Protein AF-A0A316P3M5-F1 (afdb_monomer)

Radius of gyration: 37.72 Å; Cα contacts (8 Å, |Δi|>4): 1742; chains: 1; bounding box: 98×100×122 Å

Nearest PDB structures (foldseek):
  1pjr-assembly1_A  TM=6.942E-01  e=5.915E-09  Geobacillus stearothermophilus
  4c2u-assembly1_D  TM=7.122E-01  e=5.238E-08  Deinococcus radiodurans
  8b1r-assembly1_B  TM=2.704E-01  e=4.000E-05  Escherichia coli
  1w36-assembly2_E  TM=2.715E-01  e=1.582E-04  Escherichia coli
  3k70-assembly1_B  TM=3.142E-01  e=1.336E-03  Escherichia coli K-12

Foldseek 3Di:
DDDDPPPPPPPDDADPLLVVVLVVVQVLFAEDEAEDAQLCQLVSVLVSLQPHDLVFAEEEAEADPVSLVVSVVRRPRPRYDRDHQLRQLVVQCVVVVHDDDSQCSLVCCLVVVGDDDEGQEYEAEALLPDAPSNLSVLVSNCVNHVNHHYYYYHHVLLQQAPQHPDPSVVSVCVSRPDGDYGYRQERAFADQVLQVLLCVLSVHRHGYPHPLEAEEEDALVVVLVVVLPDQFLQAEEEDDLQDSLQVSLQVSCVVRVVRRALQAEAEDQDLDPPFPFDDDSRHHYRYYLSNLPPAAGQEYEYEPQAPVVLVVVLLAADGDLSSSLSSSSSSQRRHRRYYYYHCNPGHGDDSCSSNDDDDSPHFHEEAALLPLLPSWHVVLLVLLLVLKDKDWDFLDPDQDFLDQDQGDNNRGCQQLVLQCLLCLALHDVQLVLLVVVVCVVVVVCVVCVVVCPPPDPQLSSLVSSCSSSVHCSSNVPDDPPSGDPVSSCLSNVLCVSPDHSNFDAQQKFKDFFDLDAQAATRYMHIGGQGGADPLEGEHEHQDPDDDSSQVSSQVVVCVRVVGAWYKYAHSRRGTIMIIGRPDPQSSQQSSQCGSNVNSRNGGHDHHPVNVLVDDADLQKAKEKFFFAAPVRATQKIKIFIATQQQLDTPDIAIEGAVVRLVNHHPQNVLQPVDDPVRYDYDHPVVVLVVVVVVCVVRTQHAYEYCQQVSVCVNPVSCVPGHYFHLLVQQFACVRAVLQDPPACADPRRGGPPQSDLQSSLCSLVVPNPDDDSSHGNVNSVSSSVSCNSSPDGPVVRDDDPDDDDDDDDDDDDDDDDDDDDDDDDDDDDDDDDDDDDDDDDDDDPPQDFPVRLVVLLVVLLVVLVVVPPDDPPDDDDFDDDLVLLQVLLVVLVVLLVLLCVLLVDDQDCVQLLVLLQVVLVVQLLVLQQPAFLCVLVVDPDPAPSVLCVVVPGTTLSVLQPDDLVSQCVRPPQDNSNSVSSNVVSVVVSVVSSVPPDLDDPLVPDPSSLSNLLSVQLSVQLNVSCVSCSVSSVVVSVVSVVLSVLLVCSNDPVSVVPPPDPVSNSSNSVSSSSSNVCCVPPSVVSSVSSVVSNVSSVSGHSVSSVVVCVVCVVVSSVVSVVSSDPPD

Sequence (1127 aa):
MASTVNTNVINLELSSEQNEFITEALDGKNILVDACIGSGKTTSIQQLCNAFPPDKRILYLTYNRLLKLDAQAKIKSSNTTVTNYHGFAMGVLRKANITCGIPELVYTFNRMKPPIDMYDVLILDEYQDIEQEFADMLWYIKSTNPQMQIIAVGDMMQKIYDKTTLNVPAFMDEFLGEHITLSFTKCFRLSAQLAEKLGRIWQKEIMGVNDACVVEEMTPEAVVEFLAEQQPKDVLCLGQRTGLLSATLNLLESRCPERFNKKTVYASIRDEDGGTSKPGKNAAIFTTFDSSKGLERPICVVFDYTESYWQLRVNNPQTSREILRNIFCVAASRGKQHIIFVNSGEAMLSEESLCAVGVDDSQLKNMDISKMFQFKYKEDVEACYALLDVHPIRLSEDDRIIHVKSNDELIDLSPCIGIYQEAAFFGKRSLDAQIEGYFLLHPKERYKLDTIRNATLDERILFLTALETCQERYRTQVSSPFVPDAEREMICSRLGELFSPNDDVQVPCKIDFAEIENGLKSFSAIGLADVVKDNTVYELKFVSELTHEHFLQCASYMVALNIDKGVLWNTRDNTAFQITIPDKTAFLNAVAKAVTKGAIPAYYQPSLLSQLKERPSNTVFAVIDTETNFQDQVMSIGIVLADAHTFQPIVSQYYILPEEAAVRGMYSAALNLADAEITKCCNRREATQEIVALLRQYGLPRIFAYNASFDKNHLYELASFTWCDIMWMSAYKQFNPSIPDDAEINKSGRLKRGAGVEPTMRRLRRDMSYHETHNALLDALDELEIMRRLGHSIEQYTRPRSVSQPVTRKAPDTRLKTAVSVSPEIDVPADRLVKDIPAQDFQKKAVAPLYVISADLKSFVSKALSYNASPLTEEAVPLSGYQEAHASLLASKELLTELRSLVSTLPTSDEARDALQDFYEDEVMRALREIPVESLSHSKSGIRVNTLKDSGYTNMRQIYRLDYHGLLAINGIGPKNAENIFAEASHMAREVRAKIAAKPSFAKTPAGKKAVRDYCRYKWVIKIHASIEGILAAEEKLLGDYCYVAAPASGVLHWAFTLSRKKKEAALQAATALQKRITNTTRELVHTAEILYAHCSEISFEEAWTDYTKVPDEYNAWLTKNRTQDA

Solvent-accessible surface area (backbone atoms only — not comparable to full-atom values): 62713 Å² total; per-residue (Å²): 136,88,81,80,78,82,74,83,70,76,81,75,83,71,51,72,56,52,49,48,53,43,51,49,47,74,73,60,48,23,36,42,33,52,33,41,74,56,43,48,65,70,58,48,52,39,52,38,60,54,66,54,62,79,87,48,35,32,39,35,41,26,77,44,72,65,58,24,55,54,48,58,75,66,40,79,46,88,41,55,49,68,31,21,63,60,57,47,29,47,54,45,34,50,76,68,74,48,85,76,57,82,92,42,28,51,62,49,39,59,72,65,63,69,86,76,85,86,45,46,33,40,37,36,41,52,48,48,72,58,37,56,67,54,50,53,42,48,53,51,55,40,70,78,27,80,85,39,34,39,37,36,37,27,32,70,73,65,30,57,76,72,40,46,88,55,60,46,71,65,48,48,53,64,73,52,52,82,59,48,79,47,64,35,37,54,12,66,30,34,20,46,70,60,25,40,52,54,13,62,58,66,74,42,75,32,45,22,69,18,87,70,28,46,76,51,76,36,40,64,68,55,46,50,60,53,55,70,74,52,60,35,41,39,37,31,37,31,22,47,59,89,41,66,44,27,54,49,48,48,47,41,37,68,76,37,50,95,61,32,36,47,84,22,36,27,64,62,87,59,74,60,95,77,58,87,46,73,75,53,82,63,23,17,39,39,37,35,42,80,53,35,74,98,54,71,25,47,30,22,39,35,33,67,58,22,43,68,51,50,52,57,58,69,54,38,56,92,59,58,66,67,33,51,39,17,24,53,57,51,46,76,61,31,25,46,34,33,34,35,40,47,44,83,81,63,61,63,53,52,68,66,67,58,55,57,86,71,83,90,83,47,67,66,68,68,37,44,47,88,51,44,71,62,83,30,32,50,70,38,52,50,55,33,49,72,48,47,48,76,42,83,46,82,86,64,90,67,70,68,66,57,87,71,65,48,44,53,71,32,40,66,33,52,72,50,52,49,54,42,59,47,28,73,45,45,30,67,64,45,48,49,50,55,52,50,55,51,35,71,79,39,61,90,56,52,74,58,55,70,79,46,77,84,52,53,73,66,56,47,44,27,44,51,52,17,65,77,50,43,39,56,54,46,68,74,66,53,64,82,73,68,63,54,71,70,58,48,52,51,50,39,53,58,50,52,77,82,50,58,58,80,58,51,51,55,44,79,39,50,45,68,33,15,78,39,79,63,26,57,61,58,34,38,36,35,44,58,40,51,31,50,55,94,74,27,37,37,35,79,40,66,54,97,68,89,52,67,66,58,55,49,32,38,54,49,46,17,60,36,66,76,37,72,32,28,33,45,32,30,69,24,53,47,53,29,29,39,37,36,58,87,45,61,64,62,34,41,18,34,44,33,17,24,61,42,72,50,77,28,71,42,61,17,60,41,21,71,78,50,63,69,76,70,61,71,33,83,60,33,33,32,25,40,30,64,38,48,18,80,82,76,41,62,17,32,40,7,40,33,34,23,35,53,85,77,53,46,78,75,47,68,43,30,37,38,21,63,75,41,43,69,74,34,29,96,45,58,87,28,70,78,72,63,60,72,91,46,47,43,80,44,54,68,71,57,51,53,52,49,51,51,51,54,38,52,76,53,42,44,31,42,37,31,20,59,56,29,73,58,47,38,68,72,38,58,93,56,55,90,52,57,75,28,35,47,40,67,45,64,27,19,49,92,57,21,83,70,55,59,93,86,56,64,53,48,99,86,36,35,44,74,65,68,56,52,70,46,53,45,47,23,48,75,70,73,35,86,84,64,71,74,70,64,22,24,42,60,47,20,49,51,48,45,50,50,49,53,72,62,65,66,58,76,72,75,42,59,78,77,97,78,78,81,81,82,81,86,77,84,84,82,85,90,77,87,86,83,89,85,87,84,88,80,90,88,81,89,82,90,81,89,86,92,85,86,87,83,89,77,94,69,85,77,76,75,81,73,50,76,68,48,57,55,48,51,52,52,49,48,50,56,53,54,58,66,64,71,77,58,83,92,83,74,94,69,83,58,48,92,47,63,70,60,24,26,53,30,44,52,58,48,53,54,52,47,50,55,44,48,52,63,63,70,57,72,83,67,60,58,70,24,47,52,28,42,49,54,27,52,51,52,51,42,48,52,55,30,50,76,36,50,40,66,62,55,64,75,48,98,54,93,51,64,50,66,53,44,44,78,70,72,46,63,22,38,36,64,56,59,71,43,52,66,67,58,39,45,68,38,83,92,38,48,73,74,43,22,51,51,49,52,52,49,42,52,48,53,50,49,55,48,52,72,64,57,62,87,72,72,71,33,89,77,42,75,42,30,38,43,20,48,22,37,38,43,27,41,55,49,44,46,55,49,46,75,68,40,42,71,59,51,49,53,51,44,50,53,52,49,53,34,48,60,52,18,44,50,33,75,39,74,66,52,41,68,70,51,80,49,65,69,57,53,53,47,14,23,44,26,18,40,50,46,45,53,42,41,76,77,42,52,54,59,53,54,54,52,52,52,49,56,55,52,49,34,76,62,59,44,53,73,55,25,48,55,52,38,73,76,45,47,67,62,53,45,50,50,57,51,71,65,57,56,97,82,113

Secondary structure (DSSP, 8-state):
------------PPPHHHHHHHHHHHTT--EEEEE-TTS-HHHHHHHHHHHS-TTS-EEEEESSHHHHHHHHHH---TTEEEEEHHHHHHHHHHHTT----STTHHHHHHHH-------SEEEEESGGG--HHHHHHHHHHHHH-TT-EEEEEE-GGG---------HHHHHHHHH-S-EEEEE-EESSS-HHHHHHHHHHHTS--EE--TT-EEEEE-HHHHHHHHHTS-GGGEEEES-TTSHHHHHHHHHHHH-TTTSSTTTEEE-SSSSTT-SS---TTSEEEE-STT-TT--EEEEEE---BHHHHHHHHTSTT--HHHHHHHHHHHTT-EEEEEEEE-SSSPBPPHHHHH------PPP--EETTTTTTTS-HHHHHHHHTTSEEEEE-S-S--PPP----EETTEE-HHHHHHHHHHHHH-HHHHHHHHHHHHHH-GGGGGGGGGGTT--HHHHHHHHHHHHHT-THHHHTS-S-SS-HHHHHHHHHHHHTT--TTSEEEEEEEEEEESSTT--EEEEEEEEEEEEETTEEEEEE-SSS--HHHHHHHHHHHHHHT-SEEEEEETTTTEEEEEE-S-HHHHHHHHHHHHHTTSS-S-BPPPHHHHTTS---SSEEEEEEEEE-TTS-EEEEEEEEEETTT--EEEEEEEE-HHHHHT--TTGGGTT-S-TTTEEE--HHHHHHHHHHHHHHTTSPPEEETTHHHHHHHTGGGTTS-EEEHHHHHSBTTT-TTS-TTS-B-TTSBBSS--SHHHHHHHHHT-TT------HHHHHHHHHHHHHHHT--TTTTSPPS--------PPPPP------------------------------PPPPPHHHHHHHHHHHHHHHHHHTT----S-PPPP-SHHHHHHHHHHHHHHHHHHHHHHH-PPP-HHHHHHHHHHHHHHHHHHHHSSBGGGGGGSSS---HHHHHHTT--BHHHHHT--HHHHHTSTT--HHHHHHHHHHHHHHHHHHHHHS-S---TTTSHHHHHHHHHHHHHHHHHHHHHHHHHHHHHHHHHHHHHHHHTGGGGSHHHHHH---HHHHHHHHHHHHHHHHHIIIIIHHHHHHHHHHHHHHHH--HHHHHHHHHHSHHHHHHHHHHTT-TT-

Structure (mmCIF, N/CA/C/O backbone):
data_AF-A0A316P3M5-F1
#
_entry.id   AF-A0A316P3M5-F1
#
loop_
_atom_site.group_PDB
_atom_site.id
_atom_site.type_symbol
_atom_site.label_atom_id
_atom_site.label_alt_id
_atom_site.label_comp_id
_atom_site.label_asym_id
_atom_site.label_entity_id
_atom_site.label_seq_id
_atom_site.pdbx_PDB_ins_code
_atom_site.Cartn_x
_atom_site.Cartn_y
_atom_site.Cartn_z
_atom_site.occupancy
_atom_site.B_iso_or_equiv
_atom_site.auth_seq_id
_atom_site.auth_comp_id
_atom_site.auth_asym_id
_atom_site.auth_atom_id
_atom_site.pdbx_PDB_model_num
ATOM 1 N N . MET A 1 1 ? 2.518 -29.008 59.462 1.00 34.12 1 MET A N 1
ATOM 2 C CA . MET A 1 1 ? 3.115 -27.735 59.014 1.00 34.12 1 MET A CA 1
ATOM 3 C C . MET A 1 1 ? 2.632 -27.483 57.603 1.00 34.12 1 MET A C 1
ATOM 5 O O . MET A 1 1 ? 3.004 -28.222 56.704 1.00 34.12 1 MET A O 1
ATOM 9 N N . ALA A 1 2 ? 1.711 -26.534 57.453 1.00 27.11 2 ALA A N 1
ATOM 10 C CA . ALA A 1 2 ? 1.233 -26.080 56.159 1.00 27.11 2 ALA A CA 1
ATOM 11 C C . ALA A 1 2 ? 2.286 -25.145 55.555 1.00 27.11 2 ALA A C 1
ATOM 13 O O . ALA A 1 2 ? 2.606 -24.122 56.154 1.00 27.11 2 ALA A O 1
ATOM 14 N N . SER A 1 3 ? 2.836 -25.502 54.397 1.00 26.58 3 SER A N 1
ATOM 15 C CA . SER A 1 3 ? 3.543 -24.563 53.531 1.00 26.58 3 SER A CA 1
ATOM 16 C C . SER A 1 3 ? 2.563 -24.111 52.455 1.00 26.58 3 SER A C 1
ATOM 18 O O . SER A 1 3 ? 2.345 -24.792 51.453 1.00 26.58 3 SER A O 1
ATOM 20 N N . THR A 1 4 ? 1.920 -22.981 52.724 1.00 27.55 4 THR A N 1
ATOM 21 C CA . THR A 1 4 ? 1.141 -22.179 51.783 1.00 27.55 4 THR A CA 1
ATOM 22 C C . THR A 1 4 ? 1.947 -21.928 50.512 1.00 27.55 4 THR A C 1
ATOM 24 O O . THR A 1 4 ? 2.931 -21.190 50.518 1.00 27.55 4 THR A O 1
ATOM 27 N N . VAL A 1 5 ? 1.510 -22.542 49.414 1.00 29.16 5 VAL A N 1
ATOM 28 C CA . VAL A 1 5 ? 1.849 -22.097 48.064 1.00 29.16 5 VAL A CA 1
ATOM 29 C C . VAL A 1 5 ? 1.135 -20.764 47.873 1.00 29.16 5 VAL A C 1
ATOM 31 O O . VAL A 1 5 ? -0.089 -20.718 47.775 1.00 29.16 5 VAL A O 1
ATOM 34 N N . ASN A 1 6 ? 1.902 -19.676 47.880 1.00 24.98 6 ASN A N 1
ATOM 35 C CA . ASN A 1 6 ? 1.433 -18.347 47.510 1.00 24.98 6 ASN A CA 1
ATOM 36 C C . ASN A 1 6 ? 1.088 -18.355 46.012 1.00 24.98 6 ASN A C 1
ATOM 38 O O . ASN A 1 6 ? 1.913 -18.036 45.158 1.00 24.98 6 ASN A O 1
ATOM 42 N N . THR A 1 7 ? -0.138 -18.746 45.673 1.00 28.69 7 THR A N 1
ATOM 43 C CA . THR A 1 7 ? -0.754 -18.342 44.413 1.00 28.69 7 THR A CA 1
ATOM 44 C C . THR A 1 7 ? -1.088 -16.863 44.546 1.00 28.69 7 THR A C 1
ATOM 46 O O . THR A 1 7 ? -2.122 -16.515 45.114 1.00 28.69 7 THR A O 1
ATOM 49 N N . ASN A 1 8 ? -0.208 -15.993 44.046 1.00 28.41 8 ASN A N 1
ATOM 50 C CA . ASN A 1 8 ? -0.539 -14.596 43.767 1.00 28.41 8 ASN A CA 1
ATOM 51 C C . ASN A 1 8 ? -1.629 -14.569 42.682 1.00 28.41 8 ASN A C 1
ATOM 53 O O . ASN A 1 8 ? -1.356 -14.373 41.500 1.00 28.41 8 ASN A O 1
ATOM 57 N N . VAL A 1 9 ? -2.875 -14.820 43.082 1.00 33.53 9 VAL A N 1
ATOM 58 C CA . VAL A 1 9 ? -4.051 -14.407 42.329 1.00 33.53 9 VAL A CA 1
ATOM 59 C C . VAL A 1 9 ? -4.136 -12.911 42.567 1.00 33.53 9 VAL A C 1
ATOM 61 O O . VAL A 1 9 ? -4.524 -12.467 43.644 1.00 33.53 9 VAL A O 1
ATOM 64 N N . ILE A 1 10 ? -3.692 -12.126 41.589 1.00 35.41 10 ILE A N 1
ATOM 65 C CA . ILE A 1 10 ? -4.042 -10.711 41.541 1.00 35.41 10 ILE A CA 1
ATOM 66 C C . ILE A 1 10 ? -5.570 -10.692 41.454 1.00 35.41 10 ILE A C 1
ATOM 68 O O . ILE A 1 10 ? -6.133 -11.060 40.423 1.00 35.41 10 ILE A O 1
ATOM 72 N N . ASN A 1 11 ? -6.234 -10.357 42.560 1.00 48.31 11 ASN A N 1
ATOM 73 C CA . ASN A 1 11 ? -7.645 -10.001 42.561 1.00 48.31 11 ASN A CA 1
ATOM 74 C C . ASN A 1 11 ? -7.734 -8.714 41.738 1.00 48.31 11 ASN A C 1
ATOM 76 O O . ASN A 1 11 ? -7.363 -7.644 42.214 1.00 48.31 11 ASN A O 1
ATOM 80 N N . LEU A 1 12 ? -8.073 -8.850 40.459 1.00 71.56 12 LEU A N 1
ATOM 81 C CA . LEU A 1 12 ? -8.146 -7.722 39.546 1.00 71.56 12 LEU A CA 1
ATOM 82 C C . LEU A 1 12 ? -9.421 -6.940 39.873 1.00 71.56 12 LEU A C 1
ATOM 84 O O . LEU A 1 12 ? -10.520 -7.469 39.727 1.00 71.56 12 LEU A O 1
ATOM 88 N N . GLU A 1 13 ? -9.274 -5.713 40.359 1.00 84.94 13 GLU A N 1
ATOM 89 C CA . GLU A 1 13 ? -10.408 -4.852 40.690 1.00 84.94 13 GLU A CA 1
ATOM 90 C C . GLU A 1 13 ? -11.018 -4.288 39.398 1.00 84.94 13 GLU A C 1
ATOM 92 O O . GLU A 1 13 ? -10.350 -3.589 38.635 1.00 84.94 13 GLU A O 1
ATOM 97 N N . LEU A 1 14 ? -12.274 -4.648 39.124 1.00 91.12 14 LEU A N 1
ATOM 98 C CA . LEU A 1 14 ? -13.018 -4.177 37.955 1.00 91.12 14 LEU A CA 1
ATOM 99 C C . LEU A 1 14 ? -13.594 -2.780 38.200 1.00 91.12 14 LEU A C 1
ATOM 101 O O . LEU A 1 14 ? -13.981 -2.444 39.320 1.00 91.12 14 LEU A O 1
ATOM 105 N N . SER A 1 15 ? -13.709 -1.974 37.143 1.00 93.88 15 SER A N 1
ATOM 106 C CA . SER A 1 15 ? -14.373 -0.669 37.233 1.00 93.88 15 SER A CA 1
ATOM 107 C C . SER A 1 15 ? -15.885 -0.805 37.446 1.00 93.88 15 SER A C 1
ATOM 109 O O . SER A 1 15 ? -16.472 -1.863 37.220 1.00 93.88 15 SER A O 1
ATOM 111 N N . SER A 1 16 ? -16.545 0.283 37.850 1.00 94.12 16 SER A N 1
ATOM 112 C CA . SER A 1 16 ? -18.012 0.343 37.920 1.00 94.12 16 SER A CA 1
ATOM 113 C C . SER A 1 16 ? -18.665 -0.010 36.579 1.00 94.12 16 SER A C 1
ATOM 115 O O . SER A 1 16 ? -19.575 -0.827 36.560 1.00 94.12 16 SER A O 1
ATOM 117 N N . GLU A 1 17 ? -18.135 0.515 35.471 1.00 96.12 17 GLU A N 1
ATOM 118 C CA . GLU A 1 17 ? -18.622 0.252 34.106 1.00 96.12 17 GLU A CA 1
ATOM 119 C C . GLU A 1 17 ? -18.475 -1.231 33.723 1.00 96.12 17 GLU A C 1
ATOM 121 O O . GLU A 1 17 ? -19.370 -1.835 33.139 1.00 96.12 17 GLU A O 1
ATOM 126 N N . GLN A 1 18 ? -17.347 -1.853 34.086 1.00 96.00 18 GLN A N 1
ATOM 127 C CA . GLN A 1 18 ? -17.101 -3.273 33.816 1.00 96.00 18 GLN A CA 1
ATOM 128 C C . GLN A 1 18 ? -18.003 -4.182 34.666 1.00 96.00 18 GLN A C 1
ATOM 130 O O . GLN A 1 18 ? -18.456 -5.215 34.178 1.00 96.00 18 GLN A O 1
ATOM 135 N N . ASN A 1 19 ? -18.278 -3.807 35.920 1.00 95.94 19 ASN A N 1
ATOM 136 C CA . ASN A 1 19 ? -19.209 -4.535 36.786 1.00 95.94 19 ASN A CA 1
ATOM 137 C C . ASN A 1 19 ? -20.666 -4.392 36.319 1.00 95.94 19 ASN A C 1
ATOM 139 O O . ASN A 1 19 ? -21.411 -5.371 36.354 1.00 95.94 19 ASN A O 1
ATOM 143 N N . GLU A 1 20 ? -21.064 -3.205 35.856 1.00 97.38 20 GLU A N 1
ATOM 144 C CA . GLU A 1 20 ? -22.374 -2.967 35.241 1.00 97.38 20 GLU A CA 1
ATOM 145 C C . GLU A 1 20 ? -22.546 -3.844 33.998 1.00 97.38 20 GLU A C 1
ATOM 147 O O . GLU A 1 20 ? -23.500 -4.611 33.927 1.00 97.38 20 GLU A O 1
ATOM 152 N N . PHE A 1 21 ? -21.560 -3.857 33.094 1.00 97.94 21 PHE A N 1
ATOM 153 C CA . PHE A 1 21 ? -21.550 -4.756 31.936 1.00 97.94 21 PHE A CA 1
ATOM 154 C C . PHE A 1 21 ? -21.765 -6.227 32.310 1.00 97.94 21 PHE A C 1
ATOM 156 O O . PHE A 1 21 ? -22.584 -6.904 31.690 1.00 97.94 21 PHE A O 1
ATOM 163 N N . ILE A 1 22 ? -21.058 -6.728 33.328 1.00 97.19 22 ILE A N 1
ATOM 164 C CA . ILE A 1 22 ? -21.225 -8.115 33.781 1.00 97.19 22 ILE A CA 1
ATOM 165 C C . ILE A 1 22 ? -22.632 -8.338 34.347 1.00 97.19 22 ILE A C 1
ATOM 167 O O . ILE A 1 22 ? -23.248 -9.354 34.042 1.00 97.19 22 ILE A O 1
ATOM 171 N N . THR A 1 23 ? -23.145 -7.404 35.147 1.00 97.69 23 THR A N 1
ATOM 172 C CA . THR A 1 23 ? -24.470 -7.515 35.776 1.00 97.69 23 THR A CA 1
ATOM 173 C C . THR A 1 23 ? -25.572 -7.577 34.722 1.00 97.69 23 THR A C 1
ATOM 175 O O . THR A 1 23 ? -26.355 -8.521 34.692 1.00 97.69 23 THR A O 1
ATOM 178 N N . GLU A 1 24 ? -25.569 -6.625 33.794 1.00 98.12 24 GLU A N 1
ATOM 179 C CA . GLU A 1 24 ? -26.555 -6.525 32.719 1.00 98.12 24 GLU A CA 1
ATOM 180 C C . GLU A 1 24 ? -26.494 -7.727 31.759 1.00 98.12 24 GLU A C 1
ATOM 182 O O . GLU A 1 24 ? -27.521 -8.196 31.261 1.00 98.12 24 GLU A O 1
ATOM 187 N N . ALA A 1 25 ? -25.291 -8.265 31.521 1.00 97.50 25 ALA A N 1
ATOM 188 C CA . ALA A 1 25 ? -25.109 -9.472 30.721 1.00 97.50 25 ALA A CA 1
ATOM 189 C C . ALA A 1 25 ? -25.688 -10.706 31.425 1.00 97.50 25 ALA A C 1
ATOM 191 O O . ALA A 1 25 ? -26.332 -11.535 30.784 1.00 97.50 25 ALA A O 1
ATOM 192 N N . LEU A 1 26 ? -25.496 -10.840 32.739 1.00 96.94 26 LEU A N 1
ATOM 193 C CA . LEU A 1 26 ? -26.055 -11.953 33.512 1.00 96.94 26 LEU A CA 1
ATOM 194 C C . LEU A 1 26 ? -27.585 -11.872 33.644 1.00 96.94 26 LEU A C 1
ATOM 196 O O . LEU A 1 26 ? -28.231 -12.916 33.742 1.00 96.94 26 LEU A O 1
ATOM 200 N N . ASP A 1 27 ? -28.162 -10.673 33.544 1.00 96.88 27 ASP A N 1
ATOM 201 C CA . ASP A 1 27 ? -29.612 -10.443 33.456 1.00 96.88 27 ASP A CA 1
ATOM 202 C C . ASP A 1 27 ? -30.220 -10.854 32.097 1.00 96.88 27 ASP A C 1
ATOM 204 O O . ASP A 1 27 ? -31.439 -10.818 31.917 1.00 96.88 27 ASP A O 1
ATOM 208 N N . GLY A 1 28 ? -29.394 -11.284 31.136 1.00 96.50 28 GLY A N 1
ATOM 209 C CA . GLY A 1 28 ? -29.842 -11.838 29.857 1.00 96.50 28 GLY A CA 1
ATOM 210 C C . GLY A 1 28 ? -30.115 -10.803 28.763 1.00 96.50 28 GLY A C 1
ATOM 211 O O . GLY A 1 28 ? -30.710 -11.147 27.743 1.00 96.50 28 GLY A O 1
ATOM 212 N N . LYS A 1 29 ? -29.694 -9.545 28.944 1.00 97.88 29 LYS A N 1
ATOM 213 C CA . LYS A 1 29 ? -29.884 -8.480 27.945 1.00 97.88 29 LYS A CA 1
ATOM 214 C C . LYS A 1 29 ? -28.905 -8.632 26.780 1.00 97.88 29 LYS A C 1
ATOM 216 O O . LYS A 1 29 ? -27.752 -9.007 26.985 1.00 97.88 29 LYS A O 1
ATOM 221 N N . ASN A 1 30 ? -29.329 -8.296 25.564 1.00 98.50 30 ASN A N 1
ATOM 222 C CA . ASN A 1 30 ? -28.382 -8.079 24.469 1.00 98.50 30 ASN A CA 1
ATOM 223 C C . ASN A 1 30 ? -27.634 -6.767 24.713 1.00 98.50 30 ASN A C 1
ATOM 225 O O . ASN A 1 30 ? -28.246 -5.782 25.134 1.00 98.50 30 ASN A O 1
ATOM 229 N N . ILE A 1 31 ? -26.324 -6.750 24.467 1.00 98.62 31 ILE A N 1
ATOM 230 C CA . ILE A 1 31 ? -25.470 -5.612 24.832 1.00 98.62 31 ILE A CA 1
ATOM 231 C C . ILE A 1 31 ? -24.543 -5.247 23.685 1.00 98.62 31 ILE A C 1
ATOM 233 O O . ILE A 1 31 ? -23.808 -6.100 23.187 1.00 98.62 31 ILE A O 1
ATOM 237 N N . LEU A 1 32 ? -24.512 -3.959 23.351 1.00 98.50 32 LEU A N 1
ATOM 238 C CA . LEU A 1 32 ? -23.450 -3.340 22.572 1.00 98.50 32 LEU A CA 1
ATOM 239 C C . LEU A 1 32 ? -22.573 -2.498 23.506 1.00 98.50 32 LEU A C 1
ATOM 241 O O . LEU A 1 32 ? -23.054 -1.567 24.145 1.00 98.50 32 LEU A O 1
ATOM 245 N N . VAL A 1 33 ? -21.285 -2.813 23.608 1.00 97.94 33 VAL A N 1
ATOM 246 C CA . VAL A 1 33 ? -20.336 -2.032 24.411 1.00 97.94 33 VAL A CA 1
ATOM 247 C C . VAL A 1 33 ? -19.469 -1.175 23.502 1.00 97.94 33 VAL A C 1
ATOM 249 O O . VAL A 1 33 ? -18.632 -1.706 22.766 1.00 97.94 33 VAL A O 1
ATOM 252 N N . ASP A 1 34 ? -19.609 0.145 23.610 1.00 95.81 34 ASP A N 1
ATOM 253 C CA . ASP A 1 34 ? -18.686 1.106 23.017 1.00 95.81 34 ASP A CA 1
ATOM 254 C C . ASP A 1 34 ? -17.527 1.404 23.980 1.00 95.81 34 ASP A C 1
ATOM 256 O O . ASP A 1 34 ? -17.605 2.226 24.894 1.00 95.81 34 ASP A O 1
ATOM 260 N N . ALA A 1 35 ? -16.416 0.699 23.808 1.00 94.81 35 ALA A N 1
ATOM 261 C CA . ALA A 1 35 ? -15.304 0.734 24.748 1.00 94.81 35 ALA A CA 1
ATOM 262 C C . ALA A 1 35 ? -14.133 1.553 24.210 1.00 94.81 35 ALA A C 1
ATOM 264 O O . ALA A 1 35 ? -13.719 1.348 23.080 1.00 94.81 35 ALA A O 1
ATOM 265 N N . CYS A 1 36 ? -13.526 2.427 25.011 1.00 94.00 36 CYS A N 1
ATOM 266 C CA . CYS A 1 36 ? -12.344 3.179 24.588 1.00 94.00 36 CYS A CA 1
ATOM 267 C C . CYS A 1 36 ? -11.078 2.295 24.497 1.00 94.00 36 CYS A C 1
ATOM 269 O O . CYS A 1 36 ? -11.055 1.113 24.881 1.00 94.00 36 CYS A O 1
ATOM 271 N N . ILE A 1 37 ? -9.988 2.856 23.968 1.00 91.12 37 ILE A N 1
ATOM 272 C CA . ILE A 1 37 ? -8.667 2.214 23.941 1.00 91.12 37 ILE A CA 1
ATOM 273 C C . ILE A 1 37 ? -8.176 1.881 25.354 1.00 91.12 37 ILE A C 1
ATOM 275 O O . ILE A 1 37 ? -8.318 2.667 26.279 1.00 91.12 37 ILE A O 1
ATOM 279 N N . GLY A 1 38 ? -7.588 0.694 25.536 1.00 90.44 38 GLY A N 1
ATOM 280 C CA . GLY A 1 38 ? -6.989 0.313 26.821 1.00 90.44 38 GLY A CA 1
ATOM 281 C C . GLY A 1 38 ? -7.981 0.160 27.983 1.00 90.44 38 GLY A C 1
ATOM 282 O O . GLY A 1 38 ? -7.552 0.132 29.131 1.00 90.44 38 GLY A O 1
ATOM 283 N N . SER A 1 39 ? -9.279 0.030 27.706 1.00 92.94 39 SER A N 1
ATOM 284 C CA . SER A 1 39 ? -10.352 -0.079 28.711 1.00 92.94 39 SER A CA 1
ATOM 285 C C . SER A 1 39 ? -10.524 -1.453 29.358 1.00 92.94 39 SER A C 1
ATOM 287 O O . SER A 1 39 ? -11.379 -1.646 30.219 1.00 92.94 39 SER A O 1
ATOM 289 N N . GLY A 1 40 ? -9.724 -2.439 28.951 1.00 90.94 40 GLY A N 1
ATOM 290 C CA . GLY A 1 40 ? -9.817 -3.796 29.487 1.00 90.94 40 GLY A CA 1
ATOM 291 C C . GLY A 1 40 ? -10.939 -4.649 28.886 1.00 90.94 40 GLY A C 1
ATOM 292 O O . GLY A 1 40 ? -11.303 -5.634 29.517 1.00 90.94 40 GLY A O 1
ATOM 293 N N . LYS A 1 41 ? -11.434 -4.333 27.673 1.00 91.94 41 LYS A N 1
ATOM 294 C CA . LYS A 1 41 ? -12.435 -5.116 26.905 1.00 91.94 41 LYS A CA 1
ATOM 295 C C . LYS A 1 41 ? -12.309 -6.633 27.092 1.00 91.94 41 LYS A C 1
ATOM 297 O O . LYS A 1 41 ? -13.186 -7.275 27.665 1.00 91.94 41 LYS A O 1
ATOM 302 N N . THR A 1 42 ? -11.179 -7.194 26.661 1.00 88.88 42 THR A N 1
ATOM 303 C CA . THR A 1 42 ? -10.930 -8.639 26.698 1.00 88.88 42 THR A CA 1
ATOM 304 C C . THR A 1 42 ? -10.927 -9.178 28.130 1.00 88.88 42 THR A C 1
ATOM 306 O O . THR A 1 42 ? -11.418 -10.276 28.372 1.00 88.88 42 THR A O 1
ATOM 309 N N . THR A 1 43 ? -10.428 -8.406 29.099 1.00 90.62 43 THR A N 1
ATOM 310 C CA . THR A 1 43 ? -10.459 -8.786 30.516 1.00 90.62 43 THR A CA 1
ATOM 311 C C . THR A 1 43 ? -11.894 -8.858 31.040 1.00 90.62 43 THR A C 1
ATOM 313 O O . THR A 1 43 ? -12.238 -9.837 31.698 1.00 90.62 43 THR A O 1
ATOM 316 N N . SER A 1 44 ? -12.749 -7.889 30.702 1.00 94.50 44 SER A N 1
ATOM 317 C CA . SER A 1 44 ? -14.172 -7.896 31.066 1.00 94.50 44 SER A CA 1
ATOM 318 C C . SER A 1 44 ? -14.905 -9.095 30.468 1.00 94.50 44 SER A C 1
ATOM 320 O O . SER A 1 44 ? -15.628 -9.785 31.182 1.00 94.50 44 SER A O 1
ATOM 322 N N . ILE A 1 45 ? -14.662 -9.408 29.188 1.00 95.12 45 ILE A N 1
ATOM 323 C CA . ILE A 1 45 ? -15.233 -10.592 28.522 1.00 95.12 45 ILE A CA 1
ATOM 324 C C . ILE A 1 45 ? -14.782 -11.882 29.216 1.00 95.12 45 ILE A C 1
ATOM 326 O O . ILE A 1 45 ? -15.590 -12.778 29.455 1.00 95.12 45 ILE A O 1
ATOM 330 N N . GLN A 1 46 ? -13.498 -11.988 29.570 1.00 92.81 46 GLN A N 1
ATOM 331 C CA . GLN A 1 46 ? -12.959 -13.159 30.266 1.00 92.81 46 GLN A CA 1
ATOM 332 C C . GLN A 1 46 ? -13.596 -13.343 31.649 1.00 92.81 46 GLN A C 1
ATOM 334 O O . GLN A 1 46 ? -13.918 -14.472 32.020 1.00 92.81 46 GLN A O 1
ATOM 339 N N . GLN A 1 47 ? -13.801 -12.260 32.406 1.00 93.50 47 GLN A N 1
ATOM 340 C CA . GLN A 1 47 ? -14.510 -12.326 33.688 1.00 93.50 47 GLN A CA 1
ATOM 341 C C . GLN A 1 47 ? -15.976 -12.722 33.496 1.00 93.50 47 GLN A C 1
ATOM 343 O O . GLN A 1 47 ? -16.448 -13.617 34.192 1.00 93.50 47 GLN A O 1
ATOM 348 N N . LEU A 1 48 ? -16.657 -12.153 32.499 1.00 95.69 48 LEU A N 1
ATOM 349 C CA . LEU A 1 48 ? -18.033 -12.510 32.159 1.00 95.69 48 LEU A CA 1
ATOM 350 C C . LEU A 1 48 ? -18.175 -14.005 31.816 1.00 95.69 48 LEU A C 1
ATOM 352 O O . LEU A 1 48 ? -19.032 -14.685 32.375 1.00 95.69 48 LEU A O 1
ATOM 356 N N . CYS A 1 49 ? -17.296 -14.553 30.971 1.00 95.38 49 CYS A N 1
ATOM 357 C CA . CYS A 1 49 ? -17.308 -15.981 30.617 1.00 95.38 49 CYS A CA 1
ATOM 358 C C . CYS A 1 49 ? -17.121 -16.899 31.836 1.00 95.38 49 CYS A C 1
ATOM 360 O O . CYS A 1 49 ? -17.629 -18.019 31.856 1.00 95.38 49 CYS A O 1
ATOM 362 N N . ASN A 1 50 ? -16.370 -16.447 32.845 1.00 93.31 50 ASN A N 1
ATOM 363 C CA . ASN A 1 50 ? -16.178 -17.182 34.095 1.00 93.31 50 ASN A CA 1
ATOM 364 C C . ASN A 1 50 ? -17.347 -17.003 35.082 1.00 93.31 50 ASN A C 1
ATOM 366 O O . ASN A 1 50 ? -17.487 -17.824 35.986 1.00 93.31 50 ASN A O 1
ATOM 370 N N . ALA A 1 51 ? -18.150 -15.945 34.932 1.00 93.94 51 ALA A N 1
ATOM 371 C CA . ALA A 1 51 ? -19.284 -15.626 35.798 1.00 93.94 51 ALA A CA 1
ATOM 372 C C . ALA A 1 51 ? -20.605 -16.260 35.332 1.00 93.94 51 ALA A C 1
ATOM 374 O O . ALA A 1 51 ? -21.493 -16.485 36.154 1.00 93.94 51 ALA A O 1
ATOM 375 N N . PHE A 1 52 ? -20.745 -16.560 34.036 1.00 95.31 52 PHE A N 1
ATOM 376 C CA . PHE A 1 52 ? -21.942 -17.211 33.506 1.00 95.31 52 PHE A CA 1
ATOM 377 C C . PHE A 1 52 ? -22.209 -18.582 34.162 1.00 95.31 52 PHE A C 1
ATOM 379 O O . PHE A 1 52 ? -21.267 -19.345 34.408 1.00 95.31 52 PHE A O 1
ATOM 386 N N . PRO A 1 53 ? -23.487 -18.943 34.389 1.00 92.44 53 PRO A N 1
ATOM 387 C CA . PRO A 1 53 ? -23.860 -20.245 34.931 1.00 92.44 53 PRO A CA 1
ATOM 388 C C . PRO A 1 53 ? -23.354 -21.425 34.076 1.00 92.44 53 PRO A C 1
ATOM 390 O O . PRO A 1 53 ? -23.395 -21.340 32.846 1.00 92.44 53 PRO A O 1
ATOM 393 N N . PRO A 1 54 ? -22.921 -22.551 34.684 1.00 91.75 54 PRO A N 1
ATOM 394 C CA . PRO A 1 54 ? -22.380 -23.702 33.949 1.00 91.75 54 PRO A CA 1
ATOM 395 C C . PRO A 1 54 ? -23.344 -24.371 32.955 1.00 91.75 54 PRO A C 1
ATOM 397 O O . PRO A 1 54 ? -22.892 -25.116 32.088 1.00 91.75 54 PRO A O 1
ATOM 400 N N . ASP A 1 55 ? -24.655 -24.156 33.092 1.00 92.75 55 ASP A N 1
ATOM 401 C CA . ASP A 1 55 ? -25.696 -24.684 32.204 1.00 92.75 55 ASP A CA 1
ATOM 402 C C . ASP A 1 55 ? -25.839 -23.898 30.892 1.00 92.75 55 ASP A C 1
ATOM 404 O O . ASP A 1 55 ? -26.382 -24.435 29.927 1.00 92.75 55 ASP A O 1
ATOM 408 N N . LYS A 1 56 ? -25.308 -22.671 30.819 1.00 95.25 56 LYS A N 1
ATOM 409 C CA . LYS A 1 56 ? -25.292 -21.859 29.596 1.00 95.25 56 LYS A CA 1
ATOM 410 C C . LYS A 1 56 ? -24.152 -22.275 28.679 1.00 95.25 56 LYS A C 1
ATOM 412 O O . LYS A 1 56 ? -23.008 -22.321 29.115 1.00 95.25 56 LYS A O 1
ATOM 417 N N . ARG A 1 57 ? -24.416 -22.505 27.393 1.00 96.88 57 ARG A N 1
ATOM 418 C CA . ARG A 1 57 ? -23.378 -22.732 26.375 1.00 96.88 57 ARG A CA 1
ATOM 419 C C . ARG A 1 57 ? -23.003 -21.428 25.696 1.00 96.88 57 ARG A C 1
ATOM 421 O O . ARG A 1 57 ? -23.839 -20.800 25.049 1.00 96.88 57 ARG A O 1
ATOM 428 N N . ILE A 1 58 ? -21.734 -21.058 25.797 1.00 97.94 58 ILE A N 1
ATOM 429 C CA . ILE A 1 58 ? -21.240 -19.769 25.310 1.00 97.94 58 ILE A CA 1
ATOM 430 C C . ILE A 1 58 ? -20.384 -20.001 24.068 1.00 97.94 58 ILE A C 1
ATOM 432 O O . ILE A 1 58 ? -19.447 -20.803 24.096 1.00 97.94 58 ILE A O 1
ATOM 436 N N . LEU A 1 59 ? -20.678 -19.281 22.989 1.00 97.69 59 LEU A N 1
ATOM 437 C CA . LEU A 1 59 ? -19.795 -19.143 21.837 1.00 97.69 59 LEU A CA 1
ATOM 438 C C . LEU A 1 59 ? -19.103 -17.785 21.912 1.00 97.69 59 LEU A C 1
ATOM 440 O O . LEU A 1 59 ? -19.735 -16.748 21.742 1.00 97.69 59 LEU A O 1
ATOM 444 N N . TYR A 1 60 ? -17.796 -17.795 22.146 1.00 97.38 60 TYR A N 1
ATOM 445 C CA . TYR A 1 60 ? -16.980 -16.590 22.134 1.00 97.38 60 TYR A CA 1
ATOM 446 C C . TYR A 1 60 ? -16.140 -16.548 20.850 1.00 97.38 60 TYR A C 1
ATOM 448 O O . TYR A 1 60 ? -15.210 -17.346 20.684 1.00 97.38 60 TYR A O 1
ATOM 456 N N . LEU A 1 61 ? -16.482 -15.612 19.955 1.00 96.56 61 LEU A N 1
ATOM 457 C CA . LEU A 1 61 ? -15.770 -15.336 18.711 1.00 96.56 61 LEU A CA 1
ATOM 458 C C . LEU A 1 61 ? -14.803 -14.157 18.874 1.00 96.56 61 LEU A C 1
ATOM 460 O O . LEU A 1 61 ? -15.203 -13.006 19.035 1.00 96.56 61 LEU A O 1
ATOM 464 N N . THR A 1 62 ? -13.509 -14.453 18.783 1.00 90.56 62 THR A N 1
ATOM 465 C CA . THR A 1 62 ? -12.431 -13.456 18.731 1.00 90.56 62 THR A CA 1
ATOM 466 C C . THR A 1 62 ? -12.086 -13.099 17.287 1.00 90.56 62 THR A C 1
ATOM 468 O O . THR A 1 62 ? -12.047 -13.993 16.437 1.00 90.56 62 THR A O 1
ATOM 471 N N . TYR A 1 63 ? -11.686 -11.856 17.021 1.00 79.50 63 TYR A N 1
ATOM 472 C CA . TYR A 1 63 ? -11.243 -11.438 15.686 1.00 79.50 63 TYR A CA 1
ATOM 473 C C . TYR A 1 63 ? -9.985 -12.183 15.193 1.00 79.50 63 TYR A C 1
ATOM 475 O O . TYR A 1 63 ? -9.958 -12.709 14.081 1.00 79.50 63 TYR A O 1
ATOM 483 N N . ASN A 1 64 ? -8.946 -12.317 16.031 1.00 76.00 64 ASN A N 1
ATOM 484 C CA . ASN A 1 64 ? -7.667 -12.911 15.620 1.00 76.00 64 ASN A CA 1
ATOM 485 C C . ASN A 1 64 ? -7.228 -14.113 16.479 1.00 76.00 64 ASN A C 1
ATOM 487 O O . ASN A 1 64 ? -7.698 -14.349 17.592 1.00 76.00 64 ASN A O 1
ATOM 491 N N . ARG A 1 65 ? -6.276 -14.895 15.952 1.00 77.75 65 ARG A N 1
ATOM 492 C CA . ARG A 1 65 ? -5.761 -16.111 16.607 1.00 77.75 65 ARG A CA 1
ATOM 493 C C . ARG A 1 65 ? -5.044 -15.835 17.936 1.00 77.75 65 ARG A C 1
ATOM 495 O O . ARG A 1 65 ? -5.051 -16.707 18.800 1.00 77.75 65 ARG A O 1
ATOM 502 N N . LEU A 1 66 ? -4.399 -14.681 18.102 1.00 75.88 66 LEU A N 1
ATOM 503 C CA . LEU A 1 66 ? -3.674 -14.358 19.336 1.00 75.88 66 LEU A CA 1
ATOM 504 C C . LEU A 1 66 ? -4.645 -14.082 20.487 1.00 75.88 66 LEU A C 1
ATOM 506 O O . LEU A 1 66 ? -4.458 -14.632 21.571 1.00 75.88 66 LEU A O 1
ATOM 510 N N . LEU A 1 67 ? -5.714 -13.325 20.224 1.00 78.75 67 LEU A N 1
ATOM 511 C CA . LEU A 1 67 ? -6.808 -13.088 21.167 1.00 78.75 67 LEU A CA 1
ATOM 512 C C . LEU A 1 67 ? -7.484 -14.400 21.568 1.00 78.75 67 LEU A C 1
ATOM 514 O O . LEU A 1 67 ? -7.682 -14.640 22.756 1.00 78.75 67 LEU A O 1
ATOM 518 N N . LYS A 1 68 ? -7.734 -15.297 20.603 1.00 86.06 68 LYS A N 1
ATOM 519 C CA . LYS A 1 68 ? -8.221 -16.658 20.879 1.00 86.06 68 LYS A CA 1
ATOM 520 C C . LYS A 1 68 ? -7.337 -17.389 21.892 1.00 86.06 68 LYS A C 1
ATOM 522 O O . LYS A 1 68 ? -7.855 -17.945 22.854 1.00 86.06 68 LYS A O 1
ATOM 527 N N . LEU A 1 69 ? -6.020 -17.417 21.675 1.00 82.69 69 LEU A N 1
ATOM 528 C CA . LEU A 1 69 ? -5.091 -18.140 22.551 1.00 82.69 69 LEU A CA 1
ATOM 529 C C . LEU A 1 69 ? -4.998 -17.506 23.948 1.00 82.69 69 LEU A C 1
ATOM 531 O O . LEU A 1 69 ? -4.953 -18.236 24.936 1.00 82.69 69 LEU A O 1
ATOM 535 N N . ASP A 1 70 ? -4.995 -16.173 24.045 1.00 80.06 70 ASP A N 1
ATOM 536 C CA . ASP A 1 70 ? -5.014 -15.470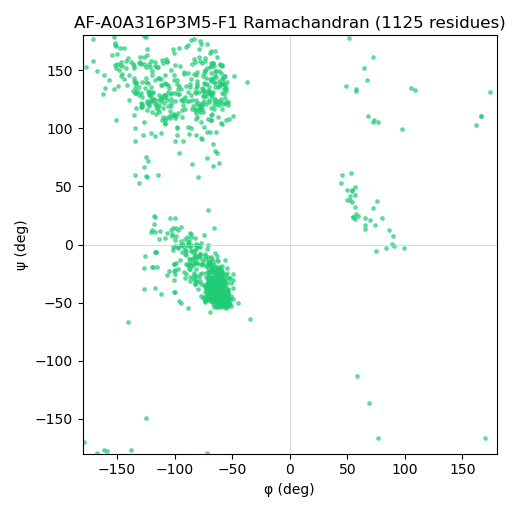 25.337 1.00 80.06 70 ASP A CA 1
ATOM 537 C C . ASP A 1 70 ? -6.310 -15.745 26.113 1.00 80.06 70 ASP A C 1
ATOM 539 O O . ASP A 1 70 ? -6.266 -16.094 27.294 1.00 80.06 70 ASP A O 1
ATOM 543 N N . ALA A 1 71 ? -7.459 -15.667 25.438 1.00 86.44 71 ALA A N 1
ATOM 544 C CA . ALA A 1 71 ? -8.759 -15.961 26.025 1.00 86.44 71 ALA A CA 1
ATOM 545 C C . ALA A 1 71 ? -8.860 -17.417 26.506 1.00 86.44 71 ALA A C 1
ATOM 547 O O . ALA A 1 71 ? -9.275 -17.652 27.640 1.00 86.44 71 ALA A O 1
ATOM 548 N N . GLN A 1 72 ? -8.401 -18.384 25.705 1.00 89.62 72 GLN A N 1
ATOM 549 C CA . GLN A 1 72 ? -8.344 -19.798 26.096 1.00 89.62 72 GLN A CA 1
ATOM 550 C C . GLN A 1 72 ? -7.467 -20.043 27.332 1.00 89.62 72 GLN A C 1
ATOM 552 O O . GLN A 1 72 ? -7.761 -20.937 28.118 1.00 89.62 72 GLN A O 1
ATOM 557 N N . ALA A 1 73 ? -6.400 -19.263 27.525 1.00 87.31 73 ALA A N 1
ATOM 558 C CA . ALA A 1 73 ? -5.515 -19.412 28.679 1.00 87.31 73 ALA A CA 1
ATOM 559 C C . ALA A 1 73 ? -6.105 -18.845 29.984 1.00 87.31 73 ALA A C 1
ATOM 561 O O . ALA A 1 73 ? -5.692 -19.255 31.070 1.00 87.31 73 ALA A O 1
ATOM 562 N N . LYS A 1 74 ? -7.033 -17.882 29.897 1.00 88.94 74 LYS A N 1
ATOM 563 C CA . LYS A 1 74 ? -7.570 -17.145 31.055 1.00 88.94 74 LYS A CA 1
ATOM 564 C C . LYS A 1 74 ? -8.997 -17.543 31.439 1.00 88.94 74 LYS A C 1
ATOM 566 O O . LYS A 1 74 ? -9.368 -17.399 32.605 1.00 88.94 74 LYS A O 1
ATOM 571 N N . ILE A 1 75 ? -9.789 -18.042 30.493 1.00 90.88 75 ILE A N 1
ATOM 572 C CA . ILE A 1 75 ? -11.138 -18.555 30.753 1.00 90.88 75 ILE A CA 1
ATOM 573 C C . ILE A 1 75 ? -11.013 -19.965 31.331 1.00 90.88 75 ILE A C 1
ATOM 575 O O . ILE A 1 75 ? -10.405 -20.848 30.732 1.00 90.88 75 ILE A O 1
ATOM 579 N N . LYS A 1 76 ? -11.566 -20.162 32.529 1.00 88.31 76 LYS A N 1
ATOM 580 C CA . LYS A 1 76 ? -11.518 -21.430 33.271 1.00 88.31 76 LYS A CA 1
ATOM 581 C C . LYS A 1 76 ? -12.814 -22.226 33.141 1.00 88.31 76 LYS A C 1
ATOM 583 O O . LYS A 1 76 ? -12.832 -23.407 33.481 1.00 88.31 76 LYS A O 1
ATOM 588 N N . SER A 1 77 ? -13.890 -21.579 32.701 1.00 87.44 77 SER A N 1
ATOM 589 C CA . SER A 1 77 ? -15.202 -22.195 32.559 1.00 87.44 77 SER A CA 1
ATOM 590 C C . SER A 1 77 ? -15.223 -23.180 31.382 1.00 87.44 77 SER A C 1
ATOM 592 O O . SER A 1 77 ? -14.739 -22.893 30.288 1.00 87.44 77 SER A O 1
ATOM 594 N N . SER A 1 78 ? -15.751 -24.385 31.612 1.00 89.06 78 SER A N 1
ATOM 595 C CA . SER A 1 78 ? -15.776 -25.465 30.611 1.00 89.06 78 SER A CA 1
ATOM 596 C C . SER A 1 78 ? -16.923 -25.341 29.605 1.00 89.06 78 SER A C 1
ATOM 598 O O . SER A 1 78 ? -16.924 -26.028 28.586 1.00 89.06 78 SER A O 1
ATOM 600 N N . ASN A 1 79 ? -17.895 -24.472 29.878 1.00 93.06 79 ASN A N 1
ATOM 601 C CA . ASN A 1 79 ? -19.073 -24.208 29.055 1.00 93.06 79 ASN A CA 1
ATOM 602 C C . ASN A 1 79 ? -18.848 -23.126 27.977 1.00 93.06 79 ASN A C 1
ATOM 604 O O . ASN A 1 79 ? -19.774 -22.805 27.230 1.00 93.06 79 ASN A O 1
ATOM 608 N N . THR A 1 80 ? -17.624 -22.595 27.857 1.00 96.06 80 THR A N 1
ATOM 609 C CA . THR A 1 80 ? -17.261 -21.580 26.857 1.00 96.06 80 THR A CA 1
ATOM 610 C C . THR A 1 80 ? -16.468 -22.179 25.697 1.00 96.06 80 THR A C 1
ATOM 612 O O . THR A 1 80 ? -15.349 -22.664 25.863 1.00 96.06 80 THR A O 1
ATOM 615 N N . THR A 1 81 ? -17.006 -22.077 24.482 1.00 95.81 81 THR A N 1
ATOM 616 C CA . THR A 1 81 ? -16.278 -22.354 23.239 1.00 95.81 81 THR A CA 1
ATOM 617 C C . THR A 1 81 ? -15.577 -21.084 22.769 1.00 95.81 81 THR A C 1
ATOM 619 O O . THR A 1 81 ? -16.199 -20.209 22.176 1.00 95.81 81 THR A O 1
ATOM 622 N N . VAL A 1 82 ? -14.270 -20.991 23.016 1.00 95.50 82 VAL A N 1
ATOM 623 C CA . VAL A 1 82 ? -13.441 -19.859 22.573 1.00 95.50 82 VAL A CA 1
ATOM 624 C C . VAL A 1 82 ? -12.787 -20.181 21.233 1.00 95.50 82 VAL A C 1
ATOM 626 O O . VAL A 1 82 ? -11.940 -21.079 21.137 1.00 95.50 82 VAL A O 1
ATOM 629 N N . THR A 1 83 ? -13.138 -19.434 20.189 1.00 94.94 83 THR A N 1
ATOM 630 C CA . THR A 1 83 ? -12.523 -19.573 18.865 1.00 94.94 83 THR A CA 1
ATOM 631 C C . THR A 1 83 ? -12.547 -18.255 18.085 1.00 94.94 83 THR A C 1
ATOM 633 O O . THR A 1 83 ? -13.114 -17.273 18.529 1.00 94.94 83 THR A O 1
ATOM 636 N N . ASN A 1 84 ? -11.900 -18.214 16.924 1.00 92.88 84 ASN A N 1
ATOM 637 C CA . ASN A 1 84 ? -12.073 -17.155 15.930 1.00 92.88 84 ASN A CA 1
ATOM 638 C C . ASN A 1 84 ? -12.987 -17.639 14.791 1.00 92.88 84 ASN A C 1
ATOM 640 O O . ASN A 1 84 ? -13.231 -18.845 14.688 1.00 92.88 84 ASN A O 1
ATOM 644 N N . TYR A 1 85 ? -13.439 -16.729 13.922 1.00 93.81 85 TYR A N 1
ATOM 645 C CA . TYR A 1 85 ? -14.359 -17.020 12.806 1.00 93.81 85 TYR A CA 1
ATOM 646 C C . TYR A 1 85 ? -13.893 -18.194 11.928 1.00 93.81 85 TYR A C 1
ATOM 648 O O . TYR A 1 85 ? -14.595 -19.193 11.786 1.00 93.81 85 TYR A O 1
ATOM 656 N N . HIS A 1 86 ? -12.651 -18.149 11.440 1.00 91.94 86 HIS A N 1
ATOM 657 C CA . HIS A 1 86 ? -12.056 -19.232 10.647 1.00 91.94 86 HIS A CA 1
ATOM 658 C C . HIS A 1 86 ? -11.983 -20.563 11.412 1.00 91.94 86 HIS A C 1
ATOM 660 O O . HIS A 1 86 ? -12.257 -21.627 10.863 1.00 91.94 86 HIS A O 1
ATOM 666 N N . GLY A 1 87 ? -11.626 -20.524 12.700 1.00 92.69 87 GLY A N 1
ATOM 667 C CA . GLY A 1 87 ? -11.571 -21.716 13.542 1.00 92.69 87 GLY A CA 1
ATOM 668 C C . GLY A 1 87 ? -12.950 -22.322 13.799 1.00 92.69 87 GLY A C 1
ATOM 669 O O . GLY A 1 87 ? -13.058 -23.545 13.878 1.00 92.69 87 GLY A O 1
ATOM 670 N N . PHE A 1 88 ? -13.988 -21.485 13.896 1.00 95.25 88 PHE A N 1
ATOM 671 C CA . PHE A 1 88 ? -15.377 -21.928 13.983 1.00 95.25 88 PHE A CA 1
ATOM 672 C C . PHE A 1 88 ? -15.809 -22.612 12.682 1.00 95.25 88 PHE A C 1
ATOM 674 O O . PHE A 1 88 ? -16.184 -23.783 12.716 1.00 95.25 88 PHE A O 1
ATOM 681 N N . ALA A 1 89 ? -15.641 -21.937 11.539 1.00 95.19 89 ALA A N 1
ATOM 682 C CA . ALA A 1 89 ? -15.950 -22.476 10.213 1.00 95.19 89 ALA A CA 1
ATOM 683 C C . ALA A 1 89 ? -15.274 -23.833 9.976 1.00 95.19 89 ALA A C 1
ATOM 685 O O . ALA A 1 89 ? -15.937 -24.819 9.665 1.00 95.19 89 ALA A O 1
ATOM 686 N N . MET A 1 90 ? -13.961 -23.910 10.217 1.00 93.88 90 MET A N 1
ATOM 687 C CA . MET A 1 90 ? -13.185 -25.143 10.088 1.00 93.88 90 MET A CA 1
ATOM 688 C C . MET A 1 90 ? -13.705 -26.254 11.002 1.00 93.88 90 MET A C 1
ATOM 690 O O . MET A 1 90 ? -13.795 -27.405 10.580 1.00 93.88 90 MET A O 1
ATOM 694 N N . GLY A 1 91 ? -14.028 -25.931 12.257 1.00 93.88 91 GLY A N 1
ATOM 695 C CA . GLY A 1 91 ? -14.560 -26.900 13.212 1.00 93.88 91 GLY A CA 1
ATOM 696 C C . GLY A 1 91 ? -15.886 -27.500 12.748 1.00 93.88 91 GLY A C 1
ATOM 697 O O . GLY A 1 91 ? -16.056 -28.717 12.803 1.00 93.88 91 GLY A O 1
ATOM 698 N N . VAL A 1 92 ? -16.798 -26.664 12.247 1.00 95.75 92 VAL A N 1
ATOM 699 C CA . VAL A 1 92 ? -18.110 -27.105 11.759 1.00 95.75 92 VAL A CA 1
ATOM 700 C C . VAL A 1 92 ? -17.996 -27.866 10.434 1.00 95.75 92 VAL A C 1
ATOM 702 O O . VAL A 1 92 ? -18.544 -28.959 10.314 1.00 95.75 92 VAL A O 1
ATOM 705 N N . LEU A 1 93 ? -17.243 -27.351 9.457 1.00 95.25 93 LEU A N 1
ATOM 706 C CA . LEU A 1 93 ? -17.052 -28.012 8.160 1.00 95.25 93 LEU A CA 1
ATOM 707 C C . LEU A 1 93 ? -16.426 -29.402 8.319 1.00 95.25 93 LEU A C 1
ATOM 709 O O . LEU A 1 93 ? -16.904 -30.363 7.719 1.00 95.25 93 LEU A O 1
ATOM 713 N N . ARG A 1 94 ? -15.431 -29.547 9.206 1.00 93.56 94 ARG A N 1
ATOM 714 C CA . ARG A 1 94 ? -14.837 -30.856 9.520 1.00 93.56 94 ARG A CA 1
ATOM 715 C C . ARG A 1 94 ? -15.846 -31.826 10.127 1.00 93.56 94 ARG A C 1
ATOM 717 O O . ARG A 1 94 ? -15.852 -32.988 9.739 1.00 93.56 94 ARG A O 1
ATOM 724 N N . LYS A 1 95 ? -16.717 -31.372 11.039 1.00 92.94 95 LYS A N 1
ATOM 725 C CA . LYS A 1 95 ? -17.812 -32.204 11.580 1.00 92.94 95 LYS A CA 1
ATOM 726 C C . LYS A 1 95 ? -18.790 -32.650 10.485 1.00 92.94 95 LYS A C 1
ATOM 728 O O . LYS A 1 95 ? -19.353 -33.734 10.586 1.00 92.94 95 LYS A O 1
ATOM 733 N N . ALA A 1 96 ? -18.954 -31.844 9.436 1.00 92.81 96 ALA A N 1
ATOM 734 C CA . ALA A 1 96 ? -19.760 -32.160 8.260 1.00 92.81 96 ALA A CA 1
ATOM 735 C C . ALA A 1 96 ? -19.007 -32.969 7.178 1.00 92.81 96 ALA A C 1
ATOM 737 O O . ALA A 1 96 ? -19.566 -33.199 6.109 1.00 92.81 96 ALA A O 1
ATOM 738 N N . ASN A 1 97 ? -17.767 -33.415 7.433 1.00 92.81 97 ASN A N 1
ATOM 739 C CA . ASN A 1 97 ? -16.885 -34.082 6.461 1.00 92.81 97 ASN A CA 1
ATOM 740 C C . ASN A 1 97 ? -16.615 -33.257 5.185 1.00 92.81 97 ASN A C 1
ATOM 742 O O . ASN A 1 97 ? -16.433 -33.817 4.105 1.00 92.81 97 ASN A O 1
ATOM 746 N N . ILE A 1 98 ? -16.573 -31.928 5.307 1.00 89.06 98 ILE A N 1
ATOM 747 C CA . ILE A 1 98 ? -16.228 -31.004 4.222 1.00 89.06 98 ILE A CA 1
ATOM 748 C C . ILE A 1 98 ? -14.802 -30.492 4.446 1.00 89.06 98 ILE A C 1
ATOM 750 O O . ILE A 1 98 ? -14.463 -30.006 5.528 1.00 89.06 98 ILE A O 1
ATOM 754 N N . THR A 1 99 ? -13.967 -30.584 3.412 1.00 82.25 99 THR A N 1
ATOM 755 C CA . THR A 1 99 ? -12.585 -30.086 3.405 1.00 82.25 99 THR A CA 1
ATOM 756 C C . THR A 1 99 ? -12.413 -29.026 2.325 1.00 82.25 99 THR A C 1
ATOM 758 O O . THR A 1 99 ? -12.785 -29.262 1.179 1.00 82.25 99 THR A O 1
ATOM 761 N N . CYS A 1 100 ? -11.820 -27.892 2.681 1.00 81.50 100 CYS A N 1
ATOM 762 C CA . CYS A 1 100 ? -11.443 -26.812 1.769 1.00 81.50 100 CYS A CA 1
ATOM 763 C C . CYS A 1 100 ? -10.166 -26.127 2.286 1.00 81.50 100 CYS A C 1
ATOM 765 O O . CYS A 1 100 ? -9.741 -26.394 3.420 1.00 81.50 100 CYS A O 1
ATOM 767 N N . GLY A 1 101 ? -9.562 -25.267 1.462 1.00 73.31 101 GLY A N 1
ATOM 768 C CA . GLY A 1 101 ? -8.404 -24.455 1.855 1.00 73.31 101 GLY A CA 1
ATOM 769 C C . GLY A 1 101 ? -8.738 -23.468 2.976 1.00 73.31 101 GLY A C 1
ATOM 770 O O . GLY A 1 101 ? -9.911 -23.163 3.214 1.00 73.31 101 GLY A O 1
ATOM 771 N N . ILE A 1 102 ? -7.717 -22.961 3.677 1.00 74.19 102 ILE A N 1
ATOM 772 C CA . ILE A 1 102 ? -7.907 -21.972 4.755 1.00 74.19 102 ILE A CA 1
ATOM 773 C C . ILE A 1 102 ? -8.575 -20.685 4.234 1.00 74.19 102 ILE A C 1
ATOM 775 O O . ILE A 1 102 ? -9.517 -20.235 4.897 1.00 74.19 102 ILE A O 1
ATOM 779 N N . PRO A 1 103 ? -8.168 -20.114 3.078 1.00 70.81 103 PRO A N 1
ATOM 780 C CA . PRO A 1 103 ? -8.792 -18.912 2.520 1.00 70.81 103 PRO A CA 1
ATOM 781 C C . PRO A 1 103 ? -10.285 -19.078 2.211 1.00 70.81 103 PRO A C 1
ATOM 783 O O . PRO A 1 103 ? -11.034 -18.115 2.292 1.00 70.81 103 PRO A O 1
ATOM 786 N N . GLU A 1 104 ? -10.737 -20.300 1.915 1.00 78.94 104 GLU A N 1
ATOM 787 C CA . GLU A 1 104 ? -12.118 -20.588 1.507 1.00 78.94 104 GLU A CA 1
ATOM 788 C C . GLU A 1 104 ? -13.030 -21.009 2.670 1.00 78.94 104 GLU A C 1
ATOM 790 O O . GLU A 1 104 ? -14.202 -21.317 2.449 1.00 78.94 104 GLU A O 1
ATOM 795 N N . LEU A 1 105 ? -12.523 -21.091 3.907 1.00 88.69 105 LEU A N 1
ATOM 796 C CA . LEU A 1 105 ? -13.261 -21.670 5.038 1.00 88.69 105 LEU A CA 1
ATOM 797 C C . LEU A 1 105 ? -14.597 -20.972 5.301 1.00 88.69 105 LEU A C 1
ATOM 799 O O . LEU A 1 105 ? -15.624 -21.630 5.471 1.00 88.69 105 LEU A O 1
ATOM 803 N N . VAL A 1 106 ? -14.577 -19.644 5.371 1.00 90.31 106 VAL A N 1
ATOM 804 C CA . VAL A 1 106 ? -15.752 -18.837 5.726 1.00 90.31 106 VAL A CA 1
ATOM 805 C C . VAL A 1 106 ? -16.722 -18.785 4.552 1.00 90.31 106 VAL A C 1
ATOM 807 O O . VAL A 1 106 ? -17.900 -19.096 4.728 1.00 90.31 106 VAL A O 1
ATOM 810 N N . TYR A 1 107 ? -16.211 -18.542 3.344 1.00 85.81 107 TYR A N 1
ATOM 811 C CA . TYR A 1 107 ? -16.967 -18.651 2.099 1.00 85.81 107 TYR A CA 1
ATOM 812 C C . TYR A 1 107 ? -17.689 -20.007 1.961 1.00 85.81 107 TYR A C 1
ATOM 814 O O . TYR A 1 107 ? -18.906 -20.070 1.762 1.00 85.81 107 TYR A O 1
ATOM 822 N N . THR A 1 108 ? -16.968 -21.118 2.143 1.00 88.25 108 THR A N 1
ATOM 823 C CA . THR A 1 108 ? -17.525 -22.477 2.051 1.00 88.25 108 THR A CA 1
ATOM 824 C C . THR A 1 108 ? -18.566 -22.723 3.134 1.00 88.25 108 THR A C 1
ATOM 826 O O . THR A 1 108 ? -19.614 -23.303 2.849 1.00 88.25 108 THR A O 1
ATOM 829 N N . PHE A 1 109 ? -18.325 -22.261 4.363 1.00 94.50 109 PHE A N 1
ATOM 830 C CA . PHE A 1 109 ? -19.306 -22.337 5.441 1.00 94.50 109 PHE A CA 1
ATOM 831 C C . PHE A 1 109 ? -20.603 -21.600 5.076 1.00 94.50 109 PHE A C 1
ATOM 833 O O . PHE A 1 109 ? -21.681 -22.186 5.185 1.00 94.50 109 PHE A O 1
ATOM 840 N N . ASN A 1 110 ? -20.509 -20.364 4.579 1.00 93.31 110 ASN A N 1
ATOM 841 C CA . ASN A 1 110 ? -21.667 -19.545 4.211 1.00 93.31 110 ASN A CA 1
ATOM 842 C C . ASN A 1 110 ? -22.458 -20.132 3.036 1.00 93.31 110 ASN A C 1
ATOM 844 O O . ASN A 1 110 ? -23.690 -20.066 3.027 1.00 93.31 110 ASN A O 1
ATOM 848 N N . ARG A 1 111 ? -21.768 -20.753 2.071 1.00 90.06 111 ARG A N 1
ATOM 849 C CA . ARG A 1 111 ? -22.390 -21.439 0.930 1.00 90.06 111 ARG A CA 1
ATOM 850 C C . ARG A 1 111 ? -23.083 -22.737 1.341 1.00 90.06 111 ARG A C 1
ATOM 852 O O . ARG A 1 111 ? -24.203 -22.996 0.912 1.00 90.06 111 ARG A O 1
ATOM 859 N N . MET A 1 112 ? -22.409 -23.564 2.140 1.00 92.56 112 MET A N 1
ATOM 860 C CA . MET A 1 112 ? -22.887 -24.905 2.494 1.00 92.56 112 MET A CA 1
ATOM 861 C C . MET A 1 112 ? -23.913 -24.894 3.625 1.00 92.56 112 MET A C 1
ATOM 863 O O . MET A 1 112 ? -24.728 -25.810 3.694 1.00 92.56 112 MET A O 1
ATOM 867 N N . LYS A 1 113 ? -23.861 -23.890 4.512 1.00 94.44 113 LYS A N 1
ATOM 868 C CA . LYS A 1 113 ? -24.707 -23.770 5.711 1.00 94.44 113 LYS A CA 1
ATOM 869 C C . LYS A 1 113 ? -24.808 -25.098 6.488 1.00 94.44 113 LYS A C 1
ATOM 871 O O . LYS A 1 113 ? -25.897 -25.666 6.602 1.00 94.44 113 LYS A O 1
ATOM 876 N N . PRO A 1 114 ? -23.672 -25.647 6.963 1.00 94.69 114 PRO A N 1
ATOM 877 C CA . PRO A 1 114 ? -23.646 -26.927 7.667 1.00 94.69 114 PRO A CA 1
ATOM 878 C C . PRO A 1 114 ? -24.322 -26.832 9.049 1.00 94.69 114 PRO A C 1
ATOM 880 O O . PRO A 1 114 ? -24.270 -25.770 9.668 1.00 94.69 114 PRO A O 1
ATOM 883 N N . PRO A 1 115 ? -24.887 -27.933 9.588 1.00 93.19 115 PRO A N 1
ATOM 884 C CA . PRO A 1 115 ? -25.506 -27.934 10.914 1.00 93.19 115 PRO A CA 1
ATOM 885 C C . PRO A 1 115 ? -24.548 -27.459 12.012 1.00 93.19 115 PRO A C 1
ATOM 887 O O . PRO A 1 115 ? -23.404 -27.917 12.076 1.00 93.19 115 PRO A O 1
ATOM 890 N N . ILE A 1 116 ? -25.031 -26.588 12.900 1.00 94.12 116 ILE A N 1
ATOM 891 C CA . ILE A 1 116 ? -24.247 -26.051 14.017 1.00 94.12 116 ILE A CA 1
ATOM 892 C C . ILE A 1 116 ? -24.801 -26.487 15.374 1.00 94.12 116 ILE A C 1
ATOM 894 O O . ILE A 1 116 ? -25.994 -26.755 15.514 1.00 94.12 116 ILE A O 1
ATOM 898 N N . ASP A 1 117 ? -23.922 -26.550 16.375 1.00 91.31 117 ASP A N 1
ATOM 899 C CA . ASP A 1 117 ? -24.312 -26.822 17.758 1.00 91.31 117 ASP A CA 1
ATOM 900 C C . ASP A 1 117 ? -25.169 -25.673 18.322 1.00 91.31 117 ASP A C 1
ATOM 902 O O . ASP A 1 117 ? -25.048 -24.520 17.900 1.00 91.31 117 ASP A O 1
ATOM 906 N N . MET A 1 118 ? -26.024 -25.991 19.300 1.00 94.00 118 MET A N 1
ATOM 907 C CA . MET A 1 118 ? -26.842 -24.993 19.992 1.00 94.00 118 MET A CA 1
ATOM 908 C C . MET A 1 118 ? -26.003 -24.183 20.989 1.00 94.00 118 MET A C 1
ATOM 910 O O . MET A 1 118 ? -25.273 -24.776 21.793 1.00 94.00 118 MET A O 1
ATOM 914 N N . TYR A 1 119 ? -26.167 -22.859 20.971 1.00 96.94 119 TYR A N 1
ATOM 915 C CA . TYR A 1 119 ? -25.538 -21.909 21.892 1.00 96.94 119 TYR A CA 1
ATOM 916 C C . TYR A 1 119 ? -26.584 -20.981 22.526 1.00 96.94 119 TYR A C 1
ATOM 918 O O . TYR A 1 119 ? -27.504 -20.523 21.851 1.00 96.94 119 TYR A O 1
ATOM 926 N N . ASP A 1 120 ? -26.425 -20.700 23.821 1.00 97.94 120 ASP A N 1
ATOM 927 C CA . ASP A 1 120 ? -27.309 -19.811 24.587 1.00 97.94 120 ASP A CA 1
ATOM 928 C C . ASP A 1 120 ? -26.826 -18.356 24.564 1.00 97.94 120 ASP A C 1
ATOM 930 O O . ASP A 1 120 ? -27.635 -17.436 24.669 1.00 97.94 120 ASP A O 1
ATOM 934 N N . VAL A 1 121 ? -25.511 -18.148 24.432 1.00 98.44 121 VAL A N 1
ATOM 935 C CA . VAL A 1 121 ? -24.873 -16.825 24.433 1.00 98.44 121 VAL A CA 1
ATOM 936 C C . VAL A 1 121 ? -23.826 -16.750 23.323 1.00 98.44 121 VAL A C 1
ATOM 938 O O . VAL A 1 121 ? -22.972 -17.633 23.215 1.00 98.44 121 VAL A O 1
ATOM 941 N N . LEU A 1 122 ? -23.854 -15.674 22.540 1.00 98.50 122 LEU A N 1
ATOM 942 C CA . LEU A 1 122 ? -22.829 -15.303 21.568 1.00 98.50 122 LEU A CA 1
ATOM 943 C C . LEU A 1 122 ? -22.109 -14.042 22.035 1.00 98.50 122 LEU A C 1
ATOM 945 O O . LEU A 1 122 ? -22.741 -13.011 22.256 1.00 98.50 122 LEU A O 1
ATOM 949 N N . ILE A 1 123 ? -20.785 -14.120 22.135 1.00 98.31 123 ILE A N 1
ATOM 950 C CA . ILE A 1 123 ? -19.925 -12.985 22.462 1.00 98.31 123 ILE A CA 1
ATOM 951 C C . ILE A 1 123 ? -19.042 -12.659 21.259 1.00 98.31 123 ILE A C 1
ATOM 953 O O . ILE A 1 123 ? -18.305 -13.524 20.778 1.00 98.31 123 ILE A O 1
ATOM 957 N N . LEU A 1 124 ? -19.102 -11.409 20.803 1.00 97.50 124 LEU A N 1
ATOM 958 C CA . LEU A 1 124 ? -18.300 -10.858 19.715 1.00 97.50 124 LEU A CA 1
ATOM 959 C C . LEU A 1 124 ? -17.287 -9.859 20.286 1.00 97.50 124 LEU A C 1
ATOM 961 O O . LEU A 1 124 ? -17.682 -8.846 20.861 1.00 97.50 124 LEU A O 1
ATOM 965 N N . ASP A 1 125 ? -15.993 -10.139 20.127 1.00 94.31 125 ASP A N 1
ATOM 966 C CA . ASP A 1 125 ? -14.910 -9.206 20.477 1.00 94.31 125 ASP A CA 1
ATOM 967 C C . ASP A 1 125 ? -14.374 -8.508 19.225 1.00 94.31 125 ASP A C 1
ATOM 969 O O . ASP A 1 125 ? -14.237 -9.128 18.167 1.00 94.31 125 ASP A O 1
ATOM 973 N N . GLU A 1 126 ? -14.055 -7.223 19.372 1.00 92.06 126 GLU A N 1
ATOM 974 C CA . GLU A 1 126 ? -13.628 -6.312 18.307 1.00 92.06 126 GLU A CA 1
ATOM 975 C C . GLU A 1 126 ? -14.650 -6.218 17.156 1.00 92.06 126 GLU A C 1
ATOM 977 O O . GLU A 1 126 ? -14.303 -6.328 15.978 1.00 92.06 126 GLU A O 1
ATOM 982 N N . TYR A 1 127 ? -15.931 -5.997 17.490 1.00 94.56 127 TYR A N 1
ATOM 983 C CA . TYR A 1 127 ? -17.023 -5.999 16.503 1.00 94.56 127 TYR A CA 1
ATOM 984 C C . TYR A 1 127 ? -16.824 -5.029 15.330 1.00 94.56 127 TYR A C 1
ATOM 986 O O . TYR A 1 127 ? -17.356 -5.262 14.248 1.00 94.56 127 TYR A O 1
ATOM 994 N N . GLN A 1 128 ? -16.062 -3.946 15.518 1.00 93.19 128 GLN A N 1
ATOM 995 C CA . GLN A 1 128 ? -15.808 -2.961 14.466 1.00 93.19 128 GLN A CA 1
ATOM 996 C C . GLN A 1 128 ? -15.065 -3.544 13.249 1.00 93.19 128 GLN A C 1
ATOM 998 O O . GLN A 1 128 ? -15.065 -2.924 12.185 1.00 93.19 128 GLN A O 1
ATOM 1003 N N . ASP A 1 129 ? -14.405 -4.697 13.417 1.00 90.62 129 ASP A N 1
ATOM 1004 C CA . ASP A 1 129 ? -13.643 -5.389 12.371 1.00 90.62 129 ASP A CA 1
ATOM 1005 C C . ASP A 1 129 ? -14.438 -6.543 11.723 1.00 90.62 129 ASP A C 1
ATOM 1007 O O . ASP A 1 129 ? -13.862 -7.390 11.042 1.00 90.62 129 ASP A O 1
ATOM 1011 N N . ILE A 1 130 ? -15.757 -6.616 11.936 1.00 92.88 130 ILE A N 1
ATOM 1012 C CA . ILE A 1 130 ? -16.615 -7.574 11.228 1.00 92.88 130 ILE A CA 1
ATOM 1013 C C . ILE A 1 130 ? -16.673 -7.202 9.739 1.00 92.88 130 ILE A C 1
ATOM 1015 O O . ILE A 1 130 ? -17.002 -6.073 9.375 1.00 92.88 130 ILE A O 1
ATOM 1019 N N . GLU A 1 131 ? -16.364 -8.179 8.888 1.00 91.62 131 GLU A N 1
ATOM 1020 C CA . GLU A 1 131 ? -16.445 -8.098 7.426 1.00 91.62 131 GLU A CA 1
ATOM 1021 C C . GLU A 1 131 ? -17.723 -8.784 6.914 1.00 91.62 131 GLU A C 1
ATOM 1023 O O . GLU A 1 131 ? -18.355 -9.554 7.643 1.00 91.62 131 GLU A O 1
ATOM 1028 N N . GLN A 1 132 ? -18.098 -8.534 5.655 1.00 92.12 132 GLN A N 1
ATOM 1029 C CA . GLN A 1 132 ? -19.335 -9.057 5.058 1.00 92.12 132 GLN A CA 1
ATOM 1030 C C . GLN A 1 132 ? -19.492 -10.582 5.217 1.00 92.12 132 GLN A C 1
ATOM 1032 O O . GLN A 1 132 ? -20.540 -11.048 5.657 1.00 92.12 132 GLN A O 1
ATOM 1037 N N . GLU A 1 133 ? -18.449 -11.372 4.948 1.00 90.62 133 GLU A N 1
ATOM 1038 C CA . GLU A 1 133 ? -18.536 -12.834 5.087 1.00 90.62 133 GLU A CA 1
ATOM 1039 C C . GLU A 1 133 ? -18.743 -13.282 6.544 1.00 90.62 133 GLU A C 1
ATOM 1041 O O . GLU A 1 133 ? -19.415 -14.285 6.808 1.00 90.62 133 GLU A O 1
ATOM 1046 N N . PHE A 1 134 ? -18.189 -12.547 7.513 1.00 94.50 134 PHE A N 1
ATOM 1047 C CA . PHE A 1 134 ? -18.432 -12.820 8.929 1.00 94.50 134 PHE A CA 1
ATOM 1048 C C . PHE A 1 134 ? -19.859 -12.434 9.316 1.00 94.50 134 PHE A C 1
ATOM 1050 O O . PHE A 1 134 ? -20.493 -13.177 10.060 1.00 94.50 134 PHE A O 1
ATOM 1057 N N . ALA A 1 135 ? -20.397 -11.334 8.784 1.00 96.00 135 ALA A N 1
ATOM 1058 C CA . ALA A 1 135 ? -21.793 -10.954 8.989 1.00 96.00 135 ALA A CA 1
ATOM 1059 C C . ALA A 1 135 ? -22.761 -12.031 8.468 1.00 96.00 135 ALA A C 1
ATOM 1061 O O . ALA A 1 135 ? -23.681 -12.428 9.185 1.00 96.00 135 ALA A O 1
ATOM 1062 N N . ASP A 1 136 ? -22.515 -12.582 7.277 1.00 95.31 136 ASP A N 1
ATOM 1063 C CA . ASP A 1 136 ? -23.326 -13.666 6.705 1.00 95.31 136 ASP A CA 1
ATOM 1064 C C . ASP A 1 136 ? -23.282 -14.936 7.575 1.00 95.31 136 ASP A C 1
ATOM 1066 O O . ASP A 1 136 ? -24.311 -15.577 7.831 1.00 95.31 136 ASP A O 1
ATOM 1070 N N . MET A 1 137 ? -22.096 -15.269 8.096 1.00 96.62 137 MET A N 1
ATOM 1071 C CA . MET A 1 137 ? -21.906 -16.369 9.042 1.00 96.62 137 MET A CA 1
ATOM 1072 C C . MET A 1 137 ? -22.691 -16.133 10.334 1.00 96.62 137 MET A C 1
ATOM 1074 O O . MET A 1 137 ? -23.373 -17.037 10.821 1.00 96.62 137 MET A O 1
ATOM 1078 N N . LEU A 1 138 ? -22.612 -14.924 10.889 1.00 97.88 138 LEU A N 1
ATOM 1079 C CA . LEU A 1 138 ? -23.305 -14.532 12.113 1.00 97.88 138 LEU A CA 1
ATOM 1080 C C . LEU A 1 138 ? -24.826 -14.598 11.943 1.00 97.88 138 LEU A C 1
ATOM 1082 O O . LEU A 1 138 ? -25.509 -15.146 12.811 1.00 97.88 138 LEU A O 1
ATOM 1086 N N . TRP A 1 139 ? -25.358 -14.133 10.809 1.00 97.81 139 TRP A N 1
ATOM 1087 C CA . TRP A 1 139 ? -26.776 -14.273 10.473 1.00 97.81 139 TRP A CA 1
ATOM 1088 C C . TRP A 1 139 ? -27.219 -15.729 10.445 1.00 97.81 139 TRP A C 1
ATOM 1090 O O . TRP A 1 139 ? -28.268 -16.068 11.001 1.00 97.81 139 TRP A O 1
ATOM 1100 N N . TYR A 1 140 ? -26.408 -16.609 9.855 1.00 97.69 140 TYR A N 1
ATOM 1101 C CA . TYR A 1 140 ? -26.703 -18.033 9.865 1.00 97.69 140 TYR A CA 1
ATOM 1102 C C . TYR A 1 140 ? -26.697 -18.603 11.293 1.00 97.69 140 TYR A C 1
ATOM 1104 O O . TYR A 1 140 ? -27.675 -19.247 11.680 1.00 97.69 140 TYR A O 1
ATOM 1112 N N . ILE A 1 141 ? -25.685 -18.280 12.109 1.00 97.19 141 ILE A N 1
ATOM 1113 C CA . ILE A 1 141 ? -25.600 -18.711 13.516 1.00 97.19 141 ILE A CA 1
ATOM 1114 C C . ILE A 1 141 ? -26.818 -18.249 14.329 1.00 97.19 141 ILE A C 1
ATOM 1116 O O . ILE A 1 141 ? -27.380 -19.035 15.098 1.00 97.19 141 ILE A O 1
ATOM 1120 N N . LYS A 1 142 ? -27.250 -16.994 14.155 1.00 96.81 142 LYS A N 1
ATOM 1121 C CA . LYS A 1 142 ? -28.439 -16.441 14.821 1.00 96.81 142 LYS A CA 1
ATOM 1122 C C . LYS A 1 142 ? -29.721 -17.124 14.341 1.00 96.81 142 LYS A C 1
ATOM 1124 O O . LYS A 1 142 ? -30.579 -17.445 15.157 1.00 96.81 142 LYS A O 1
ATOM 1129 N N . SER A 1 143 ? -29.840 -17.413 13.043 1.00 95.81 143 SER A N 1
ATOM 1130 C CA . SER A 1 143 ? -31.029 -18.073 12.479 1.00 95.81 143 SER A CA 1
ATOM 1131 C C . SER A 1 143 ? -31.261 -19.484 13.035 1.00 95.81 143 SER A C 1
ATOM 1133 O O . SER A 1 143 ? -32.405 -19.900 13.204 1.00 95.81 143 SER A O 1
ATOM 1135 N N . THR A 1 144 ? -30.190 -20.205 13.374 1.00 95.25 144 THR A N 1
ATOM 1136 C CA . THR A 1 144 ? -30.258 -21.537 13.995 1.00 95.25 144 THR A CA 1
ATOM 1137 C C . THR A 1 144 ? -30.358 -21.486 15.523 1.00 95.25 144 THR A C 1
ATOM 1139 O O . THR A 1 144 ? -30.736 -22.482 16.133 1.00 95.25 144 THR A O 1
ATOM 1142 N N . ASN A 1 145 ? -30.051 -20.342 16.148 1.00 95.50 145 ASN A N 1
ATOM 1143 C CA . ASN A 1 145 ? -30.129 -20.110 17.595 1.00 95.50 145 ASN A CA 1
ATOM 1144 C C . ASN A 1 145 ? -30.982 -18.858 17.908 1.00 95.50 145 ASN A C 1
ATOM 1146 O O . ASN A 1 145 ? -30.459 -17.859 18.400 1.00 95.50 145 ASN A O 1
ATOM 1150 N N . PRO A 1 146 ? -32.303 -18.870 17.640 1.00 92.75 146 PRO A N 1
ATOM 1151 C CA . PRO A 1 146 ? -33.128 -17.656 17.650 1.00 92.75 146 PRO A CA 1
ATOM 1152 C C . PRO A 1 146 ? -33.366 -17.036 19.038 1.00 92.75 146 PRO A C 1
ATOM 1154 O O . PRO A 1 146 ? -33.812 -15.898 19.116 1.00 92.75 146 PRO A O 1
ATOM 1157 N N . GLN A 1 147 ? -33.112 -17.777 20.123 1.00 93.12 147 GLN A N 1
ATOM 1158 C CA . GLN A 1 147 ? -33.272 -17.320 21.516 1.00 93.12 147 GLN A CA 1
ATOM 1159 C C . GLN A 1 147 ? -31.932 -16.958 22.180 1.00 93.12 147 GLN A C 1
ATOM 1161 O O . GLN A 1 147 ? -31.873 -16.755 23.390 1.00 93.12 147 GLN A O 1
ATOM 1166 N N . MET A 1 148 ? -30.846 -16.950 21.408 1.00 96.44 148 MET A N 1
ATOM 1167 C CA . MET A 1 148 ? -29.502 -16.693 21.909 1.00 96.44 148 MET A CA 1
ATOM 1168 C C . MET A 1 148 ? -29.342 -15.227 22.314 1.00 96.44 148 MET A C 1
ATOM 1170 O O . MET A 1 148 ? -29.718 -14.327 21.564 1.00 96.44 148 MET A O 1
ATOM 1174 N N . GLN A 1 149 ? -28.730 -14.999 23.472 1.00 98.38 149 GLN A N 1
ATOM 1175 C CA . GLN A 1 149 ? -28.289 -13.675 23.895 1.00 98.38 149 GLN A CA 1
ATOM 1176 C C . GLN A 1 149 ? -27.048 -13.265 23.096 1.00 98.38 149 GLN A C 1
ATOM 1178 O O . GLN A 1 149 ? -26.139 -14.073 22.904 1.00 98.38 149 GLN A O 1
ATOM 1183 N N . ILE A 1 150 ? -26.978 -12.012 22.655 1.00 98.56 150 ILE A N 1
ATOM 1184 C CA . ILE A 1 150 ? -25.869 -11.486 21.854 1.00 98.56 150 ILE A CA 1
ATOM 1185 C C . ILE A 1 150 ? -25.204 -10.333 22.597 1.00 98.56 150 ILE A C 1
ATOM 1187 O O . ILE A 1 150 ? -25.843 -9.348 22.965 1.00 98.56 150 ILE A O 1
ATOM 1191 N N . ILE A 1 151 ? -23.896 -10.458 22.796 1.00 98.62 151 ILE A N 1
ATOM 1192 C CA . ILE A 1 151 ? -23.056 -9.469 23.463 1.00 98.62 151 ILE A CA 1
ATOM 1193 C C . ILE A 1 151 ? -21.925 -9.097 22.513 1.00 98.62 151 ILE A C 1
ATOM 1195 O O . ILE A 1 151 ? -21.143 -9.952 22.104 1.00 98.62 151 ILE A O 1
ATOM 1199 N N . ALA A 1 152 ? -21.811 -7.821 22.180 1.00 98.19 152 ALA A N 1
ATOM 1200 C CA . ALA A 1 152 ? -20.768 -7.304 21.313 1.00 98.19 152 ALA A CA 1
ATOM 1201 C C . ALA A 1 152 ? -19.941 -6.241 22.031 1.00 98.19 152 ALA A C 1
ATOM 1203 O O . ALA A 1 152 ? -20.485 -5.303 22.607 1.00 98.19 152 ALA A O 1
ATOM 1204 N N . VAL A 1 153 ? -18.617 -6.371 21.975 1.00 97.31 153 VAL A N 1
ATOM 1205 C CA . VAL A 1 153 ? -17.673 -5.456 22.624 1.00 97.31 153 VAL A CA 1
ATOM 1206 C C . VAL A 1 153 ? -16.635 -5.003 21.606 1.00 97.31 153 VAL A C 1
ATOM 1208 O O . VAL A 1 153 ? -16.061 -5.819 20.890 1.00 97.31 153 VAL A O 1
ATOM 1211 N N . GLY A 1 154 ? -16.398 -3.697 21.510 1.00 95.25 154 GLY A N 1
ATOM 1212 C CA . GLY A 1 154 ? -15.519 -3.144 20.481 1.00 95.25 154 GLY A CA 1
ATOM 1213 C C . GLY A 1 154 ? -15.373 -1.631 20.576 1.00 95.25 154 GLY A C 1
ATOM 1214 O O . GLY A 1 154 ? -15.742 -1.025 21.580 1.00 95.25 154 GLY A O 1
ATOM 1215 N N . ASP A 1 155 ? -14.768 -1.036 19.553 1.00 94.19 155 ASP A N 1
ATOM 1216 C CA . ASP A 1 155 ? -14.569 0.410 19.437 1.00 94.19 155 ASP A CA 1
ATOM 1217 C C . ASP A 1 155 ? -14.537 0.833 17.964 1.00 94.19 155 ASP A C 1
ATOM 1219 O O . ASP A 1 155 ? -13.538 0.606 17.273 1.00 94.19 155 ASP A O 1
ATOM 1223 N N . MET A 1 156 ? -15.592 1.491 17.475 1.00 93.25 156 MET A N 1
ATOM 1224 C CA . MET A 1 156 ? -15.625 1.996 16.094 1.00 93.25 156 MET A CA 1
ATOM 1225 C C . MET A 1 156 ? -14.497 2.994 15.805 1.00 93.25 156 MET A C 1
ATOM 1227 O O . MET A 1 156 ? -14.008 3.059 14.675 1.00 93.25 156 MET A O 1
ATOM 1231 N N . MET A 1 157 ? -14.011 3.711 16.824 1.00 92.69 157 MET A N 1
ATOM 1232 C CA . MET A 1 157 ? -12.886 4.644 16.695 1.00 92.69 157 MET A CA 1
ATOM 1233 C C . MET A 1 157 ? -11.529 3.935 16.552 1.00 92.69 157 MET A C 1
ATOM 1235 O O . MET A 1 157 ? -10.520 4.560 16.234 1.00 92.69 157 MET A O 1
ATOM 1239 N N . GLN A 1 158 ? -11.490 2.611 16.727 1.00 91.19 158 GLN A N 1
ATOM 1240 C CA . GLN A 1 158 ? -10.319 1.774 16.458 1.00 91.19 158 GLN A CA 1
ATOM 1241 C C . GLN A 1 158 ? -10.467 0.928 15.190 1.00 91.19 158 GLN A C 1
ATOM 1243 O O . GLN A 1 158 ? -9.631 0.049 14.949 1.00 91.19 158 GLN A O 1
ATOM 1248 N N . LYS A 1 159 ? -11.491 1.163 14.357 1.00 91.94 159 LYS A N 1
ATOM 1249 C CA . LYS A 1 159 ? -11.556 0.555 13.024 1.00 91.94 159 LYS A CA 1
ATOM 1250 C C . LYS A 1 159 ? -10.445 1.159 12.164 1.00 91.94 159 LYS A C 1
ATOM 1252 O O . LYS A 1 159 ? -10.480 2.348 11.860 1.00 91.94 159 LYS A O 1
ATOM 1257 N N . ILE A 1 160 ? -9.448 0.345 11.817 1.00 87.88 160 ILE A N 1
ATOM 1258 C CA . ILE A 1 160 ? -8.290 0.764 11.006 1.00 87.88 160 ILE A CA 1
ATOM 1259 C C . ILE A 1 160 ? -8.197 0.030 9.666 1.00 87.88 160 ILE A C 1
ATOM 1261 O O . ILE A 1 160 ? -7.335 0.343 8.851 1.00 87.88 160 ILE A O 1
ATOM 1265 N N . TYR A 1 161 ? -9.063 -0.958 9.445 1.00 85.25 161 TYR A N 1
ATOM 1266 C CA . TYR A 1 161 ? -9.133 -1.697 8.196 1.00 85.25 161 TYR A CA 1
ATOM 1267 C C . TYR A 1 161 ? -10.360 -1.254 7.411 1.00 85.25 161 TYR A C 1
ATOM 1269 O O . TYR A 1 161 ? -11.474 -1.203 7.933 1.00 85.25 161 TYR A O 1
ATOM 1277 N N . ASP A 1 162 ? -10.133 -0.961 6.136 1.00 84.38 162 ASP A N 1
ATOM 1278 C CA . ASP A 1 162 ? -11.160 -0.583 5.172 1.00 84.38 162 ASP A CA 1
ATOM 1279 C C . ASP A 1 162 ? -11.264 -1.663 4.090 1.00 84.38 162 ASP A C 1
ATOM 1281 O O . ASP A 1 162 ? -10.950 -1.438 2.920 1.00 84.38 162 ASP A O 1
ATOM 1285 N N . LYS A 1 163 ? -11.585 -2.883 4.543 1.00 84.75 163 LYS A N 1
ATOM 1286 C CA . LYS A 1 163 ? -11.616 -4.121 3.746 1.00 84.75 163 LYS A CA 1
ATOM 1287 C C . LYS A 1 163 ? -13.030 -4.635 3.467 1.00 84.75 163 LYS A C 1
ATOM 1289 O O . LYS A 1 163 ? -13.181 -5.694 2.874 1.00 84.75 163 LYS A O 1
ATOM 1294 N N . THR A 1 164 ? -14.058 -3.883 3.856 1.00 88.25 164 THR A N 1
ATOM 1295 C CA . THR A 1 164 ? -15.454 -4.243 3.593 1.00 88.25 164 THR A CA 1
ATOM 1296 C C . THR A 1 164 ? -16.318 -3.011 3.335 1.00 88.25 164 THR A C 1
ATOM 1298 O O . THR A 1 164 ? -16.107 -1.959 3.939 1.00 88.25 164 THR A O 1
ATOM 1301 N N . THR A 1 165 ? -17.320 -3.174 2.476 1.00 88.75 165 THR A N 1
ATOM 1302 C CA . THR A 1 165 ? -18.418 -2.229 2.243 1.00 88.75 165 THR A CA 1
ATOM 1303 C C . THR A 1 165 ? -19.494 -2.292 3.334 1.00 88.75 165 THR A C 1
ATOM 1305 O O . THR A 1 165 ? -20.372 -1.429 3.380 1.00 88.75 165 THR A O 1
ATOM 1308 N N . LEU A 1 166 ? -19.419 -3.273 4.246 1.00 92.12 166 LEU A N 1
ATOM 1309 C CA . LEU A 1 166 ? -20.359 -3.433 5.350 1.00 92.12 166 LEU A CA 1
ATOM 1310 C C . LEU A 1 166 ? -20.366 -2.193 6.261 1.00 92.12 166 LEU A C 1
ATOM 1312 O O . LEU A 1 166 ? -19.359 -1.826 6.881 1.00 92.12 166 LEU A O 1
ATOM 1316 N N . ASN A 1 167 ? -21.546 -1.590 6.412 1.00 93.06 167 ASN A N 1
ATOM 1317 C CA . ASN A 1 167 ? -21.799 -0.593 7.444 1.00 93.06 167 ASN A CA 1
ATOM 1318 C C . ASN A 1 167 ? -21.965 -1.306 8.793 1.00 93.06 167 ASN A C 1
ATOM 1320 O O . ASN A 1 167 ? -23.061 -1.726 9.158 1.00 93.06 167 ASN A O 1
ATOM 1324 N N . VAL A 1 168 ? -20.850 -1.461 9.510 1.00 94.12 168 VAL A N 1
ATOM 1325 C CA . VAL A 1 168 ? -20.804 -2.201 10.777 1.00 94.12 168 VAL A CA 1
ATOM 1326 C C . VAL A 1 168 ? -21.791 -1.651 11.817 1.00 94.12 168 VAL A C 1
ATOM 1328 O O . VAL A 1 168 ? -22.540 -2.465 12.343 1.00 94.12 168 VAL A O 1
ATOM 1331 N N . PRO A 1 169 ? -21.886 -0.332 12.097 1.00 94.56 169 PRO A N 1
ATOM 1332 C CA . PRO A 1 169 ? -22.901 0.188 13.020 1.00 94.56 169 PRO A CA 1
ATOM 1333 C C . PRO A 1 169 ? -24.331 -0.251 12.679 1.00 94.56 169 PRO A C 1
ATOM 1335 O O . PRO A 1 169 ? -25.015 -0.809 13.531 1.00 94.56 169 PRO A O 1
ATOM 1338 N N . ALA A 1 170 ? -24.750 -0.086 11.419 1.00 96.31 170 ALA A N 1
ATOM 1339 C CA . ALA A 1 170 ? -26.089 -0.486 10.984 1.00 96.31 170 ALA A CA 1
ATOM 1340 C C . ALA A 1 170 ? -26.306 -2.004 11.098 1.00 96.31 170 ALA A C 1
ATOM 1342 O O . ALA A 1 170 ? -27.363 -2.450 11.539 1.00 96.31 170 ALA A O 1
ATOM 1343 N N . PHE A 1 171 ? -25.287 -2.795 10.743 1.00 97.50 171 PHE A N 1
ATOM 1344 C CA . PHE A 1 171 ? -25.317 -4.244 10.915 1.00 97.50 171 PHE A CA 1
ATOM 1345 C C . PHE A 1 171 ? -25.473 -4.638 12.385 1.00 97.50 171 PHE A C 1
ATOM 1347 O O . PHE A 1 171 ? -26.283 -5.508 12.679 1.00 97.50 171 PHE A O 1
ATOM 1354 N N . MET A 1 172 ? -24.733 -4.016 13.307 1.00 97.62 172 MET A N 1
ATOM 1355 C CA . MET A 1 172 ? -24.807 -4.353 14.730 1.00 97.62 172 MET A CA 1
ATOM 1356 C C . MET A 1 172 ? -26.179 -4.011 15.313 1.00 97.62 172 MET A C 1
ATOM 1358 O O . MET A 1 172 ? -26.755 -4.852 15.999 1.00 97.62 172 MET A O 1
ATOM 1362 N N . ASP A 1 173 ? -26.744 -2.847 14.985 1.00 96.44 173 ASP A N 1
ATOM 1363 C CA . ASP A 1 173 ? -28.088 -2.467 15.439 1.00 96.44 173 ASP A CA 1
ATOM 1364 C C . ASP A 1 173 ? -29.144 -3.500 15.008 1.00 96.44 173 ASP A C 1
ATOM 1366 O O . ASP A 1 173 ? -29.947 -3.970 15.819 1.00 96.44 173 ASP A O 1
ATOM 1370 N N . GLU A 1 174 ? -29.108 -3.921 13.741 1.00 97.62 174 GLU A N 1
ATOM 1371 C CA . GLU A 1 174 ? -30.022 -4.937 13.212 1.00 97.62 174 GLU A CA 1
ATOM 1372 C C . GLU A 1 174 ? -29.742 -6.334 13.798 1.00 97.62 174 GLU A C 1
ATOM 1374 O O . GLU A 1 174 ? -30.656 -7.078 14.177 1.00 97.62 174 GLU A O 1
ATOM 1379 N N . PHE A 1 175 ? -28.465 -6.705 13.901 1.00 98.00 175 PHE A N 1
ATOM 1380 C CA . PHE A 1 175 ? -28.033 -8.020 14.354 1.00 98.00 175 PHE A CA 1
ATOM 1381 C C . PHE A 1 175 ? -28.278 -8.236 15.849 1.00 98.00 175 PHE A C 1
ATOM 1383 O O . PHE A 1 175 ? -28.586 -9.362 16.242 1.00 98.00 175 PHE A O 1
ATOM 1390 N N . LEU A 1 176 ? -28.210 -7.206 16.693 1.00 97.12 176 LEU A N 1
ATOM 1391 C CA . LEU A 1 176 ? -28.544 -7.321 18.115 1.00 97.12 176 LEU A CA 1
ATOM 1392 C C . LEU A 1 176 ? -30.056 -7.218 18.370 1.00 97.12 176 LEU A C 1
ATOM 1394 O O . LEU A 1 176 ? -30.560 -7.875 19.282 1.00 97.12 176 LEU A O 1
ATOM 1398 N N . GLY A 1 177 ? -30.799 -6.472 17.545 1.00 95.31 177 GLY A N 1
ATOM 1399 C CA . GLY A 1 177 ? -32.223 -6.215 17.774 1.00 95.31 177 GLY A CA 1
ATOM 1400 C C . GLY A 1 177 ? -32.439 -5.312 18.992 1.00 95.31 177 GLY A C 1
ATOM 1401 O O . GLY A 1 177 ? -31.732 -4.324 19.158 1.00 95.31 177 GLY A O 1
ATOM 1402 N N . GLU A 1 178 ? -33.407 -5.630 19.857 1.00 96.44 178 GLU A N 1
ATOM 1403 C CA . GLU A 1 178 ? -33.577 -4.908 21.127 1.00 96.44 178 GLU A CA 1
ATOM 1404 C C . GLU A 1 178 ? -32.364 -5.158 22.036 1.00 96.44 178 GLU A C 1
ATOM 1406 O O . GLU A 1 178 ? -32.083 -6.299 22.412 1.00 96.44 178 GLU A O 1
ATOM 1411 N N . HIS A 1 179 ? -31.624 -4.095 22.356 1.00 97.94 179 HIS A N 1
ATOM 1412 C CA . HIS A 1 179 ? -30.386 -4.166 23.126 1.00 97.94 179 HIS A CA 1
ATOM 1413 C C . HIS A 1 179 ? -30.150 -2.893 23.945 1.00 97.94 179 HIS A C 1
ATOM 1415 O O . HIS A 1 179 ? -30.768 -1.855 23.702 1.00 97.94 179 HIS A O 1
ATOM 1421 N N . ILE A 1 180 ? -29.240 -2.983 24.915 1.00 98.25 180 ILE A N 1
ATOM 1422 C CA . ILE A 1 180 ? -28.712 -1.825 25.642 1.00 98.25 180 ILE A CA 1
ATOM 1423 C C . ILE A 1 180 ? -27.314 -1.470 25.137 1.00 98.25 180 ILE A C 1
ATOM 1425 O O . ILE A 1 180 ? -26.544 -2.350 24.738 1.00 98.25 180 ILE A O 1
ATOM 1429 N N . THR A 1 181 ? -26.968 -0.188 25.221 1.00 97.62 181 THR A N 1
ATOM 1430 C CA . THR A 1 181 ? -25.626 0.302 24.900 1.00 97.62 181 THR A CA 1
ATOM 1431 C C . THR A 1 181 ? -24.922 0.739 26.174 1.00 97.62 181 THR A C 1
ATOM 1433 O O . THR A 1 181 ? -25.450 1.559 26.923 1.00 97.62 181 THR A O 1
ATOM 1436 N N . LEU A 1 182 ? -23.732 0.195 26.412 1.00 97.69 182 LEU A N 1
ATOM 1437 C CA . LEU A 1 182 ? -22.870 0.555 27.538 1.00 97.69 182 LEU A CA 1
ATOM 1438 C C . LEU A 1 182 ? -21.565 1.159 27.020 1.00 97.69 182 LEU A C 1
ATOM 1440 O O . LEU A 1 182 ? -21.113 0.824 25.926 1.00 97.69 182 LEU A O 1
ATOM 1444 N N . SER A 1 183 ? -20.925 1.999 27.830 1.00 96.31 183 SER A N 1
ATOM 1445 C CA . SER A 1 183 ? -19.666 2.653 27.467 1.00 96.31 183 SER A CA 1
ATOM 1446 C C . SER A 1 183 ? -18.564 2.301 28.456 1.00 96.31 183 SER A C 1
ATOM 1448 O O . SER A 1 183 ? -18.774 2.366 29.665 1.00 96.31 183 SER A O 1
ATOM 1450 N N . PHE A 1 184 ? -17.369 1.975 27.954 1.00 97.19 184 PHE A N 1
ATOM 1451 C CA . PHE A 1 184 ? -16.163 1.940 28.792 1.00 97.19 184 PHE A CA 1
ATOM 1452 C C . PHE A 1 184 ? -15.320 3.174 28.502 1.00 97.19 184 PHE A C 1
ATOM 1454 O O . PHE A 1 184 ? -14.711 3.269 27.435 1.00 97.19 184 PHE A O 1
ATOM 1461 N N . THR A 1 185 ? -15.265 4.106 29.448 1.00 96.50 185 THR A N 1
ATOM 1462 C CA . THR A 1 185 ? -14.585 5.398 29.261 1.00 96.50 185 THR A CA 1
ATOM 1463 C C . THR A 1 185 ? -13.186 5.414 29.877 1.00 96.50 185 THR A C 1
ATOM 1465 O O . THR A 1 185 ? -12.306 6.142 29.409 1.00 96.50 185 THR A O 1
ATOM 1468 N N . LYS A 1 186 ? -12.929 4.576 30.891 1.00 96.25 186 LYS A N 1
ATOM 1469 C CA . LYS A 1 186 ? -11.631 4.514 31.583 1.00 96.25 186 LYS A CA 1
ATOM 1470 C C . LYS A 1 186 ? -10.574 3.789 30.751 1.00 96.25 186 LYS A C 1
ATOM 1472 O O . LYS A 1 186 ? -10.705 2.603 30.468 1.00 96.25 186 LYS A O 1
ATOM 1477 N N . CYS A 1 187 ? -9.484 4.480 30.431 1.00 95.06 187 CYS A N 1
ATOM 1478 C CA . CYS A 1 187 ? -8.306 3.941 29.761 1.00 95.06 187 CYS A CA 1
ATOM 1479 C C . CYS A 1 187 ? -7.199 3.644 30.781 1.00 95.06 187 CYS A C 1
ATOM 1481 O O . CYS A 1 187 ? -6.539 4.548 31.295 1.00 95.06 187 CYS A O 1
ATOM 1483 N N . PHE A 1 188 ? -6.938 2.360 31.027 1.00 94.06 188 PHE A N 1
ATOM 1484 C CA . PHE A 1 188 ? -5.908 1.899 31.969 1.00 94.06 188 PHE A CA 1
ATOM 1485 C C . PHE A 1 188 ? -4.491 1.904 31.382 1.00 94.06 188 PHE A C 1
ATOM 1487 O O . PHE A 1 188 ? -3.543 1.489 32.047 1.00 94.06 188 PHE A O 1
ATOM 1494 N N . ARG A 1 189 ? -4.338 2.317 30.118 1.00 92.94 189 ARG A N 1
ATOM 1495 C CA . ARG A 1 189 ? -3.055 2.294 29.407 1.00 92.94 189 ARG A CA 1
ATOM 1496 C C . ARG A 1 189 ? -2.373 3.657 29.364 1.00 92.94 189 ARG A C 1
ATOM 1498 O O . ARG A 1 189 ? -1.157 3.704 29.505 1.00 92.94 189 ARG A O 1
ATOM 1505 N N . LEU A 1 190 ? -3.123 4.732 29.147 1.00 95.38 190 LEU A N 1
ATOM 1506 C CA . LEU A 1 190 ? -2.572 6.050 28.824 1.00 95.38 190 LEU A CA 1
ATOM 1507 C C . LEU A 1 190 ? -2.670 7.021 30.003 1.00 95.38 190 LEU A C 1
ATOM 1509 O O . LEU A 1 190 ? -3.531 6.872 30.875 1.00 95.38 190 LEU A O 1
ATOM 1513 N N . SER A 1 191 ? -1.812 8.041 29.984 1.00 95.56 191 SER A N 1
ATOM 1514 C CA . SER A 1 191 ? -1.914 9.193 30.880 1.00 95.56 191 SER A CA 1
ATOM 1515 C C . SER A 1 191 ? -3.161 10.023 30.576 1.00 95.56 191 SER A C 1
ATOM 1517 O O . SER A 1 191 ? -3.674 10.006 29.452 1.00 95.56 191 SER A O 1
ATOM 1519 N N . ALA A 1 192 ? -3.635 10.779 31.570 1.00 96.31 192 ALA A N 1
ATOM 1520 C CA . ALA A 1 192 ? -4.826 11.617 31.438 1.00 96.31 192 ALA A CA 1
ATOM 1521 C C . ALA A 1 192 ? -4.737 12.586 30.243 1.00 96.31 192 ALA A C 1
ATOM 1523 O O . ALA A 1 192 ? -5.661 12.649 29.439 1.00 96.31 192 ALA A O 1
ATOM 1524 N N . GLN A 1 193 ? -3.599 13.270 30.070 1.00 95.88 193 GLN A N 1
ATOM 1525 C CA . GLN A 1 193 ? -3.410 14.268 29.010 1.00 95.88 193 GLN A CA 1
ATOM 1526 C C . GLN A 1 193 ? -3.477 13.664 27.598 1.00 95.88 193 GLN A C 1
ATOM 1528 O O . GLN A 1 193 ? -4.140 14.215 26.718 1.00 95.88 193 GLN A O 1
ATOM 1533 N N . LEU A 1 194 ? -2.798 12.534 27.361 1.00 95.75 194 LEU A N 1
ATOM 1534 C CA . LEU A 1 194 ? -2.813 11.891 26.045 1.00 95.75 194 LEU A CA 1
ATOM 1535 C C . LEU A 1 194 ? -4.175 11.251 25.756 1.00 95.75 194 LEU A C 1
ATOM 1537 O O . LEU A 1 194 ? -4.669 11.352 24.636 1.00 95.75 194 LEU A O 1
ATOM 1541 N N . ALA A 1 195 ? -4.792 10.622 26.760 1.00 96.38 195 ALA A N 1
ATOM 1542 C CA . ALA A 1 195 ? -6.133 10.063 26.636 1.00 96.38 195 ALA A CA 1
ATOM 1543 C C . ALA A 1 195 ? -7.164 11.137 26.265 1.00 96.38 195 ALA A C 1
ATOM 1545 O O . ALA A 1 195 ? -7.928 10.937 25.326 1.00 96.38 195 ALA A O 1
ATOM 1546 N N . GLU A 1 196 ? -7.130 12.293 26.930 1.00 96.25 196 GLU A N 1
ATOM 1547 C CA . GLU A 1 196 ? -8.024 13.416 26.643 1.00 96.25 196 GLU A CA 1
ATOM 1548 C C . GLU A 1 196 ? -7.802 13.971 25.225 1.00 96.25 196 GLU A C 1
ATOM 1550 O O . GLU A 1 196 ? -8.766 14.195 24.495 1.00 96.25 196 GLU A O 1
ATOM 1555 N N . LYS A 1 197 ? -6.539 14.122 24.794 1.00 95.94 197 LYS A N 1
ATOM 1556 C CA . LYS A 1 197 ? -6.185 14.510 23.415 1.00 95.94 197 LYS A CA 1
ATOM 1557 C C . LYS A 1 197 ? -6.780 13.559 22.380 1.00 95.94 197 LYS A C 1
ATOM 1559 O O . LYS A 1 197 ? -7.447 14.001 21.447 1.00 95.94 197 LYS A O 1
ATOM 1564 N N . LEU A 1 198 ? -6.570 12.253 22.545 1.00 96.00 198 LEU A N 1
ATOM 1565 C CA . LEU A 1 198 ? -7.145 11.257 21.640 1.00 96.00 198 LEU A CA 1
ATOM 1566 C C . LEU A 1 198 ? -8.679 11.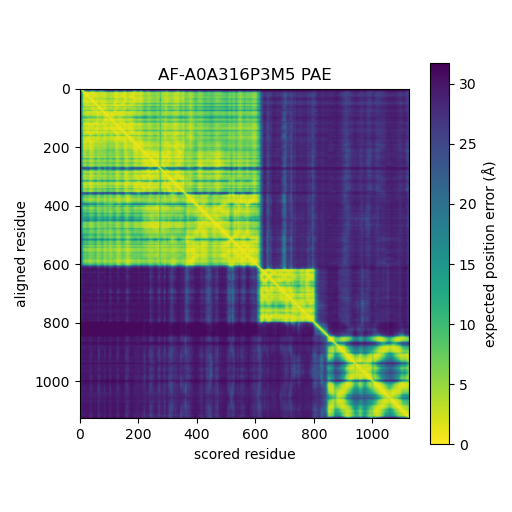247 21.709 1.00 96.00 198 LEU A C 1
ATOM 1568 O O . LEU A 1 198 ? -9.330 11.101 20.679 1.00 96.00 198 LEU A O 1
ATOM 1572 N N . GLY A 1 199 ? -9.254 11.469 22.893 1.00 95.62 199 GLY A N 1
ATOM 1573 C CA . GLY A 1 199 ? -10.693 11.613 23.091 1.00 95.62 199 GLY A CA 1
ATOM 1574 C C . GLY A 1 199 ? -11.287 12.785 22.310 1.00 95.62 199 GLY A C 1
ATOM 1575 O O . GLY A 1 199 ? -12.288 12.611 21.621 1.00 95.62 199 GLY A O 1
ATOM 1576 N N . ARG A 1 200 ? -10.634 13.956 22.308 1.00 95.69 200 ARG A N 1
ATOM 1577 C CA . ARG A 1 200 ? -11.050 15.104 21.480 1.00 95.69 200 ARG A CA 1
ATOM 1578 C C . ARG A 1 200 ? -11.013 14.783 19.987 1.00 95.69 200 ARG A C 1
ATOM 1580 O O . ARG A 1 200 ? -11.982 15.074 19.291 1.00 95.69 200 ARG A O 1
ATOM 1587 N N . ILE A 1 201 ? -9.940 14.145 19.509 1.00 94.75 201 ILE A N 1
ATOM 1588 C CA . ILE A 1 201 ? -9.784 13.774 18.090 1.00 94.75 201 ILE A CA 1
ATOM 1589 C C . ILE A 1 201 ? -10.868 12.781 17.645 1.00 94.75 201 ILE A C 1
ATOM 1591 O O . ILE A 1 201 ? -11.445 12.913 16.563 1.00 94.75 201 ILE A O 1
ATOM 1595 N N . TRP A 1 202 ? -11.165 11.792 18.488 1.00 93.69 202 TRP A N 1
ATOM 1596 C CA . TRP A 1 202 ? -12.211 10.800 18.241 1.00 93.69 202 TRP A CA 1
ATOM 1597 C C . TRP A 1 202 ? -13.621 11.270 18.605 1.00 93.69 202 TRP A C 1
ATOM 1599 O O . TRP A 1 202 ? -14.574 10.541 18.349 1.00 93.69 202 TRP A O 1
ATOM 1609 N N . GLN A 1 203 ? -13.764 12.467 19.181 1.00 92.44 203 GLN A N 1
ATOM 1610 C CA . GLN A 1 203 ? -15.028 12.990 19.711 1.00 92.44 203 GLN A CA 1
ATOM 1611 C C . GLN A 1 203 ? -15.697 12.013 20.693 1.00 92.44 203 GLN A C 1
ATOM 1613 O O . GLN A 1 203 ? -16.909 11.806 20.676 1.00 92.44 203 GLN A O 1
ATOM 1618 N N . LYS A 1 204 ? -14.879 11.400 21.552 1.00 93.00 204 LYS A N 1
ATOM 1619 C CA . LYS A 1 204 ? -15.268 10.369 22.514 1.00 93.00 204 LYS A CA 1
ATOM 1620 C C . LYS A 1 204 ? -14.641 10.651 23.872 1.00 93.00 204 LYS A C 1
ATOM 1622 O O . LYS A 1 204 ? -13.497 11.089 23.964 1.00 93.00 204 LYS A O 1
ATOM 1627 N N . GLU A 1 205 ? -15.373 10.367 24.942 1.00 94.50 205 GLU A N 1
ATOM 1628 C CA . GLU A 1 205 ? -14.836 10.490 26.294 1.00 94.50 205 GLU A CA 1
ATOM 1629 C C . GLU A 1 205 ? -13.833 9.366 26.582 1.00 94.50 205 GLU A C 1
ATOM 1631 O O . GLU A 1 205 ? -14.158 8.178 26.508 1.00 94.50 205 GLU A O 1
ATOM 1636 N N . ILE A 1 206 ? -12.593 9.747 26.903 1.00 96.69 206 ILE A N 1
ATOM 1637 C CA . ILE A 1 206 ? -11.526 8.815 27.272 1.00 96.69 206 ILE A CA 1
ATOM 1638 C C . ILE A 1 206 ? -10.797 9.361 28.497 1.00 96.69 206 ILE A C 1
ATOM 1640 O O . ILE A 1 206 ? -10.065 10.346 28.421 1.00 96.69 206 ILE A O 1
ATOM 1644 N N . MET A 1 207 ? -10.965 8.682 29.629 1.00 96.56 207 MET A N 1
ATOM 1645 C CA . MET A 1 207 ? -10.321 9.034 30.892 1.00 96.56 207 MET A CA 1
ATOM 1646 C C . MET A 1 207 ? -9.069 8.185 31.107 1.00 96.56 207 MET A C 1
ATOM 1648 O O . MET A 1 207 ? -9.161 7.023 31.505 1.00 96.56 207 MET A O 1
ATOM 1652 N N . GLY A 1 208 ? -7.891 8.748 30.842 1.00 95.88 208 GLY A N 1
ATOM 1653 C CA . GLY A 1 208 ? -6.615 8.090 31.135 1.00 95.88 208 GLY A CA 1
ATOM 1654 C C . GLY A 1 208 ? -6.362 8.014 32.638 1.00 95.88 208 GLY A C 1
ATOM 1655 O O . GLY A 1 208 ? -6.370 9.044 33.306 1.00 95.88 208 GLY A O 1
ATOM 1656 N N . VAL A 1 209 ? -6.136 6.807 33.163 1.00 95.38 209 VAL A N 1
ATOM 1657 C CA . VAL A 1 209 ? -5.894 6.562 34.601 1.00 95.38 209 VAL A CA 1
ATOM 1658 C C . VAL A 1 209 ? -4.506 5.982 34.890 1.00 95.38 209 VAL A C 1
ATOM 1660 O O . VAL A 1 209 ? -4.250 5.504 35.993 1.00 95.38 209 VAL A O 1
ATOM 1663 N N . ASN A 1 210 ? -3.607 5.976 33.899 1.00 94.19 210 ASN A N 1
ATOM 1664 C CA . ASN A 1 210 ? -2.241 5.492 34.072 1.00 94.19 210 ASN A CA 1
ATOM 1665 C C . ASN A 1 210 ? -1.256 6.650 34.279 1.00 94.19 210 ASN A C 1
ATOM 1667 O O . ASN A 1 210 ? -0.638 7.135 33.328 1.00 94.19 210 ASN A O 1
ATOM 1671 N N . ASP A 1 211 ? -1.064 7.037 35.537 1.00 92.19 211 ASP A N 1
ATOM 1672 C CA . ASP A 1 211 ? -0.119 8.094 35.925 1.00 92.19 211 ASP A CA 1
ATOM 1673 C C . ASP A 1 211 ? 1.354 7.718 35.675 1.00 92.19 211 ASP A C 1
ATOM 1675 O O . ASP A 1 211 ? 2.224 8.585 35.667 1.00 92.19 211 ASP A O 1
ATOM 1679 N N . ALA A 1 212 ? 1.651 6.434 35.441 1.00 92.62 212 ALA A N 1
ATOM 1680 C CA . ALA A 1 212 ? 2.998 5.965 35.120 1.00 92.62 212 ALA A CA 1
ATOM 1681 C C . ALA A 1 212 ? 3.348 6.085 33.625 1.00 92.62 212 ALA A C 1
ATOM 1683 O O . ALA A 1 212 ? 4.481 5.789 33.247 1.00 92.62 212 ALA A O 1
ATOM 1684 N N . CYS A 1 213 ? 2.399 6.475 32.766 1.00 95.06 213 CYS A N 1
ATOM 1685 C CA . CYS A 1 213 ? 2.636 6.637 31.335 1.00 95.06 213 CYS A CA 1
ATOM 1686 C C . CYS A 1 213 ? 3.283 7.997 31.030 1.00 95.06 213 CYS A C 1
ATOM 1688 O O . CYS A 1 213 ? 2.617 9.032 31.047 1.00 95.06 213 CYS A O 1
ATOM 1690 N N . VAL A 1 214 ? 4.565 7.987 30.679 1.00 96.56 214 VAL A N 1
ATOM 1691 C CA . VAL A 1 214 ? 5.315 9.160 30.217 1.00 96.56 214 VAL A CA 1
ATOM 1692 C C . VAL A 1 214 ? 5.135 9.329 28.710 1.00 96.56 214 VAL A C 1
ATOM 1694 O O . VAL A 1 214 ? 5.157 8.349 27.961 1.00 96.56 214 VAL A O 1
ATOM 1697 N N . VAL A 1 215 ? 4.944 10.571 28.266 1.00 97.12 215 VAL A N 1
ATOM 1698 C CA . VAL A 1 215 ? 4.852 10.940 26.850 1.00 97.12 215 VAL A CA 1
ATOM 1699 C C . VAL A 1 215 ? 5.830 12.076 26.594 1.00 97.12 215 VAL A C 1
ATOM 1701 O O . VAL A 1 215 ? 5.709 13.124 27.226 1.00 97.12 215 VAL A O 1
ATOM 1704 N N . GLU A 1 216 ? 6.784 11.880 25.689 1.00 96.94 216 GLU A N 1
ATOM 1705 C CA . GLU A 1 216 ? 7.773 12.907 25.352 1.00 96.94 216 GLU A CA 1
ATOM 1706 C C . GLU A 1 216 ? 8.161 12.906 23.870 1.00 96.94 216 GLU A C 1
ATOM 1708 O O . GLU A 1 216 ? 7.807 12.004 23.105 1.00 96.94 216 GLU A O 1
ATOM 1713 N N . GLU A 1 217 ? 8.881 13.949 23.465 1.00 97.56 217 GLU A N 1
ATOM 1714 C CA . GLU A 1 217 ? 9.474 14.075 22.137 1.00 97.56 217 GLU A CA 1
ATOM 1715 C C . GLU A 1 217 ? 10.995 13.922 22.225 1.00 97.56 217 GLU A C 1
ATOM 1717 O O . GLU A 1 217 ? 11.631 14.468 23.126 1.00 97.56 217 GLU A O 1
ATOM 1722 N N . MET A 1 218 ? 11.591 13.214 21.265 1.00 98.25 218 MET A N 1
ATOM 1723 C CA . MET A 1 218 ? 13.044 13.034 21.177 1.00 98.25 218 MET A CA 1
ATOM 1724 C C . MET A 1 218 ? 13.547 13.226 19.747 1.00 98.25 218 MET A C 1
ATOM 1726 O O . MET A 1 218 ? 12.836 12.931 18.787 1.00 98.25 218 MET A O 1
ATOM 1730 N N . THR A 1 219 ? 14.803 13.656 19.594 1.00 97.25 219 THR A N 1
ATOM 1731 C CA . THR A 1 219 ? 15.459 13.674 18.276 1.00 97.25 219 THR A CA 1
ATOM 1732 C C . THR A 1 219 ? 15.821 12.252 17.828 1.00 97.25 219 THR A C 1
ATOM 1734 O O . THR A 1 219 ? 15.972 11.365 18.677 1.00 97.25 219 THR A O 1
ATOM 1737 N N . PRO A 1 220 ? 16.011 12.002 16.518 1.00 95.88 220 PRO A N 1
ATOM 1738 C CA . PRO A 1 220 ? 16.413 10.687 16.019 1.00 95.88 220 PRO A CA 1
ATOM 1739 C C . PRO A 1 220 ? 17.674 10.132 16.699 1.00 95.88 220 PRO A C 1
ATOM 1741 O O . PRO A 1 220 ? 17.741 8.945 17.012 1.00 95.88 220 PRO A O 1
ATOM 1744 N N . GLU A 1 221 ? 18.659 10.986 16.979 1.00 94.94 221 GLU A N 1
ATOM 1745 C CA . GLU A 1 221 ? 19.913 10.601 17.631 1.00 94.94 221 GLU A CA 1
ATOM 1746 C C . GLU A 1 221 ? 19.678 10.194 19.088 1.00 94.94 221 GLU A C 1
ATOM 1748 O O . GLU A 1 221 ? 20.171 9.155 19.525 1.00 94.94 221 GLU A O 1
ATOM 1753 N N . ALA A 1 222 ? 18.878 10.973 19.823 1.00 97.62 222 ALA A N 1
ATOM 1754 C CA . ALA A 1 222 ? 18.535 10.674 21.210 1.00 97.62 222 ALA A CA 1
ATOM 1755 C C . ALA A 1 222 ? 17.754 9.358 21.331 1.00 97.62 222 ALA A C 1
ATOM 1757 O O . ALA A 1 222 ? 18.023 8.568 22.232 1.00 97.62 222 ALA A O 1
ATOM 1758 N N . VAL A 1 223 ? 16.847 9.080 20.388 1.00 97.88 223 VAL A N 1
ATOM 1759 C CA . VAL A 1 223 ? 16.108 7.810 20.332 1.00 97.88 223 VAL A CA 1
ATOM 1760 C C . VAL A 1 223 ? 17.041 6.622 20.144 1.00 97.88 223 VAL A C 1
ATOM 1762 O O . VAL A 1 223 ? 16.837 5.589 20.776 1.00 97.88 223 VAL A O 1
ATOM 1765 N N . VAL A 1 224 ? 18.064 6.741 19.295 1.00 97.56 224 VAL A N 1
ATOM 1766 C CA . VAL A 1 224 ? 19.036 5.657 19.090 1.00 97.56 224 VAL A CA 1
ATOM 1767 C C . VAL A 1 224 ? 19.808 5.379 20.378 1.00 97.56 224 VAL A C 1
ATOM 1769 O O . VAL A 1 224 ? 19.926 4.215 20.754 1.00 97.56 224 VAL A O 1
ATOM 1772 N N . GLU A 1 225 ? 20.294 6.415 21.070 1.00 97.62 225 GLU A N 1
ATOM 1773 C CA . GLU A 1 225 ? 20.976 6.240 22.362 1.00 97.62 225 GLU A CA 1
ATOM 1774 C C . GLU A 1 225 ? 20.036 5.639 23.416 1.00 97.62 225 GLU A C 1
ATOM 1776 O O . GLU A 1 225 ? 20.398 4.681 24.096 1.00 97.62 225 GLU A O 1
ATOM 1781 N N . PHE A 1 226 ? 18.798 6.131 23.497 1.00 98.00 226 PHE A N 1
ATOM 1782 C CA . PHE A 1 226 ? 17.798 5.623 24.430 1.00 98.00 226 PHE A CA 1
ATOM 1783 C C . PHE A 1 226 ? 17.481 4.145 24.178 1.00 98.00 226 PHE A C 1
ATOM 1785 O O . PHE A 1 226 ? 17.541 3.333 25.103 1.00 98.00 226 PHE A O 1
ATOM 1792 N N . LEU A 1 227 ? 17.164 3.780 22.928 1.00 98.00 227 LEU A N 1
ATOM 1793 C CA . LEU A 1 227 ? 16.826 2.412 22.529 1.00 98.00 227 LEU A CA 1
ATOM 1794 C C . LEU A 1 227 ? 18.007 1.458 22.688 1.00 98.00 227 LEU A C 1
ATOM 1796 O O . LEU A 1 227 ? 17.793 0.298 23.041 1.00 98.00 227 LEU A O 1
ATOM 1800 N N . ALA A 1 228 ? 19.238 1.934 22.477 1.00 96.38 228 ALA A N 1
ATOM 1801 C CA . ALA A 1 228 ? 20.435 1.130 22.672 1.00 96.38 228 ALA A CA 1
ATOM 1802 C C . ALA A 1 228 ? 20.521 0.574 24.100 1.00 96.38 228 ALA A C 1
ATOM 1804 O O . ALA A 1 228 ? 21.019 -0.535 24.274 1.00 96.38 228 ALA A O 1
ATOM 1805 N N . GLU A 1 229 ? 19.995 1.268 25.110 1.00 95.94 229 GLU A N 1
ATOM 1806 C CA . GLU A 1 229 ? 20.009 0.829 26.512 1.00 95.94 229 GLU A CA 1
ATOM 1807 C C . GLU A 1 229 ? 18.822 -0.073 26.904 1.00 95.94 229 GLU A C 1
ATOM 1809 O O . GLU A 1 229 ? 18.858 -0.721 27.954 1.00 95.94 229 GLU A O 1
ATOM 1814 N N . GLN A 1 230 ? 17.787 -0.175 26.062 1.00 96.50 230 GLN A N 1
ATOM 1815 C CA . GLN A 1 230 ? 16.560 -0.910 26.387 1.00 96.50 230 GLN A CA 1
ATOM 1816 C C . GLN A 1 230 ? 16.655 -2.408 26.096 1.00 96.50 230 GLN A C 1
ATOM 1818 O O . GLN A 1 230 ? 17.396 -2.867 25.228 1.00 96.50 230 GLN A O 1
ATOM 1823 N N . GLN A 1 231 ? 15.835 -3.196 26.793 1.00 96.06 231 GLN A N 1
ATOM 1824 C CA . GLN A 1 231 ? 15.662 -4.616 26.492 1.00 96.06 231 GLN A CA 1
ATOM 1825 C C . GLN A 1 231 ? 14.724 -4.795 25.285 1.00 96.06 231 GLN A C 1
ATOM 1827 O O . GLN A 1 231 ? 13.619 -4.253 25.308 1.00 96.06 231 GLN A O 1
ATOM 1832 N N . PRO A 1 232 ? 15.079 -5.611 24.271 1.00 96.38 232 PRO A N 1
ATOM 1833 C CA . PRO A 1 232 ? 14.275 -5.749 23.054 1.00 96.38 232 PRO A CA 1
ATOM 1834 C C . PRO A 1 232 ? 12.809 -6.106 23.315 1.00 96.38 232 PRO A C 1
ATOM 1836 O O . PRO A 1 232 ? 11.905 -5.514 22.737 1.00 96.38 232 PRO A O 1
ATOM 1839 N N . LYS A 1 233 ? 12.556 -7.023 24.255 1.00 95.31 233 LYS A N 1
ATOM 1840 C CA . LYS A 1 233 ? 11.208 -7.467 24.641 1.00 95.31 233 LYS A CA 1
ATOM 1841 C C . LYS A 1 233 ? 10.260 -6.332 25.044 1.00 95.31 233 LYS A C 1
ATOM 1843 O O . LYS A 1 233 ? 9.049 -6.520 24.967 1.00 95.31 233 LYS A O 1
ATOM 1848 N N . ASP A 1 234 ? 10.802 -5.200 25.488 1.00 96.19 234 ASP A N 1
ATOM 1849 C CA . ASP A 1 234 ? 10.048 -4.070 26.022 1.00 96.19 234 ASP A CA 1
ATOM 1850 C C . ASP A 1 234 ? 9.796 -2.980 24.965 1.00 96.19 234 ASP A C 1
ATOM 1852 O O . ASP A 1 234 ? 9.094 -2.016 25.260 1.00 96.19 234 ASP A O 1
ATOM 1856 N N . VAL A 1 235 ? 10.319 -3.145 23.740 1.00 97.62 235 VAL A N 1
ATOM 1857 C CA . VAL A 1 235 ? 10.355 -2.116 22.689 1.00 97.62 235 VAL A CA 1
ATOM 185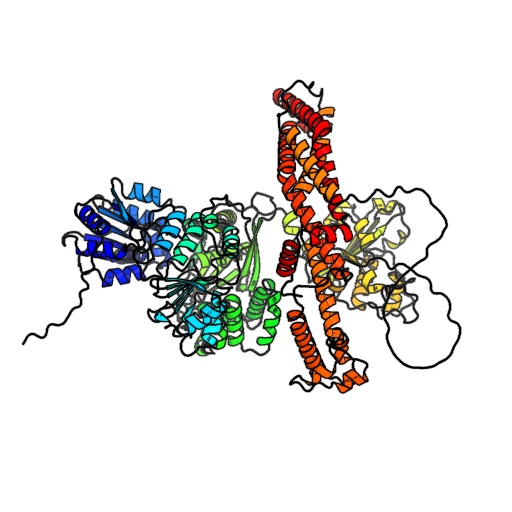8 C C . VAL A 1 235 ? 9.382 -2.414 21.546 1.00 97.62 235 VAL A C 1
ATOM 1860 O O . VAL A 1 235 ? 9.398 -3.488 20.937 1.00 97.62 235 VAL A O 1
ATOM 1863 N N . LEU A 1 236 ? 8.569 -1.412 21.216 1.00 97.31 236 LEU A N 1
ATOM 1864 C CA . LEU A 1 236 ? 7.786 -1.309 19.988 1.00 97.31 236 LEU A CA 1
ATOM 1865 C C . LEU A 1 236 ? 8.176 -0.023 19.253 1.00 97.31 236 LEU A C 1
ATOM 1867 O O . LEU A 1 236 ? 8.146 1.054 19.835 1.00 97.31 236 LEU A O 1
ATOM 1871 N N . CYS A 1 237 ? 8.501 -0.128 17.975 1.00 98.00 237 CYS A N 1
ATOM 1872 C CA . CYS A 1 237 ? 8.830 0.987 17.102 1.00 98.00 237 CYS A CA 1
ATOM 1873 C C . CYS A 1 237 ? 7.849 1.003 15.926 1.00 98.00 237 CYS A C 1
ATOM 1875 O O . CYS A 1 237 ? 7.667 -0.013 15.251 1.00 98.00 237 CYS A O 1
ATOM 1877 N N . LEU A 1 238 ? 7.208 2.148 15.704 1.00 97.69 238 LEU A N 1
ATOM 1878 C CA . LEU A 1 238 ? 6.143 2.343 14.725 1.00 97.69 238 LEU A CA 1
ATOM 1879 C C . LEU A 1 238 ? 6.520 3.460 13.752 1.00 97.69 238 LEU A C 1
ATOM 1881 O O . LEU A 1 238 ? 6.908 4.525 14.212 1.00 97.69 238 LEU A O 1
ATOM 1885 N N . GLY A 1 239 ? 6.387 3.256 12.442 1.00 95.06 239 GLY A N 1
ATOM 1886 C CA . GLY A 1 239 ? 6.681 4.296 11.444 1.00 95.06 239 GLY A CA 1
ATOM 1887 C C . GLY A 1 239 ? 6.706 3.794 10.002 1.00 95.06 239 GLY A C 1
ATOM 1888 O O . GLY A 1 239 ? 6.267 2.682 9.708 1.00 95.06 239 GLY A O 1
ATOM 1889 N N . GLN A 1 240 ? 7.237 4.604 9.089 1.00 91.75 240 GLN A N 1
ATOM 1890 C CA . GLN A 1 240 ? 7.393 4.261 7.675 1.00 91.75 240 GLN A CA 1
ATOM 1891 C C . GLN A 1 240 ? 8.566 3.306 7.441 1.00 91.75 240 GLN A C 1
ATOM 1893 O O . GLN A 1 240 ? 9.683 3.550 7.895 1.00 91.75 240 GLN A O 1
ATOM 1898 N N . ARG A 1 241 ? 8.360 2.260 6.628 1.00 86.50 241 ARG A N 1
ATOM 1899 C CA . ARG A 1 241 ? 9.428 1.296 6.284 1.00 86.50 241 ARG A CA 1
ATOM 1900 C C . ARG A 1 241 ? 10.565 1.903 5.456 1.00 86.50 241 ARG A C 1
ATOM 1902 O O . ARG A 1 241 ? 11.675 1.391 5.500 1.00 86.50 241 ARG A O 1
ATOM 1909 N N . THR A 1 242 ? 10.317 2.987 4.731 1.00 81.69 242 THR A N 1
ATOM 1910 C CA . THR A 1 242 ? 11.314 3.666 3.884 1.00 81.69 242 THR A CA 1
ATOM 1911 C C . THR A 1 242 ? 11.883 4.932 4.535 1.00 81.69 242 THR A C 1
ATOM 1913 O O . THR A 1 242 ? 12.485 5.755 3.851 1.00 81.69 242 THR A O 1
ATOM 1916 N N . GLY A 1 243 ? 11.659 5.121 5.841 1.00 86.81 243 GLY A N 1
ATOM 1917 C CA . GLY A 1 243 ? 12.013 6.336 6.574 1.00 86.81 243 GLY A CA 1
ATOM 1918 C C . GLY A 1 243 ? 12.905 6.090 7.790 1.00 86.81 243 GLY A C 1
ATOM 1919 O O . GLY A 1 243 ? 13.715 5.156 7.835 1.00 86.81 243 GLY A O 1
ATOM 1920 N N . LEU A 1 244 ? 12.739 6.947 8.801 1.00 92.81 244 LEU A N 1
ATOM 1921 C CA . LEU A 1 244 ? 13.565 6.952 10.011 1.00 92.81 244 LEU A CA 1
ATOM 1922 C C . LEU A 1 244 ? 13.473 5.645 10.803 1.00 92.81 244 LEU A C 1
ATOM 1924 O O . LEU A 1 244 ? 14.476 5.227 11.374 1.00 92.81 244 LEU A O 1
ATOM 1928 N N . LEU A 1 245 ? 12.324 4.960 10.784 1.00 95.88 245 LEU A N 1
ATOM 1929 C CA . LEU A 1 245 ? 12.147 3.667 11.454 1.00 95.88 245 LEU A CA 1
ATOM 1930 C C . LEU A 1 245 ? 13.219 2.647 11.028 1.00 95.88 245 LEU A C 1
ATOM 1932 O O . LEU A 1 245 ? 13.900 2.065 11.876 1.00 95.88 245 LEU A O 1
ATOM 1936 N N . SER A 1 246 ? 13.378 2.436 9.718 1.00 94.25 246 SER A N 1
ATOM 1937 C CA . SER A 1 246 ? 14.348 1.474 9.180 1.00 94.25 246 SER A CA 1
ATOM 1938 C C . SER A 1 246 ? 15.783 1.970 9.331 1.00 94.25 246 SER A C 1
ATOM 1940 O O . SER A 1 246 ? 16.672 1.177 9.632 1.00 94.25 246 SER A O 1
ATOM 1942 N N . ALA A 1 247 ? 16.023 3.281 9.209 1.00 94.75 247 ALA A N 1
ATOM 1943 C CA . ALA A 1 247 ? 17.340 3.865 9.468 1.00 94.75 247 ALA A CA 1
ATOM 1944 C C . ALA A 1 247 ? 17.794 3.633 10.922 1.00 94.75 247 ALA A C 1
ATOM 1946 O O . ALA A 1 247 ? 18.925 3.203 11.157 1.00 94.75 247 ALA A O 1
ATOM 1947 N N . THR A 1 248 ? 16.901 3.842 11.894 1.00 97.12 248 THR A N 1
ATOM 1948 C CA . THR A 1 248 ? 17.157 3.567 13.312 1.00 97.12 248 THR A CA 1
ATOM 1949 C C . THR A 1 248 ? 17.374 2.080 13.565 1.00 97.12 248 THR A C 1
ATOM 1951 O O . THR A 1 248 ? 18.319 1.732 14.271 1.00 97.12 248 THR A O 1
ATOM 1954 N N . LEU A 1 249 ? 16.569 1.194 12.965 1.00 97.25 249 LEU A N 1
ATOM 1955 C CA . LEU A 1 249 ? 16.779 -0.254 13.065 1.00 97.25 249 LEU A CA 1
ATOM 1956 C C . LEU A 1 249 ? 18.172 -0.660 12.563 1.00 97.25 249 LEU A C 1
ATOM 1958 O O . LEU A 1 249 ? 18.921 -1.310 13.293 1.00 97.25 249 LEU A O 1
ATOM 1962 N N . ASN A 1 250 ? 18.537 -0.232 11.352 1.00 97.12 250 ASN A N 1
ATOM 1963 C CA . ASN A 1 250 ? 19.833 -0.541 10.746 1.00 97.12 250 ASN A CA 1
ATOM 1964 C C . ASN A 1 250 ? 20.994 -0.036 11.627 1.00 97.12 250 ASN A C 1
ATOM 1966 O O . ASN A 1 250 ? 22.005 -0.723 11.788 1.00 97.12 250 ASN A O 1
ATOM 1970 N N . LEU A 1 251 ? 20.846 1.142 12.244 1.00 97.00 251 LEU A N 1
ATOM 1971 C CA . LEU A 1 251 ? 21.850 1.700 13.149 1.00 97.00 251 LEU A CA 1
ATOM 1972 C C . LEU A 1 251 ? 21.946 0.931 14.477 1.00 97.00 251 LEU A C 1
ATOM 1974 O O . LEU A 1 251 ? 23.057 0.703 14.958 1.00 97.00 251 LEU A O 1
ATOM 1978 N N . LEU A 1 252 ? 20.819 0.506 15.055 1.00 97.56 252 LEU A N 1
ATOM 1979 C CA . LEU A 1 252 ? 20.783 -0.290 16.288 1.00 97.56 252 LEU A CA 1
ATOM 1980 C C . LEU A 1 252 ? 21.407 -1.673 16.091 1.00 97.56 252 LEU A C 1
ATOM 1982 O O . LEU A 1 252 ? 22.217 -2.089 16.918 1.00 97.56 252 LEU A O 1
ATOM 1986 N N . GLU A 1 253 ? 21.084 -2.366 14.998 1.00 97.38 253 GLU A N 1
ATOM 1987 C CA . GLU A 1 253 ? 21.674 -3.677 14.697 1.00 97.38 253 GLU A CA 1
ATOM 1988 C C . GLU A 1 253 ? 23.182 -3.570 14.400 1.00 97.38 253 GLU A C 1
ATOM 1990 O O . GLU A 1 253 ? 23.947 -4.462 14.758 1.00 97.38 253 GLU A O 1
ATOM 1995 N N . SER A 1 254 ? 23.635 -2.449 13.826 1.00 96.44 254 SER A N 1
ATOM 1996 C CA . SER A 1 254 ? 25.060 -2.174 13.592 1.00 96.44 254 SER A CA 1
ATOM 1997 C C . SER A 1 254 ? 25.829 -1.820 14.876 1.00 96.44 254 SER A C 1
ATOM 1999 O O . SER A 1 254 ? 26.918 -2.342 15.120 1.00 96.44 254 SER A O 1
ATOM 2001 N N . ARG A 1 255 ? 25.275 -0.949 15.734 1.00 95.62 255 ARG A N 1
ATOM 2002 C CA . ARG A 1 255 ? 25.939 -0.477 16.967 1.00 95.62 255 ARG A CA 1
ATOM 2003 C C . ARG A 1 255 ? 25.823 -1.444 18.138 1.00 95.62 255 ARG A C 1
ATOM 2005 O O . ARG A 1 255 ? 26.697 -1.464 19.003 1.00 95.62 255 ARG A O 1
ATOM 2012 N N . CYS A 1 256 ? 24.728 -2.193 18.216 1.00 95.44 256 CYS A N 1
ATOM 2013 C CA . CYS A 1 256 ? 24.390 -3.048 19.350 1.00 95.44 256 CYS A CA 1
ATOM 2014 C C . CYS A 1 256 ? 23.999 -4.472 18.903 1.00 95.44 256 CYS A C 1
ATOM 2016 O O . CYS A 1 256 ? 22.950 -4.964 19.331 1.00 95.44 256 CYS A O 1
ATOM 2018 N N . PRO A 1 257 ? 24.836 -5.170 18.108 1.00 95.69 257 PRO A N 1
ATOM 2019 C CA . PRO A 1 257 ? 24.490 -6.461 17.503 1.00 95.69 257 PRO A CA 1
ATOM 2020 C C . PRO A 1 257 ? 24.210 -7.569 18.529 1.00 95.69 257 PRO A C 1
ATOM 2022 O O . PRO A 1 257 ? 23.431 -8.477 18.264 1.00 95.69 257 PRO A O 1
ATOM 2025 N N . GLU A 1 258 ? 24.776 -7.494 19.737 1.00 94.44 258 GLU A N 1
ATOM 2026 C CA . GLU A 1 258 ? 24.493 -8.459 20.814 1.00 94.44 258 GLU A CA 1
ATOM 2027 C C . GLU A 1 258 ? 23.058 -8.352 21.356 1.00 94.44 258 GLU A C 1
ATOM 2029 O O . GLU A 1 258 ? 22.530 -9.296 21.943 1.00 94.44 258 GLU A O 1
ATOM 2034 N N . ARG A 1 259 ? 22.412 -7.194 21.166 1.00 95.00 259 ARG A N 1
ATOM 2035 C CA . ARG A 1 259 ? 21.089 -6.888 21.719 1.00 95.00 259 ARG A CA 1
ATOM 2036 C C . ARG A 1 259 ? 20.022 -6.783 20.642 1.00 95.00 259 ARG A C 1
ATOM 2038 O O . ARG A 1 259 ? 18.940 -7.331 20.830 1.00 95.00 259 ARG A O 1
ATOM 2045 N N . PHE A 1 260 ? 20.325 -6.129 19.528 1.00 96.56 260 PHE A N 1
ATOM 2046 C CA . PHE A 1 260 ? 19.442 -5.984 18.376 1.00 96.56 260 PHE A CA 1
ATOM 2047 C C . PHE A 1 260 ? 20.009 -6.804 17.219 1.00 96.56 260 PHE A C 1
ATOM 2049 O O . PHE A 1 260 ? 21.040 -6.456 16.655 1.00 96.56 260 PHE A O 1
ATOM 2056 N N . ASN A 1 261 ? 19.362 -7.925 16.907 1.00 95.88 261 ASN A N 1
ATOM 2057 C CA . ASN A 1 261 ? 19.752 -8.824 15.824 1.00 95.88 261 ASN A CA 1
ATOM 2058 C C . ASN A 1 261 ? 18.567 -9.693 15.375 1.00 95.88 261 ASN A C 1
ATOM 2060 O O . ASN A 1 261 ? 17.461 -9.619 15.918 1.00 95.88 261 ASN A O 1
ATOM 2064 N N . LYS A 1 262 ? 18.815 -10.590 14.419 1.00 94.75 262 LYS A N 1
ATOM 2065 C CA . LYS A 1 262 ? 17.839 -11.530 13.859 1.00 94.75 262 LYS A CA 1
ATOM 2066 C C . LYS A 1 262 ? 17.120 -12.419 14.874 1.00 94.75 262 LYS A C 1
ATOM 2068 O O . LYS A 1 262 ? 16.049 -12.913 14.555 1.00 94.75 262 LYS A O 1
ATOM 2073 N N . LYS A 1 263 ? 17.637 -12.614 16.092 1.00 94.75 263 LYS A N 1
ATOM 2074 C CA . LYS A 1 263 ? 16.975 -13.403 17.153 1.00 94.75 263 LYS A CA 1
ATOM 2075 C C . LYS A 1 263 ? 16.102 -12.562 18.079 1.00 94.75 263 LYS A C 1
ATOM 2077 O O . LYS A 1 263 ? 15.200 -13.095 18.722 1.00 94.75 263 LYS A O 1
ATOM 2082 N N . THR A 1 264 ? 16.381 -11.267 18.184 1.00 95.31 264 THR A N 1
ATOM 2083 C CA . THR A 1 264 ? 15.763 -10.368 19.168 1.00 95.31 264 THR A CA 1
ATOM 2084 C C . THR A 1 264 ? 14.929 -9.262 18.537 1.00 95.31 264 THR A C 1
ATOM 2086 O O . THR A 1 264 ? 14.250 -8.545 19.267 1.00 95.31 264 THR A O 1
ATOM 2089 N N . VAL A 1 265 ? 14.934 -9.125 17.209 1.00 95.56 265 VAL A N 1
ATOM 2090 C CA . VAL A 1 265 ? 14.186 -8.087 16.494 1.00 95.56 265 VAL A CA 1
ATOM 2091 C C . VAL A 1 265 ? 13.355 -8.676 15.365 1.00 95.56 265 VAL A C 1
ATOM 2093 O O . VAL A 1 265 ? 13.878 -9.272 14.419 1.00 95.56 265 VAL A O 1
ATOM 2096 N N . TYR A 1 266 ? 12.053 -8.435 15.444 1.00 94.06 266 TYR A N 1
ATOM 2097 C CA . TYR A 1 266 ? 11.111 -8.628 14.354 1.00 94.06 266 TYR A CA 1
ATOM 2098 C C . TYR A 1 266 ? 10.891 -7.295 13.632 1.00 94.06 266 TYR A C 1
ATOM 2100 O O . TYR A 1 266 ? 10.587 -6.289 14.273 1.00 94.06 266 TYR A O 1
ATOM 2108 N N . ALA A 1 267 ? 11.020 -7.301 12.306 1.00 92.12 267 ALA A N 1
ATOM 2109 C CA . ALA A 1 267 ? 10.797 -6.136 11.460 1.00 92.12 267 ALA A CA 1
ATOM 2110 C C . ALA A 1 267 ? 9.836 -6.510 10.328 1.00 92.12 267 ALA A C 1
ATOM 2112 O O . ALA A 1 267 ? 10.127 -7.406 9.537 1.00 92.12 267 ALA A O 1
ATOM 2113 N N . SER A 1 268 ? 8.678 -5.851 10.267 1.00 88.56 268 SER A N 1
ATOM 2114 C CA . SER A 1 268 ? 7.670 -6.152 9.244 1.00 88.56 268 SER A CA 1
ATOM 2115 C C . SER A 1 268 ? 8.144 -5.731 7.848 1.00 88.56 268 SER A C 1
ATOM 2117 O O . SER A 1 268 ? 8.742 -4.666 7.685 1.00 88.56 268 SER A O 1
ATOM 2119 N N . ILE A 1 269 ? 7.815 -6.530 6.834 1.00 83.06 269 ILE A N 1
ATOM 2120 C CA . ILE A 1 269 ? 8.072 -6.226 5.412 1.00 83.06 269 ILE A CA 1
ATOM 2121 C C . ILE A 1 269 ? 6.789 -6.076 4.580 1.00 83.06 269 ILE A C 1
ATOM 2123 O O . ILE A 1 269 ? 6.846 -5.711 3.411 1.00 83.06 269 ILE A O 1
ATOM 2127 N N . ARG A 1 270 ? 5.630 -6.363 5.179 1.00 73.88 270 ARG A N 1
ATOM 2128 C CA . ARG A 1 270 ? 4.284 -6.246 4.604 1.00 73.88 270 ARG A CA 1
ATOM 2129 C C . ARG A 1 270 ? 3.329 -5.825 5.719 1.00 73.88 270 ARG A C 1
ATOM 2131 O O . ARG A 1 270 ? 3.607 -6.119 6.881 1.00 73.88 270 ARG A O 1
ATOM 2138 N N . ASP A 1 271 ? 2.230 -5.152 5.380 1.00 57.69 271 ASP A N 1
ATOM 2139 C CA . ASP A 1 271 ? 1.267 -4.671 6.385 1.00 57.69 271 ASP A CA 1
ATOM 2140 C C . ASP A 1 271 ? 0.335 -5.773 6.930 1.00 57.69 271 ASP A C 1
ATOM 2142 O O . ASP A 1 271 ? -0.366 -5.556 7.919 1.00 57.69 271 ASP A O 1
ATOM 2146 N N . GLU A 1 272 ? 0.364 -6.975 6.343 1.00 54.69 272 GLU A N 1
ATOM 2147 C CA . GLU A 1 272 ? -0.377 -8.140 6.834 1.00 54.69 272 GLU A CA 1
ATOM 2148 C C . GLU A 1 272 ? 0.488 -9.083 7.689 1.00 54.69 272 GLU A C 1
ATOM 2150 O O . GLU A 1 272 ? 1.610 -9.438 7.323 1.00 54.69 272 GLU A O 1
ATOM 2155 N N . ASP A 1 273 ? -0.091 -9.583 8.788 1.00 41.12 273 ASP A N 1
ATOM 2156 C CA . ASP A 1 273 ? 0.477 -10.566 9.735 1.00 41.12 273 ASP A CA 1
ATOM 2157 C C . ASP A 1 273 ? 0.594 -12.007 9.167 1.00 41.12 273 ASP A C 1
ATOM 2159 O O . ASP A 1 273 ? 0.497 -13.008 9.899 1.00 41.12 273 ASP A O 1
ATOM 2163 N N . GLY A 1 274 ? 0.781 -12.116 7.849 1.00 38.66 274 GLY A N 1
ATOM 2164 C CA . GLY A 1 274 ? 0.955 -13.361 7.098 1.00 38.66 274 GLY A CA 1
ATOM 2165 C C . GLY A 1 274 ? 2.401 -13.864 7.023 1.00 38.66 274 GLY A C 1
ATOM 2166 O O . GLY A 1 274 ? 2.635 -14.927 6.454 1.00 38.66 274 GLY A O 1
ATOM 2167 N N . GLY A 1 275 ? 3.367 -13.129 7.589 1.00 43.50 275 GLY A N 1
ATOM 2168 C CA . GLY A 1 275 ? 4.776 -13.532 7.623 1.00 43.50 275 GLY A CA 1
ATOM 2169 C C . GLY A 1 275 ? 5.000 -14.864 8.351 1.00 43.50 275 GLY A C 1
ATOM 2170 O O . GLY A 1 275 ? 4.287 -15.211 9.300 1.00 43.50 275 GLY A O 1
ATOM 2171 N N . THR A 1 276 ? 6.005 -15.623 7.907 1.00 47.50 276 THR A N 1
ATOM 2172 C CA . THR A 1 276 ? 6.336 -16.935 8.500 1.00 47.50 276 THR A CA 1
ATOM 2173 C C . THR A 1 276 ? 6.999 -16.817 9.876 1.00 47.50 276 THR A C 1
ATOM 2175 O O . THR A 1 276 ? 6.867 -17.723 10.703 1.00 47.50 276 THR A O 1
ATOM 2178 N N . SER A 1 277 ? 7.643 -15.682 10.167 1.00 57.28 277 SER A N 1
ATOM 2179 C CA . SER A 1 277 ? 8.132 -15.316 11.496 1.00 57.28 277 SER A CA 1
ATOM 2180 C C . SER A 1 277 ? 7.119 -14.403 12.200 1.00 57.28 277 SER A C 1
ATOM 2182 O O . SER A 1 277 ? 6.663 -13.407 11.649 1.00 57.28 277 SER A O 1
ATOM 2184 N N . LYS A 1 278 ? 6.744 -14.733 13.443 1.00 63.22 278 LYS A N 1
ATOM 2185 C CA . LYS A 1 278 ? 5.929 -13.856 14.303 1.00 63.22 278 LYS A CA 1
ATOM 2186 C C . LYS A 1 278 ? 6.748 -13.400 15.499 1.00 63.22 278 LYS A C 1
ATOM 2188 O O . LYS A 1 278 ? 7.525 -14.200 16.030 1.00 63.22 278 LYS A O 1
ATOM 2193 N N . PRO A 1 279 ? 6.577 -12.151 15.961 1.00 71.38 279 PRO A N 1
ATOM 2194 C CA . PRO A 1 279 ? 7.337 -11.660 17.094 1.00 71.38 279 PRO A CA 1
ATOM 2195 C C . PRO A 1 279 ? 6.997 -12.467 18.350 1.00 71.38 279 PRO A C 1
ATOM 2197 O O . PRO A 1 279 ? 5.852 -12.509 18.803 1.00 71.38 279 PRO A O 1
ATOM 2200 N N . GLY A 1 280 ? 8.009 -13.104 18.938 1.00 69.50 280 GLY A N 1
ATOM 2201 C CA . GLY A 1 280 ? 7.894 -13.691 20.269 1.00 69.50 280 GLY A CA 1
ATOM 2202 C C . GLY A 1 280 ? 7.766 -12.611 21.349 1.00 69.50 280 GLY A C 1
ATOM 2203 O O . GLY A 1 280 ? 8.078 -11.440 21.128 1.00 69.50 280 GLY A O 1
ATOM 2204 N N . LYS A 1 281 ? 7.377 -13.006 22.570 1.00 78.38 281 LYS A N 1
ATOM 2205 C CA . LYS A 1 281 ? 7.292 -12.086 23.728 1.00 78.38 281 LYS A CA 1
ATOM 2206 C C . LYS A 1 281 ? 8.624 -11.405 24.074 1.00 78.38 281 LYS A C 1
ATOM 2208 O O . LYS A 1 281 ? 8.611 -10.397 24.765 1.00 78.38 281 LYS A O 1
ATOM 2213 N N . ASN A 1 282 ? 9.745 -11.955 23.604 1.00 87.06 282 ASN A N 1
ATOM 2214 C CA . ASN A 1 282 ? 11.092 -11.495 23.937 1.00 87.06 282 ASN A CA 1
ATOM 2215 C C . ASN A 1 282 ? 11.732 -10.594 22.867 1.00 87.06 282 ASN A C 1
ATOM 2217 O O . ASN A 1 282 ? 12.865 -10.158 23.059 1.00 87.06 282 ASN A O 1
ATOM 2221 N N . ALA A 1 283 ? 11.042 -10.343 21.752 1.00 93.12 283 ALA A N 1
ATOM 2222 C CA . ALA A 1 283 ? 11.583 -9.572 20.640 1.00 93.12 283 ALA A CA 1
ATOM 2223 C C . ALA A 1 283 ? 11.080 -8.123 20.643 1.00 93.12 283 ALA A C 1
ATOM 2225 O O . ALA A 1 283 ? 9.914 -7.868 20.979 1.00 93.12 283 ALA A O 1
ATOM 2226 N N . ALA A 1 284 ? 11.954 -7.216 20.202 1.00 96.06 284 ALA A N 1
ATOM 2227 C CA . ALA A 1 284 ? 11.572 -5.883 19.760 1.00 96.06 284 ALA A CA 1
ATOM 2228 C C . ALA A 1 284 ? 10.785 -5.985 18.458 1.00 96.06 284 ALA A C 1
ATOM 2230 O O . ALA A 1 284 ? 11.030 -6.876 17.638 1.00 96.06 284 ALA A O 1
ATOM 2231 N N . ILE A 1 285 ? 9.841 -5.069 18.274 1.00 95.56 285 ILE A N 1
ATOM 2232 C CA . ILE A 1 285 ? 8.974 -5.036 17.098 1.00 95.56 285 ILE A CA 1
ATOM 2233 C C . ILE A 1 285 ? 9.171 -3.710 16.376 1.00 95.56 285 ILE A C 1
ATOM 2235 O O . ILE A 1 285 ? 8.939 -2.664 16.967 1.00 95.56 285 ILE A O 1
ATOM 2239 N N . PHE A 1 286 ? 9.539 -3.767 15.099 1.00 95.56 286 PHE A N 1
ATOM 2240 C CA . PHE A 1 286 ? 9.596 -2.627 14.187 1.00 95.56 286 PHE A CA 1
ATOM 2241 C C . PHE A 1 286 ? 8.535 -2.823 13.104 1.00 95.56 286 PHE A C 1
ATOM 2243 O O . PHE A 1 286 ? 8.591 -3.781 12.328 1.00 95.56 286 PHE A O 1
ATOM 2250 N N . THR A 1 287 ? 7.519 -1.966 13.074 1.00 93.75 287 THR A N 1
ATOM 2251 C CA . THR A 1 287 ? 6.381 -2.137 12.164 1.00 93.75 287 THR A CA 1
ATOM 2252 C C . THR A 1 287 ? 5.715 -0.812 11.795 1.00 93.75 287 THR A C 1
ATOM 2254 O O . THR A 1 287 ? 6.151 0.250 12.229 1.00 93.75 287 THR A O 1
ATOM 2257 N N . THR A 1 288 ? 4.688 -0.854 10.953 1.00 92.88 288 THR A N 1
ATOM 2258 C CA . THR A 1 288 ? 3.932 0.327 10.517 1.00 92.88 288 THR A CA 1
ATOM 2259 C C . THR A 1 288 ? 2.780 0.648 11.462 1.00 92.88 288 THR A C 1
ATOM 2261 O O . THR A 1 288 ? 2.442 -0.121 12.366 1.00 92.88 288 THR A O 1
ATOM 2264 N N . PHE A 1 289 ? 2.143 1.799 11.250 1.00 93.19 289 PHE A N 1
ATOM 2265 C CA . PHE A 1 289 ? 0.929 2.169 11.980 1.00 93.19 289 PHE A CA 1
ATOM 2266 C C . PHE A 1 289 ? -0.225 1.209 11.668 1.00 93.19 289 PHE A C 1
ATOM 2268 O O . PHE A 1 289 ? -0.938 0.783 12.577 1.00 93.19 289 PHE A O 1
ATOM 2275 N N . ASP A 1 290 ? -0.350 0.813 10.403 1.00 88.31 290 ASP A N 1
ATOM 2276 C CA . ASP A 1 290 ? -1.369 -0.093 9.867 1.00 88.31 290 ASP A CA 1
ATOM 2277 C C . ASP A 1 290 ? -1.318 -1.490 10.518 1.00 88.31 290 ASP A C 1
ATOM 2279 O O . ASP A 1 290 ? -2.350 -2.110 10.780 1.00 88.31 290 ASP A O 1
ATOM 2283 N N . SER A 1 291 ? -0.118 -1.957 10.873 1.00 85.81 291 SER A N 1
ATOM 2284 C CA . SER A 1 291 ? 0.103 -3.232 11.570 1.00 85.81 291 SER A CA 1
ATOM 2285 C C . SER A 1 291 ? 0.261 -3.078 13.089 1.00 85.81 291 SER A C 1
ATOM 2287 O O . SER A 1 291 ? 0.698 -4.005 13.768 1.00 85.81 291 SER A O 1
ATOM 2289 N N . SER A 1 292 ? -0.055 -1.909 13.658 1.00 87.19 292 SER A N 1
ATOM 2290 C CA . SER A 1 292 ? 0.100 -1.671 15.101 1.00 87.19 292 SER A CA 1
ATOM 2291 C C . SER A 1 292 ? -1.048 -2.247 15.939 1.00 87.19 292 SER A C 1
ATOM 2293 O O . SER A 1 292 ? -0.926 -2.383 17.162 1.00 87.19 292 SER A O 1
ATOM 2295 N N . LYS A 1 293 ? -2.184 -2.595 15.319 1.00 84.25 293 LYS A N 1
ATOM 2296 C CA . LYS A 1 293 ? -3.367 -3.068 16.046 1.00 84.25 293 LYS A CA 1
ATOM 2297 C C . LYS A 1 293 ? -3.118 -4.399 16.748 1.00 84.25 293 LYS A C 1
ATOM 2299 O O . LYS A 1 293 ? -2.503 -5.309 16.218 1.00 84.25 293 LYS A O 1
ATOM 2304 N N . GLY A 1 294 ? -3.573 -4.488 17.997 1.00 77.06 294 GLY A N 1
ATOM 2305 C CA . GLY A 1 294 ? -3.308 -5.634 18.874 1.00 77.06 294 GLY A CA 1
ATOM 2306 C C . GLY A 1 294 ? -1.887 -5.695 19.450 1.00 77.06 294 GLY A C 1
ATOM 2307 O O . GLY A 1 294 ? -1.634 -6.528 20.317 1.00 77.06 294 GLY A O 1
ATOM 2308 N N . LEU A 1 295 ? -0.976 -4.803 19.041 1.00 84.00 295 LEU A N 1
ATOM 2309 C CA . LEU A 1 295 ? 0.356 -4.702 19.630 1.00 84.00 295 LEU A CA 1
ATOM 2310 C C . LEU A 1 295 ? 0.356 -3.756 20.830 1.00 84.00 295 LEU A C 1
ATOM 2312 O O . LEU A 1 295 ? -0.400 -2.783 20.892 1.00 84.00 295 LEU A O 1
ATOM 2316 N N . GLU A 1 296 ? 1.215 -4.062 21.795 1.00 86.06 296 GLU A N 1
ATOM 2317 C CA . GLU A 1 296 ? 1.528 -3.196 22.927 1.00 86.06 296 GLU A CA 1
ATOM 2318 C C . GLU A 1 296 ? 2.854 -3.618 23.566 1.00 86.06 296 GLU A C 1
ATOM 2320 O O . GLU A 1 296 ? 3.204 -4.809 23.616 1.00 86.06 296 GLU A O 1
ATOM 2325 N N . ARG A 1 297 ? 3.590 -2.625 24.066 1.00 92.31 297 ARG A N 1
ATOM 2326 C CA . ARG A 1 297 ? 4.857 -2.793 24.782 1.00 92.31 297 ARG A CA 1
ATOM 2327 C C . ARG A 1 297 ? 5.014 -1.723 25.868 1.00 92.31 297 ARG A C 1
ATOM 2329 O O . ARG A 1 297 ? 4.357 -0.685 25.783 1.00 92.31 297 ARG A O 1
ATOM 2336 N N . PRO A 1 298 ? 5.836 -1.966 26.907 1.00 95.69 298 PRO A N 1
ATOM 2337 C CA . PRO A 1 298 ? 6.196 -0.938 27.881 1.00 95.69 298 PRO A CA 1
ATOM 2338 C C . PRO A 1 298 ? 6.654 0.364 27.219 1.00 95.69 298 PRO A C 1
ATOM 2340 O O . PRO A 1 298 ? 6.129 1.424 27.556 1.00 95.69 298 PRO A O 1
ATOM 2343 N N . ILE A 1 299 ? 7.536 0.259 26.223 1.00 97.81 299 ILE A N 1
ATOM 2344 C CA . ILE A 1 299 ? 8.107 1.381 25.482 1.00 97.81 299 ILE A CA 1
ATOM 2345 C C . ILE A 1 299 ? 7.585 1.346 24.045 1.00 97.81 299 ILE A C 1
ATOM 2347 O O . ILE A 1 299 ? 7.707 0.330 23.357 1.00 97.81 299 ILE A O 1
ATOM 2351 N N . CYS A 1 300 ? 7.021 2.462 23.586 1.00 98.12 300 CYS A N 1
ATOM 2352 C CA . CYS A 1 300 ? 6.603 2.662 22.205 1.00 98.12 300 CYS A CA 1
ATOM 2353 C C . CYS A 1 300 ? 7.265 3.913 21.627 1.00 98.12 300 CYS A C 1
ATOM 2355 O O . CYS A 1 300 ? 7.084 5.005 22.154 1.00 98.12 300 CYS A O 1
ATOM 2357 N N . VAL A 1 301 ? 7.991 3.762 20.524 1.00 98.62 301 VAL A N 1
ATOM 2358 C CA . VAL A 1 301 ? 8.597 4.869 19.782 1.00 98.62 301 VAL A CA 1
ATOM 2359 C C . VAL A 1 301 ? 7.846 5.046 18.469 1.00 98.62 301 VAL A C 1
ATOM 2361 O O . VAL A 1 301 ? 7.751 4.110 17.677 1.00 98.62 301 VAL A O 1
ATOM 2364 N N . VAL A 1 302 ? 7.294 6.234 18.252 1.00 98.38 302 VAL A N 1
ATOM 2365 C CA . VAL A 1 302 ? 6.481 6.585 17.088 1.00 98.38 302 VAL A CA 1
ATOM 2366 C C . VAL A 1 302 ? 7.285 7.531 16.200 1.00 98.38 302 VAL A C 1
ATOM 2368 O O . VAL A 1 302 ? 7.460 8.710 16.507 1.00 98.38 302 VAL A O 1
ATOM 2371 N N . PHE A 1 303 ? 7.799 6.987 15.104 1.00 97.69 303 PHE A N 1
ATOM 2372 C CA . PHE A 1 303 ? 8.463 7.713 14.029 1.00 97.69 303 PHE A CA 1
ATOM 2373 C C . PHE A 1 303 ? 7.425 8.289 13.069 1.00 97.69 303 PHE A C 1
ATOM 2375 O O . PHE A 1 303 ? 6.315 7.773 12.972 1.00 97.69 303 PHE A O 1
ATOM 2382 N N . ASP A 1 304 ? 7.802 9.333 12.332 1.00 94.19 304 ASP A N 1
ATOM 2383 C CA . ASP A 1 304 ? 7.006 9.882 11.228 1.00 94.19 304 ASP A CA 1
ATOM 2384 C C . ASP A 1 304 ? 5.601 10.379 11.637 1.00 94.19 304 ASP A C 1
ATOM 2386 O O . ASP A 1 304 ? 4.694 10.453 10.811 1.00 94.19 304 ASP A O 1
ATOM 2390 N N . TYR A 1 305 ? 5.390 10.748 12.908 1.00 96.19 305 TYR A N 1
ATOM 2391 C CA . TYR A 1 305 ? 4.137 11.360 13.377 1.00 96.19 305 TYR A CA 1
ATOM 2392 C C . TYR A 1 305 ? 4.087 12.858 13.019 1.00 96.19 305 TYR A C 1
ATOM 2394 O O . TYR A 1 305 ? 4.008 13.733 13.882 1.00 96.19 305 TYR A O 1
ATOM 2402 N N . THR A 1 306 ? 4.203 13.152 11.726 1.00 94.62 306 THR A N 1
ATOM 2403 C CA . THR A 1 306 ? 4.436 14.492 11.175 1.00 94.62 306 THR A CA 1
ATOM 2404 C C . THR A 1 306 ? 3.324 14.922 10.220 1.00 94.62 306 THR A C 1
ATOM 2406 O O . THR A 1 306 ? 2.625 14.098 9.625 1.00 94.62 306 THR A O 1
ATOM 2409 N N . GLU A 1 307 ? 3.180 16.236 10.030 1.00 93.62 307 GLU A N 1
ATOM 2410 C CA . GLU A 1 307 ? 2.254 16.811 9.043 1.00 93.62 307 GLU A CA 1
ATOM 2411 C C . GLU A 1 307 ? 2.589 16.351 7.617 1.00 93.62 307 GLU A C 1
ATOM 2413 O O . GLU A 1 307 ? 1.697 16.060 6.826 1.00 93.62 307 GLU A O 1
ATOM 2418 N N . SER A 1 308 ? 3.878 16.233 7.284 1.00 90.62 308 SER A N 1
ATOM 2419 C CA . SER A 1 308 ? 4.338 15.784 5.964 1.00 90.62 308 SER A CA 1
ATOM 2420 C C . SER A 1 308 ? 3.850 14.369 5.644 1.00 90.62 308 SER A C 1
ATOM 2422 O O . SER A 1 308 ? 3.310 14.129 4.560 1.00 90.62 308 SER A O 1
ATOM 2424 N N . TYR A 1 309 ? 3.986 13.439 6.596 1.00 91.38 309 TYR A N 1
ATOM 2425 C CA . TYR A 1 309 ? 3.550 12.065 6.403 1.00 91.38 309 TYR A CA 1
ATOM 2426 C C . TYR A 1 309 ? 2.028 11.951 6.378 1.00 91.38 309 TYR A C 1
ATOM 2428 O O . TYR A 1 309 ? 1.481 11.243 5.530 1.00 91.38 309 TYR A O 1
ATOM 2436 N N . TRP A 1 310 ? 1.335 12.692 7.246 1.00 91.69 310 TRP A N 1
ATOM 2437 C CA . TRP A 1 310 ? -0.122 12.788 7.205 1.00 91.69 310 TRP A CA 1
ATOM 2438 C C . TRP A 1 310 ? -0.619 13.255 5.834 1.00 91.69 310 TRP A C 1
ATOM 2440 O O . TRP A 1 310 ? -1.433 12.567 5.224 1.00 91.69 310 TRP A O 1
ATOM 2450 N N . GLN A 1 311 ? -0.075 14.350 5.292 1.00 87.62 311 GLN A N 1
ATOM 2451 C CA . GLN A 1 311 ? -0.460 14.850 3.967 1.00 87.62 311 GLN A CA 1
ATOM 2452 C C . GLN A 1 311 ? -0.147 13.846 2.853 1.00 87.62 311 GLN A C 1
ATOM 2454 O O . GLN A 1 311 ? -0.961 13.650 1.952 1.00 87.62 311 GLN A O 1
ATOM 2459 N N . LEU A 1 312 ? 0.994 13.153 2.921 1.00 85.75 312 LEU A N 1
ATOM 2460 C CA . LEU A 1 312 ? 1.316 12.085 1.972 1.00 85.75 312 LEU A CA 1
ATOM 2461 C C . LEU A 1 312 ? 0.263 10.969 2.002 1.00 85.75 312 LEU A C 1
ATOM 2463 O O . LEU A 1 312 ? -0.151 10.494 0.945 1.00 85.75 312 LEU A O 1
ATOM 2467 N N . ARG A 1 313 ? -0.181 10.563 3.198 1.00 86.38 313 ARG A N 1
ATOM 2468 C CA . ARG A 1 313 ? -1.190 9.513 3.383 1.00 86.38 313 ARG A CA 1
ATOM 2469 C C . ARG A 1 313 ? -2.599 9.972 3.002 1.00 86.38 313 ARG A C 1
ATOM 2471 O O . ARG A 1 313 ? -3.325 9.176 2.422 1.00 86.38 313 ARG A O 1
ATOM 2478 N N . VAL A 1 314 ? -2.968 11.223 3.280 1.00 83.62 314 VAL A N 1
ATOM 2479 C CA . VAL A 1 314 ? -4.248 11.821 2.853 1.00 83.62 314 VAL A CA 1
ATOM 2480 C C . VAL A 1 314 ? -4.326 11.918 1.328 1.00 83.62 314 VAL A C 1
ATOM 2482 O O . VAL A 1 314 ? -5.384 11.692 0.758 1.00 83.62 314 VAL A O 1
ATOM 2485 N N . ASN A 1 315 ? -3.201 12.187 0.661 1.00 76.69 315 ASN A N 1
ATOM 2486 C CA . ASN A 1 315 ? -3.103 12.236 -0.801 1.00 76.69 315 ASN A CA 1
ATOM 2487 C C . ASN A 1 315 ? -2.928 10.853 -1.455 1.00 76.69 315 ASN A C 1
ATOM 2489 O O . ASN A 1 315 ? -2.648 10.767 -2.658 1.00 76.69 315 ASN A O 1
ATOM 2493 N N . ASN A 1 316 ? -2.997 9.766 -0.683 1.00 76.19 316 ASN A N 1
ATOM 2494 C CA . ASN A 1 316 ? -3.062 8.427 -1.247 1.00 76.19 316 ASN A CA 1
ATOM 2495 C C . ASN A 1 316 ? -4.529 8.062 -1.468 1.00 76.19 316 ASN A C 1
ATOM 2497 O O . ASN A 1 316 ? -5.305 8.080 -0.512 1.00 76.19 316 ASN A O 1
ATOM 2501 N N . PRO A 1 317 ? -4.902 7.704 -2.704 1.00 68.56 317 PRO A N 1
ATOM 2502 C CA . PRO A 1 317 ? -6.296 7.498 -3.035 1.00 68.56 317 PRO A CA 1
ATOM 2503 C C . PRO A 1 317 ? -6.868 6.287 -2.297 1.00 68.56 317 PRO A C 1
ATOM 2505 O O . PRO A 1 317 ? -6.149 5.349 -1.939 1.00 68.56 317 PRO A O 1
ATOM 2508 N N . GLN A 1 318 ? -8.194 6.282 -2.130 1.00 72.62 318 GLN A N 1
ATOM 2509 C CA . GLN A 1 318 ? -8.973 5.120 -1.681 1.00 72.62 318 GLN A CA 1
ATOM 2510 C C . GLN A 1 318 ? -8.771 4.696 -0.214 1.00 72.62 318 GLN A C 1
ATOM 2512 O O . GLN A 1 318 ? -9.041 3.543 0.154 1.00 72.62 318 GLN A O 1
ATOM 2517 N N . THR A 1 319 ? -8.291 5.606 0.632 1.00 71.50 319 THR A N 1
ATOM 2518 C CA . THR A 1 319 ? -8.260 5.409 2.086 1.00 71.50 319 THR A CA 1
ATOM 2519 C C . THR A 1 319 ? -9.198 6.410 2.741 1.00 71.50 319 THR A C 1
ATOM 2521 O O . THR A 1 319 ? -8.978 7.614 2.656 1.00 71.50 319 THR A O 1
ATOM 2524 N N . SER A 1 320 ? -10.231 5.921 3.432 1.00 81.00 320 SER A N 1
ATOM 2525 C CA . SER A 1 320 ? -11.116 6.789 4.215 1.00 81.00 320 SER A CA 1
ATOM 2526 C C . SER A 1 320 ? -10.313 7.629 5.217 1.00 81.00 320 SER A C 1
ATOM 2528 O O . SER A 1 320 ? -9.493 7.094 5.970 1.00 81.00 320 SER A O 1
ATOM 2530 N N . ARG A 1 321 ? -10.579 8.942 5.273 1.00 83.44 321 ARG A N 1
ATOM 2531 C CA . ARG A 1 321 ? -9.938 9.845 6.246 1.00 83.44 321 ARG A CA 1
ATOM 2532 C C . ARG A 1 321 ? -10.209 9.433 7.691 1.00 83.44 321 ARG A C 1
ATOM 2534 O O . ARG A 1 321 ? -9.340 9.608 8.539 1.00 83.44 321 ARG A O 1
ATOM 2541 N N . GLU A 1 322 ? -11.375 8.854 7.972 1.00 88.19 322 GLU A N 1
ATOM 2542 C CA . GLU A 1 322 ? -11.710 8.350 9.309 1.00 88.19 322 GLU A CA 1
ATOM 2543 C C . GLU A 1 322 ? -10.823 7.166 9.690 1.00 88.19 322 GLU A C 1
ATOM 2545 O O . GLU A 1 322 ? -10.258 7.136 10.782 1.00 88.19 322 GLU A O 1
ATOM 2550 N N . ILE A 1 323 ? -10.648 6.223 8.760 1.00 89.75 323 ILE A N 1
ATOM 2551 C CA . ILE A 1 323 ? -9.768 5.066 8.933 1.00 89.75 323 ILE A CA 1
ATOM 2552 C C . ILE A 1 323 ? -8.321 5.531 9.094 1.00 89.75 323 ILE A C 1
ATOM 2554 O O . ILE A 1 323 ? -7.619 5.063 9.989 1.00 89.75 323 ILE A O 1
ATOM 2558 N N . LEU A 1 324 ? -7.889 6.503 8.289 1.00 91.12 324 LEU A N 1
ATOM 2559 C CA . LEU A 1 324 ? -6.549 7.068 8.380 1.00 91.12 324 LEU A CA 1
ATOM 2560 C C . LEU A 1 324 ? -6.304 7.766 9.725 1.00 91.12 324 LEU A C 1
ATOM 2562 O O . LEU A 1 324 ? -5.296 7.497 10.376 1.00 91.12 324 LEU A O 1
ATOM 2566 N N . ARG A 1 325 ? -7.240 8.602 10.186 1.00 93.31 325 ARG A N 1
ATOM 2567 C CA . ARG A 1 325 ? -7.201 9.206 11.528 1.00 93.31 325 ARG A CA 1
ATOM 2568 C C . ARG A 1 325 ? -7.069 8.123 12.597 1.00 93.31 325 ARG A C 1
ATOM 2570 O O . ARG A 1 325 ? -6.197 8.211 13.460 1.00 93.31 325 ARG A O 1
ATOM 2577 N N . ASN A 1 326 ? -7.888 7.075 12.510 1.00 94.06 326 ASN A N 1
ATOM 2578 C CA . ASN A 1 326 ? -7.864 5.971 13.462 1.00 94.06 326 ASN A CA 1
ATOM 2579 C C . ASN A 1 326 ? -6.512 5.247 13.459 1.00 94.06 326 ASN A C 1
ATOM 2581 O O . ASN A 1 326 ? -6.013 4.949 14.537 1.00 94.06 326 ASN A O 1
ATOM 2585 N N . ILE A 1 327 ? -5.885 5.016 12.298 1.00 93.88 327 ILE A N 1
ATOM 2586 C CA . ILE A 1 327 ? -4.543 4.413 12.188 1.00 93.88 327 ILE A CA 1
ATOM 2587 C C . ILE A 1 327 ? -3.514 5.204 13.011 1.00 93.88 327 ILE A C 1
ATOM 2589 O O . ILE A 1 327 ? -2.781 4.617 13.812 1.00 93.88 327 ILE A O 1
ATOM 2593 N N . PHE A 1 328 ? -3.486 6.532 12.865 1.00 95.88 328 PHE A N 1
ATOM 2594 C CA . PHE A 1 328 ? -2.542 7.397 13.581 1.00 95.88 328 PHE A CA 1
ATOM 2595 C C . PHE A 1 328 ? -2.828 7.442 15.086 1.00 95.88 328 PHE A C 1
ATOM 2597 O O . PHE A 1 328 ? -1.928 7.208 15.895 1.00 95.88 328 PHE A O 1
ATOM 2604 N N . CYS A 1 329 ? -4.083 7.668 15.482 1.00 95.62 329 CYS A N 1
ATOM 2605 C CA . CYS A 1 329 ? -4.470 7.700 16.895 1.00 95.62 329 CYS A CA 1
ATOM 2606 C C . CYS A 1 329 ? -4.232 6.351 17.586 1.00 95.62 329 CYS A C 1
ATOM 2608 O O . CYS A 1 329 ? -3.777 6.289 18.730 1.00 95.62 329 CYS A O 1
ATOM 2610 N N . VAL A 1 330 ? -4.479 5.253 16.870 1.00 94.88 330 VAL A N 1
ATOM 2611 C CA . VAL A 1 330 ? -4.161 3.911 17.334 1.00 94.88 330 VAL A CA 1
ATOM 2612 C C . VAL A 1 330 ? -2.657 3.764 17.551 1.00 94.88 330 VAL A C 1
ATOM 2614 O O . VAL A 1 330 ? -2.281 3.327 18.637 1.00 94.88 330 VAL A O 1
ATOM 2617 N N . ALA A 1 331 ? -1.804 4.140 16.596 1.00 95.75 331 ALA A N 1
ATOM 2618 C CA . ALA A 1 331 ? -0.349 4.054 16.743 1.00 95.75 331 ALA A CA 1
ATOM 2619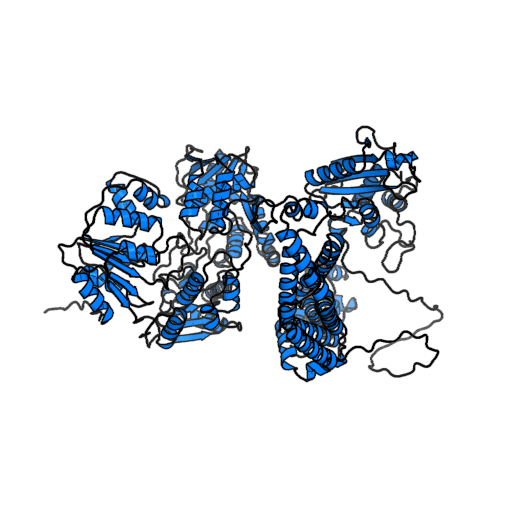 C C . ALA A 1 331 ? 0.164 4.866 17.949 1.00 95.75 331 ALA A C 1
ATOM 2621 O O . ALA A 1 331 ? 0.960 4.359 18.743 1.00 95.75 331 ALA A O 1
ATOM 2622 N N . ALA A 1 332 ? -0.385 6.067 18.160 1.00 96.00 332 ALA A N 1
ATOM 2623 C CA . ALA A 1 332 ? -0.075 6.946 19.289 1.00 96.00 332 ALA A CA 1
ATOM 2624 C C . ALA A 1 332 ? -0.453 6.371 20.673 1.00 96.00 332 ALA A C 1
ATOM 2626 O O . ALA A 1 332 ? -0.062 6.927 21.694 1.00 96.00 332 ALA A O 1
ATOM 2627 N N . SER A 1 333 ? -1.196 5.260 20.735 1.00 94.75 333 SER A N 1
ATOM 2628 C CA . SER A 1 333 ? -1.748 4.683 21.974 1.00 94.75 333 SER A CA 1
ATOM 2629 C C . SER A 1 333 ? -1.143 3.328 22.382 1.00 94.75 333 SER A C 1
ATOM 2631 O O . SER A 1 333 ? -1.703 2.610 23.222 1.00 94.75 333 SER A O 1
ATOM 2633 N N . ARG A 1 334 ? -0.034 2.915 21.752 1.00 92.88 334 ARG A N 1
ATOM 2634 C CA . ARG A 1 334 ? 0.497 1.540 21.858 1.00 92.88 334 ARG A CA 1
ATOM 2635 C C . ARG A 1 334 ? 1.490 1.315 23.005 1.00 92.88 334 ARG A C 1
ATOM 2637 O O . ARG A 1 334 ? 1.717 0.161 23.377 1.00 92.88 334 ARG A O 1
ATOM 2644 N N . GLY A 1 335 ? 2.049 2.377 23.587 1.00 93.62 335 GLY A N 1
ATOM 2645 C CA . GLY A 1 335 ? 2.931 2.289 24.759 1.00 93.62 335 GLY A CA 1
ATOM 2646 C C . GLY A 1 335 ? 2.159 2.162 26.073 1.00 93.62 335 GLY A C 1
ATOM 2647 O O . GLY A 1 335 ? 1.070 2.713 26.210 1.00 93.62 335 GLY A O 1
ATOM 2648 N N . LYS A 1 336 ? 2.712 1.417 27.041 1.00 91.69 336 LYS A N 1
ATOM 2649 C CA . LYS A 1 336 ? 2.125 1.259 28.390 1.00 91.69 336 LYS A CA 1
ATOM 2650 C C . LYS A 1 336 ? 2.774 2.131 29.459 1.00 91.69 336 LYS A C 1
ATOM 2652 O O . LYS A 1 336 ? 2.131 2.436 30.454 1.00 91.69 336 LYS A O 1
ATOM 2657 N N . GLN A 1 337 ? 4.060 2.429 29.317 1.00 95.44 337 GLN A N 1
ATOM 2658 C CA . GLN A 1 337 ? 4.843 3.160 30.317 1.00 95.44 337 GLN A CA 1
ATOM 2659 C C . GLN A 1 337 ? 5.537 4.362 29.699 1.00 95.44 337 GLN A C 1
ATOM 2661 O O . GLN A 1 337 ? 5.597 5.407 30.328 1.00 95.44 337 GLN A O 1
ATOM 2666 N N . HIS A 1 338 ? 6.041 4.229 28.472 1.00 97.56 338 HIS A N 1
ATOM 2667 C CA . HIS A 1 338 ? 6.739 5.314 27.805 1.00 97.56 338 HIS A CA 1
ATOM 2668 C C . HIS A 1 338 ? 6.355 5.381 26.326 1.00 97.56 338 HIS A C 1
ATOM 2670 O O . HIS A 1 338 ? 6.479 4.385 25.609 1.00 97.56 338 HIS A O 1
ATOM 2676 N N . ILE A 1 339 ? 5.871 6.538 25.877 1.00 98.25 339 ILE A N 1
ATOM 2677 C CA . ILE A 1 339 ? 5.574 6.837 24.476 1.00 98.25 339 ILE A CA 1
ATOM 2678 C C . ILE A 1 339 ? 6.478 7.985 24.033 1.00 98.25 339 ILE A C 1
ATOM 2680 O O . ILE A 1 339 ? 6.429 9.068 24.608 1.00 98.25 339 ILE A O 1
ATOM 2684 N N . ILE A 1 340 ? 7.288 7.742 23.008 1.00 98.62 340 ILE A N 1
ATOM 2685 C CA . ILE A 1 340 ? 8.241 8.716 22.476 1.00 98.62 340 ILE A CA 1
ATOM 2686 C C . ILE A 1 340 ? 7.840 9.052 21.045 1.00 98.62 340 ILE A C 1
ATOM 2688 O O . ILE A 1 340 ? 7.803 8.162 20.196 1.00 98.62 340 ILE A O 1
ATOM 2692 N N . PHE A 1 341 ? 7.570 10.322 20.765 1.00 98.38 341 PHE A N 1
ATOM 2693 C CA . PHE A 1 341 ? 7.377 10.815 19.403 1.00 98.38 341 PHE A CA 1
ATOM 2694 C C . PHE A 1 341 ? 8.705 11.338 18.851 1.00 98.38 341 PHE A C 1
ATOM 2696 O O . PHE A 1 341 ? 9.360 12.178 19.466 1.00 98.38 341 PHE A O 1
ATOM 2703 N N . VAL A 1 342 ? 9.131 10.822 17.697 1.00 98.00 342 VAL A N 1
ATOM 2704 C CA . VAL A 1 342 ? 10.422 11.204 17.110 1.00 98.00 342 VAL A CA 1
ATOM 2705 C C . VAL A 1 342 ? 10.270 12.492 16.310 1.00 98.00 342 VAL A C 1
ATOM 2707 O O . VAL A 1 342 ? 9.542 12.524 15.320 1.00 98.00 342 VAL A O 1
ATOM 2710 N N . ASN A 1 343 ? 10.994 13.532 16.718 1.00 95.50 343 ASN A N 1
ATOM 2711 C CA . ASN A 1 343 ? 10.990 14.845 16.089 1.00 95.50 343 ASN A CA 1
ATOM 2712 C C . ASN A 1 343 ? 12.318 15.082 15.351 1.00 95.50 343 ASN A C 1
ATOM 2714 O O . ASN A 1 343 ? 13.355 15.348 15.959 1.00 95.50 343 ASN A O 1
ATOM 2718 N N . SER A 1 344 ? 12.286 14.982 14.022 1.00 90.19 344 SER A N 1
ATOM 2719 C CA . SER A 1 344 ? 13.431 15.209 13.127 1.00 90.19 344 SER A CA 1
ATOM 2720 C C . SER A 1 344 ? 13.623 16.679 12.718 1.00 90.19 344 SER A C 1
ATOM 2722 O O . SER A 1 344 ? 14.415 16.969 11.823 1.00 90.19 344 SER A O 1
ATOM 2724 N N . GLY A 1 345 ? 12.897 17.612 13.344 1.00 87.94 345 GLY A N 1
ATOM 2725 C CA . GLY A 1 345 ? 12.821 19.020 12.940 1.00 87.94 345 GLY A CA 1
ATOM 2726 C C . GLY A 1 345 ? 11.694 19.322 11.944 1.00 87.94 345 GLY A C 1
ATOM 2727 O O . GLY A 1 345 ? 11.508 20.477 11.558 1.00 87.94 345 GLY A O 1
ATOM 2728 N N . GLU A 1 346 ? 10.934 18.305 11.534 1.00 90.00 346 GLU A N 1
ATOM 2729 C CA . GLU A 1 346 ? 9.683 18.473 10.796 1.00 90.00 346 GLU A CA 1
ATOM 2730 C C . GLU A 1 346 ? 8.527 18.872 11.725 1.00 90.00 346 GLU A C 1
ATOM 2732 O O . GLU A 1 346 ? 8.556 18.632 12.930 1.00 90.00 346 GLU A O 1
ATOM 2737 N N . ALA A 1 347 ? 7.482 19.483 11.159 1.00 93.00 347 ALA A N 1
ATOM 2738 C CA . ALA A 1 347 ? 6.288 19.820 11.925 1.00 93.00 347 ALA A CA 1
ATOM 2739 C C . ALA A 1 347 ? 5.573 18.540 12.391 1.00 93.00 347 ALA A C 1
ATOM 2741 O O . ALA A 1 347 ? 5.140 17.728 11.567 1.00 93.00 347 ALA A O 1
ATOM 2742 N N . MET A 1 348 ? 5.443 18.383 13.709 1.00 95.19 348 MET A N 1
ATOM 2743 C CA . MET A 1 348 ? 4.689 17.293 14.327 1.00 95.19 348 MET A CA 1
ATOM 2744 C C . MET A 1 348 ? 3.201 17.408 13.991 1.00 95.19 348 MET A C 1
ATOM 2746 O O . MET A 1 348 ? 2.668 18.512 13.876 1.00 95.19 348 MET A O 1
ATOM 2750 N N . LEU A 1 349 ? 2.535 16.264 13.842 1.00 95.50 349 LEU A N 1
ATOM 2751 C CA . LEU A 1 349 ? 1.128 16.203 13.457 1.00 95.50 349 LEU A CA 1
ATOM 2752 C C . LEU A 1 349 ? 0.209 16.795 14.540 1.00 95.50 349 LEU A C 1
ATOM 2754 O O . LEU A 1 349 ? 0.207 16.354 15.697 1.00 95.50 349 LEU A O 1
ATOM 2758 N N . SER A 1 350 ? -0.590 17.780 14.139 1.00 93.44 350 SER A N 1
ATOM 2759 C CA . SER A 1 350 ? -1.498 18.544 14.994 1.00 93.44 350 SER A CA 1
ATOM 2760 C C . SER A 1 350 ? -2.849 17.852 15.236 1.00 93.44 350 SER A C 1
ATOM 2762 O O . SER A 1 350 ? -3.266 16.964 14.485 1.00 93.44 350 SER A O 1
ATOM 2764 N N . GLU A 1 351 ? -3.551 18.252 16.308 1.00 93.38 351 GLU A N 1
ATOM 2765 C CA . GLU A 1 351 ? -4.933 17.796 16.558 1.00 93.38 351 GLU A CA 1
ATOM 2766 C C . GLU A 1 351 ? -5.869 18.311 15.457 1.00 93.38 351 GLU A C 1
ATOM 2768 O O . GLU A 1 351 ? -6.751 17.590 15.000 1.00 93.38 351 GLU A O 1
ATOM 2773 N N . GLU A 1 352 ? -5.641 19.537 14.989 1.00 90.75 352 GLU A N 1
ATOM 2774 C CA . GLU A 1 352 ? -6.424 20.203 13.954 1.00 90.75 352 GLU A CA 1
ATOM 2775 C C . GLU A 1 352 ? -6.395 19.422 12.636 1.00 90.75 352 GLU A C 1
ATOM 2777 O O . GLU A 1 352 ? -7.453 19.170 12.056 1.00 90.75 352 GLU A O 1
ATOM 2782 N N . SER A 1 353 ? -5.215 18.974 12.194 1.00 90.50 353 SER A N 1
ATOM 2783 C CA . SER A 1 353 ? -5.064 18.160 10.980 1.00 90.50 353 SER A CA 1
ATOM 2784 C C . SER A 1 353 ? -5.774 16.809 11.080 1.00 90.50 353 SER A C 1
ATOM 2786 O O . SER A 1 353 ? -6.391 16.372 10.108 1.00 90.50 353 SER A O 1
ATOM 2788 N N . LEU A 1 354 ? -5.726 16.159 12.249 1.00 89.56 354 LEU A N 1
ATOM 2789 C CA . LEU A 1 354 ? -6.413 14.885 12.501 1.00 89.56 354 LEU A CA 1
ATOM 2790 C C . LEU A 1 354 ? -7.941 15.041 12.590 1.00 89.56 354 LEU A C 1
ATOM 2792 O O . LEU A 1 354 ? -8.673 14.107 12.261 1.00 89.56 354 LEU A O 1
ATOM 2796 N N . CYS A 1 355 ? -8.424 16.209 13.017 1.00 86.19 355 CYS A N 1
ATOM 2797 C CA . CYS A 1 355 ? -9.847 16.550 13.090 1.00 86.19 355 CYS A CA 1
ATOM 2798 C C . CYS A 1 355 ? -10.424 17.077 11.765 1.00 86.19 355 CYS A C 1
ATOM 2800 O O . CYS A 1 355 ? -11.646 17.147 11.618 1.00 86.19 355 CYS A O 1
ATOM 2802 N N . ALA A 1 356 ? -9.581 17.475 10.809 1.00 79.56 356 ALA A N 1
ATOM 2803 C CA . ALA A 1 356 ? -10.018 18.094 9.565 1.00 79.56 356 ALA A CA 1
ATOM 2804 C C . ALA A 1 356 ? -10.780 17.107 8.659 1.00 79.56 356 ALA A C 1
ATOM 2806 O O . ALA A 1 356 ? -10.201 16.244 7.991 1.00 79.56 356 ALA A O 1
ATOM 2807 N N . VAL A 1 357 ? -12.101 17.288 8.575 1.00 54.62 357 VAL A N 1
ATOM 2808 C CA . VAL A 1 357 ? -12.955 16.611 7.591 1.00 54.62 357 VAL A CA 1
ATOM 2809 C C . VAL A 1 357 ? -12.792 17.332 6.255 1.00 54.62 357 VAL A C 1
ATOM 2811 O O . VAL A 1 357 ? -13.131 18.505 6.130 1.00 54.62 357 VAL A O 1
ATOM 2814 N N . GLY A 1 358 ? -12.257 16.651 5.249 1.00 53.56 358 GLY A N 1
ATOM 2815 C CA . GLY A 1 358 ? -12.168 17.187 3.894 1.00 53.56 358 GLY A CA 1
ATOM 2816 C C . GLY A 1 358 ? -12.560 16.133 2.873 1.00 53.56 358 GLY A C 1
ATOM 2817 O O . GLY A 1 358 ? -12.484 14.936 3.146 1.00 53.56 358 GLY A O 1
ATOM 2818 N N . VAL A 1 359 ? -13.002 16.602 1.711 1.00 43.81 359 VAL A N 1
ATOM 2819 C CA . VAL A 1 359 ? -13.379 15.761 0.573 1.00 43.81 359 VAL A CA 1
ATOM 2820 C C . VAL A 1 359 ? -12.129 15.038 0.051 1.00 43.81 359 VAL A C 1
ATOM 2822 O O . VAL A 1 359 ? -11.030 15.603 0.061 1.00 43.81 359 VAL A O 1
ATOM 2825 N N . ASP A 1 360 ? -12.279 13.767 -0.317 1.00 50.44 360 ASP A N 1
ATOM 2826 C CA . ASP A 1 360 ? -11.245 13.004 -1.019 1.00 50.44 360 ASP A CA 1
ATOM 2827 C C . ASP A 1 360 ? -11.255 13.443 -2.489 1.00 50.44 360 ASP A C 1
ATOM 2829 O O . ASP A 1 360 ? -12.198 13.146 -3.218 1.00 50.44 360 ASP A O 1
ATOM 2833 N N . ASP A 1 361 ? -10.256 14.234 -2.877 1.00 49.00 361 ASP A N 1
ATOM 2834 C CA . ASP A 1 361 ? -10.066 14.762 -4.240 1.00 49.00 361 ASP A CA 1
ATOM 2835 C C . ASP A 1 361 ? -8.736 14.249 -4.831 1.00 49.00 361 ASP A C 1
ATOM 2837 O O . ASP A 1 361 ? -8.081 14.895 -5.650 1.00 49.00 361 ASP A O 1
ATOM 2841 N N . SER A 1 362 ? -8.254 13.104 -4.328 1.00 58.94 362 SER A N 1
ATOM 2842 C CA . SER A 1 362 ? -6.949 12.566 -4.702 1.00 58.94 362 SER A CA 1
ATOM 2843 C C . SER A 1 362 ? -7.009 11.791 -6.024 1.00 58.94 362 SER A C 1
ATOM 2845 O O . SER A 1 362 ? -7.851 10.920 -6.237 1.00 58.94 362 SER A O 1
ATOM 2847 N N . GLN A 1 363 ? -6.081 12.101 -6.934 1.00 66.44 363 GLN A N 1
ATOM 2848 C CA . GLN A 1 363 ? -5.955 11.398 -8.212 1.00 66.44 363 GLN A CA 1
ATOM 2849 C C . GLN A 1 363 ? -5.465 9.957 -8.011 1.00 66.44 363 GLN A C 1
ATOM 2851 O O . GLN A 1 363 ? -4.568 9.690 -7.201 1.00 66.44 363 GLN A O 1
ATOM 2856 N N . LEU A 1 364 ? -6.020 9.030 -8.798 1.00 80.56 364 LEU A N 1
ATOM 2857 C CA . LEU A 1 364 ? -5.571 7.639 -8.839 1.00 80.56 364 LEU A CA 1
ATOM 2858 C C . LEU A 1 364 ? -4.106 7.561 -9.298 1.00 80.56 364 LEU A C 1
ATOM 2860 O O . LEU A 1 364 ? -3.670 8.290 -10.187 1.00 80.56 364 LEU A O 1
ATOM 2864 N N . LYS A 1 365 ? -3.332 6.665 -8.679 1.00 79.69 365 LYS A N 1
ATOM 2865 C CA . LYS A 1 365 ? -1.903 6.465 -8.971 1.00 79.69 365 LYS A CA 1
ATOM 2866 C C . LYS A 1 365 ? -1.684 5.122 -9.658 1.00 79.69 365 LYS A C 1
ATOM 2868 O O . LYS A 1 365 ? -2.472 4.194 -9.482 1.00 79.69 365 LYS A O 1
ATOM 2873 N N . ASN A 1 366 ? -0.586 5.011 -10.409 1.00 83.75 366 ASN A N 1
ATOM 2874 C CA . ASN A 1 366 ? -0.170 3.737 -10.994 1.00 83.75 366 ASN A CA 1
ATOM 2875 C C . ASN A 1 366 ? 0.023 2.675 -9.903 1.00 83.75 366 ASN A C 1
ATOM 2877 O O . ASN A 1 366 ? 0.484 2.983 -8.803 1.00 83.75 366 ASN A O 1
ATOM 2881 N N . MET A 1 367 ? -0.311 1.430 -10.230 1.00 85.69 367 MET A N 1
ATOM 2882 C CA . MET A 1 367 ? -0.281 0.303 -9.301 1.00 85.69 367 MET A CA 1
ATOM 2883 C C . MET A 1 367 ? 0.589 -0.832 -9.842 1.00 85.69 367 MET A C 1
ATOM 2885 O O . MET A 1 367 ? 0.729 -1.008 -11.049 1.00 85.69 367 MET A O 1
ATOM 2889 N N . ASP A 1 368 ? 1.154 -1.617 -8.935 1.00 85.56 368 ASP A N 1
ATOM 2890 C CA . ASP A 1 368 ? 1.852 -2.867 -9.240 1.00 85.56 368 ASP A CA 1
ATOM 2891 C C . ASP A 1 368 ? 0.819 -4.004 -9.316 1.00 85.56 368 ASP A C 1
ATOM 2893 O O . ASP A 1 368 ? 0.061 -4.201 -8.361 1.00 85.56 368 ASP A O 1
ATOM 2897 N N . ILE A 1 369 ? 0.768 -4.745 -10.430 1.00 92.38 369 ILE A N 1
ATOM 2898 C CA . ILE A 1 369 ? -0.186 -5.853 -10.632 1.00 92.38 369 ILE A CA 1
ATOM 2899 C C . ILE A 1 369 ? -0.079 -6.891 -9.504 1.00 92.38 369 ILE A C 1
ATOM 2901 O O . ILE A 1 369 ? -1.100 -7.415 -9.060 1.00 92.38 369 ILE A O 1
ATOM 2905 N N . SER A 1 370 ? 1.121 -7.131 -8.966 1.00 88.38 370 SER A N 1
ATOM 2906 C CA . SER A 1 370 ? 1.335 -8.080 -7.863 1.00 88.38 370 SER A CA 1
ATOM 2907 C C . SER A 1 370 ? 0.740 -7.624 -6.521 1.00 88.38 370 SER A C 1
ATOM 2909 O O . SER A 1 370 ? 0.602 -8.423 -5.592 1.00 88.38 370 SER A O 1
ATOM 2911 N N . LYS A 1 371 ? 0.368 -6.340 -6.401 1.00 86.56 371 LYS A N 1
ATOM 2912 C CA . LYS A 1 371 ? -0.112 -5.717 -5.154 1.00 86.56 371 LYS A CA 1
ATOM 2913 C C . LYS A 1 371 ? -1.471 -5.031 -5.288 1.00 86.56 371 LYS A C 1
ATOM 2915 O O . LYS A 1 371 ? -2.048 -4.662 -4.271 1.00 86.56 371 LYS A O 1
ATOM 2920 N N . MET A 1 372 ? -2.015 -4.865 -6.496 1.00 91.12 372 MET A N 1
ATOM 2921 C CA . MET A 1 372 ? -3.200 -4.023 -6.727 1.00 91.12 372 MET A CA 1
ATOM 2922 C C . MET A 1 372 ? -4.493 -4.519 -6.058 1.00 91.12 372 MET A C 1
ATOM 2924 O O . MET A 1 372 ? -5.404 -3.723 -5.848 1.00 91.12 372 MET A O 1
ATOM 2928 N N . PHE A 1 373 ? -4.566 -5.798 -5.675 1.00 91.69 373 PHE A N 1
ATOM 2929 C CA . PHE A 1 373 ? -5.692 -6.370 -4.921 1.00 91.69 373 PHE A CA 1
ATOM 2930 C C . PHE A 1 373 ? -5.512 -6.317 -3.394 1.00 91.69 373 PHE A C 1
ATOM 2932 O O . PHE A 1 373 ? -6.434 -6.651 -2.652 1.00 91.69 373 PHE A O 1
ATOM 2939 N N . GLN A 1 374 ? -4.355 -5.872 -2.895 1.00 85.38 374 GLN A N 1
ATOM 2940 C CA . GLN A 1 374 ? -4.123 -5.717 -1.459 1.00 85.38 374 GLN A CA 1
ATOM 2941 C C . GLN A 1 374 ? -4.908 -4.513 -0.915 1.00 85.38 374 GLN A C 1
ATOM 2943 O O . GLN A 1 374 ? -5.032 -3.480 -1.577 1.00 85.38 374 GLN A O 1
ATOM 2948 N N . PHE A 1 375 ? -5.434 -4.637 0.309 1.00 79.38 375 PHE A N 1
ATOM 2949 C CA . PHE A 1 375 ? -6.224 -3.594 0.994 1.00 79.38 375 PHE A CA 1
ATOM 2950 C C . PHE A 1 375 ? -7.474 -3.125 0.227 1.00 79.38 375 PHE A C 1
ATOM 2952 O O . PHE A 1 375 ? -7.931 -1.991 0.405 1.00 79.38 375 PHE A O 1
ATOM 2959 N N . LYS A 1 376 ? -8.035 -3.989 -0.626 1.00 89.38 376 LYS A N 1
ATOM 2960 C CA . LYS A 1 376 ? -9.321 -3.772 -1.302 1.00 89.38 376 LYS A CA 1
ATOM 2961 C C . LYS A 1 376 ? -10.459 -4.449 -0.538 1.00 89.38 376 LYS A C 1
ATOM 2963 O O . LYS A 1 376 ? -10.215 -5.196 0.411 1.00 89.38 376 LYS A O 1
ATOM 2968 N N . TYR A 1 377 ? -11.695 -4.146 -0.928 1.00 90.06 377 TYR A N 1
ATOM 2969 C CA . TYR A 1 377 ? -12.869 -4.797 -0.355 1.00 90.06 377 TYR A CA 1
ATOM 2970 C C . TYR A 1 377 ? -12.845 -6.285 -0.690 1.00 90.06 377 TYR A C 1
ATOM 2972 O O . TYR A 1 377 ? -12.728 -6.645 -1.864 1.00 90.06 377 TYR A O 1
ATOM 2980 N N . LYS A 1 378 ? -12.902 -7.143 0.335 1.00 86.75 378 LYS A N 1
ATOM 2981 C CA . LYS A 1 378 ? -12.743 -8.590 0.160 1.00 86.75 378 LYS A CA 1
ATOM 2982 C C . LYS A 1 378 ? -13.814 -9.137 -0.778 1.00 86.75 378 LYS A C 1
ATOM 2984 O O . LYS A 1 378 ? -13.490 -9.878 -1.695 1.00 86.75 378 LYS A O 1
ATOM 2989 N N . GLU A 1 379 ? -15.049 -8.669 -0.642 1.00 89.25 379 GLU A N 1
ATOM 2990 C CA . GLU A 1 379 ? -16.166 -9.006 -1.524 1.00 89.25 379 GLU A CA 1
ATOM 2991 C C . GLU A 1 379 ? -15.920 -8.651 -3.003 1.00 89.25 379 GLU A C 1
ATOM 2993 O O . GLU A 1 379 ? -16.318 -9.410 -3.884 1.00 89.25 379 GLU A O 1
ATOM 2998 N N . ASP A 1 380 ? -15.227 -7.546 -3.304 1.00 93.00 380 ASP A N 1
ATOM 2999 C CA . ASP A 1 380 ? -14.905 -7.166 -4.684 1.00 93.00 380 ASP A CA 1
ATOM 3000 C C . ASP A 1 380 ? -13.745 -8.011 -5.241 1.00 93.00 380 ASP A C 1
ATOM 3002 O O . ASP A 1 380 ? -13.746 -8.355 -6.424 1.00 93.00 380 ASP A O 1
ATOM 3006 N N . VAL A 1 381 ? -12.777 -8.394 -4.398 1.00 92.00 381 VAL A N 1
ATOM 3007 C CA . VAL A 1 381 ? -11.705 -9.341 -4.761 1.00 92.00 381 VAL A CA 1
ATOM 3008 C C . VAL A 1 381 ? -12.301 -10.716 -5.083 1.00 92.00 381 VAL A C 1
ATOM 3010 O O . VAL A 1 381 ? -11.999 -11.288 -6.131 1.00 92.00 381 VAL A O 1
ATOM 3013 N N . GLU A 1 382 ? -13.205 -11.216 -4.239 1.00 90.06 382 GLU A N 1
ATOM 3014 C CA . GLU A 1 382 ? -13.913 -12.479 -4.471 1.00 90.06 382 GLU A CA 1
ATOM 3015 C C . GLU A 1 382 ? -14.808 -12.420 -5.719 1.00 90.06 382 GLU A C 1
ATOM 3017 O O . GLU A 1 382 ? -14.855 -13.377 -6.493 1.00 90.06 382 GLU A O 1
ATOM 3022 N N . ALA A 1 383 ? -15.457 -11.280 -5.988 1.00 92.62 383 ALA A N 1
ATOM 3023 C CA . ALA A 1 383 ? -16.225 -11.079 -7.217 1.00 92.62 383 ALA A CA 1
ATOM 3024 C C . ALA A 1 383 ? -15.348 -11.148 -8.479 1.00 92.62 383 ALA A C 1
ATOM 3026 O O . ALA A 1 383 ? -15.790 -11.681 -9.496 1.00 92.62 383 ALA A O 1
ATOM 3027 N N . CYS A 1 384 ? -14.105 -10.655 -8.423 1.00 96.38 384 CYS A N 1
ATOM 3028 C CA . CYS A 1 384 ? -13.151 -10.828 -9.520 1.00 96.38 384 CYS A CA 1
ATOM 3029 C C . CYS A 1 384 ? -12.776 -12.303 -9.699 1.00 96.38 384 CYS A C 1
ATOM 3031 O O . CYS A 1 384 ? -12.743 -12.797 -10.825 1.00 96.38 384 CYS A O 1
ATOM 3033 N N . TYR A 1 385 ? -12.492 -13.005 -8.597 1.00 94.56 385 TYR A N 1
ATOM 3034 C CA . TYR A 1 385 ? -12.065 -14.405 -8.633 1.00 94.56 385 TYR A CA 1
ATOM 3035 C C . TYR A 1 385 ? -13.165 -15.319 -9.184 1.00 94.56 385 TYR A C 1
ATOM 3037 O O . TYR A 1 385 ? -12.887 -16.189 -10.004 1.00 94.56 385 TYR A O 1
ATOM 3045 N N . ALA A 1 386 ? -14.426 -15.059 -8.830 1.00 93.56 386 ALA A N 1
ATOM 3046 C CA . ALA A 1 386 ? -15.587 -15.803 -9.318 1.00 93.56 386 ALA A CA 1
ATOM 3047 C C . ALA A 1 386 ? -15.811 -15.714 -10.845 1.00 93.56 386 ALA A C 1
ATOM 3049 O O . ALA A 1 386 ? -16.591 -16.496 -11.388 1.00 93.56 386 ALA A O 1
ATOM 3050 N N . LEU A 1 387 ? -15.157 -14.772 -11.536 1.00 97.19 387 LEU A N 1
ATOM 3051 C CA . LEU A 1 387 ? -15.199 -14.630 -12.999 1.00 97.19 387 LEU A CA 1
ATOM 3052 C C . LEU A 1 387 ? -14.098 -15.424 -13.714 1.00 97.19 387 LEU A C 1
ATOM 3054 O O . LEU A 1 387 ? -14.066 -15.453 -14.947 1.00 97.19 387 LEU A O 1
ATOM 3058 N N . LEU A 1 388 ? -13.187 -16.042 -12.962 1.00 97.38 388 LEU A N 1
ATOM 3059 C CA . LEU A 1 388 ? -12.158 -16.913 -13.504 1.00 97.38 388 LEU A CA 1
ATOM 3060 C C . LEU A 1 388 ? -12.697 -18.330 -13.657 1.00 97.38 388 LEU A C 1
ATOM 3062 O O . LEU A 1 388 ? -13.412 -18.842 -12.797 1.00 97.38 388 LEU A O 1
ATOM 3066 N N . ASP A 1 389 ? -12.283 -18.986 -14.732 1.00 97.31 389 ASP A N 1
ATOM 3067 C CA . ASP A 1 389 ? -12.464 -20.418 -14.882 1.00 97.31 389 ASP A CA 1
ATOM 3068 C C . ASP A 1 389 ? -11.155 -21.127 -14.512 1.00 97.31 389 ASP A C 1
ATOM 3070 O O . ASP A 1 389 ? -10.134 -20.971 -15.191 1.00 97.31 389 ASP A O 1
ATOM 3074 N N . VAL A 1 390 ? -11.173 -21.843 -13.384 1.00 95.88 390 VAL A N 1
ATOM 3075 C CA . VAL A 1 390 ? -9.981 -22.361 -12.699 1.00 95.88 390 VAL A CA 1
ATOM 3076 C C . VAL A 1 390 ? -10.061 -23.875 -12.581 1.00 95.88 390 VAL A C 1
ATOM 3078 O O . VAL A 1 390 ? -10.992 -24.423 -11.994 1.00 95.88 390 VAL A O 1
ATOM 3081 N N . HIS A 1 391 ? -9.044 -24.555 -13.103 1.00 94.88 391 HIS A N 1
ATOM 3082 C CA . HIS A 1 391 ? -8.981 -26.011 -13.124 1.00 94.88 391 HIS A CA 1
ATOM 3083 C C . HIS A 1 391 ? -7.654 -26.499 -12.540 1.00 94.88 391 HIS A C 1
ATOM 3085 O O . HIS A 1 391 ? -6.601 -26.072 -13.022 1.00 94.88 391 HIS A O 1
ATOM 3091 N N . PRO A 1 392 ? -7.655 -27.408 -11.545 1.00 94.12 392 PRO A N 1
ATOM 3092 C CA . PRO A 1 392 ? -6.419 -28.028 -11.094 1.00 94.12 392 PRO A CA 1
ATOM 3093 C C . PRO A 1 392 ? -5.809 -28.833 -12.242 1.00 94.12 392 PRO A C 1
ATOM 3095 O O . PRO A 1 392 ? -6.504 -29.575 -12.941 1.00 94.12 392 PRO A O 1
ATOM 3098 N N . ILE A 1 393 ? -4.503 -28.695 -12.428 1.00 95.12 393 ILE A N 1
ATOM 3099 C CA . ILE A 1 393 ? -3.741 -29.439 -13.427 1.00 95.12 393 ILE A CA 1
ATOM 3100 C C . ILE A 1 393 ? -2.557 -30.127 -12.766 1.00 95.12 393 ILE A C 1
ATOM 3102 O O . ILE A 1 393 ? -2.047 -29.690 -11.736 1.00 95.12 393 ILE A O 1
ATOM 3106 N N . ARG A 1 394 ? -2.095 -31.209 -13.388 1.00 91.00 394 ARG A N 1
ATOM 3107 C CA . ARG A 1 394 ? -0.883 -31.904 -12.971 1.00 91.00 394 ARG A CA 1
ATOM 3108 C C . ARG A 1 394 ? 0.217 -31.622 -13.983 1.00 91.00 394 ARG A C 1
ATOM 3110 O O . ARG A 1 394 ? 0.140 -32.095 -15.111 1.00 91.00 394 ARG A O 1
ATOM 3117 N N . LEU A 1 395 ? 1.199 -30.818 -13.581 1.00 88.88 395 LEU A N 1
ATOM 3118 C CA . LEU A 1 395 ? 2.354 -30.478 -14.421 1.00 88.88 395 LEU A CA 1
ATOM 3119 C C . LEU A 1 395 ? 3.453 -31.541 -14.351 1.00 88.88 395 LEU A C 1
ATOM 3121 O O . LEU A 1 395 ? 4.179 -31.732 -15.319 1.00 88.88 395 LEU A O 1
ATOM 3125 N N . SER A 1 396 ? 3.553 -32.239 -13.219 1.00 82.50 396 SER A N 1
ATOM 3126 C CA . SER A 1 396 ? 4.560 -33.267 -12.979 1.00 82.50 396 SER A CA 1
ATOM 3127 C C . SER A 1 396 ? 4.019 -34.378 -12.076 1.00 82.50 396 SER A C 1
ATOM 3129 O O . SER A 1 396 ? 3.085 -34.180 -11.291 1.00 82.50 396 SER A O 1
ATOM 3131 N N . GLU A 1 397 ? 4.605 -35.568 -12.206 1.00 81.50 397 GLU A N 1
ATOM 3132 C CA . GLU A 1 397 ? 4.338 -36.694 -11.311 1.00 81.50 397 GLU A CA 1
ATOM 3133 C C . GLU A 1 397 ? 5.020 -36.528 -9.941 1.00 81.50 397 GLU A C 1
ATOM 3135 O O . GLU A 1 397 ? 4.626 -37.217 -9.002 1.00 81.50 397 GLU A O 1
ATOM 3140 N N . ASP A 1 398 ? 5.984 -35.607 -9.807 1.00 84.06 398 ASP A N 1
ATOM 3141 C CA . ASP A 1 398 ? 6.686 -35.320 -8.554 1.00 84.06 398 ASP A CA 1
ATOM 3142 C C . ASP A 1 398 ? 5.780 -34.595 -7.544 1.00 84.06 398 ASP A C 1
ATOM 3144 O O . ASP A 1 398 ? 5.481 -33.411 -7.685 1.00 84.06 398 ASP A O 1
ATOM 3148 N N . ASP A 1 399 ? 5.365 -35.298 -6.495 1.00 81.50 399 ASP A N 1
ATOM 3149 C CA . ASP A 1 399 ? 4.538 -34.785 -5.397 1.00 81.50 399 ASP A CA 1
ATOM 3150 C C . ASP A 1 399 ? 5.355 -34.406 -4.148 1.00 81.50 399 ASP A C 1
ATOM 3152 O O . ASP A 1 399 ? 4.798 -34.072 -3.097 1.00 81.50 399 ASP A O 1
ATOM 3156 N N . ARG A 1 400 ? 6.693 -34.437 -4.232 1.00 90.69 400 ARG A N 1
ATOM 3157 C CA . ARG A 1 400 ? 7.556 -34.121 -3.088 1.00 90.69 400 ARG A CA 1
ATOM 3158 C C . ARG A 1 400 ? 7.465 -32.640 -2.736 1.00 90.69 400 ARG A C 1
ATOM 3160 O O . ARG A 1 400 ? 7.697 -31.765 -3.570 1.00 90.69 400 ARG A O 1
ATOM 3167 N N . ILE A 1 401 ? 7.242 -32.339 -1.463 1.00 92.62 401 ILE A N 1
ATOM 3168 C CA . ILE A 1 401 ? 7.326 -30.966 -0.960 1.00 92.62 401 ILE A CA 1
ATOM 3169 C C . ILE A 1 401 ? 8.803 -30.560 -0.853 1.00 92.62 401 ILE A C 1
ATOM 3171 O O . ILE A 1 401 ? 9.603 -31.259 -0.229 1.00 92.62 401 ILE A O 1
ATOM 3175 N N . ILE A 1 402 ? 9.169 -29.416 -1.436 1.00 94.00 402 ILE A N 1
ATOM 3176 C CA . ILE A 1 402 ? 10.502 -28.820 -1.284 1.00 94.00 402 ILE A CA 1
ATOM 3177 C C . ILE A 1 402 ? 10.510 -27.990 0.001 1.00 94.00 402 ILE A C 1
ATOM 3179 O O . ILE A 1 402 ? 9.780 -27.006 0.147 1.00 94.00 402 ILE A O 1
ATOM 3183 N N . HIS A 1 403 ? 11.345 -28.391 0.954 1.00 91.75 403 HIS A N 1
ATOM 3184 C CA . HIS A 1 403 ? 11.408 -27.781 2.278 1.00 91.75 403 HIS A CA 1
ATOM 3185 C C . HIS A 1 403 ? 12.522 -26.732 2.370 1.00 91.75 403 HIS A C 1
ATOM 3187 O O . HIS A 1 403 ? 13.564 -26.973 2.967 1.00 91.75 403 HIS A O 1
ATOM 3193 N N . VAL A 1 404 ? 12.275 -25.530 1.839 1.00 90.12 404 VAL A N 1
ATOM 3194 C CA . VAL A 1 404 ? 13.157 -24.372 2.072 1.00 90.12 404 VAL A CA 1
ATOM 3195 C C . VAL A 1 404 ? 12.751 -23.656 3.357 1.00 90.12 404 VAL A C 1
ATOM 3197 O O . VAL A 1 404 ? 11.566 -23.417 3.610 1.00 90.12 404 VAL A O 1
ATOM 3200 N N . LYS A 1 405 ? 13.737 -23.297 4.183 1.00 88.62 405 LYS A N 1
ATOM 3201 C CA . LYS A 1 405 ? 13.512 -22.520 5.402 1.00 88.62 405 LYS A CA 1
ATOM 3202 C C . LYS A 1 405 ? 13.069 -21.102 5.021 1.00 88.62 405 LYS A C 1
ATOM 3204 O O . LYS A 1 405 ? 13.854 -20.332 4.485 1.00 88.62 405 LYS A O 1
ATOM 3209 N N . SER A 1 406 ? 11.822 -20.746 5.322 1.00 87.06 406 SER A N 1
ATOM 3210 C CA . SER A 1 406 ? 11.232 -19.448 4.956 1.00 87.06 406 SER A CA 1
ATOM 3211 C C . SER A 1 406 ? 11.678 -18.280 5.838 1.00 87.06 406 SER A C 1
ATOM 3213 O O . SER A 1 406 ? 11.215 -17.160 5.657 1.00 87.06 406 SER A O 1
ATOM 3215 N N . ASN A 1 407 ? 12.554 -18.526 6.809 1.00 90.56 407 ASN A N 1
ATOM 3216 C CA . ASN A 1 407 ? 13.056 -17.523 7.732 1.00 90.56 407 ASN A CA 1
ATOM 3217 C C . ASN A 1 407 ? 14.497 -17.812 8.169 1.00 90.56 407 ASN A C 1
ATOM 3219 O O . ASN A 1 407 ? 14.905 -18.961 8.333 1.00 90.56 407 ASN A O 1
ATOM 3223 N N . ASP A 1 408 ? 15.250 -16.764 8.473 1.00 92.56 408 ASP A N 1
ATOM 3224 C CA . ASP A 1 408 ? 16.480 -16.862 9.250 1.00 92.56 408 ASP A CA 1
ATOM 3225 C C . ASP A 1 408 ? 16.252 -16.188 10.604 1.00 92.56 408 ASP A C 1
ATOM 3227 O O . ASP A 1 408 ? 16.317 -14.966 10.741 1.00 92.56 408 ASP A O 1
ATOM 3231 N N . GLU A 1 409 ? 15.906 -17.009 11.599 1.00 93.00 409 GLU A N 1
ATOM 3232 C CA . GLU A 1 409 ? 15.419 -16.551 12.902 1.00 93.00 409 GLU A CA 1
ATOM 3233 C C . GLU A 1 409 ? 14.144 -15.693 12.728 1.00 93.00 409 GLU A C 1
ATOM 3235 O O . GLU A 1 409 ? 13.111 -16.222 12.307 1.00 93.00 409 GLU A O 1
ATOM 3240 N N . LEU A 1 410 ? 14.181 -14.390 13.026 1.00 92.06 410 LEU A N 1
ATOM 3241 C CA . LEU A 1 410 ? 13.060 -13.460 12.826 1.00 92.06 410 LEU A CA 1
ATOM 3242 C C . LEU A 1 410 ? 13.111 -12.704 11.488 1.00 92.06 410 LEU A C 1
ATOM 3244 O O . LEU A 1 410 ? 12.199 -11.919 11.226 1.00 92.06 410 LEU A O 1
ATOM 3248 N N . ILE A 1 411 ? 14.125 -12.921 10.644 1.00 93.06 411 ILE A N 1
ATOM 3249 C CA . ILE A 1 411 ? 14.170 -12.365 9.282 1.00 93.06 411 ILE A CA 1
ATOM 3250 C C . ILE A 1 411 ? 13.326 -13.255 8.364 1.00 93.06 411 ILE A C 1
ATOM 3252 O O . ILE A 1 411 ? 13.565 -14.458 8.290 1.00 93.06 411 ILE A O 1
ATOM 3256 N N . ASP A 1 412 ? 12.342 -12.675 7.677 1.00 89.75 412 ASP A N 1
ATOM 3257 C CA . ASP A 1 412 ? 11.485 -13.390 6.725 1.00 89.75 412 ASP A CA 1
ATOM 3258 C C . ASP A 1 412 ? 12.190 -13.515 5.366 1.00 89.75 412 ASP A C 1
ATOM 3260 O O . ASP A 1 412 ? 12.456 -12.516 4.707 1.00 89.75 412 ASP A O 1
ATOM 3264 N N . LEU A 1 413 ? 12.501 -14.740 4.942 1.00 91.75 413 LEU A N 1
ATOM 3265 C CA . LEU A 1 413 ? 13.179 -15.021 3.672 1.00 91.75 413 LEU A CA 1
ATOM 3266 C C . LEU A 1 413 ? 12.205 -15.295 2.523 1.00 91.75 413 LEU A C 1
ATOM 3268 O O . LEU A 1 413 ? 12.647 -15.535 1.402 1.00 91.75 413 LEU A O 1
ATOM 3272 N N . SER A 1 414 ? 10.892 -15.253 2.762 1.00 87.19 414 SER A N 1
ATOM 3273 C CA . SER A 1 414 ? 9.888 -15.529 1.727 1.00 87.19 414 SER A CA 1
ATOM 3274 C C . SER A 1 414 ? 10.060 -14.668 0.460 1.00 87.19 414 SER A C 1
ATOM 3276 O O . SER A 1 414 ? 9.970 -15.236 -0.630 1.00 87.19 414 SER A O 1
ATOM 3278 N N . PRO A 1 415 ? 10.367 -13.350 0.538 1.00 86.94 415 PRO A N 1
ATOM 3279 C CA . PRO A 1 415 ? 10.670 -12.555 -0.656 1.00 86.94 415 PRO A CA 1
ATOM 3280 C C . PRO A 1 415 ? 11.908 -13.065 -1.403 1.00 86.94 415 PRO A C 1
ATOM 3282 O O . PRO A 1 415 ? 11.892 -13.170 -2.624 1.00 86.94 415 PRO A O 1
ATOM 3285 N N . CYS A 1 416 ? 12.960 -13.445 -0.671 1.00 92.44 416 CYS A N 1
ATOM 3286 C CA . CYS A 1 416 ? 14.209 -13.925 -1.256 1.00 92.44 416 CYS A CA 1
ATOM 3287 C C . CYS A 1 416 ? 14.019 -15.268 -1.970 1.00 92.44 416 CYS A C 1
ATOM 3289 O O . CYS A 1 416 ? 14.598 -15.477 -3.029 1.00 92.44 416 CYS A O 1
ATOM 3291 N N . ILE A 1 417 ? 13.203 -16.172 -1.418 1.00 91.38 417 ILE A N 1
ATOM 3292 C CA . ILE A 1 417 ? 12.965 -17.507 -1.990 1.00 91.38 417 ILE A CA 1
ATOM 3293 C C . ILE A 1 417 ? 12.199 -17.420 -3.313 1.00 91.38 417 ILE A C 1
ATOM 3295 O O . ILE A 1 417 ? 12.540 -18.143 -4.248 1.00 91.38 417 ILE A O 1
ATOM 3299 N N . GLY A 1 418 ? 11.212 -16.520 -3.410 1.00 88.19 418 GLY A N 1
ATOM 3300 C CA . GLY A 1 418 ? 10.485 -16.265 -4.658 1.00 88.19 418 GLY A CA 1
ATOM 3301 C C . GLY A 1 418 ? 11.423 -15.834 -5.787 1.00 88.19 418 GLY A C 1
ATOM 3302 O O . GLY A 1 418 ? 11.428 -16.450 -6.845 1.00 88.19 418 GLY A O 1
ATOM 3303 N N . ILE A 1 419 ? 12.305 -14.871 -5.510 1.00 91.56 419 ILE A N 1
ATOM 3304 C CA . ILE A 1 419 ? 13.321 -14.404 -6.467 1.00 91.56 419 ILE A CA 1
ATOM 3305 C C . ILE A 1 419 ? 14.344 -15.517 -6.765 1.00 91.56 419 ILE A C 1
ATOM 3307 O O . ILE A 1 419 ? 14.775 -15.703 -7.905 1.00 91.56 419 ILE A O 1
ATOM 3311 N N . TYR A 1 420 ? 14.736 -16.284 -5.742 1.00 94.56 420 TYR A N 1
ATOM 3312 C CA . TYR A 1 420 ? 15.745 -17.335 -5.859 1.00 94.56 420 TYR A CA 1
ATOM 3313 C C . TYR A 1 420 ? 15.333 -18.441 -6.825 1.00 94.56 420 TYR A C 1
ATOM 3315 O O . TYR A 1 420 ? 16.152 -18.823 -7.656 1.00 94.56 420 TYR A O 1
ATOM 3323 N N . GLN A 1 421 ? 14.098 -18.955 -6.746 1.00 93.69 421 GLN A N 1
ATOM 3324 C CA . GLN A 1 421 ? 13.666 -20.054 -7.625 1.00 93.69 421 GLN A CA 1
ATOM 3325 C C . GLN A 1 421 ? 13.790 -19.691 -9.111 1.00 93.69 421 GLN A C 1
ATOM 3327 O O . GLN A 1 421 ? 14.236 -20.510 -9.913 1.00 93.69 421 GLN A O 1
ATOM 3332 N N . GLU A 1 422 ? 13.470 -18.450 -9.470 1.00 93.62 422 GLU A N 1
ATOM 3333 C CA . GLU A 1 422 ? 13.570 -17.978 -10.843 1.00 93.62 422 GLU A CA 1
ATOM 3334 C C . GLU A 1 422 ? 15.026 -17.763 -11.244 1.00 93.62 422 GLU A C 1
ATOM 3336 O O . GLU A 1 422 ? 15.472 -18.253 -12.280 1.00 93.62 422 GLU A O 1
ATOM 3341 N N . ALA A 1 423 ? 15.793 -17.054 -10.416 1.00 93.50 423 ALA A N 1
ATOM 3342 C CA . ALA A 1 423 ? 17.168 -16.706 -10.739 1.00 93.50 423 ALA A CA 1
ATOM 3343 C C . ALA A 1 423 ? 18.103 -17.930 -10.754 1.00 93.50 423 ALA A C 1
ATOM 3345 O O . ALA A 1 423 ? 19.052 -17.971 -11.540 1.00 93.50 423 ALA A O 1
ATOM 3346 N N . ALA A 1 424 ? 17.830 -18.939 -9.920 1.00 94.31 424 ALA A N 1
ATOM 3347 C CA . ALA A 1 424 ? 18.571 -20.196 -9.893 1.00 94.31 424 ALA A CA 1
ATOM 3348 C C . ALA A 1 424 ? 18.365 -21.022 -11.173 1.00 94.31 424 ALA A C 1
ATOM 3350 O O . ALA A 1 424 ? 19.306 -21.678 -11.621 1.00 94.31 424 ALA A O 1
ATOM 3351 N N . PHE A 1 425 ? 17.171 -20.969 -11.774 1.00 95.62 425 PHE A N 1
ATOM 3352 C CA . PHE A 1 425 ? 16.839 -21.746 -12.969 1.00 95.62 425 PHE A CA 1
ATOM 3353 C C . PHE A 1 425 ? 17.054 -20.975 -14.284 1.00 95.62 425 PHE A C 1
ATOM 3355 O O . PHE A 1 425 ? 17.743 -21.457 -15.182 1.00 95.62 425 PHE A O 1
ATOM 3362 N N . PHE A 1 426 ? 16.518 -19.756 -14.399 1.00 94.56 426 PHE A N 1
ATOM 3363 C CA . PHE A 1 426 ? 16.603 -18.919 -15.608 1.00 94.56 426 PHE A CA 1
ATOM 3364 C C . PHE A 1 426 ? 17.886 -18.081 -15.690 1.00 94.56 426 PHE A C 1
ATOM 3366 O O . PHE A 1 426 ? 18.151 -17.414 -16.696 1.00 94.56 426 PHE A O 1
ATOM 3373 N N . GLY A 1 427 ? 18.701 -18.119 -14.635 1.00 89.44 427 GLY A N 1
ATOM 3374 C CA . GLY A 1 427 ? 19.999 -17.469 -14.566 1.00 89.44 427 GLY A CA 1
ATOM 3375 C C . GLY A 1 427 ? 19.928 -15.959 -14.341 1.00 89.44 427 GLY A C 1
ATOM 3376 O O . GLY A 1 427 ? 18.896 -15.378 -14.000 1.00 89.44 427 GLY A O 1
ATOM 3377 N N . LYS A 1 428 ? 21.078 -15.302 -14.550 1.00 84.44 428 LYS A N 1
ATOM 3378 C CA . LYS A 1 428 ? 21.287 -13.889 -14.193 1.00 84.44 428 LYS A CA 1
ATOM 3379 C C . LYS A 1 428 ? 20.284 -12.934 -14.839 1.00 84.44 428 LYS A C 1
ATOM 3381 O O . LYS A 1 428 ? 19.922 -11.969 -14.189 1.00 84.44 428 LYS A O 1
ATOM 3386 N N . ARG A 1 429 ? 19.792 -13.220 -16.051 1.00 86.62 429 ARG A N 1
ATOM 3387 C CA . ARG A 1 429 ? 18.853 -12.340 -16.769 1.00 86.62 429 ARG A CA 1
ATOM 3388 C C . ARG A 1 429 ? 17.539 -12.097 -16.019 1.00 86.62 429 ARG A C 1
ATOM 3390 O O . ARG A 1 429 ? 17.032 -10.986 -16.090 1.00 86.62 429 ARG A O 1
ATOM 3397 N N . SER A 1 430 ? 17.022 -13.096 -15.291 1.00 89.38 430 SER A N 1
ATOM 3398 C CA . SER A 1 430 ? 15.796 -12.926 -14.496 1.00 89.38 430 SER A CA 1
ATOM 3399 C C . SER A 1 430 ? 16.048 -11.942 -13.350 1.00 89.38 430 SER A C 1
ATOM 3401 O O . SER A 1 430 ? 15.376 -10.920 -13.236 1.00 89.38 430 SER A O 1
ATOM 3403 N N . LEU A 1 431 ? 17.111 -12.178 -12.574 1.00 90.25 431 LEU A N 1
ATOM 3404 C CA . LEU A 1 431 ? 17.482 -11.298 -11.467 1.00 90.25 431 LEU A CA 1
ATOM 3405 C C . LEU A 1 431 ? 17.888 -9.894 -11.939 1.00 90.25 431 LEU A C 1
ATOM 3407 O O . LEU A 1 431 ? 17.531 -8.907 -11.305 1.00 90.25 431 LEU A O 1
ATOM 3411 N N . ASP A 1 432 ? 18.627 -9.792 -13.045 1.00 88.00 432 ASP A N 1
ATOM 3412 C CA . ASP A 1 432 ? 19.055 -8.516 -13.620 1.00 88.00 432 ASP A CA 1
ATOM 3413 C C . ASP A 1 432 ? 17.839 -7.679 -14.042 1.00 88.00 432 ASP A C 1
ATOM 3415 O O . ASP A 1 432 ? 17.813 -6.485 -13.760 1.00 88.00 432 ASP A O 1
ATOM 3419 N N . ALA A 1 433 ? 16.807 -8.293 -14.632 1.00 84.12 433 ALA A N 1
ATOM 3420 C CA . ALA A 1 433 ? 15.566 -7.605 -14.989 1.00 84.12 433 ALA A CA 1
ATOM 3421 C C . ALA A 1 433 ? 14.826 -7.059 -13.756 1.00 84.12 433 ALA A C 1
ATOM 3423 O O . ALA A 1 433 ? 14.393 -5.906 -13.768 1.00 84.12 433 ALA A O 1
ATOM 3424 N N . GLN A 1 434 ? 14.739 -7.839 -12.674 1.00 86.56 434 GLN A N 1
ATOM 3425 C CA . GLN A 1 434 ? 14.120 -7.392 -11.419 1.00 86.56 434 GL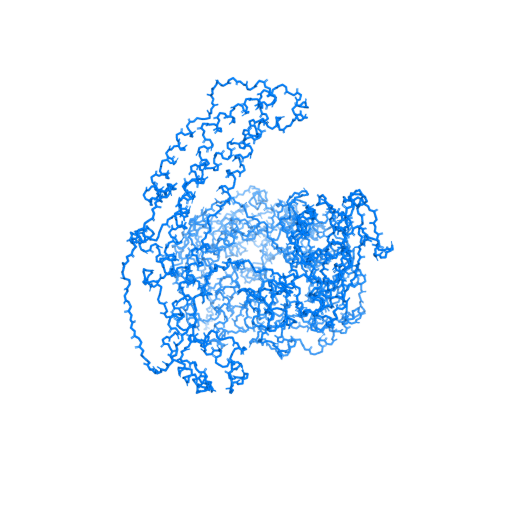N A CA 1
ATOM 3426 C C . GLN A 1 434 ? 14.917 -6.246 -10.763 1.00 86.56 434 GLN A C 1
ATOM 3428 O O . GLN A 1 434 ? 14.340 -5.237 -10.353 1.00 86.56 434 GLN A O 1
ATOM 3433 N N . ILE A 1 435 ? 16.253 -6.345 -10.736 1.00 87.12 435 ILE A N 1
ATOM 3434 C CA . ILE A 1 435 ? 17.143 -5.286 -10.229 1.00 87.12 435 ILE A CA 1
ATOM 3435 C C . ILE A 1 435 ? 17.013 -4.002 -11.064 1.00 87.12 435 ILE A C 1
ATOM 3437 O O . ILE A 1 435 ? 16.903 -2.907 -10.511 1.00 87.12 435 ILE A O 1
ATOM 3441 N N . GLU A 1 436 ? 17.025 -4.109 -12.393 1.00 81.94 436 GLU A N 1
ATOM 3442 C CA . GLU A 1 436 ? 16.835 -2.960 -13.283 1.00 81.94 436 GLU A CA 1
ATOM 3443 C C . GLU A 1 436 ? 15.440 -2.347 -13.123 1.00 81.94 436 GLU A C 1
ATOM 3445 O O . GLU A 1 436 ? 15.314 -1.122 -13.113 1.00 81.94 436 GLU A O 1
ATOM 3450 N N . GLY A 1 437 ? 14.409 -3.172 -12.911 1.00 74.38 437 GLY A N 1
ATOM 3451 C CA . GLY A 1 437 ? 13.056 -2.727 -12.582 1.00 74.38 437 GLY A CA 1
ATOM 3452 C C . GLY A 1 437 ? 13.014 -1.844 -11.332 1.00 74.38 437 GLY A C 1
ATOM 3453 O O . GLY A 1 437 ? 12.412 -0.769 -11.362 1.00 74.38 437 GLY A O 1
ATOM 3454 N N . TYR A 1 438 ? 13.730 -2.225 -10.269 1.00 81.88 438 TYR A N 1
ATOM 3455 C CA . TYR A 1 438 ? 13.879 -1.383 -9.079 1.00 81.88 438 TYR A CA 1
ATOM 3456 C C . TYR A 1 438 ? 14.543 -0.037 -9.417 1.00 81.88 438 TYR A C 1
ATOM 3458 O O . TYR A 1 438 ? 14.015 1.025 -9.087 1.00 81.88 438 TYR A O 1
ATOM 3466 N N . PHE A 1 439 ? 15.675 -0.037 -10.127 1.00 80.25 439 PHE A N 1
ATOM 3467 C CA . PHE A 1 439 ? 16.389 1.210 -10.442 1.00 80.25 439 PHE A CA 1
ATOM 3468 C C . PHE A 1 439 ? 15.700 2.086 -11.489 1.00 80.25 439 PHE A C 1
ATOM 3470 O O . PHE A 1 439 ? 15.985 3.282 -11.545 1.00 80.25 439 PHE A O 1
ATOM 3477 N N . LEU A 1 440 ? 14.779 1.541 -12.282 1.00 68.19 440 LEU A N 1
ATOM 3478 C CA . LEU A 1 440 ? 13.901 2.337 -13.135 1.00 68.19 440 LEU A CA 1
ATOM 3479 C C . LEU A 1 440 ? 12.984 3.237 -12.292 1.00 68.19 440 LEU A C 1
ATOM 3481 O O . LEU A 1 440 ? 12.756 4.392 -12.650 1.00 68.19 440 LEU A O 1
ATOM 3485 N N . LEU A 1 441 ? 12.499 2.721 -11.160 1.00 60.75 441 LEU A N 1
ATOM 3486 C CA . LEU A 1 441 ? 11.667 3.460 -10.207 1.00 60.75 441 LEU A CA 1
ATOM 3487 C C . LEU A 1 441 ? 12.506 4.312 -9.238 1.00 60.75 441 LEU A C 1
ATOM 3489 O O . LEU A 1 441 ? 12.045 5.355 -8.775 1.00 60.75 441 LEU A O 1
ATOM 3493 N N . HIS A 1 442 ? 13.756 3.911 -8.983 1.00 68.44 442 HIS A N 1
ATOM 3494 C CA . HIS A 1 442 ? 14.679 4.553 -8.041 1.00 68.44 442 HIS A CA 1
ATOM 3495 C C . HIS A 1 442 ? 16.019 4.966 -8.698 1.00 68.44 442 HIS A C 1
ATOM 3497 O O . HIS A 1 442 ? 17.092 4.562 -8.237 1.00 68.44 442 HIS A O 1
ATOM 3503 N N . PRO A 1 443 ? 16.023 5.808 -9.755 1.00 69.19 443 PRO A N 1
ATOM 3504 C CA . PRO A 1 443 ? 17.221 6.068 -10.567 1.00 69.19 443 PRO A CA 1
ATOM 3505 C C . PRO A 1 443 ? 18.370 6.722 -9.789 1.00 69.19 443 PRO A C 1
ATOM 3507 O O . PRO A 1 443 ? 19.539 6.499 -10.104 1.00 69.19 443 PRO A O 1
ATOM 3510 N N . LYS A 1 444 ? 18.058 7.490 -8.736 1.00 73.12 444 LYS A N 1
ATOM 3511 C CA . LYS A 1 444 ? 19.057 8.128 -7.862 1.00 73.12 444 LYS A CA 1
ATOM 3512 C C . LYS A 1 444 ? 19.865 7.126 -7.031 1.00 73.12 444 LYS A C 1
ATOM 3514 O O . LYS A 1 444 ? 20.954 7.457 -6.579 1.00 73.12 444 LYS A O 1
ATOM 3519 N N . GLU A 1 445 ? 19.365 5.907 -6.841 1.00 80.25 445 GLU A N 1
ATOM 3520 C CA . GLU A 1 445 ? 20.023 4.876 -6.030 1.00 80.25 445 GLU A CA 1
ATOM 3521 C C . GLU A 1 445 ? 20.946 3.965 -6.844 1.00 80.25 445 GLU A C 1
ATOM 3523 O O . GLU A 1 445 ? 21.626 3.109 -6.279 1.00 80.25 445 GLU A O 1
ATOM 3528 N N . ARG A 1 446 ? 21.020 4.162 -8.167 1.00 81.81 446 ARG A N 1
ATOM 3529 C CA . ARG A 1 446 ? 21.734 3.275 -9.097 1.00 81.81 446 ARG A CA 1
ATOM 3530 C C . ARG A 1 446 ? 23.222 3.104 -8.772 1.00 81.81 446 ARG A C 1
ATOM 3532 O O . ARG A 1 446 ? 23.781 2.048 -9.049 1.00 81.81 446 ARG A O 1
ATOM 3539 N N . TYR A 1 447 ? 23.847 4.081 -8.109 1.00 81.12 447 TYR A N 1
ATOM 3540 C CA . TYR A 1 447 ? 25.232 3.981 -7.625 1.00 81.12 447 TYR A CA 1
ATOM 3541 C C . TYR A 1 447 ? 25.455 2.806 -6.649 1.00 81.12 447 TYR A C 1
ATOM 3543 O O . TYR A 1 447 ? 26.574 2.321 -6.507 1.00 81.12 447 TYR A O 1
ATOM 3551 N N . LYS A 1 448 ? 24.404 2.303 -5.982 1.00 84.62 448 LYS A N 1
ATOM 3552 C CA . LYS A 1 448 ? 24.501 1.150 -5.072 1.00 84.62 448 LYS A CA 1
ATOM 3553 C C . LYS A 1 448 ? 24.831 -0.160 -5.805 1.00 84.62 448 LYS A C 1
ATOM 3555 O O . LYS A 1 448 ? 25.330 -1.085 -5.160 1.00 84.62 448 LYS A O 1
ATOM 3560 N N . LEU A 1 449 ? 24.619 -0.240 -7.126 1.00 82.81 449 LEU A N 1
ATOM 3561 C CA . LEU A 1 449 ? 24.978 -1.408 -7.948 1.00 82.81 449 LEU A CA 1
ATOM 3562 C C . LEU A 1 449 ? 26.469 -1.747 -7.886 1.00 82.81 449 LEU A C 1
ATOM 3564 O O . LEU A 1 449 ? 26.833 -2.923 -7.940 1.00 82.81 449 LEU A O 1
ATOM 3568 N N . ASP A 1 450 ? 27.330 -0.745 -7.699 1.00 78.44 450 ASP A N 1
ATOM 3569 C CA . ASP A 1 450 ? 28.774 -0.961 -7.589 1.00 78.44 450 ASP A CA 1
ATOM 3570 C C . ASP A 1 450 ? 29.129 -1.880 -6.411 1.00 78.44 450 ASP A C 1
ATOM 3572 O O . ASP A 1 450 ? 30.117 -2.616 -6.467 1.00 78.44 450 ASP A O 1
ATOM 3576 N N . THR A 1 451 ? 28.285 -1.914 -5.371 1.00 79.31 451 THR A N 1
ATOM 3577 C CA . THR A 1 451 ? 28.495 -2.754 -4.182 1.00 79.31 451 THR A CA 1
ATOM 3578 C C . THR A 1 451 ? 28.292 -4.249 -4.437 1.00 79.31 451 THR A C 1
ATOM 3580 O O . THR A 1 451 ? 28.734 -5.055 -3.621 1.00 79.31 451 THR A O 1
ATOM 3583 N N . ILE A 1 452 ? 27.672 -4.634 -5.562 1.00 84.44 452 ILE A N 1
ATOM 3584 C CA . ILE A 1 452 ? 27.377 -6.034 -5.913 1.00 84.44 452 ILE A CA 1
ATOM 3585 C C . ILE A 1 452 ? 28.036 -6.502 -7.217 1.00 84.44 452 ILE A C 1
ATOM 3587 O O . ILE A 1 452 ? 27.715 -7.579 -7.718 1.00 84.44 452 ILE A O 1
ATOM 3591 N N . ARG A 1 453 ? 28.986 -5.736 -7.771 1.00 77.19 453 ARG A N 1
ATOM 3592 C CA . ARG A 1 453 ? 29.621 -6.034 -9.070 1.00 77.19 453 ARG A CA 1
ATOM 3593 C C . ARG A 1 453 ? 30.227 -7.445 -9.166 1.00 77.19 453 ARG A C 1
ATOM 3595 O O . ARG A 1 453 ? 30.215 -8.035 -10.241 1.00 77.19 453 ARG A O 1
ATOM 3602 N N . ASN A 1 454 ? 30.720 -7.980 -8.046 1.00 81.94 454 ASN A N 1
ATOM 3603 C CA . ASN A 1 454 ? 31.318 -9.318 -7.940 1.00 81.94 454 ASN A CA 1
ATOM 3604 C C . ASN A 1 454 ? 30.552 -10.249 -6.979 1.00 81.94 454 ASN A C 1
ATOM 3606 O O . ASN A 1 454 ? 31.117 -11.236 -6.515 1.00 81.94 454 ASN A O 1
ATOM 3610 N N . ALA A 1 455 ? 29.303 -9.921 -6.647 1.00 87.19 455 ALA A N 1
ATOM 3611 C CA . ALA A 1 455 ? 28.509 -10.672 -5.681 1.00 87.19 455 ALA A CA 1
ATOM 3612 C C . ALA A 1 455 ? 28.002 -12.012 -6.249 1.00 87.19 455 ALA A C 1
ATOM 3614 O O . ALA A 1 455 ? 27.705 -12.142 -7.443 1.00 87.19 455 ALA A O 1
ATOM 3615 N N . THR A 1 456 ? 27.884 -13.004 -5.370 1.00 90.94 456 THR A N 1
ATOM 3616 C CA . THR A 1 456 ? 27.221 -14.294 -5.611 1.00 90.94 456 THR A CA 1
ATOM 3617 C C . THR A 1 456 ? 25.718 -14.120 -5.856 1.00 90.94 456 THR A C 1
ATOM 3619 O O . THR A 1 456 ? 25.158 -13.052 -5.616 1.00 90.94 456 THR A O 1
ATOM 3622 N N . LEU A 1 457 ? 25.042 -15.166 -6.351 1.00 90.94 457 LEU A N 1
ATOM 3623 C CA . LEU A 1 457 ? 23.593 -15.125 -6.590 1.00 90.94 457 LEU A CA 1
ATOM 3624 C C . LEU A 1 457 ? 22.824 -14.735 -5.316 1.00 90.94 457 LEU A C 1
ATOM 3626 O O . LEU A 1 457 ? 22.047 -13.783 -5.341 1.00 90.94 457 LEU A O 1
ATOM 3630 N N . ASP A 1 458 ? 23.109 -15.417 -4.207 1.00 92.06 458 ASP A N 1
ATOM 3631 C CA . ASP A 1 458 ? 22.502 -15.171 -2.900 1.00 92.06 458 ASP A CA 1
ATOM 3632 C C . ASP A 1 458 ? 22.726 -13.727 -2.435 1.00 92.06 458 ASP A C 1
ATOM 3634 O O . ASP A 1 458 ? 21.773 -13.042 -2.072 1.00 92.06 458 ASP A O 1
ATOM 3638 N N . GLU A 1 459 ? 23.959 -13.218 -2.519 1.00 93.12 459 GLU A N 1
ATOM 3639 C CA . GLU A 1 459 ? 24.283 -11.836 -2.138 1.00 93.12 459 GLU A CA 1
ATOM 3640 C C . GLU A 1 459 ? 23.532 -10.800 -2.985 1.00 93.12 459 GLU A C 1
ATOM 3642 O O . GLU A 1 459 ? 23.127 -9.760 -2.464 1.00 93.12 459 GLU A O 1
ATOM 3647 N N . ARG A 1 460 ? 23.316 -11.069 -4.280 1.00 93.50 460 ARG A N 1
ATOM 3648 C CA . ARG A 1 460 ? 22.553 -10.175 -5.166 1.00 93.50 460 ARG A CA 1
ATOM 3649 C C . ARG A 1 460 ? 21.059 -10.183 -4.843 1.00 93.50 460 ARG A C 1
ATOM 3651 O O . ARG A 1 460 ? 20.444 -9.121 -4.869 1.00 93.50 460 ARG A O 1
ATOM 3658 N N . ILE A 1 461 ? 20.491 -11.342 -4.507 1.00 94.31 461 ILE A N 1
ATOM 3659 C CA . ILE A 1 461 ? 19.085 -11.458 -4.089 1.00 94.31 461 ILE A CA 1
ATOM 3660 C C . ILE A 1 461 ? 18.875 -10.751 -2.748 1.00 94.31 461 ILE A C 1
ATOM 3662 O O . ILE A 1 461 ? 17.987 -9.912 -2.628 1.00 94.31 461 ILE A O 1
ATOM 3666 N N . LEU A 1 462 ? 19.734 -11.023 -1.761 1.00 95.00 462 LEU A N 1
ATOM 3667 C CA . LEU A 1 462 ? 19.681 -10.369 -0.452 1.00 95.00 462 LEU A CA 1
ATOM 3668 C C . LEU A 1 462 ? 19.886 -8.854 -0.564 1.00 95.00 462 LEU A C 1
ATOM 3670 O O . LEU A 1 462 ? 19.275 -8.097 0.186 1.00 95.00 462 LEU A O 1
ATOM 3674 N N . PHE A 1 463 ? 20.708 -8.399 -1.513 1.00 93.75 463 PHE A N 1
ATOM 3675 C CA . PHE A 1 463 ? 20.851 -6.982 -1.833 1.00 93.75 463 PHE A CA 1
ATOM 3676 C C . PHE A 1 463 ? 19.566 -6.374 -2.402 1.00 93.75 463 PHE A C 1
ATOM 3678 O O . PHE A 1 463 ? 19.135 -5.341 -1.896 1.00 93.75 463 PHE A O 1
ATOM 3685 N N . LEU A 1 464 ? 18.935 -7.006 -3.399 1.00 92.06 464 LEU A N 1
ATOM 3686 C CA . LEU A 1 464 ? 17.661 -6.532 -3.948 1.00 92.06 464 LEU A CA 1
ATOM 3687 C C . LEU A 1 464 ? 16.586 -6.464 -2.854 1.00 92.06 464 LEU A C 1
ATOM 3689 O O . LEU A 1 464 ? 15.968 -5.419 -2.666 1.00 92.06 464 LEU A O 1
ATOM 3693 N N . THR A 1 465 ? 16.442 -7.518 -2.047 1.00 92.75 465 THR A N 1
ATOM 3694 C CA . THR A 1 465 ? 15.488 -7.520 -0.930 1.00 92.75 465 THR A CA 1
ATOM 3695 C C . THR A 1 465 ? 15.817 -6.444 0.115 1.00 92.75 465 THR A C 1
ATOM 3697 O O . THR A 1 465 ? 14.906 -5.802 0.640 1.00 92.75 465 THR A O 1
ATOM 3700 N N . ALA A 1 466 ? 17.096 -6.187 0.413 1.00 93.62 466 ALA A N 1
ATOM 3701 C CA . ALA A 1 466 ? 17.494 -5.102 1.315 1.00 93.62 466 ALA A CA 1
ATOM 3702 C C . ALA A 1 466 ? 17.111 -3.717 0.771 1.00 93.62 466 ALA A C 1
ATOM 3704 O O . ALA A 1 466 ? 16.676 -2.870 1.547 1.00 93.62 466 ALA A O 1
ATOM 3705 N N . LEU A 1 467 ? 17.226 -3.492 -0.542 1.00 89.94 467 LEU A N 1
ATOM 3706 C CA . LEU A 1 467 ? 16.804 -2.246 -1.189 1.00 89.94 467 LEU A CA 1
ATOM 3707 C C . LEU A 1 467 ? 15.286 -2.053 -1.117 1.00 89.94 467 LEU A C 1
ATOM 3709 O O . LEU A 1 467 ? 14.815 -0.999 -0.693 1.00 89.94 467 LEU A O 1
ATOM 3713 N N . GLU A 1 468 ? 14.523 -3.084 -1.475 1.00 87.62 468 GLU A N 1
ATOM 3714 C CA . GLU A 1 468 ? 13.057 -3.044 -1.478 1.00 87.62 468 GLU A CA 1
ATOM 3715 C C . GLU A 1 468 ? 12.467 -2.862 -0.076 1.00 87.62 468 GLU A C 1
ATOM 3717 O O . GLU A 1 468 ? 11.450 -2.192 0.098 1.00 87.62 468 GLU A O 1
ATOM 3722 N N . THR A 1 469 ? 13.106 -3.451 0.938 1.00 89.50 469 THR A N 1
ATOM 3723 C CA . THR A 1 469 ? 12.636 -3.398 2.331 1.00 89.50 469 THR A CA 1
ATOM 3724 C C . THR A 1 469 ? 13.280 -2.282 3.153 1.00 89.50 469 THR A C 1
ATOM 3726 O O . THR A 1 469 ? 12.806 -2.000 4.253 1.00 89.50 469 THR A O 1
ATOM 3729 N N . CYS A 1 470 ? 14.356 -1.667 2.650 1.00 92.25 470 CYS A N 1
ATOM 3730 C CA . CYS A 1 470 ? 15.249 -0.759 3.380 1.00 92.25 470 CYS A CA 1
ATOM 3731 C C . CYS A 1 470 ? 15.884 -1.370 4.650 1.00 92.25 470 CYS A C 1
ATOM 3733 O O . CYS A 1 470 ? 16.318 -0.638 5.545 1.00 92.25 470 CYS A O 1
ATOM 3735 N N . GLN A 1 471 ? 15.958 -2.702 4.746 1.00 93.94 471 GLN A N 1
ATOM 3736 C CA . GLN A 1 471 ? 16.519 -3.418 5.896 1.00 93.94 471 GLN A CA 1
ATOM 3737 C C . GLN A 1 471 ? 17.873 -4.050 5.541 1.00 93.94 471 GLN A C 1
ATOM 3739 O O . GLN A 1 471 ? 17.943 -5.087 4.884 1.00 93.94 471 GLN A O 1
ATOM 3744 N N . GLU A 1 472 ? 18.975 -3.490 6.043 1.00 94.75 472 GLU A N 1
ATOM 3745 C CA . GLU A 1 472 ? 20.337 -3.992 5.763 1.00 94.75 472 GLU A CA 1
ATOM 3746 C C . GLU A 1 472 ? 20.618 -5.367 6.399 1.00 94.75 472 GLU A C 1
ATOM 3748 O O . GLU A 1 472 ? 21.600 -6.042 6.071 1.00 94.75 472 GLU A O 1
ATOM 3753 N N . ARG A 1 473 ? 19.737 -5.837 7.287 1.00 95.31 473 ARG A N 1
ATOM 3754 C CA . ARG A 1 473 ? 19.827 -7.152 7.935 1.00 95.31 473 ARG A CA 1
ATOM 3755 C C . ARG A 1 473 ? 19.826 -8.327 6.960 1.00 95.31 473 ARG A C 1
ATOM 3757 O O . ARG A 1 473 ? 20.467 -9.336 7.247 1.00 95.31 473 ARG A O 1
ATOM 3764 N N . TYR A 1 474 ? 19.194 -8.179 5.790 1.00 95.75 474 TYR A N 1
ATOM 3765 C CA . TYR A 1 474 ? 19.262 -9.187 4.727 1.00 95.75 474 TYR A CA 1
ATOM 3766 C C . TYR A 1 474 ? 20.697 -9.409 4.249 1.00 95.75 474 TYR A C 1
ATOM 3768 O O . TYR A 1 474 ? 21.094 -10.539 4.005 1.00 95.75 474 TYR A O 1
ATOM 3776 N N . ARG A 1 475 ? 21.509 -8.352 4.180 1.00 94.25 475 ARG A N 1
ATOM 3777 C CA . ARG A 1 475 ? 22.903 -8.437 3.721 1.00 94.25 475 ARG A CA 1
ATOM 3778 C C . ARG A 1 475 ? 23.881 -8.783 4.835 1.00 94.25 475 ARG A C 1
ATOM 3780 O O . ARG A 1 475 ? 24.921 -9.375 4.579 1.00 94.25 475 ARG A O 1
ATOM 3787 N N . THR A 1 476 ? 23.577 -8.360 6.058 1.00 94.31 476 THR A N 1
ATOM 3788 C CA . THR A 1 476 ? 24.531 -8.390 7.176 1.00 94.31 476 THR A CA 1
ATOM 3789 C C . THR A 1 476 ? 24.334 -9.562 8.135 1.00 94.31 476 THR A C 1
ATOM 3791 O O . THR A 1 476 ? 25.278 -9.927 8.831 1.00 94.31 476 THR A O 1
ATOM 3794 N N . GLN A 1 477 ? 23.136 -10.157 8.196 1.00 96.19 477 GLN A N 1
ATOM 3795 C CA . GLN A 1 477 ? 22.798 -11.165 9.211 1.00 96.19 477 GLN A CA 1
ATOM 3796 C C . GLN A 1 477 ? 22.247 -12.481 8.648 1.00 96.19 477 GLN A C 1
ATOM 3798 O O . GLN A 1 477 ? 22.283 -13.496 9.359 1.00 96.19 477 GLN A O 1
ATOM 3803 N N . VAL A 1 478 ? 21.736 -12.489 7.413 1.00 95.94 478 VAL A N 1
ATOM 3804 C CA . VAL A 1 478 ? 21.244 -13.719 6.778 1.00 95.94 478 VAL A CA 1
ATOM 3805 C C . VAL A 1 478 ? 22.415 -14.635 6.447 1.00 95.94 478 VAL A C 1
ATOM 3807 O O . VAL A 1 478 ? 23.422 -14.217 5.879 1.00 95.94 478 VAL A O 1
ATOM 3810 N N . SER A 1 479 ? 22.293 -15.900 6.832 1.00 92.31 479 SER A N 1
ATOM 3811 C CA . SER A 1 479 ? 23.285 -16.920 6.509 1.00 92.31 479 SER A CA 1
ATOM 3812 C C . SER A 1 479 ? 23.181 -17.342 5.040 1.00 92.31 479 SER A C 1
ATOM 3814 O O . SER A 1 479 ? 22.109 -17.718 4.581 1.00 92.31 479 SER A O 1
ATOM 3816 N N . SER A 1 480 ? 24.308 -17.304 4.323 1.00 88.94 480 SER A N 1
ATOM 3817 C CA . SER A 1 480 ? 24.433 -17.756 2.932 1.00 88.94 480 SER A CA 1
ATOM 3818 C C . SER A 1 480 ? 25.192 -19.097 2.863 1.00 88.94 480 SER A C 1
ATOM 3820 O O . SER A 1 480 ? 26.218 -19.224 3.539 1.00 88.94 480 SER A O 1
ATOM 3822 N N . PRO A 1 481 ? 24.753 -20.080 2.051 1.00 91.50 481 PRO A N 1
ATOM 3823 C CA . PRO A 1 481 ? 23.562 -20.016 1.208 1.00 91.50 481 PRO A CA 1
ATOM 3824 C C . PRO A 1 481 ? 22.271 -20.147 2.027 1.00 91.50 481 PRO A C 1
ATOM 3826 O O . PRO A 1 481 ? 22.204 -20.954 2.957 1.00 91.50 481 PRO A O 1
ATOM 3829 N N . PHE A 1 482 ? 21.249 -19.356 1.692 1.00 92.31 482 PHE A N 1
ATOM 3830 C CA . PHE A 1 482 ? 19.956 -19.414 2.397 1.00 92.31 482 PHE A CA 1
ATOM 3831 C C . PHE A 1 482 ? 18.997 -20.457 1.798 1.00 92.31 482 PHE A C 1
ATOM 3833 O O . PHE A 1 482 ? 18.013 -20.836 2.437 1.00 92.31 482 PHE A O 1
ATOM 3840 N N . VAL A 1 483 ? 19.319 -20.971 0.608 1.00 93.25 483 VAL A N 1
ATOM 3841 C CA . VAL A 1 483 ? 18.729 -22.178 0.015 1.00 93.25 483 VAL A CA 1
ATOM 3842 C C . VAL A 1 483 ? 19.841 -23.220 -0.133 1.00 93.25 483 VAL A C 1
ATOM 3844 O O . VAL A 1 483 ? 20.809 -22.952 -0.847 1.00 93.25 483 VAL A O 1
ATOM 3847 N N . PRO A 1 484 ? 19.765 -24.388 0.530 1.00 93.38 484 PRO A N 1
ATOM 3848 C CA . PRO A 1 484 ? 20.819 -25.388 0.406 1.00 93.38 484 PRO A CA 1
ATOM 3849 C C . PRO A 1 484 ? 20.861 -26.015 -0.998 1.00 93.38 484 PRO A C 1
ATOM 3851 O O . PRO A 1 484 ? 19.866 -26.032 -1.726 1.00 93.38 484 PRO A O 1
ATOM 3854 N N . ASP A 1 485 ? 22.028 -26.546 -1.383 1.00 93.19 485 ASP A N 1
ATOM 3855 C CA . ASP A 1 485 ? 22.265 -27.071 -2.739 1.00 93.19 485 ASP A CA 1
ATOM 3856 C C . ASP A 1 485 ? 21.288 -28.194 -3.133 1.00 93.19 485 ASP A C 1
ATOM 3858 O O . ASP A 1 485 ? 20.886 -28.268 -4.293 1.00 93.19 485 ASP A O 1
ATOM 3862 N N . ALA A 1 486 ? 20.871 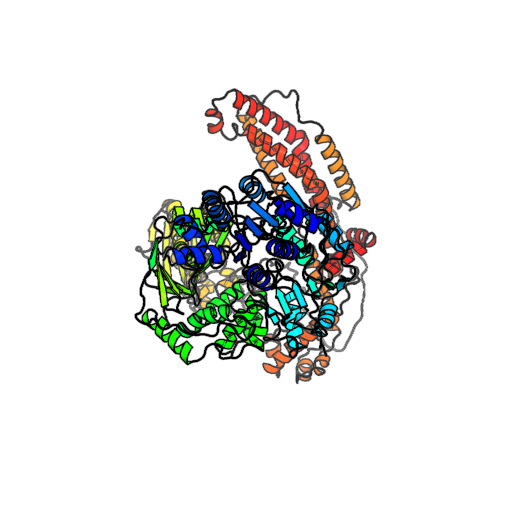-29.034 -2.178 1.00 94.31 486 ALA A N 1
ATOM 3863 C CA . ALA A 1 486 ? 19.923 -30.121 -2.422 1.00 94.31 486 ALA A CA 1
ATOM 3864 C C . ALA A 1 486 ? 18.539 -29.585 -2.824 1.00 94.31 486 ALA A C 1
ATOM 3866 O O . ALA A 1 486 ? 17.974 -30.002 -3.834 1.00 94.31 486 ALA A O 1
ATOM 3867 N N . GLU A 1 487 ? 18.003 -28.616 -2.081 1.00 94.88 487 GLU A N 1
ATOM 3868 C CA . GLU A 1 487 ? 16.739 -27.958 -2.404 1.00 94.88 487 GLU A CA 1
ATOM 3869 C C . GLU A 1 487 ? 16.850 -27.137 -3.694 1.00 94.88 487 GLU A C 1
ATOM 3871 O O . GLU A 1 487 ? 15.912 -27.145 -4.491 1.00 94.88 487 GLU A O 1
ATOM 3876 N N . ARG A 1 488 ? 17.997 -26.491 -3.956 1.00 94.62 488 ARG A N 1
ATOM 3877 C CA . ARG A 1 488 ? 18.261 -25.826 -5.244 1.00 94.62 488 ARG A CA 1
ATOM 3878 C C . ARG A 1 488 ? 18.138 -26.810 -6.407 1.00 94.62 488 ARG A C 1
ATOM 3880 O O . ARG A 1 488 ? 17.469 -26.506 -7.389 1.00 94.62 488 ARG A O 1
ATOM 3887 N N . GLU A 1 489 ? 18.765 -27.982 -6.311 1.00 95.25 489 GLU A N 1
ATOM 3888 C CA . GLU A 1 489 ? 18.678 -29.020 -7.346 1.00 95.25 489 GLU A CA 1
ATOM 3889 C C . GLU A 1 489 ? 17.244 -29.515 -7.545 1.00 95.25 489 GLU A C 1
ATOM 3891 O O . GLU A 1 489 ? 16.826 -29.714 -8.687 1.00 95.25 489 GLU A O 1
ATOM 3896 N N . MET A 1 490 ? 16.466 -29.656 -6.467 1.00 94.94 490 MET A N 1
ATOM 3897 C CA . MET A 1 490 ? 15.046 -30.010 -6.558 1.00 94.94 490 MET A CA 1
ATOM 3898 C C . MET A 1 490 ? 14.230 -28.932 -7.280 1.00 94.94 490 MET A C 1
ATOM 3900 O O . MET A 1 490 ? 13.449 -29.268 -8.169 1.00 94.94 490 MET A O 1
ATOM 3904 N N . ILE A 1 491 ? 14.431 -27.652 -6.943 1.00 94.56 491 ILE A N 1
ATOM 3905 C CA . ILE A 1 491 ? 13.755 -26.523 -7.602 1.00 94.56 491 ILE A CA 1
ATOM 3906 C C . ILE A 1 491 ? 14.102 -26.503 -9.093 1.00 94.56 491 ILE A C 1
ATOM 3908 O O . ILE A 1 491 ? 13.203 -26.483 -9.933 1.00 94.56 491 ILE A O 1
ATOM 3912 N N . CYS A 1 492 ? 15.393 -26.559 -9.431 1.00 95.19 492 CYS A N 1
ATOM 3913 C CA . CYS A 1 492 ? 15.839 -26.510 -10.820 1.00 95.19 492 CYS A CA 1
ATOM 3914 C C . CYS A 1 492 ? 15.373 -27.726 -11.627 1.00 95.19 492 CYS A C 1
ATOM 3916 O O . CYS A 1 492 ? 14.982 -27.570 -12.780 1.00 95.19 492 CYS A O 1
ATOM 3918 N N . SER A 1 493 ? 15.384 -28.924 -11.035 1.00 94.31 493 SER A N 1
ATOM 3919 C CA . SER A 1 493 ? 14.884 -30.131 -11.702 1.00 94.31 493 SER A CA 1
ATOM 3920 C C . SER A 1 493 ? 13.394 -30.008 -11.996 1.00 94.31 493 SER A C 1
ATOM 3922 O O . SER A 1 493 ? 12.985 -30.263 -13.122 1.00 94.31 493 SER A O 1
ATOM 3924 N N . ARG A 1 494 ? 12.603 -29.543 -11.019 1.00 95.00 494 ARG A N 1
ATOM 3925 C CA . ARG A 1 494 ? 11.154 -29.368 -11.158 1.00 95.00 494 ARG A CA 1
ATOM 3926 C C . ARG A 1 494 ? 10.796 -28.349 -12.231 1.00 95.00 494 ARG A C 1
ATOM 3928 O O . ARG A 1 494 ? 9.985 -28.643 -13.101 1.00 95.00 494 ARG A O 1
ATOM 3935 N N . LEU A 1 495 ? 11.418 -27.171 -12.201 1.00 95.31 495 LEU A N 1
ATOM 3936 C CA . LEU A 1 495 ? 11.214 -26.160 -13.243 1.00 95.31 495 LEU A CA 1
ATOM 3937 C C . LEU A 1 495 ? 11.658 -26.680 -14.620 1.00 95.31 495 LEU A C 1
ATOM 3939 O O . LEU A 1 495 ? 10.979 -26.427 -15.613 1.00 95.31 495 LEU A O 1
ATOM 3943 N N . GLY A 1 496 ? 12.738 -27.466 -14.670 1.00 95.12 496 GLY A N 1
ATOM 3944 C CA . GLY A 1 496 ? 13.282 -28.069 -15.889 1.00 95.12 496 GLY A CA 1
ATOM 3945 C C . GLY A 1 496 ? 12.414 -29.140 -16.550 1.00 95.12 496 GLY A C 1
ATOM 3946 O O . GLY A 1 496 ? 12.683 -29.498 -17.695 1.00 95.12 496 GLY A O 1
ATOM 3947 N N . GLU A 1 497 ? 11.369 -29.637 -15.885 1.00 93.06 497 GLU A N 1
ATOM 3948 C CA . GLU A 1 497 ? 10.401 -30.549 -16.510 1.00 93.06 497 GLU A CA 1
ATOM 3949 C C . GLU A 1 497 ? 9.521 -29.838 -17.545 1.00 93.06 497 GLU A C 1
ATOM 3951 O O . GLU A 1 497 ? 9.068 -30.460 -18.507 1.00 93.06 497 GLU A O 1
ATOM 3956 N N . LEU A 1 498 ? 9.303 -28.531 -17.367 1.00 93.06 498 LEU A N 1
ATOM 3957 C CA . LEU A 1 498 ? 8.436 -27.725 -18.224 1.00 93.06 498 LEU A CA 1
ATOM 3958 C C . LEU A 1 498 ? 9.190 -26.617 -18.964 1.00 93.06 498 LEU A C 1
ATOM 3960 O O . LEU A 1 498 ? 8.877 -26.307 -20.119 1.00 93.06 498 LEU A O 1
ATOM 3964 N N . PHE A 1 499 ? 10.174 -26.005 -18.312 1.00 96.00 499 PHE A N 1
ATOM 3965 C CA . PHE A 1 499 ? 10.865 -24.825 -18.810 1.00 96.00 499 PHE A CA 1
ATOM 3966 C C . PHE A 1 499 ? 12.284 -25.123 -19.288 1.00 96.00 499 PHE A C 1
ATOM 3968 O O . PHE A 1 499 ? 12.921 -26.103 -18.915 1.00 96.00 499 PHE A O 1
ATOM 3975 N N . SER A 1 500 ? 12.788 -24.224 -20.124 1.00 94.25 500 SER A N 1
ATOM 3976 C CA . SER A 1 500 ? 14.183 -24.121 -20.525 1.00 94.25 500 SER A CA 1
ATOM 3977 C C . SER A 1 500 ? 14.802 -22.880 -19.877 1.00 94.25 500 SER A C 1
ATOM 3979 O O . SER A 1 500 ? 14.132 -21.847 -19.793 1.00 94.25 500 SER A O 1
ATOM 3981 N N . PRO A 1 501 ? 16.097 -22.899 -19.506 1.00 92.31 501 PRO A N 1
ATOM 3982 C CA . PRO A 1 501 ? 16.794 -21.716 -19.001 1.00 92.31 501 PRO A CA 1
ATOM 3983 C C . PRO A 1 501 ? 16.765 -20.495 -19.932 1.00 92.31 501 PRO A C 1
ATOM 3985 O O . PRO A 1 501 ? 17.105 -19.406 -19.476 1.00 92.31 501 PRO A O 1
ATOM 3988 N N . ASN A 1 502 ? 16.370 -20.662 -21.203 1.00 89.75 502 ASN A N 1
ATOM 3989 C CA . ASN A 1 502 ? 16.265 -19.610 -22.220 1.00 89.75 502 ASN A CA 1
ATOM 3990 C C . ASN A 1 502 ? 14.828 -19.110 -22.485 1.00 89.75 502 ASN A C 1
ATOM 3992 O O . ASN A 1 502 ? 14.682 -18.193 -23.285 1.00 89.75 502 ASN A O 1
ATOM 3996 N N . ASP A 1 503 ? 13.793 -19.663 -21.837 1.00 92.12 503 ASP A N 1
ATOM 3997 C CA . ASP A 1 503 ? 12.388 -19.245 -22.045 1.00 92.12 503 ASP A CA 1
ATOM 3998 C C . ASP A 1 503 ? 12.169 -17.756 -21.695 1.00 92.12 503 ASP A C 1
ATOM 4000 O O . ASP A 1 503 ? 12.928 -17.190 -20.912 1.00 92.12 503 ASP A O 1
ATOM 4004 N N . ASP A 1 504 ? 11.174 -17.072 -22.257 1.00 87.88 504 ASP A N 1
ATOM 4005 C CA . ASP A 1 504 ? 10.968 -15.646 -21.962 1.00 87.88 504 ASP A CA 1
ATOM 4006 C C . ASP A 1 504 ? 10.476 -15.453 -20.522 1.00 87.88 504 ASP A C 1
ATOM 4008 O O . ASP A 1 504 ? 9.450 -16.007 -20.125 1.00 87.88 504 ASP A O 1
ATOM 4012 N N . VAL A 1 505 ? 11.215 -14.669 -19.733 1.00 92.62 505 VAL A N 1
ATOM 4013 C CA . VAL A 1 505 ? 10.952 -14.449 -18.303 1.00 92.62 505 VAL A CA 1
ATOM 4014 C C . VAL A 1 505 ? 10.950 -12.976 -17.948 1.00 92.62 505 VAL A C 1
ATOM 4016 O O . VAL A 1 505 ? 11.590 -12.177 -18.636 1.00 92.62 505 VAL A O 1
ATOM 4019 N N . GLN A 1 506 ? 10.270 -12.631 -16.853 1.00 88.38 506 GLN A N 1
ATOM 4020 C CA . GLN A 1 506 ? 10.160 -11.256 -16.358 1.00 88.38 506 GLN A CA 1
ATOM 4021 C C . GLN A 1 506 ? 9.640 -10.301 -17.450 1.00 88.38 506 GLN A C 1
ATOM 4023 O O . GLN A 1 506 ? 10.197 -9.233 -17.708 1.00 88.38 506 GLN A O 1
ATOM 4028 N N . VAL A 1 507 ? 8.573 -10.719 -18.141 1.00 88.94 507 VAL A N 1
ATOM 4029 C CA . VAL A 1 507 ? 8.038 -10.030 -19.321 1.00 88.94 507 VAL A CA 1
ATOM 4030 C C . VAL A 1 507 ? 7.225 -8.802 -18.889 1.00 88.94 507 VAL A C 1
ATOM 4032 O O . VAL A 1 507 ? 6.202 -8.958 -18.214 1.00 88.94 507 VAL A O 1
ATOM 4035 N N . PRO A 1 508 ? 7.623 -7.573 -19.275 1.00 85.50 508 PRO A N 1
ATOM 4036 C CA . PRO A 1 508 ? 6.932 -6.359 -18.860 1.00 85.50 508 PRO A CA 1
ATOM 4037 C C . PRO A 1 508 ? 5.562 -6.232 -19.515 1.00 85.50 508 PRO A C 1
ATOM 4039 O O . PRO A 1 508 ? 5.409 -6.335 -20.732 1.00 85.50 508 PRO A O 1
ATOM 4042 N N . CYS A 1 509 ? 4.562 -5.922 -18.699 1.00 85.19 509 CYS A N 1
ATOM 4043 C CA . CYS A 1 509 ? 3.181 -5.772 -19.126 1.00 85.19 509 CYS A CA 1
ATOM 4044 C C . CYS A 1 509 ? 2.501 -4.602 -18.404 1.00 85.19 509 CYS A C 1
ATOM 4046 O O . CYS A 1 509 ? 2.976 -4.111 -17.375 1.00 85.19 509 CYS A O 1
ATOM 4048 N N . LYS A 1 510 ? 1.403 -4.107 -18.984 1.00 89.06 510 LYS A N 1
ATOM 4049 C CA . LYS A 1 510 ? 0.601 -3.039 -18.382 1.00 89.06 510 LYS A CA 1
ATOM 4050 C C . LYS A 1 510 ? -0.871 -3.115 -18.780 1.00 89.06 510 LYS A C 1
ATOM 4052 O O . LYS A 1 510 ? -1.188 -3.538 -19.888 1.00 89.06 510 LYS A O 1
ATOM 4057 N N . ILE A 1 511 ? -1.741 -2.622 -17.906 1.00 92.69 511 ILE A N 1
ATOM 4058 C CA . ILE A 1 511 ? -3.162 -2.369 -18.157 1.00 92.69 511 ILE A CA 1
ATOM 4059 C C . ILE A 1 511 ? -3.409 -0.886 -17.884 1.00 92.69 511 ILE A C 1
ATOM 4061 O O . ILE A 1 511 ? -3.164 -0.417 -16.776 1.00 92.69 511 ILE A O 1
ATOM 4065 N N . ASP A 1 512 ? -3.880 -0.143 -18.881 1.00 90.81 512 ASP A N 1
ATOM 4066 C CA . ASP A 1 512 ? -4.200 1.277 -18.724 1.00 90.81 512 ASP A CA 1
ATOM 4067 C C . ASP A 1 512 ? -5.702 1.459 -18.444 1.00 90.81 512 ASP A C 1
ATOM 4069 O O . ASP A 1 512 ? -6.536 0.843 -19.115 1.00 90.81 512 ASP A O 1
ATOM 4073 N N . PHE A 1 513 ? -6.035 2.327 -17.484 1.00 91.50 513 PHE A N 1
ATOM 4074 C CA . PHE A 1 513 ? -7.398 2.629 -17.040 1.00 91.50 513 PHE A CA 1
ATOM 4075 C C . PHE A 1 513 ? -7.744 4.100 -17.305 1.00 91.50 513 PHE A C 1
ATOM 4077 O O . PHE A 1 513 ? -6.914 4.993 -17.112 1.00 91.50 513 PHE A O 1
ATOM 4084 N N . ALA A 1 514 ? -8.981 4.364 -17.720 1.00 87.38 514 ALA A N 1
ATOM 4085 C CA . ALA A 1 514 ? -9.575 5.698 -17.780 1.00 87.38 514 ALA A CA 1
ATOM 4086 C C . ALA A 1 514 ? -10.786 5.792 -16.839 1.00 87.38 514 ALA A C 1
ATOM 4088 O O . ALA A 1 514 ? -11.397 4.780 -16.508 1.00 87.38 514 ALA A O 1
ATOM 4089 N N . GLU A 1 515 ? -11.143 7.006 -16.420 1.00 84.94 515 GLU A N 1
ATOM 4090 C CA . GLU A 1 515 ? -12.314 7.250 -15.555 1.00 84.94 515 GLU A CA 1
ATOM 4091 C C . GLU A 1 515 ? -13.641 7.219 -16.316 1.00 84.94 515 GLU A C 1
ATOM 4093 O O . GLU A 1 515 ? -14.689 6.934 -15.742 1.00 84.94 515 GLU A O 1
ATOM 4098 N N . ILE A 1 516 ? -13.589 7.503 -17.616 1.00 81.88 516 ILE A N 1
ATOM 4099 C CA . ILE A 1 516 ? -14.742 7.521 -18.512 1.00 81.88 516 ILE A CA 1
ATOM 4100 C C . ILE A 1 516 ? -14.377 6.872 -19.844 1.00 81.88 516 ILE A C 1
ATOM 4102 O O . ILE A 1 516 ? -13.209 6.838 -20.245 1.00 81.88 516 ILE A O 1
ATOM 4106 N N . GLU A 1 517 ? -15.391 6.395 -20.556 1.00 77.88 517 GLU A N 1
ATOM 4107 C CA . GLU A 1 517 ? -15.242 5.815 -21.887 1.00 77.88 517 GLU A CA 1
ATOM 4108 C C . GLU A 1 517 ? -14.582 6.807 -22.858 1.00 77.88 517 GLU A C 1
ATOM 4110 O O . GLU A 1 517 ? -14.986 7.967 -22.955 1.00 77.88 517 GLU A O 1
ATOM 4115 N N . ASN A 1 518 ? -13.541 6.362 -23.571 1.00 65.38 518 ASN A N 1
ATOM 4116 C CA . ASN A 1 518 ? -12.707 7.208 -24.435 1.00 65.38 518 ASN A CA 1
ATOM 4117 C C . ASN A 1 518 ? -12.087 8.431 -23.721 1.00 65.38 518 ASN A C 1
ATOM 4119 O O . ASN A 1 518 ? -11.727 9.417 -24.369 1.00 65.38 518 ASN A O 1
ATOM 4123 N N . GLY A 1 519 ? -11.939 8.376 -22.395 1.00 68.81 519 GLY A N 1
ATOM 4124 C CA . GLY A 1 519 ? -11.286 9.407 -21.596 1.00 68.81 519 GLY A CA 1
ATOM 4125 C C . GLY A 1 519 ? -9.767 9.452 -21.779 1.00 68.81 519 GLY A C 1
ATOM 4126 O O . GLY A 1 519 ? -9.164 8.690 -22.543 1.00 68.81 519 GLY A O 1
ATOM 4127 N N . LEU A 1 520 ? -9.119 10.370 -21.065 1.00 73.25 520 LEU A N 1
ATOM 4128 C CA . LEU A 1 520 ? -7.669 10.318 -20.886 1.00 73.25 520 LEU A CA 1
ATOM 4129 C C . LEU A 1 520 ? -7.313 9.166 -19.939 1.00 73.25 520 LEU A C 1
ATOM 4131 O O . LEU A 1 520 ? -8.100 8.804 -19.064 1.00 73.25 520 LEU A O 1
ATOM 4135 N N . LYS A 1 521 ? -6.113 8.608 -20.111 1.00 82.06 521 LYS A N 1
ATOM 4136 C CA . LYS A 1 521 ? -5.529 7.675 -19.145 1.00 82.06 521 LYS A CA 1
ATOM 4137 C C . LYS A 1 521 ? -5.500 8.333 -17.757 1.00 82.06 521 LYS A C 1
ATOM 4139 O O . LYS A 1 521 ? -4.893 9.393 -17.617 1.00 82.06 521 LYS A O 1
ATOM 4144 N N . SER A 1 522 ? -6.129 7.687 -16.777 1.00 84.62 522 SER A N 1
ATOM 4145 C CA . SER A 1 522 ? -6.117 8.090 -15.364 1.00 84.62 522 SER A CA 1
ATOM 4146 C C . SER A 1 522 ? -4.920 7.449 -14.653 1.00 84.62 522 SER A C 1
ATOM 4148 O O . SER A 1 522 ? -4.044 8.155 -14.164 1.00 84.62 522 SER A O 1
ATOM 4150 N N . PHE A 1 523 ? -4.786 6.119 -14.718 1.00 87.94 523 PHE A N 1
ATOM 4151 C CA . PHE A 1 523 ? -3.643 5.390 -14.154 1.00 87.94 523 PHE A CA 1
ATOM 4152 C C . PHE A 1 523 ? -3.361 4.083 -14.916 1.00 87.94 523 PHE A C 1
ATOM 4154 O O . PHE A 1 523 ? -4.141 3.665 -15.775 1.00 87.94 523 PHE A O 1
ATOM 4161 N N . SER A 1 524 ? -2.243 3.432 -14.596 1.00 88.81 524 SER A N 1
ATOM 4162 C CA . SER A 1 524 ? -1.834 2.137 -15.152 1.00 88.81 524 SER A CA 1
ATOM 4163 C C . SER A 1 524 ? -1.560 1.117 -14.046 1.00 88.81 524 SER A C 1
ATOM 4165 O O . SER A 1 524 ? -0.916 1.443 -13.049 1.00 88.81 524 SER A O 1
ATOM 4167 N N . ALA A 1 525 ? -1.969 -0.134 -14.250 1.00 90.88 525 ALA A N 1
ATOM 4168 C CA . ALA A 1 525 ? -1.424 -1.281 -13.530 1.00 90.88 525 ALA A CA 1
ATOM 4169 C C . ALA A 1 525 ? -0.236 -1.848 -14.322 1.00 90.88 525 ALA A C 1
ATOM 4171 O O . ALA A 1 525 ? -0.370 -2.106 -15.515 1.00 90.88 525 ALA A O 1
ATOM 4172 N N . ILE A 1 526 ? 0.927 -2.007 -13.695 1.00 85.44 526 ILE A N 1
ATOM 4173 C CA . ILE A 1 526 ? 2.190 -2.402 -14.339 1.00 85.44 526 ILE A CA 1
ATOM 4174 C C . ILE A 1 526 ? 2.732 -3.645 -13.633 1.00 85.44 526 ILE A C 1
ATOM 4176 O O . ILE A 1 526 ? 2.621 -3.750 -12.414 1.00 85.44 526 ILE A O 1
ATOM 4180 N N . GLY A 1 527 ? 3.342 -4.574 -14.366 1.00 87.69 527 GLY A N 1
ATOM 4181 C CA . GLY A 1 527 ? 4.062 -5.678 -13.736 1.00 87.69 527 GLY A CA 1
ATOM 4182 C C . GLY A 1 527 ? 4.951 -6.468 -14.688 1.00 87.69 527 GLY A C 1
ATOM 4183 O O . GLY A 1 527 ? 5.056 -6.150 -15.875 1.00 87.69 527 GLY A O 1
ATOM 4184 N N . LEU A 1 528 ? 5.605 -7.484 -14.134 1.00 88.06 528 LEU A N 1
ATOM 4185 C CA . LEU A 1 528 ? 6.515 -8.393 -14.825 1.00 88.06 528 LEU A CA 1
ATOM 4186 C C . LEU A 1 528 ? 5.939 -9.802 -14.678 1.00 88.06 528 LEU A C 1
ATOM 4188 O O . LEU A 1 528 ? 5.832 -10.299 -13.562 1.00 88.06 528 LEU A O 1
ATOM 4192 N N . ALA A 1 529 ? 5.510 -10.408 -15.784 1.00 92.69 529 ALA A N 1
ATOM 4193 C CA . ALA A 1 529 ? 5.038 -11.788 -15.770 1.00 92.69 529 ALA A CA 1
ATOM 4194 C C . ALA A 1 529 ? 6.237 -12.742 -15.671 1.00 92.69 529 ALA A C 1
ATOM 4196 O O . ALA A 1 529 ? 7.195 -12.582 -16.435 1.00 92.69 529 ALA A O 1
ATOM 4197 N N . ASP A 1 530 ? 6.179 -13.726 -14.769 1.00 95.25 530 ASP A N 1
ATOM 4198 C CA . ASP A 1 530 ? 7.345 -14.552 -14.430 1.00 95.25 530 ASP A CA 1
ATOM 4199 C C . ASP A 1 530 ? 7.884 -15.328 -15.636 1.00 95.25 530 ASP A C 1
ATOM 4201 O O . ASP A 1 530 ? 9.075 -15.233 -15.932 1.00 95.25 530 ASP A O 1
ATOM 4205 N N . VAL A 1 531 ? 7.017 -16.049 -16.362 1.00 96.44 531 VAL A N 1
ATOM 4206 C CA . VAL A 1 531 ? 7.374 -16.773 -17.596 1.00 96.44 531 VAL A CA 1
ATOM 4207 C C . VAL A 1 531 ? 6.252 -16.666 -18.631 1.00 96.44 531 VAL A C 1
ATOM 4209 O O . VAL A 1 531 ? 5.075 -16.845 -18.311 1.00 96.44 531 VAL A O 1
ATOM 4212 N N . VAL A 1 532 ? 6.603 -16.440 -19.898 1.00 95.19 532 VAL A N 1
ATOM 4213 C CA . VAL A 1 532 ? 5.670 -16.504 -21.032 1.00 95.19 532 VAL A CA 1
ATOM 4214 C C . VAL A 1 532 ? 6.180 -17.531 -22.032 1.00 95.19 532 VAL A C 1
ATOM 4216 O O . VAL A 1 532 ? 7.273 -17.403 -22.574 1.00 95.19 532 VAL A O 1
ATOM 4219 N N . LYS A 1 533 ? 5.382 -18.569 -22.283 1.00 94.31 533 LYS A N 1
ATOM 4220 C CA . LYS A 1 533 ? 5.766 -19.676 -23.164 1.00 94.31 533 LYS A CA 1
ATOM 4221 C C . LYS A 1 533 ? 4.552 -20.261 -23.860 1.00 94.31 533 LYS A C 1
ATOM 4223 O O . LYS A 1 533 ? 3.527 -20.472 -23.221 1.00 94.31 533 LYS A O 1
ATOM 4228 N N . ASP A 1 534 ? 4.672 -20.534 -25.158 1.00 92.62 534 ASP A N 1
ATOM 4229 C CA . ASP A 1 534 ? 3.630 -21.186 -25.962 1.00 92.62 534 ASP A CA 1
ATOM 4230 C C . ASP A 1 534 ? 2.245 -20.530 -25.791 1.00 92.62 534 ASP A C 1
ATOM 4232 O O . ASP A 1 534 ? 1.238 -21.197 -25.545 1.00 92.62 534 ASP A O 1
ATOM 4236 N N . ASN A 1 535 ? 2.209 -19.191 -25.863 1.00 91.81 535 ASN A N 1
ATOM 4237 C CA . ASN A 1 535 ? 1.006 -18.379 -25.640 1.00 91.81 535 ASN A CA 1
ATOM 4238 C C . ASN A 1 535 ? 0.300 -18.700 -24.303 1.00 91.81 535 ASN A C 1
ATOM 4240 O O . ASN A 1 535 ? -0.926 -18.763 -24.228 1.00 91.81 535 ASN A O 1
ATOM 4244 N N . THR A 1 536 ? 1.090 -18.961 -23.259 1.00 96.69 536 THR A N 1
ATOM 4245 C CA . THR A 1 536 ? 0.639 -19.212 -21.889 1.00 96.69 536 THR A CA 1
ATOM 4246 C C . THR A 1 536 ? 1.471 -18.371 -20.926 1.00 96.69 536 THR A C 1
ATOM 4248 O O . THR A 1 536 ? 2.701 -18.354 -21.015 1.00 96.69 536 THR A O 1
ATOM 4251 N N . VAL A 1 537 ? 0.803 -17.681 -20.003 1.00 98.06 537 VAL A N 1
ATOM 4252 C CA . VAL A 1 537 ? 1.456 -17.007 -18.872 1.00 98.06 537 VAL A CA 1
ATOM 4253 C C . VAL A 1 537 ? 1.620 -18.009 -17.738 1.00 98.06 537 VAL A C 1
ATOM 4255 O O . VAL A 1 537 ? 0.639 -18.634 -17.344 1.00 98.06 537 VAL A O 1
ATOM 4258 N N . TYR A 1 538 ? 2.822 -18.146 -17.186 1.00 98.12 538 TYR A N 1
ATOM 4259 C CA . TYR A 1 538 ? 3.055 -18.913 -15.967 1.00 98.12 538 TYR A CA 1
ATOM 4260 C C . TYR A 1 538 ? 3.439 -17.963 -14.838 1.00 98.12 538 TYR A C 1
ATOM 4262 O O . TYR A 1 538 ? 4.407 -17.219 -14.962 1.00 98.12 538 TYR A O 1
ATOM 4270 N N . GLU A 1 539 ? 2.676 -18.011 -13.751 1.00 97.81 539 GLU A N 1
ATOM 4271 C CA . GLU A 1 539 ? 2.963 -17.307 -12.502 1.00 97.81 539 GLU A CA 1
ATOM 4272 C C . GLU A 1 539 ? 3.513 -18.312 -11.488 1.00 97.81 539 GLU A C 1
ATOM 4274 O O . GLU A 1 539 ? 2.845 -19.302 -11.165 1.00 97.81 539 GLU A O 1
ATOM 4279 N N . LEU A 1 540 ? 4.717 -18.066 -10.978 1.00 96.44 540 LEU A N 1
ATOM 4280 C CA . LEU A 1 540 ? 5.429 -18.971 -10.087 1.00 96.44 540 LEU A CA 1
ATOM 4281 C C . LEU A 1 540 ? 5.341 -18.476 -8.646 1.00 96.44 540 LEU A C 1
ATOM 4283 O O . LEU A 1 540 ? 5.755 -17.374 -8.300 1.00 96.44 540 LEU A O 1
ATOM 4287 N N . LYS A 1 541 ? 4.870 -19.335 -7.745 1.00 94.50 541 LYS A N 1
ATOM 4288 C CA . LYS A 1 541 ? 4.870 -19.070 -6.303 1.00 94.50 541 LYS A CA 1
ATOM 4289 C C . LYS A 1 541 ? 5.683 -20.121 -5.564 1.00 94.50 541 LYS A C 1
ATOM 4291 O O . LYS A 1 541 ? 5.731 -21.279 -5.957 1.00 94.50 541 LYS A O 1
ATOM 4296 N N . PHE A 1 542 ? 6.278 -19.709 -4.451 1.00 92.31 542 PHE A N 1
ATOM 4297 C CA . PHE A 1 542 ? 6.891 -20.610 -3.480 1.00 92.31 542 PHE A CA 1
ATOM 4298 C C . PHE A 1 542 ? 6.280 -20.328 -2.105 1.00 92.31 542 PHE A C 1
ATOM 4300 O O . PHE A 1 542 ? 6.857 -19.646 -1.259 1.00 92.31 542 PHE A O 1
ATOM 4307 N N . VAL A 1 543 ? 5.045 -20.784 -1.905 1.00 89.00 543 VAL A N 1
ATOM 4308 C CA . VAL A 1 543 ? 4.220 -20.434 -0.737 1.00 89.00 543 VAL A CA 1
ATOM 4309 C C . VAL A 1 543 ? 3.648 -21.687 -0.088 1.00 89.00 543 VAL A C 1
ATOM 4311 O O . VAL A 1 543 ? 3.650 -22.763 -0.674 1.00 89.00 543 VAL A O 1
ATOM 4314 N N . SER A 1 544 ? 3.203 -21.593 1.165 1.00 84.44 544 SER A N 1
ATOM 4315 C CA . SER A 1 544 ? 2.527 -22.723 1.822 1.00 84.44 544 SER A CA 1
ATOM 4316 C C . SER A 1 544 ? 1.139 -23.007 1.255 1.00 84.44 544 SER A C 1
ATOM 4318 O O . SER A 1 544 ? 0.674 -24.131 1.371 1.00 84.44 544 SER A O 1
ATOM 4320 N N . GLU A 1 545 ? 0.475 -21.986 0.715 1.00 85.31 545 GLU A N 1
ATOM 4321 C CA . GLU A 1 545 ? -0.874 -22.071 0.162 1.00 85.31 545 GLU A CA 1
ATOM 4322 C C . GLU A 1 545 ? -1.067 -20.928 -0.844 1.00 85.31 545 GLU A C 1
ATOM 4324 O O . GLU A 1 545 ? -0.560 -19.820 -0.636 1.00 85.31 545 GLU A O 1
ATOM 4329 N N . LEU A 1 546 ? -1.764 -21.201 -1.947 1.00 89.75 546 LEU A N 1
ATOM 4330 C CA . LEU A 1 546 ? -2.132 -20.186 -2.932 1.00 89.75 546 LEU A CA 1
ATOM 4331 C C . LEU A 1 546 ? -3.369 -19.415 -2.448 1.00 89.75 546 LEU A C 1
ATOM 4333 O O . LEU A 1 546 ? -4.288 -20.009 -1.892 1.00 89.75 546 LEU A O 1
ATOM 4337 N N . THR A 1 547 ? -3.407 -18.101 -2.675 1.00 89.19 547 THR A N 1
ATOM 4338 C CA . THR A 1 547 ? -4.556 -17.247 -2.341 1.00 89.19 547 THR A CA 1
ATOM 4339 C C . THR A 1 547 ? -5.239 -16.758 -3.614 1.00 89.19 547 THR A C 1
ATOM 4341 O O . THR A 1 547 ? -4.607 -16.730 -4.670 1.00 89.19 547 THR A O 1
ATOM 4344 N N . HIS A 1 548 ? -6.505 -16.341 -3.534 1.00 91.31 548 HIS A N 1
ATOM 4345 C CA . HIS A 1 548 ? -7.256 -15.824 -4.688 1.00 91.31 548 HIS A CA 1
ATOM 4346 C C . HIS A 1 548 ? -6.562 -14.625 -5.352 1.00 91.31 548 HIS A C 1
ATOM 4348 O O . HIS A 1 548 ? -6.572 -14.502 -6.574 1.00 91.31 548 HIS A O 1
ATOM 4354 N N . GLU A 1 549 ? -5.860 -13.795 -4.580 1.00 93.06 549 GLU A N 1
ATOM 4355 C CA . GLU A 1 549 ? -5.053 -12.690 -5.096 1.00 93.06 549 GLU A CA 1
ATOM 4356 C C . GLU A 1 549 ? -3.923 -13.179 -6.024 1.00 93.06 549 GLU A C 1
ATOM 4358 O O . GLU A 1 549 ? -3.630 -12.510 -7.013 1.00 93.06 549 GLU A O 1
ATOM 4363 N N . HIS A 1 550 ? -3.334 -14.362 -5.788 1.00 94.88 550 HIS A N 1
ATOM 4364 C CA . HIS A 1 550 ? -2.360 -14.957 -6.717 1.00 94.88 550 HIS A CA 1
ATOM 4365 C C . HIS A 1 550 ? -3.002 -15.352 -8.057 1.00 94.88 550 HIS A C 1
ATOM 4367 O O . HIS A 1 550 ? -2.399 -15.152 -9.112 1.00 94.88 550 HIS A O 1
ATOM 4373 N N . PHE A 1 551 ? -4.229 -15.886 -8.037 1.00 96.88 551 PHE A N 1
ATOM 4374 C CA . PHE A 1 551 ? -4.967 -16.213 -9.265 1.00 96.88 551 PHE A CA 1
ATOM 4375 C C . PHE A 1 551 ? -5.305 -14.946 -10.050 1.00 96.88 551 PHE A C 1
ATOM 4377 O O . PHE A 1 551 ? -5.113 -14.897 -11.265 1.00 96.88 551 PHE A O 1
ATOM 4384 N N . LEU A 1 552 ? -5.741 -13.896 -9.351 1.00 98.00 552 LEU A N 1
ATOM 4385 C CA . LEU A 1 552 ? -6.043 -12.598 -9.948 1.00 98.00 552 LEU A CA 1
ATOM 4386 C C . LEU A 1 552 ? -4.802 -11.899 -10.505 1.00 98.00 552 LEU A C 1
ATOM 4388 O O . LEU A 1 552 ? -4.893 -11.254 -11.551 1.00 98.00 552 LEU A O 1
ATOM 4392 N N . GLN A 1 553 ? -3.643 -12.050 -9.860 1.00 97.50 553 GLN A N 1
ATOM 4393 C CA . GLN A 1 553 ? -2.365 -11.574 -10.387 1.00 97.50 553 GLN A CA 1
ATOM 4394 C C . GLN A 1 553 ? -2.052 -12.241 -11.736 1.00 97.50 553 GLN A C 1
ATOM 4396 O O . GLN A 1 553 ? -1.845 -11.540 -12.728 1.00 97.50 553 GLN A O 1
ATOM 4401 N N . CYS A 1 554 ? -2.102 -13.579 -11.801 1.00 98.31 554 CYS A N 1
ATOM 4402 C CA . CYS A 1 554 ? -1.869 -14.333 -13.038 1.00 98.31 554 CYS A CA 1
ATOM 4403 C C . CYS A 1 554 ? -2.872 -13.940 -14.141 1.00 98.31 554 CYS A C 1
ATOM 4405 O O . CYS A 1 554 ? -2.475 -13.616 -15.261 1.00 98.31 554 CYS A O 1
ATOM 4407 N N . ALA A 1 555 ? -4.165 -13.861 -13.808 1.00 98.44 555 ALA A N 1
ATOM 4408 C CA . ALA A 1 555 ? -5.215 -13.425 -14.730 1.00 98.44 555 ALA A CA 1
ATOM 4409 C C . ALA A 1 555 ? -5.003 -11.989 -15.243 1.00 98.44 555 ALA A C 1
ATOM 4411 O O . ALA A 1 555 ? -5.256 -11.684 -16.408 1.00 98.44 555 ALA A O 1
ATOM 4412 N N . SER A 1 556 ? -4.481 -11.098 -14.403 1.00 98.25 556 SER A N 1
ATOM 4413 C CA . SER A 1 556 ? -4.168 -9.727 -14.809 1.00 98.25 556 SER A CA 1
ATOM 4414 C C . SER A 1 556 ? -2.992 -9.680 -15.786 1.00 98.25 556 SER A C 1
ATOM 4416 O O . SER A 1 556 ? -3.052 -8.940 -16.766 1.00 98.25 556 SER A O 1
ATOM 4418 N N . TYR A 1 557 ? -1.965 -10.514 -15.598 1.00 98.06 557 TYR A N 1
ATOM 4419 C CA . TYR A 1 557 ? -0.883 -10.667 -16.576 1.00 98.06 557 TYR A CA 1
ATOM 4420 C C . TYR A 1 557 ? -1.371 -11.223 -17.914 1.00 98.06 557 TYR A C 1
ATOM 4422 O O . TYR A 1 557 ? -0.984 -10.703 -18.961 1.00 98.06 557 TYR A O 1
ATOM 4430 N N . MET A 1 558 ? -2.275 -12.208 -17.897 1.00 97.94 558 MET A N 1
ATOM 4431 C CA . MET A 1 558 ? -2.923 -12.724 -19.109 1.00 97.94 558 MET A CA 1
ATOM 4432 C C . MET A 1 558 ? -3.599 -11.601 -19.904 1.00 97.94 558 MET A C 1
ATOM 4434 O O . MET A 1 558 ? -3.372 -11.457 -21.104 1.00 97.94 558 MET A O 1
ATOM 4438 N N . VAL A 1 559 ? -4.382 -10.750 -19.233 1.00 96.56 559 VAL A N 1
ATOM 4439 C CA . VAL A 1 559 ? -5.048 -9.612 -19.883 1.00 96.56 559 VAL A CA 1
ATOM 4440 C C . VAL A 1 559 ? -4.039 -8.580 -20.387 1.00 96.56 559 VAL A C 1
ATOM 4442 O O . VAL A 1 559 ? -4.139 -8.145 -21.533 1.00 96.56 559 VAL A O 1
ATOM 4445 N N . ALA A 1 560 ? -3.047 -8.220 -19.569 1.00 94.38 560 ALA A N 1
ATOM 4446 C CA . ALA A 1 560 ? -2.033 -7.221 -19.904 1.00 94.38 560 ALA A CA 1
ATOM 4447 C C . ALA A 1 560 ? -1.166 -7.614 -21.115 1.00 94.38 560 ALA A C 1
ATOM 4449 O O . ALA A 1 560 ? -0.690 -6.744 -21.845 1.00 94.38 560 ALA A O 1
ATOM 4450 N N . LEU A 1 561 ? -0.962 -8.917 -21.328 1.00 91.62 561 LEU A N 1
ATOM 4451 C CA . LEU A 1 561 ? -0.202 -9.480 -22.449 1.00 91.62 561 LEU A CA 1
ATOM 4452 C C . LEU A 1 561 ? -1.085 -9.928 -23.622 1.00 91.62 561 LEU A C 1
ATOM 4454 O O . LEU A 1 561 ? -0.560 -10.360 -24.645 1.00 91.62 561 LEU A O 1
ATOM 4458 N N . ASN A 1 562 ? -2.411 -9.813 -23.496 1.00 93.69 562 ASN A N 1
ATOM 4459 C CA . ASN A 1 562 ? -3.389 -10.335 -24.450 1.00 93.69 562 ASN A CA 1
ATOM 4460 C C . ASN A 1 562 ? -3.216 -11.842 -24.745 1.00 93.69 562 ASN A C 1
ATOM 4462 O O . ASN A 1 562 ? -3.260 -12.279 -25.894 1.00 93.69 562 ASN A O 1
ATOM 4466 N N . ILE A 1 563 ? -3.037 -12.630 -23.685 1.00 95.62 563 ILE A N 1
ATOM 4467 C CA . ILE A 1 563 ? -2.893 -14.089 -23.708 1.00 95.62 563 ILE A CA 1
ATOM 4468 C C . ILE A 1 563 ? -4.130 -14.724 -23.055 1.00 95.62 563 ILE A C 1
ATOM 4470 O O . ILE A 1 563 ? -4.606 -14.252 -22.027 1.00 95.62 563 ILE A O 1
ATOM 4474 N N . ASP A 1 564 ? -4.670 -15.793 -23.643 1.00 94.44 564 ASP A N 1
ATOM 4475 C CA . ASP A 1 564 ? -5.936 -16.401 -23.190 1.00 94.44 564 ASP A CA 1
ATOM 4476 C C . ASP A 1 564 ? -5.770 -17.468 -22.103 1.00 94.44 564 ASP A C 1
ATOM 4478 O O . ASP A 1 564 ? -6.736 -17.804 -21.415 1.00 94.44 564 ASP A O 1
ATOM 4482 N N . LYS A 1 565 ? -4.554 -17.999 -21.938 1.00 97.50 565 LYS A N 1
ATOM 4483 C CA . LYS A 1 565 ? -4.249 -19.092 -21.014 1.00 97.50 565 LYS A CA 1
ATOM 4484 C C . LYS A 1 565 ? -3.217 -18.668 -19.972 1.00 97.50 565 LYS A C 1
ATOM 4486 O O . LYS A 1 565 ? -2.144 -18.172 -20.317 1.00 97.50 565 LYS A O 1
ATOM 4491 N N . GLY A 1 566 ? -3.526 -18.926 -18.707 1.00 98.19 566 GLY A N 1
ATOM 4492 C CA . GLY A 1 566 ? -2.603 -18.777 -17.587 1.00 98.19 566 GLY A CA 1
ATOM 4493 C C . GLY A 1 566 ? -2.422 -20.081 -16.826 1.00 98.19 566 GLY A C 1
ATOM 4494 O O . GLY A 1 566 ? -3.294 -20.952 -16.838 1.00 98.19 566 GLY A O 1
ATOM 4495 N N . VAL A 1 567 ? -1.288 -20.212 -16.153 1.00 98.38 567 VAL A N 1
ATOM 4496 C CA . VAL A 1 567 ? -1.001 -21.283 -15.207 1.00 98.38 567 VAL A CA 1
ATOM 4497 C C . VAL A 1 567 ? -0.394 -20.666 -13.954 1.00 98.38 567 VAL A C 1
ATOM 4499 O O . VAL A 1 567 ? 0.685 -20.085 -14.000 1.00 98.38 567 VAL A O 1
ATOM 4502 N N . LEU A 1 568 ? -1.079 -20.814 -12.825 1.00 98.19 568 LEU A N 1
ATOM 4503 C CA . LEU A 1 568 ? -0.527 -20.491 -11.514 1.00 98.19 568 LEU A CA 1
ATOM 4504 C C . LEU A 1 568 ? 0.090 -21.759 -10.929 1.00 98.19 568 LEU A C 1
ATOM 4506 O O . LEU A 1 568 ? -0.603 -22.769 -10.791 1.00 98.19 568 LEU A O 1
ATOM 4510 N N . TRP A 1 569 ? 1.373 -21.712 -10.583 1.00 96.81 569 TRP A N 1
ATOM 4511 C CA . TRP A 1 569 ? 2.115 -22.878 -10.115 1.00 96.81 569 TRP A CA 1
ATOM 4512 C C . TRP A 1 569 ? 2.836 -22.596 -8.799 1.00 96.81 569 TRP A C 1
ATOM 4514 O O . TRP A 1 569 ? 3.724 -21.748 -8.725 1.00 96.81 569 TRP A O 1
ATOM 4524 N N . ASN A 1 570 ? 2.475 -23.335 -7.751 1.00 94.81 570 ASN A N 1
ATOM 4525 C CA . ASN A 1 570 ? 3.235 -23.371 -6.511 1.00 94.81 570 ASN A CA 1
ATOM 4526 C C . ASN A 1 570 ? 4.351 -24.416 -6.622 1.00 94.81 570 ASN A C 1
ATOM 4528 O O . ASN A 1 570 ? 4.133 -25.616 -6.455 1.00 94.81 570 ASN A O 1
ATOM 4532 N N . THR A 1 571 ? 5.575 -23.975 -6.879 1.00 94.38 571 THR A N 1
ATOM 4533 C CA . THR A 1 571 ? 6.722 -24.869 -7.091 1.00 94.38 571 THR A CA 1
ATOM 4534 C C . THR A 1 571 ? 7.147 -25.593 -5.811 1.00 94.38 571 THR A C 1
ATOM 4536 O O . THR A 1 571 ? 7.832 -26.615 -5.882 1.00 94.38 571 THR A O 1
ATOM 4539 N N . ARG A 1 572 ? 6.698 -25.127 -4.636 1.00 93.31 572 ARG A N 1
ATOM 4540 C CA . ARG A 1 572 ? 6.967 -25.752 -3.334 1.00 93.31 572 ARG A CA 1
ATOM 4541 C C . ARG A 1 572 ? 6.372 -27.156 -3.219 1.00 93.31 572 ARG A C 1
ATOM 4543 O O . ARG A 1 572 ? 7.087 -28.091 -2.864 1.00 93.31 572 ARG A O 1
ATOM 4550 N N . ASP A 1 573 ? 5.076 -27.294 -3.473 1.00 92.38 573 ASP A N 1
ATOM 4551 C CA . ASP A 1 573 ? 4.310 -28.545 -3.340 1.00 92.38 573 ASP A CA 1
ATOM 4552 C C . ASP A 1 573 ? 3.796 -29.077 -4.684 1.00 92.38 573 ASP A C 1
ATOM 4554 O O . ASP A 1 573 ? 3.091 -30.081 -4.729 1.00 92.38 573 ASP A O 1
ATOM 4558 N N . ASN A 1 574 ? 4.184 -28.410 -5.772 1.00 93.25 574 ASN A N 1
ATOM 4559 C CA . ASN A 1 574 ? 3.838 -28.733 -7.146 1.00 93.25 574 ASN A CA 1
ATOM 4560 C C . ASN A 1 574 ? 2.341 -28.585 -7.485 1.00 93.25 574 ASN A C 1
ATOM 4562 O O . ASN A 1 574 ? 1.901 -29.028 -8.547 1.00 93.25 574 ASN A O 1
ATOM 4566 N N . THR A 1 575 ? 1.551 -27.937 -6.621 1.00 93.19 575 THR A N 1
ATOM 4567 C CA . THR A 1 575 ? 0.150 -27.625 -6.927 1.00 93.19 575 THR A CA 1
ATOM 4568 C C . THR A 1 575 ? 0.069 -26.595 -8.050 1.00 93.19 575 THR A C 1
ATOM 4570 O O . THR A 1 575 ? 0.733 -25.558 -8.017 1.00 93.19 575 THR A O 1
ATOM 4573 N N . ALA A 1 576 ? -0.734 -26.883 -9.074 1.00 95.69 576 ALA A N 1
ATOM 4574 C CA . ALA A 1 576 ? -0.855 -26.036 -10.251 1.00 95.69 576 ALA A CA 1
ATOM 4575 C C . ALA A 1 576 ? -2.303 -25.934 -10.724 1.00 95.69 576 ALA A C 1
ATOM 4577 O O . ALA A 1 576 ? -3.076 -26.892 -10.649 1.00 95.69 576 ALA A O 1
ATOM 4578 N N . PHE A 1 577 ? -2.651 -24.766 -11.251 1.00 97.44 577 PHE A N 1
ATOM 4579 C CA . PHE A 1 577 ? -3.984 -24.472 -11.752 1.00 97.44 577 PHE A CA 1
ATOM 4580 C C . PHE A 1 577 ? -3.896 -23.795 -13.109 1.00 97.44 577 PHE A C 1
ATOM 4582 O O . PHE A 1 577 ? -3.168 -22.818 -13.273 1.00 97.44 577 PHE A O 1
ATOM 4589 N N . GLN A 1 578 ? -4.662 -24.299 -14.072 1.00 98.19 578 GLN A N 1
ATOM 4590 C CA . GLN A 1 578 ? -4.923 -23.588 -15.314 1.00 98.19 578 GLN A CA 1
ATOM 4591 C C . GLN A 1 578 ? -6.018 -22.552 -15.073 1.00 98.19 578 GLN A C 1
ATOM 4593 O O . GLN A 1 578 ? -7.036 -22.856 -14.448 1.00 98.19 578 GLN A O 1
ATOM 4598 N N . ILE A 1 579 ? -5.809 -21.354 -15.608 1.00 98.44 579 ILE A N 1
ATOM 4599 C CA . ILE A 1 579 ? -6.726 -20.224 -15.510 1.00 98.44 579 ILE A CA 1
ATOM 4600 C C . ILE A 1 579 ? -7.105 -19.777 -16.921 1.00 98.44 579 ILE A C 1
ATOM 4602 O O . ILE A 1 579 ? -6.244 -19.591 -17.786 1.00 98.44 579 ILE A O 1
ATOM 4606 N N . THR A 1 580 ? -8.401 -19.586 -17.142 1.00 98.06 580 THR A N 1
ATOM 4607 C CA . THR A 1 580 ? -8.960 -18.917 -18.322 1.00 98.06 580 THR A CA 1
ATOM 4608 C C . THR A 1 580 ? -9.944 -17.836 -17.888 1.00 98.06 580 THR A C 1
ATOM 4610 O O . THR A 1 580 ? -10.512 -17.907 -16.799 1.00 98.06 580 THR A O 1
ATOM 4613 N N . ILE A 1 581 ? -10.144 -16.825 -18.736 1.00 98.19 581 ILE A N 1
ATOM 4614 C CA . ILE A 1 581 ? -11.052 -15.700 -18.468 1.00 98.19 581 ILE A CA 1
ATOM 4615 C C . ILE A 1 581 ? -12.160 -15.730 -19.529 1.00 98.19 581 ILE A C 1
ATOM 4617 O O . ILE A 1 581 ? -11.956 -15.187 -20.618 1.00 98.19 581 ILE A O 1
ATOM 4621 N N . PRO A 1 582 ? -13.309 -16.384 -19.260 1.00 96.38 582 PRO A N 1
ATOM 4622 C CA . PRO A 1 582 ? -14.372 -16.554 -20.253 1.00 96.38 582 PRO A CA 1
ATOM 4623 C C . PRO A 1 582 ? -14.925 -15.227 -20.784 1.00 96.38 582 PRO A C 1
ATOM 4625 O O . PRO A 1 582 ? -15.211 -15.107 -21.973 1.00 96.38 582 PRO A O 1
ATOM 4628 N N . ASP A 1 583 ? -15.040 -14.225 -19.908 1.00 96.88 583 ASP A N 1
ATOM 4629 C CA . ASP A 1 583 ? -15.477 -12.872 -20.245 1.00 96.88 583 ASP A CA 1
ATOM 4630 C C . ASP A 1 583 ? -14.456 -11.847 -19.731 1.00 96.88 583 ASP A C 1
ATOM 4632 O O . ASP A 1 583 ? -14.487 -11.411 -18.575 1.00 96.88 583 ASP A O 1
ATOM 4636 N N . LYS A 1 584 ? -13.521 -11.460 -20.610 1.00 95.25 584 LYS A N 1
ATOM 4637 C CA . LYS A 1 584 ? -12.474 -10.474 -20.297 1.00 95.25 584 LYS A CA 1
ATOM 4638 C C . LYS A 1 584 ? -13.047 -9.105 -19.937 1.00 95.25 584 LYS A C 1
ATOM 4640 O O . LYS A 1 584 ? -12.439 -8.396 -19.139 1.00 95.25 584 LYS A O 1
ATOM 4645 N N . THR A 1 585 ? -14.191 -8.722 -20.503 1.00 94.56 585 THR A N 1
ATOM 4646 C CA . THR A 1 585 ? -14.818 -7.424 -20.232 1.00 94.56 585 THR A CA 1
ATOM 4647 C C . THR A 1 585 ? -15.443 -7.414 -18.844 1.00 94.56 585 THR A C 1
ATOM 4649 O O . THR A 1 585 ? -15.182 -6.493 -18.074 1.00 94.56 585 THR A O 1
ATOM 4652 N N . ALA A 1 586 ? -16.210 -8.447 -18.487 1.00 97.31 586 ALA A N 1
ATOM 4653 C CA . ALA A 1 586 ? -16.758 -8.585 -17.140 1.00 97.31 586 ALA A CA 1
ATOM 4654 C C . ALA A 1 586 ? -15.644 -8.654 -16.087 1.00 97.31 586 ALA A C 1
ATOM 4656 O O . ALA A 1 586 ? -15.721 -7.960 -15.072 1.00 97.31 586 ALA A O 1
ATOM 4657 N N . PHE A 1 587 ? -14.582 -9.422 -16.360 1.00 98.12 587 PHE A N 1
ATOM 4658 C CA . PHE A 1 587 ? -13.414 -9.498 -15.487 1.00 98.12 587 PHE A CA 1
ATOM 4659 C C . PHE A 1 587 ? -12.753 -8.130 -15.303 1.00 98.12 587 PHE A C 1
ATOM 4661 O O . PHE A 1 587 ? -12.596 -7.680 -14.174 1.00 98.12 587 PHE A O 1
ATOM 4668 N N . LEU A 1 588 ? -12.431 -7.419 -16.389 1.00 97.25 588 LEU A N 1
ATOM 4669 C CA . LEU A 1 588 ? -11.829 -6.087 -16.306 1.00 97.25 588 LEU A CA 1
ATOM 4670 C C . LEU A 1 588 ? -12.734 -5.072 -15.594 1.00 97.25 588 LEU A C 1
ATOM 4672 O O . LEU A 1 588 ? -12.225 -4.243 -14.844 1.00 97.25 588 LEU A O 1
ATOM 4676 N N . ASN A 1 589 ? -14.056 -5.148 -15.771 1.00 97.06 589 ASN A N 1
ATOM 4677 C CA . ASN A 1 589 ? -15.004 -4.314 -15.030 1.00 97.06 589 ASN A CA 1
ATOM 4678 C C . ASN A 1 589 ? -14.929 -4.574 -13.522 1.00 97.06 589 ASN A C 1
ATOM 4680 O O . ASN A 1 589 ? -14.850 -3.624 -12.742 1.00 97.06 589 ASN A O 1
ATOM 4684 N N . ALA A 1 590 ? -14.909 -5.847 -13.118 1.00 97.50 590 ALA A N 1
ATOM 4685 C CA . ALA A 1 590 ? -14.751 -6.228 -11.720 1.00 97.50 590 ALA A CA 1
ATOM 4686 C C . ALA A 1 590 ? -13.390 -5.777 -11.168 1.00 97.50 590 ALA A C 1
ATOM 4688 O O . ALA A 1 590 ? -13.343 -5.187 -10.092 1.00 97.50 590 ALA A O 1
ATOM 4689 N N . VAL A 1 591 ? -12.305 -5.953 -11.935 1.00 97.19 591 VAL A N 1
ATOM 4690 C CA . VAL A 1 591 ? -10.960 -5.488 -11.562 1.00 97.19 591 VAL A CA 1
ATOM 4691 C C . VAL A 1 591 ? -10.943 -3.975 -11.382 1.00 97.19 591 VAL A C 1
ATOM 4693 O O . VAL A 1 591 ? -10.486 -3.515 -10.342 1.00 97.19 591 VAL A O 1
ATOM 4696 N N . ALA A 1 592 ? -11.473 -3.197 -12.333 1.00 95.25 592 ALA A N 1
ATOM 4697 C CA . ALA A 1 592 ? -11.541 -1.739 -12.238 1.00 95.25 592 ALA A CA 1
ATOM 4698 C C . ALA A 1 592 ? -12.278 -1.304 -10.965 1.00 95.25 592 ALA A C 1
ATOM 4700 O O . ALA A 1 592 ? -11.743 -0.505 -10.194 1.00 95.25 592 ALA A O 1
ATOM 4701 N N . LYS A 1 593 ? -13.443 -1.899 -10.687 1.00 94.69 593 LYS A N 1
ATOM 4702 C CA . LYS A 1 593 ? -14.202 -1.644 -9.460 1.00 94.69 593 LYS A CA 1
ATOM 4703 C C . LYS A 1 593 ? -13.388 -1.998 -8.210 1.00 94.69 593 LYS A C 1
ATOM 4705 O O . LYS A 1 593 ? -13.254 -1.157 -7.325 1.00 94.69 593 LYS A O 1
ATOM 4710 N N . ALA A 1 594 ? -12.805 -3.193 -8.151 1.00 94.12 594 ALA A N 1
ATOM 4711 C CA . ALA A 1 594 ? -12.069 -3.685 -6.988 1.00 94.12 594 ALA A CA 1
ATOM 4712 C C . ALA A 1 594 ? -10.823 -2.840 -6.693 1.00 94.12 594 ALA A C 1
ATOM 4714 O O . ALA A 1 594 ? -10.657 -2.324 -5.586 1.00 94.12 594 ALA A O 1
ATOM 4715 N N . VAL A 1 595 ? -9.957 -2.637 -7.693 1.00 92.44 595 VAL A N 1
ATOM 4716 C CA . VAL A 1 595 ? -8.689 -1.918 -7.508 1.00 92.44 595 VAL A CA 1
ATOM 4717 C C . VAL A 1 595 ? -8.908 -0.432 -7.257 1.00 92.44 595 VAL A C 1
ATOM 4719 O O . VAL A 1 595 ? -8.065 0.174 -6.599 1.00 92.44 595 VAL A O 1
ATOM 4722 N N . THR A 1 596 ? -10.048 0.139 -7.679 1.00 90.75 596 THR A N 1
ATOM 4723 C CA . THR A 1 596 ? -10.447 1.536 -7.421 1.00 90.75 596 THR A CA 1
ATOM 4724 C C . THR A 1 596 ? -11.443 1.712 -6.263 1.00 90.75 596 THR A C 1
ATOM 4726 O O . THR A 1 596 ? -11.806 2.845 -5.955 1.00 90.75 596 THR A O 1
ATOM 4729 N N . LYS A 1 597 ? -11.802 0.642 -5.532 1.00 89.62 597 LYS A N 1
ATOM 4730 C CA . LYS A 1 597 ? -12.821 0.666 -4.457 1.00 89.62 597 LYS A CA 1
ATOM 4731 C C . LYS A 1 597 ? -14.130 1.339 -4.909 1.00 89.62 597 LYS A C 1
ATOM 4733 O O . LYS A 1 597 ? -14.755 2.097 -4.175 1.00 89.62 597 LYS A O 1
ATOM 4738 N N . GLY A 1 598 ? -14.517 1.088 -6.156 1.00 88.50 598 GLY A N 1
ATOM 4739 C CA . GLY A 1 598 ? -15.741 1.599 -6.765 1.00 88.50 598 GLY A CA 1
ATOM 4740 C C . GLY A 1 598 ? -15.658 3.011 -7.349 1.00 88.50 598 GLY A C 1
ATOM 4741 O O . GLY A 1 598 ? -16.636 3.429 -7.965 1.00 88.50 598 GLY A O 1
ATOM 4742 N N . ALA A 1 599 ? -14.531 3.728 -7.225 1.00 88.00 599 ALA A N 1
ATOM 4743 C CA . ALA A 1 599 ? -14.379 5.054 -7.838 1.00 88.00 599 ALA A CA 1
ATOM 4744 C C . ALA A 1 599 ? -14.512 4.998 -9.370 1.00 88.00 599 ALA A C 1
ATOM 4746 O O . ALA A 1 599 ? -15.134 5.869 -9.975 1.00 88.00 599 ALA A O 1
ATOM 4747 N N . ILE A 1 600 ? -13.989 3.935 -9.990 1.00 90.00 600 ILE A N 1
ATOM 4748 C CA . ILE A 1 600 ? -14.245 3.598 -11.387 1.00 90.00 600 ILE A CA 1
ATOM 4749 C C . ILE A 1 600 ? -15.108 2.325 -11.413 1.00 90.00 600 ILE A C 1
ATOM 4751 O O . ILE A 1 600 ? -14.617 1.245 -11.083 1.00 90.00 600 ILE A O 1
ATOM 4755 N N . PRO A 1 601 ? -16.394 2.414 -11.801 1.00 89.06 601 PRO A N 1
ATOM 4756 C CA . PRO A 1 601 ? -17.334 1.299 -11.659 1.00 89.06 601 PRO A CA 1
ATOM 4757 C C . PRO A 1 601 ? -17.147 0.184 -12.699 1.00 89.06 601 PRO A C 1
ATOM 4759 O O . PRO A 1 601 ? -17.692 -0.904 -12.526 1.00 89.06 601 PRO A O 1
ATOM 4762 N N . ALA A 1 602 ? -16.430 0.458 -13.791 1.00 93.12 602 ALA A N 1
ATOM 4763 C CA . ALA A 1 602 ? -16.216 -0.455 -14.908 1.00 93.12 602 ALA A CA 1
ATOM 4764 C C . ALA A 1 602 ? -14.914 -0.111 -15.643 1.00 93.12 602 ALA A C 1
ATOM 4766 O O . ALA A 1 602 ? -14.378 0.983 -15.502 1.00 93.12 602 ALA A O 1
ATOM 4767 N N . TYR A 1 603 ? -14.393 -1.030 -16.447 1.00 94.12 603 TYR A N 1
ATOM 4768 C CA . TYR A 1 603 ? -13.186 -0.780 -17.215 1.00 94.12 603 TYR A CA 1
ATOM 4769 C C . TYR A 1 603 ? -13.482 0.112 -18.418 1.00 94.12 603 TYR A C 1
ATOM 4771 O O . TYR A 1 603 ? -14.257 -0.251 -19.303 1.00 94.12 603 TYR A O 1
ATOM 4779 N N . TYR A 1 604 ? -12.798 1.252 -18.481 1.00 88.69 604 TYR A N 1
ATOM 4780 C CA . TYR A 1 604 ? -12.810 2.128 -19.642 1.00 88.69 604 TYR A CA 1
ATOM 4781 C C . TYR A 1 604 ? -11.431 2.155 -20.280 1.00 88.69 604 TYR A C 1
ATOM 4783 O O . TYR A 1 604 ? -10.443 2.561 -19.660 1.00 88.69 604 TYR A O 1
ATOM 4791 N N . GLN A 1 605 ? -11.371 1.743 -21.544 1.00 82.69 605 GLN A N 1
ATOM 4792 C CA . GLN A 1 605 ? -10.146 1.822 -22.320 1.00 82.69 605 GLN A CA 1
ATOM 4793 C C . GLN A 1 605 ? -9.809 3.301 -22.596 1.00 82.69 605 GLN A C 1
ATOM 4795 O O . GLN A 1 605 ? -10.667 4.038 -23.098 1.00 82.69 605 GLN A O 1
ATOM 4800 N N . PRO A 1 606 ? -8.579 3.765 -22.301 1.00 76.44 606 PRO A N 1
ATOM 4801 C CA . PRO A 1 606 ? -8.181 5.137 -22.598 1.00 76.44 606 PRO A CA 1
ATOM 4802 C C . PRO A 1 606 ? -8.223 5.440 -24.094 1.00 76.44 606 PRO A C 1
ATOM 4804 O O . PRO A 1 606 ? -7.934 4.575 -24.920 1.00 76.44 606 PRO A O 1
ATOM 4807 N N . SER A 1 607 ? -8.505 6.692 -24.453 1.00 62.28 607 SER A N 1
ATOM 4808 C CA . SER A 1 607 ? -8.487 7.146 -25.847 1.00 62.28 607 SER A CA 1
ATOM 4809 C C . SER A 1 607 ? -7.138 6.893 -26.523 1.00 62.28 607 SER A C 1
ATOM 4811 O O . SER A 1 607 ? -6.077 7.093 -25.920 1.00 62.28 607 SER A O 1
ATOM 4813 N N . LEU A 1 608 ? -7.174 6.563 -27.819 1.00 46.91 608 LEU A N 1
ATOM 4814 C CA . LEU A 1 608 ? -5.984 6.397 -28.665 1.00 46.91 608 LEU A CA 1
ATOM 4815 C C . LEU A 1 608 ? -5.007 7.583 -28.549 1.00 46.91 608 LEU A C 1
ATOM 4817 O O . LEU A 1 608 ? -3.803 7.379 -28.500 1.00 46.91 608 LEU A O 1
ATOM 4821 N N . LEU A 1 609 ? -5.502 8.821 -28.432 1.00 41.69 609 LEU A N 1
ATOM 4822 C CA . LEU A 1 609 ? -4.671 10.026 -28.269 1.00 41.69 609 LEU A CA 1
ATOM 4823 C C . LEU A 1 609 ? -3.881 10.059 -26.946 1.00 41.69 609 LEU A C 1
ATOM 4825 O O . LEU A 1 609 ? -2.782 10.610 -26.910 1.00 41.69 609 LEU A O 1
ATOM 4829 N N . SER A 1 610 ? -4.414 9.470 -25.872 1.00 38.06 610 SER A N 1
ATOM 4830 C CA . SER A 1 610 ? -3.737 9.384 -24.570 1.00 38.06 610 SER A CA 1
ATOM 4831 C C . SER A 1 610 ? -2.710 8.249 -24.506 1.00 38.06 610 SER A C 1
ATOM 4833 O O . SER A 1 610 ? -1.660 8.411 -23.888 1.00 38.06 610 SER A O 1
ATOM 4835 N N . GLN A 1 611 ? -2.958 7.146 -25.219 1.00 39.72 611 GLN A N 1
ATOM 4836 C CA . GLN A 1 611 ? -2.039 6.005 -25.323 1.00 39.72 611 GLN A CA 1
ATOM 4837 C C . GLN A 1 611 ? -0.782 6.326 -26.157 1.00 39.72 611 GLN A C 1
ATOM 4839 O O . GLN A 1 611 ? 0.261 5.710 -25.966 1.00 39.72 611 GLN A O 1
ATOM 4844 N N . LEU A 1 612 ? -0.857 7.321 -27.051 1.00 38.97 612 LEU A N 1
ATOM 4845 C CA . LEU A 1 612 ? 0.230 7.733 -27.953 1.00 38.97 612 LEU A CA 1
ATOM 4846 C C . LEU A 1 612 ? 1.255 8.699 -27.320 1.00 38.97 612 LEU A C 1
ATOM 4848 O O . LEU A 1 612 ? 2.269 8.993 -27.948 1.00 38.97 612 LEU A O 1
ATOM 4852 N N . LYS A 1 613 ? 1.020 9.205 -26.096 1.00 38.88 613 LYS A N 1
ATOM 4853 C CA . LYS A 1 613 ? 1.966 10.097 -25.389 1.00 38.88 613 LYS A CA 1
ATOM 4854 C C . LYS A 1 613 ? 3.114 9.362 -24.685 1.00 38.88 613 LYS A C 1
ATOM 4856 O O . LYS A 1 613 ? 4.071 10.011 -24.273 1.00 38.88 613 LYS A O 1
ATOM 4861 N N . GLU A 1 614 ? 3.057 8.037 -24.564 1.00 37.97 614 GLU A N 1
ATOM 4862 C CA . GLU A 1 614 ? 4.028 7.255 -23.793 1.00 37.97 614 GLU A CA 1
ATOM 4863 C C . GLU A 1 614 ? 4.506 6.013 -24.556 1.00 37.97 614 GLU A C 1
ATOM 4865 O O . GLU A 1 614 ? 3.921 4.939 -24.425 1.00 37.97 614 GLU A O 1
ATOM 4870 N N . ARG A 1 615 ? 5.579 6.183 -25.344 1.00 35.06 615 ARG A N 1
ATOM 4871 C CA . ARG A 1 615 ? 6.698 5.238 -25.580 1.00 35.06 615 ARG A CA 1
ATOM 4872 C C . ARG A 1 615 ? 7.506 5.709 -26.802 1.00 35.06 615 ARG A C 1
ATOM 4874 O O . ARG A 1 615 ? 6.994 5.610 -27.910 1.00 35.06 615 ARG A O 1
ATOM 4881 N N . PRO A 1 616 ? 8.754 6.185 -26.653 1.00 43.94 616 PRO A N 1
ATOM 4882 C CA . PRO A 1 616 ? 9.721 6.109 -27.737 1.00 43.94 616 PRO A CA 1
ATOM 4883 C C . PRO A 1 616 ? 10.337 4.702 -27.749 1.00 43.94 616 PRO A C 1
ATOM 4885 O O . PRO A 1 616 ? 10.929 4.272 -26.760 1.00 43.94 616 PRO A O 1
ATOM 4888 N N . SER A 1 617 ? 10.193 3.980 -28.859 1.00 47.28 617 SER A N 1
ATOM 4889 C CA . SER A 1 617 ? 11.027 2.813 -29.164 1.00 47.28 617 SER A CA 1
ATOM 4890 C C . SER A 1 617 ? 12.501 3.247 -29.212 1.00 47.28 617 SER A C 1
ATOM 4892 O O . SER A 1 617 ? 12.867 4.084 -30.032 1.00 47.28 617 SER A O 1
ATOM 4894 N N . ASN A 1 618 ? 13.346 2.721 -28.317 1.00 55.97 618 ASN A N 1
ATOM 4895 C CA . ASN A 1 618 ? 14.800 2.967 -28.334 1.00 55.97 618 ASN A CA 1
ATOM 4896 C C . ASN A 1 618 ? 15.553 1.994 -29.263 1.00 55.97 618 ASN A C 1
ATOM 4898 O O . ASN A 1 618 ? 16.774 2.065 -29.361 1.00 55.97 618 ASN A O 1
ATOM 4902 N N . THR A 1 619 ? 14.859 1.065 -29.925 1.00 69.31 619 THR A N 1
ATOM 4903 C CA . THR A 1 619 ? 15.485 0.067 -30.807 1.00 69.31 619 THR A CA 1
ATOM 4904 C C . THR A 1 619 ? 15.398 0.439 -32.286 1.00 69.31 619 THR A C 1
ATOM 4906 O O . THR A 1 619 ? 16.230 -0.015 -33.067 1.00 69.31 619 THR A O 1
ATOM 4909 N N . VAL A 1 620 ? 14.451 1.299 -32.678 1.00 82.00 620 VAL A N 1
ATOM 4910 C CA . VAL A 1 620 ? 14.232 1.722 -34.070 1.00 82.00 620 VAL A CA 1
ATOM 4911 C C . VAL A 1 620 ? 14.058 3.239 -34.135 1.00 82.00 620 VAL A C 1
ATOM 4913 O O . VAL A 1 620 ? 13.381 3.824 -33.290 1.00 82.00 620 VAL A O 1
ATOM 4916 N N . PHE A 1 621 ? 14.634 3.883 -35.151 1.00 92.69 621 PHE A N 1
ATOM 4917 C CA . PHE A 1 621 ? 14.383 5.290 -35.484 1.00 92.69 621 PHE A CA 1
ATOM 4918 C C . PHE A 1 621 ? 13.981 5.442 -36.958 1.00 92.69 621 PHE A C 1
ATOM 4920 O O . PHE A 1 621 ? 14.207 4.534 -37.753 1.00 92.69 621 PHE A O 1
ATOM 4927 N N . ALA A 1 622 ? 13.365 6.567 -37.322 1.00 95.12 622 ALA A N 1
ATOM 4928 C CA . ALA A 1 622 ? 13.000 6.885 -38.702 1.00 95.12 622 ALA A CA 1
ATOM 4929 C C . ALA A 1 622 ? 13.834 8.060 -39.222 1.00 95.12 622 ALA A C 1
ATOM 4931 O O . ALA A 1 622 ? 14.063 9.008 -38.479 1.00 95.12 622 ALA A O 1
ATOM 4932 N N . VAL A 1 623 ? 14.238 8.023 -40.488 1.00 96.88 623 VAL A N 1
ATOM 4933 C CA . VAL A 1 623 ? 14.825 9.143 -41.233 1.00 96.88 623 VAL A CA 1
ATOM 4934 C C . VAL A 1 623 ? 13.845 9.533 -42.334 1.00 96.88 623 VAL A C 1
ATOM 4936 O O . VAL A 1 623 ? 13.356 8.652 -43.045 1.00 96.88 623 VAL A O 1
ATOM 4939 N N . ILE A 1 624 ? 13.499 10.815 -42.426 1.00 96.94 624 ILE A N 1
ATOM 4940 C CA . ILE A 1 624 ? 12.533 11.342 -43.393 1.00 96.94 624 ILE A CA 1
ATOM 4941 C C . ILE A 1 624 ? 13.131 12.555 -44.086 1.00 96.94 624 ILE A C 1
ATOM 4943 O O . ILE A 1 624 ? 13.628 13.451 -43.413 1.00 96.94 624 ILE A O 1
ATOM 4947 N N . ASP A 1 625 ? 12.968 12.605 -45.402 1.00 96.69 625 ASP A N 1
ATOM 4948 C CA . ASP A 1 625 ? 13.275 13.777 -46.218 1.00 96.69 625 ASP A CA 1
ATOM 4949 C C . ASP A 1 625 ? 12.083 14.118 -47.132 1.00 96.69 625 ASP A C 1
ATOM 4951 O O . ASP A 1 625 ? 11.207 13.272 -47.398 1.00 96.69 625 ASP A O 1
ATOM 4955 N N . THR A 1 626 ? 12.003 15.380 -47.562 1.00 94.50 626 THR A N 1
ATOM 4956 C CA . THR A 1 626 ? 10.947 15.885 -48.440 1.00 94.50 626 THR A CA 1
ATOM 4957 C C . THR A 1 626 ? 11.468 16.754 -49.574 1.00 94.50 626 THR A C 1
ATOM 4959 O O . THR A 1 626 ? 12.278 17.652 -49.387 1.00 94.50 626 THR A O 1
ATOM 4962 N N . GLU A 1 627 ? 10.867 16.575 -50.750 1.00 93.56 627 GLU A N 1
ATOM 4963 C CA . GLU A 1 627 ? 11.123 17.419 -51.919 1.00 93.56 627 GLU A CA 1
ATOM 4964 C C . GLU A 1 627 ? 9.895 18.267 -52.249 1.00 93.56 627 GLU A C 1
ATOM 4966 O O . GLU A 1 627 ? 8.763 17.763 -52.244 1.00 93.56 627 GLU A O 1
ATOM 4971 N N . THR A 1 628 ? 10.102 19.548 -52.567 1.00 91.75 628 THR A N 1
ATOM 4972 C CA . THR A 1 628 ? 9.023 20.519 -52.807 1.00 91.75 628 THR A CA 1
ATOM 4973 C C . THR A 1 628 ? 8.966 21.026 -54.250 1.00 91.75 628 THR A C 1
ATOM 4975 O O . THR A 1 628 ? 9.944 21.050 -55.002 1.00 91.75 628 THR A O 1
ATOM 4978 N N . ASN A 1 629 ? 7.767 21.422 -54.673 1.00 90.06 629 ASN A N 1
ATOM 4979 C CA . ASN A 1 629 ? 7.527 22.065 -55.958 1.00 90.06 629 ASN A CA 1
ATOM 4980 C C . ASN A 1 629 ? 7.817 23.584 -55.894 1.00 90.06 629 ASN A C 1
ATOM 4982 O O . ASN A 1 629 ? 8.116 24.137 -54.837 1.00 90.06 629 ASN A O 1
ATOM 4986 N N . PHE A 1 630 ? 7.704 24.304 -57.018 1.00 80.69 630 PHE A N 1
ATOM 4987 C CA . PHE A 1 630 ? 7.950 25.761 -57.050 1.00 80.69 630 PHE A CA 1
ATOM 4988 C C . PHE A 1 630 ? 6.957 26.606 -56.224 1.00 80.69 630 PHE A C 1
ATOM 4990 O O . PHE A 1 630 ? 7.144 27.818 -56.107 1.00 80.69 630 PHE A O 1
ATOM 4997 N N . GLN A 1 631 ? 5.901 25.995 -55.680 1.00 85.44 631 GLN A N 1
ATOM 4998 C CA . GLN A 1 631 ? 4.913 26.622 -54.800 1.00 85.44 631 GLN A CA 1
ATOM 4999 C C . GLN A 1 631 ? 5.116 26.252 -53.324 1.00 85.44 631 GLN A C 1
ATOM 5001 O O . GLN A 1 631 ? 4.234 26.531 -52.516 1.00 85.44 631 GLN A O 1
ATOM 5006 N N . ASP A 1 632 ? 6.258 25.649 -52.975 1.00 85.31 632 ASP A N 1
ATOM 5007 C CA . ASP A 1 632 ? 6.588 25.222 -51.607 1.00 85.31 632 ASP A CA 1
ATOM 5008 C C . ASP A 1 632 ? 5.663 24.108 -51.072 1.00 85.31 632 ASP A C 1
ATOM 5010 O O . ASP A 1 632 ? 5.498 23.918 -49.870 1.00 85.31 632 ASP A O 1
ATOM 5014 N N . GLN A 1 633 ? 5.029 23.346 -51.972 1.00 90.31 633 GLN A N 1
ATOM 5015 C CA . GLN A 1 633 ? 4.232 22.172 -51.611 1.00 90.31 633 GLN A CA 1
ATOM 5016 C C . GLN A 1 633 ? 5.067 20.903 -51.786 1.00 90.31 633 GLN A C 1
ATOM 5018 O O . GLN A 1 633 ? 5.806 20.774 -52.761 1.00 90.31 633 GLN A O 1
ATOM 5023 N N . VAL A 1 634 ? 4.921 19.941 -50.875 1.00 94.50 634 VAL A N 1
ATOM 5024 C CA . VAL A 1 634 ? 5.626 18.651 -50.955 1.00 94.50 634 VAL A CA 1
ATOM 5025 C C . VAL A 1 634 ? 5.160 17.876 -52.183 1.00 94.50 634 VAL A C 1
ATOM 5027 O O . VAL A 1 634 ? 3.968 17.628 -52.330 1.00 94.50 634 VAL A O 1
ATOM 5030 N N . MET A 1 635 ? 6.098 17.474 -53.038 1.00 94.00 635 MET A N 1
ATOM 5031 C CA . MET A 1 635 ? 5.847 16.638 -54.216 1.00 94.00 635 MET A CA 1
ATOM 5032 C C . MET A 1 635 ? 6.310 15.185 -54.033 1.00 94.00 635 MET A C 1
ATOM 5034 O O . MET A 1 635 ? 5.779 14.297 -54.702 1.00 94.00 635 MET A O 1
ATOM 5038 N N . SER A 1 636 ? 7.250 14.914 -53.119 1.00 95.25 636 SER A N 1
ATOM 5039 C CA . SER A 1 636 ? 7.586 13.544 -52.707 1.00 95.25 636 SER A CA 1
ATOM 5040 C C . SER A 1 636 ? 8.112 13.452 -51.278 1.00 95.25 636 SER A C 1
ATOM 5042 O O . SER A 1 636 ? 8.674 14.418 -50.766 1.00 95.25 636 SER A O 1
ATOM 5044 N N . ILE A 1 637 ? 7.944 12.278 -50.664 1.00 97.06 637 ILE A N 1
ATOM 5045 C CA . ILE A 1 637 ? 8.355 11.971 -49.288 1.00 97.06 637 ILE A CA 1
ATOM 5046 C C . ILE A 1 637 ? 9.131 10.654 -49.289 1.00 97.06 637 ILE A C 1
ATOM 5048 O O . ILE A 1 637 ? 8.632 9.647 -49.796 1.00 97.06 637 ILE A O 1
ATOM 5052 N N . GLY A 1 638 ? 10.321 10.647 -48.697 1.00 96.19 638 GLY A N 1
ATOM 5053 C CA . GLY A 1 638 ? 11.079 9.429 -48.417 1.00 96.19 638 GLY A CA 1
ATOM 5054 C C . GLY A 1 638 ? 11.069 9.111 -46.931 1.00 96.19 638 GLY A C 1
ATOM 5055 O O . GLY A 1 638 ? 11.206 10.013 -46.111 1.00 96.19 638 GLY A O 1
ATOM 5056 N N . ILE A 1 639 ? 10.899 7.839 -46.573 1.00 96.19 639 ILE A N 1
ATOM 5057 C CA . ILE A 1 639 ? 11.030 7.372 -45.189 1.00 96.19 639 ILE A CA 1
ATOM 5058 C C . ILE A 1 639 ? 11.866 6.097 -45.126 1.00 96.19 639 ILE A C 1
ATOM 5060 O O . ILE A 1 639 ? 11.636 5.149 -45.879 1.00 96.19 639 ILE A O 1
ATOM 5064 N N . VAL A 1 640 ? 12.801 6.063 -44.180 1.00 96.06 640 VAL A N 1
ATOM 5065 C CA . VAL A 1 640 ? 13.628 4.897 -43.860 1.00 96.06 640 VAL A CA 1
ATOM 5066 C C . VAL A 1 640 ? 13.545 4.635 -42.361 1.00 96.06 640 VAL A C 1
ATOM 5068 O O . VAL A 1 640 ? 13.942 5.489 -41.575 1.00 96.06 640 VAL A O 1
ATOM 5071 N N . LEU A 1 641 ? 13.061 3.466 -41.935 1.00 93.38 641 LEU A N 1
ATOM 5072 C CA . LEU A 1 641 ? 13.256 3.022 -40.552 1.00 93.38 641 LEU A CA 1
ATOM 5073 C C . LEU A 1 641 ? 14.547 2.223 -40.448 1.00 93.38 641 LEU A C 1
ATOM 5075 O O . LEU A 1 641 ? 14.805 1.361 -41.286 1.00 93.38 641 LEU A O 1
ATOM 5079 N N . ALA A 1 642 ? 15.331 2.484 -39.409 1.00 91.06 642 ALA A N 1
ATOM 5080 C CA . ALA A 1 642 ? 16.632 1.874 -39.190 1.00 91.06 642 ALA A CA 1
ATOM 5081 C C . ALA A 1 642 ? 16.819 1.427 -37.737 1.00 91.06 642 ALA A C 1
ATOM 5083 O O . ALA A 1 642 ? 16.226 1.981 -36.807 1.00 91.06 642 ALA A O 1
ATOM 5084 N N . ASP A 1 643 ? 17.663 0.416 -37.549 1.00 88.00 643 ASP A N 1
ATOM 5085 C CA . ASP A 1 643 ? 18.043 -0.081 -36.228 1.00 88.00 643 ASP A CA 1
ATOM 5086 C C . ASP A 1 643 ? 18.958 0.924 -35.509 1.00 88.00 643 ASP A C 1
ATOM 5088 O O . ASP A 1 643 ? 19.955 1.391 -36.066 1.00 88.00 643 ASP A O 1
ATOM 5092 N N . ALA A 1 644 ? 18.629 1.249 -34.257 1.00 86.88 644 ALA A N 1
ATOM 5093 C CA . ALA A 1 644 ? 19.294 2.297 -33.479 1.00 86.88 644 ALA A CA 1
ATOM 5094 C C . ALA A 1 644 ? 20.772 2.015 -33.147 1.00 86.88 644 ALA A C 1
ATOM 5096 O O . ALA A 1 644 ? 21.512 2.948 -32.836 1.00 86.88 644 ALA A O 1
ATOM 5097 N N . HIS A 1 645 ? 21.211 0.753 -33.207 1.00 80.94 645 HIS A N 1
ATOM 5098 C CA . HIS A 1 645 ? 22.574 0.349 -32.849 1.00 80.94 645 HIS A CA 1
ATOM 5099 C C . HIS A 1 645 ? 23.459 0.178 -34.086 1.00 80.94 645 HIS A C 1
ATOM 5101 O O . HIS A 1 645 ? 24.630 0.554 -34.086 1.00 80.94 645 HIS A O 1
ATOM 5107 N N . THR A 1 646 ? 22.905 -0.408 -35.144 1.00 84.25 646 THR A N 1
ATOM 5108 C CA . THR A 1 646 ? 23.635 -0.788 -36.359 1.00 84.25 646 THR A CA 1
ATOM 5109 C C . THR A 1 646 ? 23.479 0.218 -37.498 1.00 84.25 646 THR A C 1
ATOM 5111 O O . THR A 1 646 ? 24.268 0.175 -38.447 1.00 84.25 646 THR A O 1
ATOM 5114 N N . PHE A 1 647 ? 22.486 1.115 -37.416 1.00 88.62 647 PHE A N 1
ATOM 5115 C CA . PHE A 1 647 ? 22.099 2.061 -38.470 1.00 88.62 647 PHE A CA 1
ATOM 5116 C C . PHE A 1 647 ? 21.789 1.372 -39.810 1.00 88.62 647 PHE A C 1
ATOM 5118 O O . PHE A 1 647 ? 21.916 1.976 -40.874 1.00 88.62 647 PHE A O 1
ATOM 5125 N N . GLN A 1 648 ? 21.418 0.088 -39.773 1.00 88.62 648 GLN A N 1
ATOM 5126 C CA . GLN A 1 648 ? 20.994 -0.644 -40.962 1.00 88.62 648 GLN A CA 1
ATOM 5127 C C . GLN A 1 648 ? 19.520 -0.339 -41.265 1.00 88.62 648 GLN A C 1
ATOM 5129 O O . GLN A 1 648 ? 18.708 -0.371 -40.333 1.00 88.62 648 GLN A O 1
ATOM 5134 N N . PRO A 1 649 ? 19.158 -0.069 -42.535 1.00 89.19 649 PRO A N 1
ATOM 5135 C CA . PRO A 1 649 ? 17.763 0.054 -42.942 1.00 89.19 649 PRO A CA 1
ATOM 5136 C C . PRO A 1 649 ? 16.987 -1.234 -42.642 1.00 89.19 649 PRO A C 1
ATOM 5138 O O . PRO A 1 649 ? 17.417 -2.329 -43.001 1.00 89.19 649 PRO A O 1
ATOM 5141 N N . ILE A 1 650 ? 15.833 -1.090 -41.999 1.00 88.56 650 ILE A N 1
ATOM 5142 C CA . ILE A 1 650 ? 14.861 -2.157 -41.731 1.00 88.56 650 ILE A CA 1
ATOM 5143 C C . ILE A 1 650 ? 13.775 -2.128 -42.804 1.00 88.56 650 ILE A C 1
ATOM 5145 O O . ILE A 1 650 ? 13.431 -3.159 -43.378 1.00 88.56 650 ILE A O 1
ATOM 5149 N N . VAL A 1 651 ? 13.230 -0.939 -43.074 1.00 89.19 651 VAL A N 1
ATOM 5150 C CA . VAL A 1 651 ? 12.201 -0.733 -44.093 1.00 89.19 651 VAL A CA 1
ATOM 5151 C C . VAL A 1 651 ? 12.375 0.640 -44.730 1.00 89.19 651 VAL A C 1
ATOM 5153 O O . VAL A 1 651 ? 12.734 1.603 -44.052 1.00 89.19 651 VAL A O 1
ATOM 5156 N N . SER A 1 652 ? 12.090 0.721 -46.023 1.00 92.38 652 SER A N 1
ATOM 5157 C CA . SER A 1 652 ? 12.174 1.946 -46.812 1.00 92.38 652 SER A CA 1
ATOM 5158 C C . SER A 1 652 ? 10.916 2.087 -47.649 1.00 92.38 652 SER A C 1
ATOM 5160 O O . SER A 1 652 ? 10.450 1.105 -48.228 1.00 92.38 652 SER A O 1
ATOM 5162 N N . GLN A 1 653 ? 10.372 3.297 -47.731 1.00 92.75 653 GLN A N 1
ATOM 5163 C CA . GLN A 1 653 ? 9.207 3.577 -48.558 1.00 92.75 653 GLN A CA 1
ATOM 5164 C C . GLN A 1 653 ? 9.308 4.965 -49.179 1.00 92.75 653 GLN A C 1
ATOM 5166 O O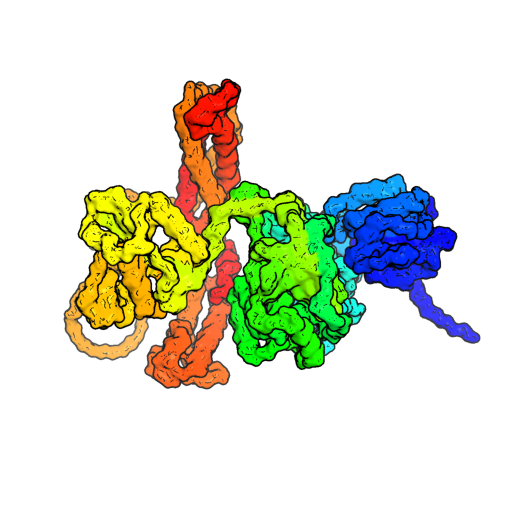 . GLN A 1 653 ? 9.787 5.909 -48.549 1.00 92.75 653 GLN A O 1
ATOM 5171 N N . TYR A 1 654 ? 8.847 5.080 -50.421 1.00 97.00 654 TYR A N 1
ATOM 5172 C CA . TYR A 1 654 ? 8.875 6.326 -51.168 1.00 97.00 654 TYR A CA 1
ATOM 5173 C C . TYR A 1 654 ? 7.486 6.683 -51.679 1.00 97.00 654 TYR A C 1
ATOM 5175 O O . TYR A 1 654 ? 6.775 5.837 -52.220 1.00 97.00 654 TYR A O 1
ATOM 5183 N N . TYR A 1 655 ? 7.103 7.944 -51.515 1.00 96.06 655 TYR A N 1
ATOM 5184 C CA . TYR A 1 655 ? 5.797 8.451 -51.906 1.00 96.06 655 TYR A CA 1
ATOM 5185 C C . TYR A 1 655 ? 5.953 9.595 -52.899 1.00 96.06 655 TYR A C 1
ATOM 5187 O O . TYR A 1 655 ? 6.651 10.567 -52.616 1.00 96.06 655 TYR A O 1
ATOM 5195 N N . ILE A 1 656 ? 5.255 9.513 -54.029 1.00 95.56 656 ILE A N 1
ATOM 5196 C CA . ILE A 1 656 ? 5.125 10.611 -54.993 1.00 95.56 656 ILE A CA 1
ATOM 5197 C C . ILE A 1 656 ? 3.693 11.131 -54.912 1.00 95.56 656 ILE A C 1
ATOM 5199 O O . ILE A 1 656 ? 2.751 10.344 -55.012 1.00 95.56 656 ILE A O 1
ATOM 5203 N N . LEU A 1 657 ? 3.533 12.446 -54.756 1.00 95.12 657 LEU A N 1
ATOM 5204 C CA . LEU A 1 657 ? 2.237 13.121 -54.682 1.00 95.12 657 LEU A CA 1
ATOM 5205 C C . LEU A 1 657 ? 1.888 13.694 -56.068 1.00 95.12 657 LEU A C 1
ATOM 5207 O O . LEU A 1 657 ? 2.455 14.716 -56.457 1.00 95.12 657 LEU A O 1
ATOM 5211 N N . PRO A 1 658 ? 1.025 13.038 -56.878 1.00 89.62 658 PRO A N 1
ATOM 5212 C CA . PRO A 1 658 ? 0.925 13.345 -58.308 1.00 89.62 658 PRO A CA 1
ATOM 5213 C C . PRO A 1 658 ? 0.375 14.740 -58.622 1.00 89.62 658 PRO A C 1
ATOM 5215 O O . PRO A 1 658 ? 0.753 15.320 -59.640 1.00 89.62 658 PRO A O 1
ATOM 5218 N N . GLU A 1 659 ? -0.504 15.279 -57.772 1.00 88.88 659 GLU A N 1
ATOM 5219 C CA . GLU A 1 659 ? -1.094 16.611 -57.960 1.00 88.88 659 GLU A CA 1
ATOM 5220 C C . GLU A 1 659 ? -0.033 17.703 -57.773 1.00 88.88 659 GLU A C 1
ATOM 5222 O O . GLU A 1 659 ? 0.150 18.563 -58.636 1.00 88.88 659 GLU A O 1
ATOM 5227 N N . GLU A 1 660 ? 0.734 17.618 -56.692 1.00 91.50 660 GLU A N 1
ATOM 5228 C CA . GLU A 1 660 ? 1.806 18.549 -56.361 1.00 91.50 660 GLU A CA 1
ATOM 5229 C C . GLU A 1 660 ? 3.029 18.366 -57.275 1.00 91.50 660 GLU A C 1
ATOM 5231 O O . GLU A 1 660 ? 3.657 19.354 -57.670 1.00 91.50 660 GLU A O 1
ATOM 5236 N N . ALA A 1 661 ? 3.338 17.130 -57.684 1.00 87.44 661 ALA A N 1
ATOM 5237 C CA . ALA A 1 661 ? 4.406 16.822 -58.636 1.00 87.44 661 ALA A CA 1
ATOM 5238 C C . ALA A 1 661 ? 4.121 17.365 -60.048 1.00 87.44 661 ALA A C 1
ATOM 5240 O O . ALA A 1 661 ? 5.057 17.716 -60.775 1.00 87.44 661 ALA A O 1
ATOM 5241 N N . ALA A 1 662 ? 2.847 17.497 -60.440 1.00 86.56 662 ALA A N 1
ATOM 5242 C CA . ALA A 1 662 ? 2.458 18.067 -61.731 1.00 86.56 662 ALA A CA 1
ATOM 5243 C C . ALA A 1 662 ? 2.800 19.564 -61.857 1.00 86.56 662 ALA A C 1
ATOM 5245 O O . ALA A 1 662 ? 3.080 20.034 -62.963 1.00 86.56 662 ALA A O 1
ATOM 5246 N N . VAL A 1 663 ? 2.839 20.300 -60.737 1.00 84.00 663 VAL A N 1
ATOM 5247 C CA . VAL A 1 663 ? 3.258 21.718 -60.677 1.00 84.00 663 VAL A CA 1
ATOM 5248 C C . VAL A 1 663 ? 4.743 21.883 -61.031 1.00 84.00 663 VAL A C 1
ATOM 5250 O O . VAL A 1 663 ? 5.144 22.933 -61.535 1.00 84.00 663 VAL A O 1
ATOM 5253 N N . ARG A 1 664 ? 5.527 20.808 -60.859 1.00 74.75 664 ARG A N 1
ATOM 5254 C CA . ARG A 1 664 ? 6.985 20.731 -61.004 1.00 74.75 664 ARG A CA 1
ATOM 5255 C C . ARG A 1 664 ? 7.753 21.584 -59.987 1.00 74.75 664 ARG A C 1
ATOM 5257 O O . ARG A 1 664 ? 7.292 22.607 -59.491 1.00 74.75 664 ARG A O 1
ATOM 5264 N N . GLY A 1 665 ? 8.961 21.140 -59.688 1.00 81.81 665 GLY A N 1
ATOM 5265 C CA . GLY A 1 665 ? 9.929 21.760 -58.796 1.00 81.81 665 GLY A CA 1
ATOM 5266 C C . GLY A 1 665 ? 11.328 21.683 -59.389 1.00 81.81 665 GLY A C 1
ATOM 5267 O O . GLY A 1 665 ? 11.527 21.181 -60.501 1.00 81.81 665 GLY A O 1
ATOM 5268 N N . MET A 1 666 ? 12.306 22.168 -58.626 1.00 73.38 666 MET A N 1
ATOM 5269 C CA . MET A 1 666 ? 13.712 22.189 -59.037 1.00 73.38 666 MET A CA 1
ATOM 5270 C C . MET A 1 666 ? 14.232 20.785 -59.393 1.00 73.38 666 MET A C 1
ATOM 5272 O O . MET A 1 666 ? 15.000 20.644 -60.343 1.00 73.38 666 MET A O 1
ATOM 5276 N N . TYR A 1 667 ? 13.729 19.754 -58.705 1.00 81.56 667 TYR A N 1
ATOM 5277 C CA . TYR A 1 667 ? 14.211 18.376 -58.802 1.00 81.56 667 TYR A CA 1
ATOM 5278 C C . TYR A 1 667 ? 13.178 17.377 -59.340 1.00 81.56 667 TYR A C 1
ATOM 5280 O O . TYR A 1 667 ? 13.303 16.171 -59.164 1.00 81.56 667 TYR A O 1
ATOM 5288 N N . SER A 1 668 ? 12.171 17.830 -60.097 1.00 80.25 668 SER A N 1
ATOM 5289 C CA . SER A 1 668 ? 11.148 16.918 -60.647 1.00 80.25 668 SER A CA 1
ATOM 5290 C C . SER A 1 668 ? 11.687 15.812 -61.560 1.00 80.25 668 SER A C 1
ATOM 5292 O O . SER A 1 668 ? 11.017 14.801 -61.751 1.00 80.25 668 SER A O 1
ATOM 5294 N N . ALA A 1 669 ? 12.879 15.985 -62.142 1.00 78.19 669 ALA A N 1
ATOM 5295 C CA . ALA A 1 669 ? 13.529 14.946 -62.941 1.00 78.19 669 ALA A CA 1
ATOM 5296 C C . ALA A 1 669 ? 14.045 13.765 -62.091 1.00 78.19 669 ALA A C 1
ATOM 5298 O O . ALA A 1 669 ? 14.228 12.678 -62.633 1.00 78.19 669 ALA A O 1
ATOM 5299 N N . ALA A 1 670 ? 14.243 13.967 -60.784 1.00 82.50 670 ALA A N 1
ATOM 5300 C CA . ALA A 1 670 ? 14.762 12.974 -59.847 1.00 82.50 670 ALA A CA 1
ATOM 5301 C C . ALA A 1 670 ? 13.666 12.118 -59.182 1.00 82.50 670 ALA A C 1
ATOM 5303 O O . ALA A 1 670 ? 13.973 11.108 -58.552 1.00 82.50 670 ALA A O 1
ATOM 5304 N N . LEU A 1 671 ? 12.382 12.457 -59.365 1.00 84.25 671 LEU A N 1
ATOM 5305 C CA . LEU A 1 671 ? 11.254 11.751 -58.736 1.00 84.25 671 LEU A CA 1
ATOM 5306 C C . LEU A 1 671 ? 11.202 10.254 -59.075 1.00 84.25 671 LEU A C 1
ATOM 5308 O O . LEU A 1 671 ? 10.804 9.456 -58.246 1.00 84.25 671 LEU A O 1
ATOM 5312 N N . ASN A 1 672 ? 11.626 9.843 -60.271 1.00 83.50 672 ASN A N 1
ATOM 5313 C CA . ASN A 1 672 ? 11.526 8.443 -60.711 1.00 83.50 672 ASN A CA 1
ATOM 5314 C C . ASN A 1 672 ? 12.847 7.663 -60.574 1.00 83.50 672 ASN A C 1
ATOM 5316 O O . ASN A 1 672 ? 13.069 6.710 -61.317 1.00 83.50 672 ASN A O 1
ATOM 5320 N N . LEU A 1 673 ? 13.756 8.101 -59.694 1.00 81.50 673 LEU A N 1
ATOM 5321 C CA . LEU A 1 673 ? 15.044 7.430 -59.468 1.00 81.50 673 LEU A CA 1
ATOM 5322 C C . LEU A 1 673 ? 14.957 6.253 -58.483 1.00 81.50 673 LEU A C 1
ATOM 5324 O O . LEU A 1 673 ? 15.801 5.362 -58.542 1.00 81.50 673 LEU A O 1
ATOM 5328 N N . ALA A 1 674 ? 13.964 6.247 -57.589 1.00 77.00 674 ALA A N 1
ATOM 5329 C CA . ALA A 1 674 ? 13.730 5.154 -56.648 1.00 77.00 674 ALA A CA 1
ATOM 5330 C C . ALA A 1 674 ? 13.072 3.937 -57.331 1.00 77.00 674 ALA A C 1
ATOM 5332 O O . ALA A 1 674 ? 12.413 4.068 -58.363 1.00 77.00 674 ALA A O 1
ATOM 5333 N N . ASP A 1 675 ? 13.247 2.749 -56.744 1.00 76.50 675 ASP A N 1
ATOM 5334 C CA . ASP A 1 675 ? 12.688 1.498 -57.271 1.00 76.50 675 ASP A CA 1
ATOM 5335 C C . ASP A 1 675 ? 11.148 1.554 -57.336 1.00 76.50 675 ASP A C 1
ATOM 5337 O O . ASP A 1 675 ? 10.480 2.025 -56.410 1.00 76.50 675 ASP A O 1
ATOM 5341 N N . ALA A 1 676 ? 10.570 1.067 -58.435 1.00 73.00 676 ALA A N 1
ATOM 5342 C CA . ALA A 1 676 ? 9.129 1.046 -58.649 1.00 73.00 676 ALA A CA 1
ATOM 5343 C C . ALA A 1 676 ? 8.387 0.178 -57.617 1.00 73.00 676 ALA A C 1
ATOM 5345 O O . ALA A 1 676 ? 7.227 0.460 -57.330 1.00 73.00 676 ALA A O 1
ATOM 5346 N N . GLU A 1 677 ? 9.032 -0.841 -57.036 1.00 72.50 677 GLU A N 1
ATOM 5347 C CA . GLU A 1 677 ? 8.402 -1.720 -56.037 1.00 72.50 677 GLU A CA 1
ATOM 5348 C C . GLU A 1 677 ? 8.199 -1.044 -54.669 1.00 72.50 677 GLU A C 1
ATOM 5350 O O . GLU A 1 677 ? 7.258 -1.379 -53.949 1.00 72.50 677 GLU A O 1
ATOM 5355 N N . ILE A 1 678 ? 9.041 -0.066 -54.320 1.00 76.31 678 ILE A N 1
ATOM 5356 C CA . ILE A 1 678 ? 8.972 0.683 -53.048 1.00 76.31 678 ILE A CA 1
ATOM 5357 C C . ILE A 1 678 ? 8.338 2.072 -53.206 1.00 76.31 678 ILE A C 1
ATOM 5359 O O . ILE A 1 678 ? 8.145 2.784 -52.215 1.00 76.31 678 ILE A O 1
ATOM 5363 N N . THR A 1 679 ? 8.026 2.456 -54.448 1.00 89.00 679 THR A N 1
ATOM 5364 C CA . THR A 1 679 ? 7.440 3.748 -54.813 1.00 89.00 679 THR A CA 1
ATOM 5365 C C . THR A 1 679 ? 5.924 3.650 -54.890 1.00 89.00 679 THR A C 1
ATOM 5367 O O . THR A 1 679 ? 5.372 2.880 -55.676 1.00 89.00 679 THR A O 1
ATOM 5370 N N . LYS A 1 680 ? 5.230 4.496 -54.131 1.00 92.00 680 LYS A N 1
ATOM 5371 C CA . LYS A 1 680 ? 3.775 4.610 -54.164 1.00 92.00 680 LYS A CA 1
ATOM 5372 C C . LYS A 1 680 ? 3.339 6.002 -54.615 1.00 92.00 680 LYS A C 1
ATOM 5374 O O . LYS A 1 680 ? 3.690 7.009 -54.009 1.00 92.00 680 LYS A O 1
ATOM 5379 N N . CYS A 1 681 ? 2.516 6.051 -55.658 1.00 91.19 681 CYS A N 1
ATOM 5380 C CA . CYS A 1 681 ? 1.874 7.282 -56.116 1.00 91.19 681 CYS A CA 1
ATOM 5381 C C . CYS A 1 681 ? 0.489 7.414 -55.475 1.00 91.19 681 CYS A C 1
ATOM 5383 O O . CYS A 1 681 ? -0.419 6.655 -55.819 1.00 91.19 681 CYS A O 1
ATOM 5385 N N . CYS A 1 682 ? 0.311 8.364 -54.560 1.00 91.75 682 CYS A N 1
ATOM 5386 C CA . CYS A 1 682 ? -0.965 8.594 -53.878 1.00 91.75 682 CYS A CA 1
ATOM 5387 C C . CYS A 1 682 ? -1.136 10.062 -53.468 1.00 91.75 682 CYS A C 1
ATOM 5389 O O . CYS A 1 682 ? -0.221 10.868 -53.596 1.00 91.75 682 CYS A O 1
ATOM 5391 N N . ASN A 1 683 ? -2.330 10.441 -53.011 1.00 93.00 683 ASN A N 1
ATOM 5392 C CA . ASN A 1 683 ? -2.549 11.796 -52.501 1.00 93.00 683 ASN A CA 1
ATOM 5393 C C . ASN A 1 683 ? -1.899 11.975 -51.115 1.00 93.00 683 ASN A C 1
ATOM 5395 O O . ASN A 1 683 ? -1.666 11.009 -50.384 1.00 93.00 683 ASN A O 1
ATOM 5399 N N . ARG A 1 684 ? -1.668 13.231 -50.717 1.00 92.12 684 ARG A N 1
ATOM 5400 C CA . ARG A 1 684 ? -0.991 13.583 -49.459 1.00 92.12 684 ARG A CA 1
ATOM 5401 C C . ARG A 1 684 ? -1.623 12.953 -48.215 1.00 92.12 684 ARG A C 1
ATOM 5403 O O . ARG A 1 684 ? -0.917 12.517 -47.305 1.00 92.12 684 ARG A O 1
ATOM 5410 N N . ARG A 1 685 ? -2.958 12.899 -48.162 1.00 85.88 685 ARG A N 1
ATOM 5411 C CA . ARG A 1 685 ? -3.692 12.331 -47.024 1.00 85.88 685 ARG A CA 1
ATOM 5412 C C . ARG A 1 685 ? -3.426 10.834 -46.885 1.00 85.88 685 ARG A C 1
ATOM 5414 O O . ARG A 1 685 ? -3.246 10.359 -45.772 1.00 85.88 685 ARG A O 1
ATOM 5421 N N . GLU A 1 686 ? -3.399 10.108 -47.994 1.00 89.12 686 GLU A N 1
ATOM 5422 C CA . GLU A 1 686 ? -3.098 8.677 -48.004 1.00 89.12 686 GLU A CA 1
ATOM 5423 C C . GLU A 1 686 ? -1.635 8.415 -47.624 1.00 89.12 686 GLU A C 1
ATOM 5425 O O . GLU A 1 686 ? -1.380 7.621 -46.720 1.00 89.12 686 GLU A O 1
ATOM 5430 N N . ALA A 1 687 ? -0.686 9.148 -48.220 1.00 91.25 687 ALA A N 1
ATOM 5431 C CA . ALA A 1 687 ? 0.740 9.023 -47.903 1.00 91.25 687 ALA A CA 1
ATOM 5432 C C . ALA A 1 687 ? 1.018 9.245 -46.406 1.00 91.25 687 ALA A C 1
ATOM 5434 O O . ALA A 1 687 ? 1.661 8.432 -45.747 1.00 91.25 687 ALA A O 1
ATOM 5435 N N . THR A 1 688 ? 0.476 10.321 -45.831 1.00 88.38 688 THR A N 1
ATOM 5436 C CA . THR A 1 688 ? 0.662 10.635 -44.404 1.00 88.38 688 THR A CA 1
ATOM 5437 C C . THR A 1 688 ? -0.022 9.625 -43.481 1.00 88.38 688 THR A C 1
ATOM 5439 O O . THR A 1 688 ? 0.537 9.286 -42.438 1.00 88.38 688 THR A O 1
ATOM 5442 N N . GLN A 1 689 ? -1.191 9.089 -43.850 1.00 85.44 689 GLN A N 1
ATOM 5443 C CA . GLN A 1 689 ? -1.850 8.018 -43.092 1.00 85.44 689 GLN A CA 1
ATOM 5444 C C . GLN A 1 689 ? -1.014 6.735 -43.054 1.00 85.44 689 GLN A C 1
ATOM 5446 O O . GLN A 1 689 ? -0.903 6.119 -41.992 1.00 85.44 689 GLN A O 1
ATOM 5451 N N . GLU A 1 690 ? -0.405 6.354 -44.176 1.00 89.00 690 GLU A N 1
ATOM 5452 C CA . GLU A 1 690 ? 0.452 5.170 -44.258 1.00 89.00 690 GLU A CA 1
ATOM 5453 C C . GLU A 1 690 ? 1.775 5.361 -43.526 1.00 89.00 690 GLU A C 1
ATOM 5455 O O . GLU A 1 690 ? 2.166 4.483 -42.763 1.00 89.00 690 GLU A O 1
ATOM 5460 N N . ILE A 1 691 ? 2.404 6.534 -43.641 1.00 92.00 691 ILE A N 1
ATOM 5461 C CA . ILE A 1 691 ? 3.596 6.882 -42.855 1.00 92.00 691 ILE A CA 1
ATOM 5462 C C . ILE A 1 691 ? 3.293 6.795 -41.354 1.00 92.00 691 ILE A C 1
ATOM 5464 O O . ILE A 1 691 ? 4.054 6.195 -40.597 1.00 92.00 691 ILE A O 1
ATOM 5468 N N . VAL A 1 692 ? 2.156 7.330 -40.899 1.00 85.88 692 VAL A N 1
ATOM 5469 C CA . VAL A 1 692 ? 1.746 7.223 -39.491 1.00 85.88 692 VAL A CA 1
ATOM 5470 C C . VAL A 1 692 ? 1.501 5.766 -39.087 1.00 85.88 692 VAL A C 1
ATOM 5472 O O . VAL A 1 692 ? 1.884 5.373 -37.985 1.00 85.88 692 VAL A O 1
ATOM 5475 N N . ALA A 1 693 ? 0.874 4.955 -39.942 1.00 81.31 693 ALA A N 1
ATOM 5476 C CA . ALA A 1 693 ? 0.668 3.532 -39.676 1.00 81.31 693 ALA A CA 1
ATOM 5477 C C . ALA A 1 693 ? 2.000 2.770 -39.577 1.00 81.31 693 ALA A C 1
ATOM 5479 O O . ALA A 1 693 ? 2.185 1.980 -38.651 1.00 81.31 693 ALA A O 1
ATOM 5480 N N . LEU A 1 694 ? 2.947 3.075 -40.464 1.00 84.00 694 LEU A N 1
ATOM 5481 C CA . LEU A 1 694 ? 4.290 2.510 -40.474 1.00 84.00 694 LEU A CA 1
ATOM 5482 C C . LEU A 1 694 ? 5.060 2.886 -39.200 1.00 84.00 694 LEU A C 1
ATOM 5484 O O . LEU A 1 694 ? 5.579 2.018 -38.506 1.00 84.00 694 LEU A O 1
ATOM 5488 N N . LEU A 1 695 ? 5.056 4.161 -38.808 1.00 83.62 695 LEU A N 1
ATOM 5489 C CA . LEU A 1 695 ? 5.682 4.614 -37.560 1.00 83.62 695 LEU A CA 1
ATOM 5490 C C . LEU A 1 695 ? 5.030 3.972 -36.317 1.00 83.62 695 LEU A C 1
ATOM 5492 O O . LEU A 1 695 ? 5.716 3.665 -35.342 1.00 83.62 695 LEU A O 1
ATOM 5496 N N . ARG A 1 696 ? 3.714 3.718 -36.337 1.00 75.50 696 ARG A N 1
ATOM 5497 C CA . ARG A 1 696 ? 3.014 2.992 -35.259 1.00 75.50 696 ARG A CA 1
ATOM 5498 C C . ARG A 1 696 ? 3.451 1.536 -35.158 1.00 75.50 696 ARG A C 1
ATOM 5500 O O . ARG A 1 696 ? 3.660 1.064 -34.043 1.00 75.50 696 ARG A O 1
ATOM 5507 N N . GLN A 1 697 ? 3.608 0.850 -36.291 1.00 75.06 697 GLN A N 1
ATOM 5508 C CA . GLN A 1 697 ? 4.040 -0.551 -36.338 1.00 75.06 697 GLN A CA 1
ATOM 5509 C C . GLN A 1 697 ? 5.378 -0.764 -35.614 1.00 75.06 697 GLN A C 1
ATOM 5511 O O . GLN A 1 697 ? 5.573 -1.800 -34.986 1.00 75.06 697 GLN A O 1
ATOM 5516 N N . TYR A 1 698 ? 6.265 0.235 -35.645 1.00 74.19 698 TYR A N 1
ATOM 5517 C CA . TYR A 1 698 ? 7.601 0.174 -35.045 1.00 74.19 698 TYR A CA 1
ATOM 5518 C C . TYR A 1 698 ? 7.732 0.946 -33.720 1.00 74.19 698 TYR A C 1
ATOM 5520 O O . TYR A 1 698 ? 8.833 1.312 -33.308 1.00 74.19 698 TYR A O 1
ATOM 5528 N N . GLY A 1 699 ? 6.616 1.174 -33.018 1.00 70.88 699 GLY A N 1
ATOM 5529 C CA . GLY A 1 699 ? 6.635 1.702 -31.650 1.00 70.88 699 GLY A CA 1
ATOM 5530 C C . GLY A 1 699 ? 6.943 3.197 -31.547 1.00 70.88 699 GLY A C 1
ATOM 5531 O O . GLY A 1 699 ? 7.634 3.606 -30.617 1.00 70.88 699 GLY A O 1
ATOM 5532 N N . LEU A 1 700 ? 6.428 4.000 -32.489 1.00 77.81 700 LEU A N 1
ATOM 5533 C CA . LEU A 1 700 ? 6.556 5.466 -32.529 1.00 77.81 700 LEU A CA 1
ATOM 5534 C C . LEU A 1 700 ? 8.021 5.936 -32.429 1.00 77.81 700 LEU A C 1
ATOM 5536 O O . LEU A 1 700 ? 8.396 6.632 -31.479 1.00 77.81 700 LEU A O 1
ATOM 5540 N N . PRO A 1 701 ? 8.865 5.548 -33.398 1.00 81.62 701 PRO A N 1
ATOM 5541 C CA . PRO A 1 701 ? 10.268 5.933 -33.409 1.00 81.62 701 PRO A CA 1
ATOM 5542 C C . PRO A 1 701 ? 10.432 7.460 -33.467 1.00 81.62 701 PRO A C 1
ATOM 5544 O O . PRO A 1 701 ? 9.565 8.187 -33.963 1.00 81.62 701 PRO A O 1
ATOM 5547 N N . ARG A 1 702 ? 11.578 7.961 -32.988 1.00 89.56 702 ARG A N 1
ATOM 5548 C CA . ARG A 1 702 ? 11.983 9.354 -33.250 1.00 89.56 702 ARG A CA 1
ATOM 5549 C C . ARG A 1 702 ? 12.211 9.539 -34.751 1.00 89.56 702 ARG A C 1
ATOM 5551 O O . ARG A 1 702 ? 12.714 8.627 -35.406 1.00 89.56 702 ARG A O 1
ATOM 5558 N N . ILE A 1 703 ? 11.865 10.714 -35.265 1.00 94.31 703 ILE A N 1
ATOM 5559 C CA . ILE A 1 703 ? 12.049 11.088 -36.668 1.00 94.31 703 ILE A CA 1
ATOM 5560 C C . ILE A 1 703 ? 13.304 11.949 -36.780 1.00 94.31 703 ILE A C 1
ATOM 5562 O O . ILE A 1 703 ? 13.470 12.913 -36.037 1.00 94.31 703 ILE A O 1
ATOM 5566 N N . PHE A 1 704 ? 14.181 11.614 -37.707 1.00 95.19 704 PHE A N 1
ATOM 5567 C CA . PHE A 1 704 ? 15.406 12.327 -38.017 1.00 95.19 704 PHE A CA 1
ATOM 5568 C C . PHE A 1 704 ? 15.303 12.910 -39.420 1.00 95.19 704 PHE A C 1
ATOM 5570 O O . PHE A 1 704 ? 14.718 12.287 -40.299 1.00 95.19 704 PHE A O 1
ATOM 5577 N N . ALA A 1 705 ? 15.864 14.098 -39.603 1.00 94.44 705 ALA A N 1
ATOM 5578 C CA . ALA A 1 705 ? 16.069 14.699 -40.916 1.00 94.44 705 ALA A CA 1
ATOM 5579 C C . ALA A 1 705 ? 17.310 15.598 -40.867 1.00 94.44 705 ALA A C 1
ATOM 5581 O O . ALA A 1 705 ? 17.661 16.109 -39.785 1.00 94.44 705 ALA A O 1
ATOM 5582 N N . TYR A 1 706 ? 17.972 15.849 -41.999 1.00 92.25 706 TYR A N 1
ATOM 5583 C CA . TYR A 1 706 ? 19.159 16.702 -42.022 1.00 92.25 706 TYR A CA 1
ATOM 5584 C C . TYR A 1 706 ? 18.843 18.110 -41.563 1.00 92.25 706 TYR A C 1
ATOM 5586 O O . TYR A 1 706 ? 19.580 18.669 -40.753 1.00 92.25 706 TYR A O 1
ATOM 5594 N N . ASN A 1 707 ? 17.703 18.647 -41.988 1.00 89.00 707 ASN A N 1
ATOM 5595 C CA . ASN A 1 707 ? 17.158 19.892 -41.476 1.00 89.00 707 ASN A CA 1
ATOM 5596 C C . ASN A 1 707 ? 15.746 19.672 -40.933 1.00 89.00 707 ASN A C 1
ATOM 5598 O O . ASN A 1 707 ? 14.773 20.182 -41.473 1.00 89.00 707 ASN A O 1
ATOM 5602 N N . ALA A 1 708 ? 15.640 18.998 -39.788 1.00 87.88 708 ALA A N 1
ATOM 5603 C CA . ALA A 1 708 ? 14.362 18.660 -39.158 1.00 87.88 708 ALA A CA 1
ATOM 5604 C C . ALA A 1 708 ? 13.358 19.810 -38.995 1.00 87.88 708 ALA A C 1
ATOM 5606 O O . ALA A 1 708 ? 12.161 19.559 -38.922 1.00 87.88 708 ALA A O 1
ATOM 5607 N N . SER A 1 709 ? 13.799 21.072 -38.930 1.00 84.88 709 SER A N 1
ATOM 5608 C CA . SER A 1 709 ? 12.859 22.203 -38.906 1.00 84.88 709 SER A CA 1
ATOM 5609 C C . SER A 1 709 ? 12.168 22.422 -40.256 1.00 84.88 709 SER A C 1
ATOM 5611 O O . SER A 1 709 ? 11.009 22.821 -40.278 1.00 84.88 709 SER A O 1
ATOM 5613 N N . PHE A 1 710 ? 12.865 22.181 -41.367 1.00 87.75 710 PHE A N 1
ATOM 5614 C CA . PHE A 1 710 ? 12.321 22.287 -42.717 1.00 87.75 710 PHE A CA 1
ATOM 5615 C C . PHE A 1 710 ? 11.295 21.180 -42.970 1.00 87.75 710 PHE A C 1
ATOM 5617 O O . PHE A 1 710 ? 10.126 21.493 -43.186 1.00 87.75 710 PHE A O 1
ATOM 5624 N N . ASP A 1 711 ? 11.679 19.912 -42.836 1.00 91.94 711 ASP A N 1
ATOM 5625 C CA . ASP A 1 711 ? 10.806 18.769 -43.142 1.00 91.94 711 ASP A CA 1
ATOM 5626 C C . ASP A 1 711 ? 9.586 18.705 -42.224 1.00 91.94 711 ASP A C 1
ATOM 5628 O O . ASP A 1 711 ? 8.464 18.477 -42.674 1.00 91.94 711 ASP A O 1
ATOM 5632 N N . LYS A 1 712 ? 9.760 19.025 -40.936 1.00 89.75 712 LYS A N 1
ATOM 5633 C CA . LYS A 1 712 ? 8.644 19.108 -39.987 1.00 89.75 712 LYS A CA 1
ATOM 5634 C C . LYS A 1 712 ? 7.608 20.160 -40.383 1.00 89.75 712 LYS A C 1
ATOM 5636 O O . LYS A 1 712 ? 6.415 19.933 -40.196 1.00 89.75 712 LYS A O 1
ATOM 5641 N N . ASN A 1 713 ? 8.042 21.313 -40.895 1.00 88.00 713 ASN A N 1
ATOM 5642 C CA . ASN A 1 713 ? 7.120 22.359 -41.343 1.00 88.00 713 ASN A CA 1
ATOM 5643 C C . ASN A 1 713 ? 6.375 21.938 -42.619 1.00 88.00 713 ASN A C 1
ATOM 5645 O O . ASN A 1 713 ? 5.208 22.287 -42.786 1.00 88.00 713 ASN A O 1
ATOM 5649 N N . HIS A 1 714 ? 7.024 21.147 -43.474 1.00 89.38 714 HIS A N 1
ATOM 5650 C CA . HIS A 1 714 ? 6.443 20.605 -44.700 1.00 89.38 714 HIS A CA 1
ATOM 5651 C C . HIS A 1 714 ? 5.601 19.342 -44.480 1.00 89.38 714 HIS A C 1
ATOM 5653 O O . HIS A 1 714 ? 4.793 19.007 -45.344 1.00 89.38 714 HIS A O 1
ATOM 5659 N N . LEU A 1 715 ? 5.719 18.679 -43.324 1.00 91.25 715 LEU A N 1
ATOM 5660 C CA . LEU A 1 715 ? 4.934 17.520 -42.877 1.00 91.25 715 LEU A CA 1
ATOM 5661 C C . LEU A 1 715 ? 4.288 17.790 -41.512 1.00 91.25 715 LEU A C 1
ATOM 5663 O O . LEU A 1 715 ? 4.511 17.071 -40.533 1.00 91.25 715 LEU A O 1
ATOM 5667 N N . TYR A 1 716 ? 3.465 18.839 -41.435 1.00 83.38 716 TYR A N 1
ATOM 5668 C CA . TYR A 1 716 ? 2.791 19.245 -40.198 1.00 83.38 716 TYR A CA 1
ATOM 5669 C C . TYR A 1 716 ? 1.914 18.133 -39.594 1.00 83.38 716 TYR A C 1
ATOM 5671 O O . TYR A 1 716 ? 1.694 18.109 -38.382 1.00 83.38 716 TYR A O 1
ATOM 5679 N N . GLU A 1 717 ? 1.449 17.180 -40.406 1.00 89.50 717 GLU A N 1
ATOM 5680 C CA . GLU A 1 717 ? 0.708 15.992 -39.972 1.00 89.50 717 GLU A CA 1
ATOM 5681 C C . GLU A 1 717 ? 1.527 15.096 -39.028 1.00 89.50 717 GLU A C 1
ATOM 5683 O O . GLU A 1 717 ? 0.959 14.376 -38.207 1.00 89.50 717 GLU A O 1
ATOM 5688 N N . LEU A 1 718 ? 2.860 15.169 -39.104 1.00 86.19 718 LEU A N 1
ATOM 5689 C CA . LEU A 1 718 ? 3.806 14.440 -38.258 1.00 86.19 718 LEU A CA 1
ATOM 5690 C C . LEU A 1 718 ? 4.405 15.324 -37.148 1.00 86.19 718 LEU A C 1
ATOM 5692 O O . LEU A 1 718 ? 5.337 14.911 -36.453 1.00 86.19 718 LEU A O 1
ATOM 5696 N N . ALA A 1 719 ? 3.895 16.544 -36.938 1.00 78.88 719 ALA A N 1
ATOM 5697 C CA . ALA A 1 719 ? 4.491 17.504 -36.005 1.00 78.88 719 ALA A CA 1
ATOM 5698 C C . ALA A 1 719 ? 4.466 17.055 -34.530 1.00 78.88 719 ALA A C 1
ATOM 5700 O O . ALA A 1 719 ? 5.267 17.559 -33.734 1.00 78.88 719 ALA A O 1
ATOM 5701 N N . SER A 1 720 ? 3.565 16.127 -34.176 1.00 76.56 720 SER A N 1
ATOM 5702 C CA . SER A 1 720 ? 3.430 15.541 -32.836 1.00 76.56 720 SER A CA 1
ATOM 5703 C C . SER A 1 720 ? 4.496 14.494 -32.500 1.00 76.56 720 SER A C 1
ATOM 5705 O O . SER A 1 720 ? 4.605 14.108 -31.339 1.00 76.56 720 SER A O 1
ATOM 5707 N N . PHE A 1 721 ? 5.261 14.017 -33.487 1.00 81.56 721 PHE A N 1
ATOM 5708 C CA . PHE A 1 721 ? 6.382 13.103 -33.267 1.00 81.56 721 PHE A CA 1
ATOM 5709 C C . PHE A 1 721 ? 7.625 13.862 -32.775 1.00 81.56 721 PHE A C 1
ATOM 5711 O O . PHE A 1 721 ? 7.749 15.081 -32.929 1.00 81.56 721 PHE A O 1
ATOM 5718 N N . THR A 1 722 ? 8.572 13.141 -32.175 1.00 84.75 722 THR A N 1
ATOM 5719 C CA . THR A 1 722 ? 9.854 13.716 -31.739 1.00 84.75 722 THR A CA 1
ATOM 5720 C C . THR A 1 722 ? 10.799 13.823 -32.934 1.00 84.75 722 THR A C 1
ATOM 5722 O O . THR A 1 722 ? 11.280 12.799 -33.409 1.00 84.75 722 THR A O 1
ATOM 5725 N N . TRP A 1 723 ? 11.068 15.050 -33.390 1.00 89.00 723 TRP A N 1
ATOM 5726 C CA . TRP A 1 723 ? 11.983 15.341 -34.502 1.00 89.00 723 TRP A CA 1
ATOM 5727 C C . TRP A 1 723 ? 13.402 15.678 -34.009 1.00 89.00 723 TRP A C 1
ATOM 5729 O O . TRP A 1 723 ? 13.563 16.489 -33.091 1.00 89.00 723 TRP A O 1
ATOM 5739 N N . CYS A 1 724 ? 14.422 15.094 -34.635 1.00 89.88 724 CYS A N 1
ATOM 5740 C CA . CYS A 1 724 ? 15.843 15.253 -34.324 1.00 89.88 724 CYS A CA 1
ATOM 5741 C C . CYS A 1 724 ? 16.624 15.754 -35.553 1.00 89.88 724 CYS A C 1
ATOM 5743 O O . CYS A 1 724 ? 16.385 15.314 -36.672 1.00 89.88 724 CYS A O 1
ATOM 5745 N N . ASP A 1 725 ? 17.556 16.685 -35.339 1.00 90.12 725 ASP A N 1
ATOM 5746 C CA . ASP A 1 725 ? 18.260 17.426 -36.397 1.00 90.12 725 ASP A CA 1
ATOM 5747 C C . ASP A 1 725 ? 19.663 16.831 -36.621 1.00 90.12 725 ASP A C 1
ATOM 5749 O O . ASP A 1 725 ? 20.525 16.919 -35.741 1.00 90.12 725 ASP A O 1
ATOM 5753 N N . ILE A 1 726 ? 19.901 16.203 -37.781 1.00 93.31 726 ILE A N 1
ATOM 5754 C CA . ILE A 1 726 ? 21.198 15.570 -38.093 1.00 93.31 726 ILE A CA 1
ATOM 5755 C C . ILE A 1 726 ? 22.275 16.635 -38.361 1.00 93.31 726 ILE A C 1
ATOM 5757 O O . ILE A 1 726 ? 23.438 16.446 -37.980 1.00 93.31 726 ILE A O 1
ATOM 5761 N N . MET A 1 727 ? 21.909 17.787 -38.944 1.00 88.19 727 MET A N 1
ATOM 5762 C CA . MET A 1 727 ? 22.835 18.893 -39.227 1.00 88.19 727 MET A CA 1
ATOM 5763 C C . MET A 1 727 ? 23.550 19.390 -37.964 1.00 88.19 727 MET A C 1
ATOM 5765 O O . MET A 1 727 ? 24.701 19.833 -38.039 1.00 88.19 727 MET A O 1
ATOM 5769 N N . TRP A 1 728 ? 22.915 19.292 -36.794 1.00 82.50 728 TRP A N 1
ATOM 5770 C CA . TRP A 1 728 ? 23.542 19.619 -35.511 1.00 82.50 728 TRP A CA 1
ATOM 5771 C C . TRP A 1 728 ? 24.844 18.842 -35.251 1.00 82.50 728 TRP A C 1
ATOM 5773 O O . TRP A 1 728 ? 25.848 19.441 -34.865 1.00 82.50 728 TRP A O 1
ATOM 5783 N N . MET A 1 729 ? 24.863 17.532 -35.499 1.00 86.12 729 MET A N 1
ATOM 5784 C CA . MET A 1 729 ? 26.060 16.710 -35.285 1.00 86.12 729 MET A CA 1
ATOM 5785 C C . MET A 1 729 ? 26.988 16.723 -36.503 1.00 86.12 729 MET A C 1
ATOM 5787 O O . MET A 1 729 ? 28.201 16.585 -36.360 1.00 86.12 729 MET A O 1
ATOM 5791 N N . SER A 1 730 ? 26.445 16.928 -37.706 1.00 88.44 730 SER A N 1
ATOM 5792 C CA . SER A 1 730 ? 27.225 16.857 -38.943 1.00 88.44 730 SER A CA 1
ATOM 5793 C C . SER A 1 730 ? 27.989 18.148 -39.273 1.00 88.44 730 SER A C 1
ATOM 5795 O O . SER A 1 730 ? 29.093 18.085 -39.818 1.00 88.44 730 SER A O 1
ATOM 5797 N N . ALA A 1 731 ? 27.446 19.326 -38.948 1.00 86.75 731 ALA A N 1
ATOM 5798 C CA . ALA A 1 731 ? 27.998 20.611 -39.385 1.00 86.75 731 ALA A CA 1
ATOM 5799 C C . ALA A 1 731 ? 28.961 21.263 -38.380 1.00 86.75 731 ALA A C 1
ATOM 5801 O O . ALA A 1 731 ? 29.550 22.304 -38.688 1.00 86.75 731 ALA A O 1
ATOM 5802 N N . TYR A 1 732 ? 29.104 20.694 -37.181 1.00 88.12 732 TYR A N 1
ATOM 5803 C CA . TYR A 1 732 ? 29.884 21.256 -36.080 1.00 88.12 732 TYR A CA 1
ATOM 5804 C C . TYR A 1 732 ? 31.188 20.484 -35.884 1.00 88.12 732 TYR A C 1
ATOM 5806 O O . TYR A 1 732 ? 31.180 19.277 -35.657 1.00 88.12 732 TYR A O 1
ATOM 5814 N N . LYS A 1 733 ? 32.323 21.189 -35.921 1.00 84.69 733 LYS A N 1
ATOM 5815 C CA . LYS A 1 733 ? 33.668 20.591 -35.874 1.00 84.69 733 LYS A CA 1
ATOM 5816 C C . LYS A 1 733 ? 33.899 19.716 -34.639 1.00 84.69 733 LYS A C 1
ATOM 5818 O O . LYS A 1 733 ? 34.529 18.674 -34.753 1.00 84.69 733 LYS A O 1
ATOM 5823 N N . GLN A 1 734 ? 33.358 20.100 -33.482 1.00 84.56 734 GLN A N 1
ATOM 5824 C CA . GLN A 1 734 ? 33.488 19.300 -32.257 1.00 84.56 734 GLN A CA 1
ATOM 5825 C C . GLN A 1 734 ? 32.770 17.939 -32.311 1.00 84.56 734 GLN A C 1
ATOM 5827 O O . GLN A 1 734 ? 33.077 17.069 -31.504 1.00 84.56 734 GLN A O 1
ATOM 5832 N N . PHE A 1 735 ? 31.830 17.754 -33.243 1.00 85.31 735 PHE A N 1
ATOM 5833 C CA . PHE A 1 735 ? 31.022 16.539 -33.374 1.00 85.31 735 PHE A CA 1
ATOM 5834 C C . PHE A 1 735 ? 31.295 15.790 -34.685 1.00 85.31 735 PHE A C 1
ATOM 5836 O O . PHE A 1 735 ? 31.033 14.597 -34.765 1.00 85.31 735 PHE A O 1
ATOM 5843 N N . ASN A 1 736 ? 31.876 16.439 -35.696 1.00 89.75 736 ASN A N 1
ATOM 5844 C CA . ASN A 1 736 ? 32.248 15.804 -36.956 1.00 89.75 736 ASN A CA 1
ATOM 5845 C C . ASN A 1 736 ? 33.764 15.917 -37.216 1.00 89.75 736 ASN A C 1
ATOM 5847 O O . ASN A 1 736 ? 34.215 16.906 -37.805 1.00 89.75 736 ASN A O 1
ATOM 5851 N N . PRO A 1 737 ? 34.551 14.882 -36.857 1.00 84.69 737 PRO A N 1
ATOM 5852 C CA . PRO A 1 737 ? 36.000 14.856 -37.064 1.00 84.69 737 PRO A CA 1
ATOM 5853 C C . PRO A 1 737 ? 36.442 14.893 -38.533 1.00 84.69 737 PRO A C 1
ATOM 5855 O O . PRO A 1 737 ? 37.616 15.119 -38.809 1.00 84.69 737 PRO A O 1
ATOM 5858 N N . SER A 1 738 ? 35.535 14.666 -39.494 1.00 87.44 738 SER A N 1
ATOM 5859 C CA . SER A 1 738 ? 35.864 14.774 -40.925 1.00 87.44 738 SER A CA 1
ATOM 5860 C C . SER A 1 738 ? 36.035 16.220 -41.402 1.00 87.44 738 SER A C 1
ATOM 5862 O O . SER A 1 738 ? 36.470 16.443 -42.532 1.00 87.44 738 SER A O 1
ATOM 5864 N N . ILE A 1 739 ? 35.683 17.205 -40.570 1.00 89.38 739 ILE A N 1
ATOM 5865 C CA . ILE A 1 739 ? 35.853 18.625 -40.871 1.00 89.38 739 ILE A CA 1
ATOM 5866 C C . ILE A 1 739 ? 37.334 19.007 -40.684 1.00 89.38 739 ILE A C 1
ATOM 5868 O O . ILE A 1 739 ? 37.834 18.912 -39.562 1.00 89.38 739 ILE A O 1
ATOM 5872 N N . PRO A 1 740 ? 38.032 19.469 -41.743 1.00 83.44 740 PRO A N 1
ATOM 5873 C CA . PRO A 1 740 ? 39.445 19.836 -41.672 1.00 83.44 740 PRO A CA 1
ATOM 5874 C C . PRO A 1 740 ? 39.750 20.930 -40.649 1.00 83.44 740 PRO A C 1
ATOM 5876 O O . PRO A 1 740 ? 38.905 21.775 -40.334 1.00 83.44 740 PRO A O 1
ATOM 5879 N N . ASP A 1 741 ? 40.989 20.948 -40.156 1.00 81.75 741 ASP A N 1
ATOM 5880 C CA . ASP A 1 741 ? 41.380 21.899 -39.123 1.00 81.75 741 ASP A CA 1
ATOM 5881 C C . ASP A 1 741 ? 41.353 23.361 -39.574 1.00 81.75 741 ASP A C 1
ATOM 5883 O O . ASP A 1 741 ? 41.065 24.244 -38.762 1.00 81.75 741 ASP A O 1
ATOM 5887 N N . ASP A 1 742 ? 41.584 23.578 -40.866 1.00 86.25 742 ASP A N 1
ATOM 5888 C CA . ASP A 1 742 ? 41.592 24.853 -41.576 1.00 86.25 742 ASP A CA 1
ATOM 5889 C C . ASP A 1 742 ? 40.213 25.271 -42.119 1.00 86.25 742 ASP A C 1
ATOM 5891 O O . ASP A 1 742 ? 40.090 26.326 -42.745 1.00 86.25 742 ASP A O 1
ATOM 5895 N N . ALA A 1 743 ? 39.156 24.489 -41.869 1.00 83.62 743 ALA A N 1
ATOM 5896 C CA . ALA A 1 743 ? 37.819 24.793 -42.362 1.00 83.62 743 ALA A CA 1
ATOM 5897 C C . ALA A 1 743 ? 37.244 26.089 -41.756 1.00 83.62 743 ALA A C 1
ATOM 5899 O O . ALA A 1 743 ? 37.336 26.353 -40.554 1.00 83.62 743 ALA A O 1
ATOM 5900 N N . GLU A 1 744 ? 36.570 26.890 -42.587 1.00 86.25 744 GLU A N 1
ATOM 5901 C CA . GLU A 1 744 ? 35.935 28.134 -42.149 1.00 86.25 744 GLU A CA 1
ATOM 5902 C C . GLU A 1 744 ? 34.726 27.864 -41.233 1.00 86.25 744 GLU A C 1
ATOM 5904 O O . GLU A 1 744 ? 33.603 27.650 -41.697 1.00 86.25 744 GLU A O 1
ATOM 5909 N N . ILE A 1 745 ? 34.935 27.929 -39.916 1.00 87.56 745 ILE A N 1
ATOM 5910 C CA . ILE A 1 745 ? 33.896 27.748 -38.889 1.00 87.56 745 ILE A CA 1
ATOM 5911 C C . ILE A 1 745 ? 33.497 29.067 -38.207 1.00 87.56 745 ILE A C 1
ATOM 5913 O O . ILE A 1 745 ? 34.222 30.067 -38.221 1.00 87.56 745 ILE A O 1
ATOM 5917 N N . ASN A 1 746 ? 32.299 29.103 -37.623 1.00 82.12 746 ASN A N 1
ATOM 5918 C CA . ASN A 1 746 ? 31.828 30.195 -36.774 1.00 82.12 746 ASN A CA 1
ATOM 5919 C C . ASN A 1 746 ? 32.272 30.004 -35.305 1.00 82.12 746 ASN A C 1
ATOM 5921 O O . ASN A 1 746 ? 32.847 28.981 -34.943 1.00 82.12 746 ASN A O 1
ATOM 5925 N N . LYS A 1 747 ? 31.969 30.976 -34.429 1.00 74.50 747 LYS A N 1
ATOM 5926 C CA . LYS A 1 747 ? 32.340 30.920 -32.998 1.00 74.50 747 LYS A CA 1
ATOM 5927 C C . LYS A 1 747 ? 31.731 29.735 -32.231 1.00 74.50 747 LYS A C 1
ATOM 5929 O O . LYS A 1 747 ? 32.254 29.383 -31.185 1.00 74.50 747 LYS A O 1
ATOM 5934 N N . SER A 1 748 ? 30.642 29.148 -32.732 1.00 71.44 748 SER A N 1
ATOM 5935 C CA . SER A 1 748 ? 29.996 27.964 -32.145 1.00 71.44 748 SER A CA 1
ATOM 5936 C C . SER A 1 748 ? 30.555 26.631 -32.663 1.00 71.44 748 SER A C 1
ATOM 5938 O O . SER A 1 748 ? 30.054 25.585 -32.269 1.00 71.44 748 SER A O 1
ATOM 5940 N N . GLY A 1 749 ? 31.541 26.660 -33.568 1.00 78.31 749 GLY A N 1
ATOM 5941 C CA . GLY A 1 749 ? 32.127 25.465 -34.180 1.00 78.31 749 GLY A CA 1
ATOM 5942 C C . GLY A 1 749 ? 31.429 24.976 -35.455 1.00 78.31 749 GLY A C 1
ATOM 5943 O O . GLY A 1 749 ? 31.882 24.000 -36.045 1.00 78.31 749 GLY A O 1
ATOM 5944 N N . ARG A 1 750 ? 30.365 25.648 -35.920 1.00 84.31 750 ARG A N 1
ATOM 5945 C CA . ARG A 1 750 ? 29.613 25.289 -37.138 1.00 84.31 750 ARG A CA 1
ATOM 5946 C C . ARG A 1 750 ? 30.316 25.783 -38.399 1.00 84.31 750 ARG A C 1
ATOM 5948 O O . ARG A 1 750 ? 30.740 26.939 -38.446 1.00 84.31 750 ARG A O 1
ATOM 5955 N N . LEU A 1 751 ? 30.353 24.962 -39.444 1.00 87.19 751 LEU A N 1
ATOM 5956 C CA . LEU A 1 751 ? 30.824 25.342 -40.779 1.00 87.19 751 LEU A CA 1
ATOM 5957 C C . LEU A 1 751 ? 30.055 26.539 -41.357 1.00 87.19 751 LEU A C 1
ATOM 5959 O O . LEU A 1 751 ? 28.824 26.572 -41.343 1.00 87.19 751 LEU A O 1
ATOM 5963 N N . LYS A 1 752 ? 30.787 27.513 -41.911 1.00 82.81 752 LYS A N 1
ATOM 5964 C CA . LYS A 1 752 ? 30.213 28.666 -42.627 1.00 82.81 752 LYS A CA 1
ATOM 5965 C C . LYS A 1 752 ? 29.762 28.316 -44.043 1.00 82.81 752 LYS A C 1
ATOM 5967 O O . LYS A 1 752 ? 28.836 28.939 -44.553 1.00 82.81 752 LYS A O 1
ATOM 5972 N N . ARG A 1 753 ? 30.435 27.363 -44.693 1.00 82.00 753 ARG A N 1
ATOM 5973 C CA . ARG A 1 753 ? 30.151 26.882 -46.054 1.00 82.00 753 ARG A CA 1
ATOM 5974 C C . ARG A 1 753 ? 30.381 25.374 -46.116 1.00 82.00 753 ARG A C 1
ATOM 5976 O O . ARG A 1 753 ? 31.184 24.845 -45.355 1.00 82.00 753 ARG A O 1
ATOM 5983 N N . GLY A 1 754 ? 29.670 24.687 -47.011 1.00 82.69 754 GLY A N 1
ATOM 5984 C CA . GLY A 1 754 ? 29.804 23.235 -47.174 1.00 82.69 754 GLY A CA 1
ATOM 5985 C C . GLY A 1 754 ? 29.192 22.416 -46.031 1.00 82.69 754 GLY A C 1
ATOM 5986 O O . GLY A 1 754 ? 29.710 21.349 -45.707 1.00 82.69 754 GLY A O 1
ATOM 5987 N N . ALA A 1 755 ? 28.127 22.924 -45.405 1.00 84.00 755 ALA A N 1
ATOM 5988 C CA . ALA A 1 755 ? 27.398 22.255 -44.325 1.00 84.00 755 ALA A CA 1
ATOM 5989 C C . ALA A 1 755 ? 26.177 21.446 -44.807 1.00 84.00 755 ALA A C 1
ATOM 5991 O O . ALA A 1 755 ? 25.456 20.930 -43.965 1.00 84.00 755 ALA A O 1
ATOM 5992 N N . GLY A 1 756 ? 25.918 21.369 -46.118 1.00 87.06 756 GLY A N 1
ATOM 5993 C CA . GLY A 1 756 ? 24.851 20.535 -46.695 1.00 87.06 756 GLY A CA 1
ATOM 5994 C C . GLY A 1 756 ? 25.223 19.049 -46.755 1.00 87.06 756 GLY A C 1
ATOM 5995 O O . GLY A 1 756 ? 26.382 18.701 -46.501 1.00 87.06 756 GLY A O 1
ATOM 5996 N N . VAL A 1 757 ? 24.255 18.204 -47.115 1.00 90.19 757 VAL A N 1
ATOM 5997 C CA . VAL A 1 757 ? 24.393 16.741 -47.231 1.00 90.19 757 VAL A CA 1
ATOM 5998 C C . VAL A 1 757 ? 25.529 16.373 -48.188 1.00 90.19 757 VAL A C 1
ATOM 6000 O O . VAL A 1 757 ? 26.479 15.713 -47.766 1.00 90.19 757 VAL A O 1
ATOM 6003 N N . GLU A 1 758 ? 25.534 16.891 -49.425 1.00 91.75 758 GLU A N 1
ATOM 6004 C CA . GLU A 1 758 ? 26.567 16.561 -50.422 1.00 91.75 758 GLU A CA 1
ATOM 6005 C C . GLU A 1 758 ? 28.013 16.826 -49.951 1.00 91.75 758 GLU A C 1
ATOM 6007 O O . GLU A 1 758 ? 28.832 15.898 -49.953 1.00 91.75 758 GLU A O 1
ATOM 6012 N N . PRO A 1 759 ? 28.383 18.039 -49.495 1.00 90.88 759 PRO A N 1
ATOM 6013 C CA . PRO A 1 759 ? 29.724 18.280 -48.969 1.00 90.88 759 PRO A CA 1
ATOM 6014 C C . PRO A 1 759 ? 30.073 17.413 -47.753 1.00 90.88 759 PRO A C 1
ATOM 6016 O O . PRO A 1 759 ? 31.235 17.036 -47.588 1.00 90.88 759 PRO A O 1
ATOM 6019 N N . THR A 1 760 ? 29.098 17.110 -46.890 1.00 92.12 760 THR A N 1
ATOM 6020 C CA . THR A 1 760 ? 29.289 16.234 -45.726 1.00 92.12 760 THR A CA 1
ATOM 6021 C C . THR A 1 760 ? 29.582 14.802 -46.161 1.00 92.12 760 THR A C 1
ATOM 6023 O O . THR A 1 760 ? 30.541 14.201 -45.674 1.00 92.12 760 THR A O 1
ATOM 6026 N N . MET A 1 761 ? 28.844 14.291 -47.141 1.00 92.06 761 MET A N 1
ATOM 6027 C CA . MET A 1 761 ? 29.030 12.951 -47.683 1.00 92.06 761 MET A CA 1
ATOM 6028 C C . MET A 1 761 ? 30.354 12.787 -48.415 1.00 92.06 761 MET A C 1
ATOM 6030 O O . MET A 1 761 ? 31.070 11.819 -48.156 1.00 92.06 761 MET A O 1
ATOM 6034 N N . ARG A 1 762 ? 30.760 13.771 -49.227 1.00 93.38 762 ARG A N 1
ATOM 6035 C CA . ARG A 1 762 ? 32.090 13.777 -49.859 1.00 93.38 762 ARG A CA 1
ATOM 6036 C C . ARG A 1 762 ? 33.218 13.661 -48.831 1.00 93.38 762 ARG A C 1
ATOM 6038 O O . ARG A 1 762 ? 34.160 12.895 -49.034 1.00 93.38 762 ARG A O 1
ATOM 6045 N N . ARG A 1 763 ? 33.106 14.366 -47.694 1.00 92.00 763 ARG A N 1
ATOM 6046 C CA . ARG A 1 763 ? 34.085 14.289 -46.591 1.00 92.00 763 ARG A CA 1
ATOM 6047 C C . ARG A 1 763 ? 34.074 12.928 -45.894 1.00 92.00 763 ARG A C 1
ATOM 6049 O O . ARG A 1 763 ? 35.135 12.333 -45.719 1.00 92.00 763 ARG A O 1
ATOM 6056 N N . LEU A 1 764 ? 32.897 12.420 -45.527 1.00 90.69 764 LEU A N 1
ATOM 6057 C CA . LEU A 1 764 ? 32.747 11.159 -44.788 1.00 90.69 764 LEU A CA 1
ATOM 6058 C C . LEU A 1 764 ? 33.067 9.913 -45.636 1.00 90.69 764 LEU A C 1
ATOM 6060 O O . LEU A 1 764 ? 33.534 8.904 -45.099 1.00 90.69 764 LEU A O 1
ATOM 6064 N N . ARG A 1 765 ? 32.838 9.965 -46.955 1.00 90.12 765 ARG A N 1
ATOM 6065 C CA . ARG A 1 765 ? 33.193 8.898 -47.910 1.00 90.12 765 ARG A CA 1
ATOM 6066 C C . ARG A 1 765 ? 34.613 9.034 -48.469 1.00 90.12 765 ARG A C 1
ATOM 6068 O O . ARG A 1 765 ? 35.144 8.051 -48.974 1.00 90.12 765 ARG A O 1
ATOM 6075 N N . ARG A 1 766 ? 35.238 10.215 -48.352 1.00 87.00 766 ARG A N 1
ATOM 6076 C CA . ARG A 1 766 ? 36.477 10.592 -49.066 1.00 87.00 766 ARG A CA 1
ATOM 6077 C C . ARG A 1 766 ? 36.351 10.419 -50.583 1.00 87.00 766 ARG A C 1
ATOM 6079 O O . ARG A 1 766 ? 37.304 10.039 -51.257 1.00 87.00 766 ARG A O 1
ATOM 6086 N N . ASP A 1 767 ? 35.166 10.711 -51.100 1.00 89.25 767 ASP A N 1
ATOM 6087 C CA . ASP A 1 767 ? 34.821 10.579 -52.508 1.00 89.25 767 ASP A CA 1
ATOM 6088 C C . ASP A 1 767 ? 34.251 11.902 -53.011 1.00 89.25 767 ASP A C 1
ATOM 6090 O O . ASP A 1 767 ? 33.123 12.269 -52.695 1.00 89.25 767 ASP A O 1
ATOM 6094 N N . MET A 1 768 ? 35.047 12.630 -53.792 1.00 87.62 768 MET A N 1
ATOM 6095 C CA . MET A 1 768 ? 34.645 13.921 -54.354 1.00 87.62 768 MET A CA 1
ATOM 6096 C C . MET A 1 768 ? 33.711 13.783 -55.564 1.00 87.62 768 MET A C 1
ATOM 6098 O O . MET A 1 768 ? 33.179 14.792 -56.018 1.00 87.62 768 MET A O 1
ATOM 6102 N N . SER A 1 769 ? 33.511 12.567 -56.086 1.00 85.38 769 SER A N 1
ATOM 6103 C CA . SER A 1 769 ? 32.622 12.304 -57.222 1.00 85.38 769 SER A CA 1
ATOM 6104 C C . SER A 1 769 ? 31.154 12.123 -56.822 1.00 85.38 769 SER A C 1
ATOM 6106 O O . SER A 1 769 ? 30.282 12.177 -57.688 1.00 85.38 769 SER A O 1
ATOM 6108 N N . TYR A 1 770 ? 30.866 11.982 -55.523 1.00 90.06 770 TYR A N 1
ATOM 6109 C CA . TYR A 1 770 ? 29.505 11.925 -54.994 1.00 90.06 770 TYR A CA 1
ATOM 6110 C C . TYR A 1 770 ? 28.731 13.218 -55.288 1.00 90.06 770 TYR A C 1
ATOM 6112 O O . TYR A 1 770 ? 29.272 14.311 -55.105 1.00 90.06 770 TYR A O 1
ATOM 6120 N N . HIS A 1 771 ? 27.474 13.085 -55.707 1.00 86.62 771 HIS A N 1
ATOM 6121 C CA . HIS A 1 771 ? 26.513 14.174 -55.882 1.00 86.62 771 HIS A CA 1
ATOM 6122 C C . HIS A 1 771 ? 25.182 13.737 -55.273 1.00 86.62 771 HIS A C 1
ATOM 6124 O O . HIS A 1 771 ? 24.807 12.574 -55.427 1.00 86.62 771 HIS A O 1
ATOM 6130 N N . GLU A 1 772 ? 24.507 14.648 -54.576 1.00 87.62 772 GLU A N 1
ATOM 6131 C CA . GLU A 1 772 ? 23.176 14.386 -54.019 1.00 87.62 772 GLU A CA 1
ATOM 6132 C C . GLU A 1 772 ? 22.150 14.226 -55.142 1.00 87.62 772 GLU A C 1
ATOM 6134 O O . GLU A 1 772 ? 22.242 14.866 -56.195 1.00 87.62 772 GLU A O 1
ATOM 6139 N N . THR A 1 773 ? 21.212 13.304 -54.943 1.00 85.50 773 THR A N 1
ATOM 6140 C CA . THR A 1 773 ? 20.263 12.926 -55.991 1.00 85.50 773 THR A CA 1
ATOM 6141 C C . THR A 1 773 ? 19.023 13.798 -56.016 1.00 85.50 773 THR A C 1
ATOM 6143 O O . THR A 1 773 ? 18.393 13.876 -57.073 1.00 85.50 773 THR A O 1
ATOM 6146 N N . HIS A 1 774 ? 18.707 14.469 -54.903 1.00 87.06 774 HIS A N 1
ATOM 6147 C CA . HIS A 1 774 ? 17.494 15.273 -54.756 1.00 87.06 774 HIS A CA 1
ATOM 6148 C C . HIS A 1 774 ? 16.234 14.432 -55.024 1.00 87.06 774 HIS A C 1
ATOM 6150 O O . HIS A 1 774 ? 15.323 14.800 -55.773 1.00 87.06 774 HIS A O 1
ATOM 6156 N N . ASN A 1 775 ? 16.263 13.217 -54.475 1.00 93.44 775 ASN A N 1
ATOM 6157 C CA . ASN A 1 775 ? 15.171 12.264 -54.418 1.00 93.44 775 ASN A CA 1
ATOM 6158 C C . ASN A 1 775 ? 14.965 11.921 -52.945 1.00 93.44 775 ASN A C 1
ATOM 6160 O O . ASN A 1 775 ? 15.813 11.263 -52.348 1.00 93.44 775 ASN A O 1
ATOM 6164 N N . ALA A 1 776 ? 13.800 12.274 -52.406 1.00 93.25 776 ALA A N 1
ATOM 6165 C CA . ALA A 1 776 ? 13.573 12.227 -50.967 1.00 93.25 776 ALA A CA 1
ATOM 6166 C C . ALA A 1 776 ? 13.844 10.859 -50.298 1.00 93.25 776 ALA A C 1
ATOM 6168 O O . ALA A 1 776 ? 14.208 10.809 -49.128 1.00 93.25 776 ALA A O 1
ATOM 6169 N N . LEU A 1 777 ? 13.698 9.717 -50.991 1.00 95.12 777 LEU A N 1
ATOM 6170 C CA . LEU A 1 777 ? 14.088 8.430 -50.393 1.00 95.12 777 LEU A CA 1
ATOM 6171 C C . LEU A 1 777 ? 15.606 8.219 -50.394 1.00 95.12 777 LEU A C 1
ATOM 6173 O O . LEU A 1 777 ? 16.158 7.737 -49.404 1.00 95.12 777 LEU A O 1
ATOM 6177 N N . LEU A 1 778 ? 16.270 8.520 -51.509 1.00 92.88 778 LEU A N 1
ATOM 6178 C CA . LEU A 1 778 ? 17.721 8.378 -51.613 1.00 92.88 778 LEU A CA 1
ATOM 6179 C C . LEU A 1 778 ? 18.431 9.346 -50.666 1.00 92.88 778 LEU A C 1
ATOM 6181 O O . LEU A 1 778 ? 19.370 8.943 -49.985 1.00 92.88 778 LEU A O 1
ATOM 6185 N N . ASP A 1 779 ? 17.915 10.563 -50.530 1.00 93.56 779 ASP A N 1
ATOM 6186 C CA . ASP A 1 779 ? 18.490 11.557 -49.635 1.00 93.56 779 ASP A CA 1
ATOM 6187 C C . ASP A 1 779 ? 18.263 11.159 -48.163 1.00 93.56 779 ASP A C 1
ATOM 6189 O O . ASP A 1 779 ? 19.209 11.192 -47.379 1.00 93.56 779 ASP A O 1
ATOM 6193 N N . ALA A 1 780 ? 17.099 10.599 -47.796 1.00 95.56 780 ALA A N 1
ATOM 6194 C CA . ALA A 1 780 ? 16.900 9.986 -46.473 1.00 95.56 780 ALA A CA 1
ATOM 6195 C C . ALA A 1 780 ? 17.874 8.814 -46.190 1.00 95.56 780 ALA A C 1
ATOM 6197 O O . ALA A 1 780 ? 18.305 8.609 -45.050 1.00 95.56 780 ALA A O 1
ATOM 6198 N N . LEU A 1 781 ? 18.267 8.040 -47.210 1.00 94.56 781 LEU A N 1
ATOM 6199 C CA . LEU A 1 781 ? 19.303 7.003 -47.079 1.00 94.56 781 LEU A CA 1
ATOM 6200 C C . LEU A 1 781 ? 20.710 7.600 -46.937 1.00 94.56 781 LEU A C 1
ATOM 6202 O O . LEU A 1 781 ? 21.519 7.082 -46.161 1.00 94.56 781 LEU A O 1
ATOM 6206 N N . ASP A 1 782 ? 21.016 8.683 -47.649 1.00 94.56 782 ASP A N 1
ATOM 6207 C CA . ASP A 1 782 ? 22.286 9.390 -47.503 1.00 94.56 782 ASP A CA 1
ATOM 6208 C C . ASP A 1 782 ? 22.397 10.059 -46.125 1.00 94.56 782 ASP A C 1
ATOM 6210 O O . ASP A 1 782 ? 23.455 9.999 -45.498 1.00 94.56 782 ASP A O 1
ATOM 6214 N N . GLU A 1 783 ? 21.303 10.590 -45.584 1.00 96.19 783 GLU A N 1
ATOM 6215 C CA . GLU A 1 783 ? 21.213 11.083 -44.210 1.00 96.19 783 GLU A CA 1
ATOM 6216 C C . GLU A 1 783 ? 21.446 9.988 -43.159 1.00 96.19 783 GLU A C 1
ATOM 6218 O O . GLU A 1 783 ? 22.226 10.184 -42.218 1.00 96.19 783 GLU A O 1
ATOM 6223 N N . LEU A 1 784 ? 20.839 8.810 -43.334 1.00 96.12 784 LEU A N 1
ATOM 6224 C CA . LEU A 1 784 ? 21.097 7.642 -42.486 1.00 96.12 784 LEU A CA 1
ATOM 6225 C C . LEU A 1 784 ? 22.581 7.233 -42.530 1.00 96.12 784 LEU A C 1
ATOM 6227 O O . LEU A 1 784 ? 23.195 6.937 -41.501 1.00 96.12 784 LEU A O 1
ATOM 6231 N N . GLU A 1 785 ? 23.187 7.265 -43.716 1.00 94.56 785 GLU A N 1
ATOM 6232 C CA . GLU A 1 785 ? 24.605 6.967 -43.921 1.00 94.56 785 GLU A CA 1
ATOM 6233 C C . GLU A 1 785 ? 25.521 8.019 -43.265 1.00 94.56 785 GLU A C 1
ATOM 6235 O O . GLU A 1 785 ? 26.569 7.655 -42.716 1.00 94.56 785 GLU A O 1
ATOM 6240 N N . ILE A 1 786 ? 25.133 9.303 -43.255 1.00 94.75 786 ILE A N 1
ATOM 6241 C CA . ILE A 1 786 ? 25.821 10.347 -42.476 1.00 94.75 786 ILE A CA 1
ATOM 6242 C C . ILE A 1 786 ? 25.826 9.960 -40.999 1.00 94.75 786 ILE A C 1
ATOM 6244 O O . ILE A 1 786 ? 26.895 9.941 -40.384 1.00 94.75 786 ILE A O 1
ATOM 6248 N N . MET A 1 787 ? 24.663 9.621 -40.434 1.00 94.62 787 MET A N 1
ATOM 6249 C CA . MET A 1 787 ? 24.559 9.255 -39.019 1.00 94.62 787 MET A CA 1
ATOM 6250 C C . MET A 1 787 ? 25.435 8.042 -38.683 1.00 94.62 787 MET A C 1
ATOM 6252 O O . MET A 1 787 ? 26.214 8.090 -37.725 1.00 94.62 787 MET A O 1
ATOM 6256 N N . ARG A 1 788 ? 25.394 7.001 -39.526 1.00 94.44 788 ARG A N 1
ATOM 6257 C CA . ARG A 1 788 ? 26.210 5.787 -39.378 1.00 94.44 788 ARG A CA 1
ATOM 6258 C C . ARG A 1 788 ? 27.710 6.079 -39.390 1.00 94.44 788 ARG A C 1
ATOM 6260 O O . ARG A 1 788 ? 28.463 5.481 -38.625 1.00 94.44 788 ARG A O 1
ATOM 6267 N N . ARG A 1 789 ? 28.168 6.980 -40.265 1.00 92.19 789 ARG A N 1
ATOM 6268 C CA . ARG A 1 789 ? 29.594 7.334 -40.395 1.00 92.19 789 ARG A CA 1
ATOM 6269 C C . ARG A 1 789 ? 30.090 8.289 -39.320 1.00 92.19 789 ARG A C 1
ATOM 6271 O O . ARG A 1 789 ? 31.281 8.268 -39.018 1.00 92.19 789 ARG A O 1
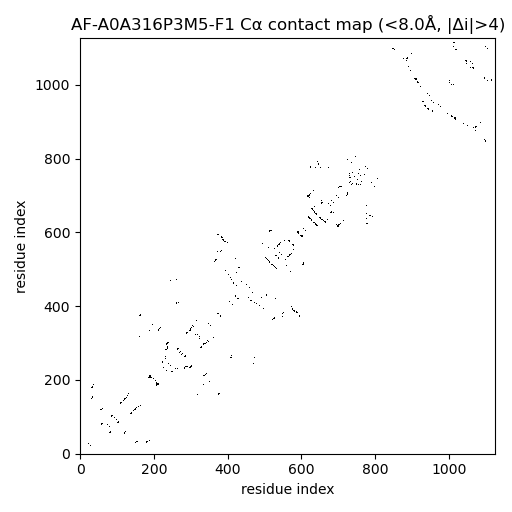ATOM 6278 N N . LEU A 1 790 ? 29.213 9.124 -38.766 1.00 90.06 790 LEU A N 1
ATOM 6279 C CA . LEU A 1 790 ? 29.543 9.961 -37.615 1.00 90.06 790 LEU A CA 1
ATOM 6280 C C . LEU A 1 790 ? 29.705 9.128 -36.336 1.00 90.06 790 LEU A C 1
ATOM 6282 O O . LEU A 1 790 ? 30.528 9.480 -35.496 1.00 90.06 790 LEU A O 1
ATOM 6286 N N . GLY A 1 791 ? 28.966 8.019 -36.210 1.00 86.31 791 GLY A N 1
ATOM 6287 C CA . GLY A 1 791 ? 29.137 7.044 -35.128 1.00 86.31 791 GLY A CA 1
ATOM 6288 C C . GLY A 1 791 ? 28.623 7.499 -33.758 1.00 86.31 791 GLY A C 1
ATOM 6289 O O . GLY A 1 791 ? 28.994 6.908 -32.747 1.00 86.31 791 GLY A O 1
ATOM 6290 N N . HIS A 1 792 ? 27.790 8.543 -33.713 1.00 88.94 792 HIS A N 1
ATOM 6291 C CA . HIS A 1 792 ? 27.121 9.001 -32.488 1.00 88.94 792 HIS A CA 1
ATOM 6292 C C . HIS A 1 792 ? 25.860 8.187 -32.219 1.00 88.94 792 HIS A C 1
ATOM 6294 O O . HIS A 1 792 ? 25.154 7.820 -33.159 1.00 88.94 792 HIS A O 1
ATOM 6300 N N . SER A 1 793 ? 25.536 7.964 -30.945 1.00 87.00 793 SER A N 1
ATOM 6301 C CA . SER A 1 793 ? 24.273 7.328 -30.563 1.00 87.00 793 SER A CA 1
ATOM 6302 C C . SER A 1 793 ? 23.085 8.248 -30.865 1.00 87.00 793 SER A C 1
ATOM 6304 O O . SER A 1 793 ? 23.213 9.479 -30.878 1.00 87.00 793 SER A O 1
ATOM 6306 N N . ILE A 1 794 ? 21.904 7.669 -31.098 1.00 86.81 794 ILE A N 1
ATOM 6307 C CA . ILE A 1 794 ? 20.697 8.422 -31.476 1.00 86.81 794 ILE A CA 1
ATOM 6308 C C . ILE A 1 794 ? 20.243 9.425 -30.396 1.00 86.81 794 ILE A C 1
ATOM 6310 O O . ILE A 1 794 ? 19.555 10.402 -30.694 1.00 86.81 794 ILE A O 1
ATOM 6314 N N . GLU A 1 795 ? 20.656 9.244 -29.139 1.00 83.88 795 GLU A N 1
ATOM 6315 C CA . GLU A 1 795 ? 20.396 10.172 -28.035 1.00 83.88 795 GLU A CA 1
ATOM 6316 C C . GLU A 1 795 ? 21.165 11.488 -28.187 1.00 83.88 795 GLU A C 1
ATOM 6318 O O . GLU A 1 795 ? 20.645 12.544 -27.825 1.00 83.88 795 GLU A O 1
ATOM 6323 N N . GLN A 1 796 ? 22.367 11.459 -28.767 1.00 82.12 796 GLN A N 1
ATOM 6324 C CA . GLN A 1 796 ? 23.243 12.633 -28.879 1.00 82.12 796 GLN A CA 1
ATOM 6325 C C . GLN A 1 796 ? 22.739 13.673 -29.891 1.00 82.12 796 GLN A C 1
ATOM 6327 O O . GLN A 1 796 ? 23.134 14.836 -29.842 1.00 82.12 796 GLN A O 1
ATOM 6332 N N . TYR A 1 797 ? 21.829 13.276 -30.779 1.00 82.38 797 TYR A N 1
ATOM 6333 C CA . TYR A 1 797 ? 21.172 14.156 -31.748 1.00 82.38 797 TYR A CA 1
ATOM 6334 C C . TYR A 1 797 ? 20.000 14.953 -31.143 1.00 82.38 797 TYR A C 1
ATOM 6336 O O . TYR A 1 797 ? 19.357 15.747 -31.835 1.00 82.38 797 TYR A O 1
ATOM 6344 N N . THR A 1 798 ? 19.705 14.775 -29.849 1.00 70.75 798 THR A N 1
ATOM 6345 C CA . THR A 1 798 ? 18.726 15.611 -29.145 1.00 70.75 798 THR A CA 1
ATOM 6346 C C . THR A 1 798 ? 19.345 16.961 -28.781 1.00 70.75 798 THR A C 1
ATOM 6348 O O . THR A 1 798 ? 20.350 17.064 -28.081 1.00 70.75 798 THR A O 1
ATOM 6351 N N . ARG A 1 799 ? 18.762 18.040 -29.306 1.00 55.88 799 ARG A N 1
ATOM 6352 C CA . ARG A 1 799 ? 19.294 19.396 -29.134 1.00 55.88 799 ARG A CA 1
ATOM 6353 C C . ARG A 1 799 ? 19.157 19.842 -27.666 1.00 55.88 799 ARG A C 1
ATOM 6355 O O . ARG A 1 799 ? 18.042 19.789 -27.142 1.00 55.88 799 ARG A O 1
ATOM 6362 N N . PRO A 1 800 ? 20.208 20.358 -27.001 1.00 42.28 800 PRO A N 1
ATOM 6363 C CA . PRO A 1 800 ? 20.060 20.934 -25.667 1.00 42.28 800 PRO A CA 1
ATOM 6364 C C . PRO A 1 800 ? 19.204 22.210 -25.723 1.00 42.28 800 PRO A C 1
ATOM 6366 O O . PRO A 1 800 ? 19.441 23.105 -26.542 1.00 42.28 800 PRO A O 1
ATOM 6369 N N . ARG A 1 801 ? 18.204 22.314 -24.839 1.00 35.56 801 ARG A N 1
ATOM 6370 C CA . ARG A 1 801 ? 17.410 23.537 -24.631 1.00 35.56 801 ARG A CA 1
ATOM 6371 C C . ARG A 1 801 ? 18.253 24.604 -23.913 1.00 35.56 801 ARG A C 1
ATOM 6373 O O . ARG A 1 801 ? 18.047 24.824 -22.735 1.00 35.56 801 ARG A O 1
ATOM 6380 N N . SER A 1 802 ? 19.192 25.239 -24.626 1.00 30.28 802 SER A N 1
ATOM 6381 C CA . SER A 1 802 ? 19.693 26.616 -24.413 1.00 30.28 802 SER A CA 1
ATOM 6382 C C . SER A 1 802 ? 21.038 26.822 -25.123 1.00 30.28 802 SER A C 1
ATOM 6384 O O . SER A 1 802 ? 22.088 26.435 -24.617 1.00 30.28 802 SER A O 1
ATOM 6386 N N . VAL A 1 803 ? 21.039 27.507 -26.267 1.00 25.42 803 VAL A N 1
ATOM 6387 C CA . VAL A 1 803 ? 22.216 28.264 -26.717 1.00 25.42 803 VAL A CA 1
ATOM 6388 C C . VAL A 1 803 ? 21.711 29.624 -27.175 1.00 25.42 803 VAL A C 1
ATOM 6390 O O . VAL A 1 803 ? 21.149 29.769 -28.260 1.00 25.42 803 VAL A O 1
ATOM 6393 N N . SER A 1 804 ? 21.868 30.620 -26.311 1.00 25.62 804 SER A N 1
ATOM 6394 C CA . SER A 1 804 ? 21.718 32.028 -26.661 1.00 25.62 804 SER A CA 1
ATOM 6395 C C . SER A 1 804 ? 22.743 32.403 -27.740 1.00 25.62 804 SER A C 1
ATOM 6397 O O . SER A 1 804 ? 23.892 31.959 -27.730 1.00 25.62 804 SER A O 1
ATOM 6399 N N . GLN A 1 805 ? 22.308 33.193 -28.724 1.00 23.95 805 GLN A N 1
ATOM 6400 C CA . GLN A 1 805 ? 23.135 33.621 -29.853 1.00 23.95 805 GLN A CA 1
ATOM 6401 C C . GLN A 1 805 ? 24.421 34.339 -29.389 1.00 23.95 805 GLN A C 1
ATOM 6403 O O . GLN A 1 805 ? 24.355 35.216 -28.524 1.00 23.95 805 GLN A O 1
ATOM 6408 N N . PRO A 1 806 ? 25.591 34.065 -29.996 1.00 25.62 806 PRO A N 1
ATOM 6409 C CA . PRO A 1 806 ? 26.807 34.805 -29.697 1.00 25.62 806 PRO A CA 1
ATOM 6410 C C . PRO A 1 806 ? 26.794 36.165 -30.404 1.00 25.62 806 PRO A C 1
ATOM 6412 O O . PRO A 1 806 ? 26.910 36.254 -31.627 1.00 25.62 806 PRO A O 1
ATOM 6415 N N . VAL A 1 807 ? 26.736 37.242 -29.622 1.00 26.50 807 VAL A N 1
ATOM 6416 C CA . VAL A 1 807 ? 26.979 38.606 -30.104 1.00 26.50 807 VAL A CA 1
ATOM 6417 C C . VAL A 1 807 ? 28.414 38.708 -30.640 1.00 26.50 807 VAL A C 1
ATOM 6419 O O . VAL A 1 807 ? 29.411 38.487 -29.946 1.00 26.50 807 VAL A O 1
ATOM 6422 N N . THR A 1 808 ? 28.541 39.054 -31.917 1.00 25.11 808 THR A N 1
ATOM 6423 C CA . THR A 1 808 ? 29.805 39.386 -32.576 1.00 25.11 808 THR A CA 1
ATOM 6424 C C . THR A 1 808 ? 30.373 40.703 -32.043 1.00 25.11 808 THR A C 1
ATOM 6426 O O . THR A 1 808 ? 29.801 41.762 -32.280 1.00 25.11 808 THR A O 1
ATOM 6429 N N . ARG A 1 809 ? 31.557 40.672 -31.421 1.00 23.34 809 ARG A N 1
ATOM 6430 C CA . ARG A 1 809 ? 32.494 41.808 -31.420 1.00 23.34 809 ARG A CA 1
ATOM 6431 C C . ARG A 1 809 ? 33.681 41.483 -32.329 1.00 23.34 809 ARG A C 1
ATOM 6433 O O . ARG A 1 809 ? 34.269 40.406 -32.206 1.00 23.34 809 ARG A O 1
ATOM 6440 N N . LYS A 1 810 ? 33.944 42.396 -33.271 1.00 24.08 810 LYS A N 1
ATOM 6441 C CA . LYS A 1 810 ? 35.119 42.452 -34.153 1.00 24.08 810 LYS A CA 1
ATOM 6442 C C . LYS A 1 810 ? 36.375 42.738 -33.320 1.00 24.08 810 LYS A C 1
ATOM 6444 O O . LYS A 1 810 ? 36.309 43.510 -32.368 1.00 24.08 810 LYS A O 1
ATOM 6449 N N . ALA A 1 811 ? 37.492 42.129 -33.706 1.00 24.08 811 ALA A N 1
ATOM 6450 C CA . ALA A 1 811 ? 38.822 42.463 -33.205 1.00 24.08 811 ALA A CA 1
ATOM 6451 C C . ALA A 1 811 ? 39.311 43.800 -33.795 1.00 24.08 811 ALA A C 1
ATOM 6453 O O . ALA A 1 811 ? 38.986 44.085 -34.952 1.00 24.08 811 ALA A O 1
ATOM 6454 N N . PRO A 1 812 ? 40.127 44.579 -33.067 1.00 26.03 812 PRO A N 1
ATOM 6455 C CA . PRO A 1 812 ? 41.141 45.427 -33.664 1.00 26.03 812 PRO A CA 1
ATOM 6456 C C . PRO A 1 812 ? 42.514 44.734 -33.682 1.00 26.03 812 PRO A C 1
ATOM 6458 O O . PRO A 1 812 ? 42.807 43.848 -32.880 1.00 26.03 812 PRO A O 1
ATOM 6461 N N . ASP A 1 813 ? 43.308 45.174 -34.652 1.00 25.00 813 ASP A N 1
ATOM 6462 C CA . ASP A 1 813 ? 44.605 44.688 -35.114 1.00 25.00 813 ASP A CA 1
ATOM 6463 C C . ASP A 1 813 ? 45.687 44.417 -34.060 1.00 25.00 813 ASP A C 1
ATOM 6465 O O . ASP A 1 813 ? 45.915 45.174 -33.117 1.00 25.00 813 ASP A O 1
ATOM 6469 N N . THR A 1 814 ? 46.476 43.385 -34.353 1.00 27.58 814 THR A N 1
ATOM 6470 C CA . THR A 1 814 ? 47.822 43.138 -33.838 1.00 27.58 814 THR A CA 1
ATOM 6471 C C . THR A 1 814 ? 48.834 44.100 -34.464 1.00 27.58 814 THR A C 1
ATOM 6473 O O . THR A 1 814 ? 49.006 44.112 -35.681 1.00 27.58 814 THR A O 1
ATOM 6476 N N . ARG A 1 815 ? 49.629 44.799 -33.641 1.00 24.16 815 ARG A N 1
ATOM 6477 C CA . ARG A 1 815 ? 51.017 45.171 -33.982 1.00 24.16 815 ARG A CA 1
ATOM 6478 C C . ARG A 1 815 ? 51.843 45.528 -32.736 1.00 24.16 815 ARG A C 1
ATOM 6480 O O . ARG A 1 815 ? 51.412 46.348 -31.940 1.00 24.16 815 ARG A O 1
ATOM 6487 N N . LEU A 1 816 ? 53.070 44.977 -32.703 1.00 25.52 816 LEU A N 1
ATOM 6488 C CA . LEU A 1 816 ? 54.258 45.340 -31.891 1.00 25.52 816 LEU A CA 1
ATOM 6489 C C . LEU A 1 816 ? 54.183 44.957 -30.396 1.00 25.52 816 LEU A C 1
ATOM 6491 O O . LEU A 1 816 ? 53.349 45.460 -29.668 1.00 25.52 816 LEU A O 1
ATOM 6495 N N . LYS A 1 817 ? 54.917 43.948 -29.907 1.00 24.80 817 LYS A N 1
ATOM 6496 C CA . LYS A 1 817 ? 56.378 43.753 -29.701 1.00 24.80 817 LYS A CA 1
ATOM 6497 C C . LYS A 1 817 ? 56.725 43.878 -28.202 1.00 24.80 817 LYS A C 1
ATOM 6499 O O . LYS A 1 817 ? 56.356 44.845 -27.554 1.00 24.80 817 LYS A O 1
ATOM 6504 N N . THR A 1 818 ? 57.553 42.925 -27.760 1.00 24.52 818 THR A N 1
ATOM 6505 C CA . THR A 1 818 ? 58.513 42.955 -26.631 1.00 24.52 818 THR A CA 1
ATOM 6506 C C . THR A 1 818 ? 58.016 42.928 -25.174 1.00 24.52 818 THR A C 1
ATOM 6508 O O . THR A 1 818 ? 57.637 43.943 -24.620 1.00 24.52 818 THR A O 1
ATOM 6511 N N . ALA A 1 819 ? 58.199 41.742 -24.574 1.00 25.86 819 ALA A N 1
ATOM 6512 C CA . ALA A 1 819 ? 59.025 41.431 -23.394 1.00 25.86 819 ALA A CA 1
ATOM 6513 C C . ALA A 1 819 ? 58.677 41.968 -21.978 1.00 25.86 819 ALA A C 1
ATOM 6515 O O . ALA A 1 819 ? 58.424 43.145 -21.778 1.00 25.86 819 ALA A O 1
ATOM 6516 N N . VAL A 1 820 ? 58.909 41.062 -21.006 1.00 24.22 820 VAL A N 1
ATOM 6517 C CA . VAL A 1 820 ? 59.270 41.263 -19.578 1.00 24.22 820 VAL A CA 1
ATOM 6518 C C . VAL A 1 820 ? 58.143 41.214 -18.511 1.00 24.22 820 VAL A C 1
ATOM 6520 O O . VAL A 1 820 ? 57.448 42.181 -18.255 1.00 24.22 820 VAL A O 1
ATOM 6523 N N . SER A 1 821 ? 58.051 40.032 -17.876 1.00 24.50 821 SER A N 1
ATOM 6524 C CA . SER A 1 821 ? 58.092 39.704 -16.427 1.00 24.50 821 SER A CA 1
ATOM 6525 C C . SER A 1 821 ? 57.126 40.286 -15.358 1.00 24.50 821 SER A C 1
ATOM 6527 O O . SER A 1 821 ? 57.064 41.490 -15.161 1.00 24.50 821 SER A O 1
ATOM 6529 N N . VAL A 1 822 ? 56.629 39.347 -14.522 1.00 24.19 822 VAL A N 1
ATOM 6530 C CA . VAL A 1 822 ? 56.440 39.359 -13.038 1.00 24.19 822 VAL A CA 1
ATOM 6531 C C . VAL A 1 822 ? 55.259 40.144 -12.418 1.00 24.19 822 VAL A C 1
ATOM 6533 O O . VAL A 1 822 ? 55.346 41.347 -12.230 1.00 24.19 822 VAL A O 1
ATOM 6536 N N . SER A 1 823 ? 54.256 39.361 -11.974 1.00 22.59 823 SER A N 1
ATOM 6537 C CA . SER A 1 823 ? 53.466 39.391 -10.708 1.00 22.59 823 SER A CA 1
ATOM 6538 C C . SER A 1 823 ? 52.783 40.707 -10.220 1.00 22.59 823 SER A C 1
ATOM 6540 O O . SER A 1 823 ? 52.831 41.715 -10.909 1.00 22.59 823 SER A O 1
ATOM 6542 N N . PRO A 1 824 ? 52.036 40.706 -9.089 1.00 36.50 824 PRO A N 1
ATOM 6543 C CA . PRO A 1 824 ? 50.599 40.401 -9.030 1.00 36.50 824 PRO A CA 1
ATOM 6544 C C . PRO A 1 824 ? 49.738 41.524 -8.390 1.00 36.50 824 PRO A C 1
ATOM 6546 O O . PRO A 1 824 ? 50.268 42.410 -7.737 1.00 36.50 824 PRO A O 1
ATOM 6549 N N . GLU A 1 825 ? 48.409 41.396 -8.539 1.00 26.17 825 GLU A N 1
ATOM 6550 C CA . GLU A 1 825 ? 47.310 42.043 -7.777 1.00 26.17 825 GLU A CA 1
ATOM 6551 C C . GLU A 1 825 ? 47.223 43.587 -7.720 1.00 26.17 825 GLU A C 1
ATOM 6553 O O . GLU A 1 825 ? 48.178 44.278 -7.398 1.00 26.17 825 GLU A O 1
ATOM 6558 N N . ILE A 1 826 ? 46.024 44.140 -7.972 1.00 23.44 826 ILE A N 1
ATOM 6559 C CA . ILE A 1 826 ? 45.266 45.013 -7.045 1.00 23.44 826 ILE A CA 1
ATOM 6560 C C . ILE A 1 826 ? 43.900 45.380 -7.659 1.00 23.44 826 ILE A C 1
ATOM 6562 O O . ILE A 1 826 ? 43.675 45.372 -8.868 1.00 23.44 826 ILE A O 1
ATOM 6566 N N . ASP A 1 827 ? 42.999 45.628 -6.724 1.00 22.58 827 ASP A N 1
ATOM 6567 C CA . ASP A 1 827 ? 41.550 45.680 -6.697 1.00 22.58 827 ASP A CA 1
ATOM 6568 C C . ASP A 1 827 ? 40.986 47.109 -6.972 1.00 22.58 827 ASP A C 1
ATOM 6570 O O . ASP A 1 827 ? 41.567 48.091 -6.511 1.00 22.58 827 ASP A O 1
ATOM 6574 N N . VAL A 1 828 ? 39.793 47.188 -7.603 1.00 24.39 828 VAL A N 1
ATOM 6575 C CA . VAL A 1 828 ? 38.732 48.242 -7.450 1.00 24.39 828 VAL A CA 1
ATOM 6576 C C . VAL A 1 828 ? 38.998 49.663 -8.054 1.00 24.39 828 VAL A C 1
ATOM 6578 O O . VAL A 1 828 ? 40.146 50.060 -8.211 1.00 24.39 828 VAL A O 1
ATOM 6581 N N . PRO A 1 829 ? 37.992 50.552 -8.290 1.00 28.52 829 PRO A N 1
ATOM 6582 C CA . PRO A 1 829 ? 36.688 50.468 -8.976 1.00 28.52 829 PRO A CA 1
ATOM 6583 C C . PRO A 1 829 ? 36.482 51.548 -10.079 1.00 28.52 829 PRO A C 1
ATOM 6585 O O . PRO A 1 829 ? 37.279 52.457 -10.287 1.00 28.52 829 PRO A O 1
ATOM 6588 N N . ALA A 1 830 ? 35.307 51.467 -10.709 1.00 32.44 830 ALA A N 1
ATOM 6589 C CA . ALA A 1 830 ? 34.625 52.461 -11.539 1.00 32.44 830 ALA A CA 1
ATOM 6590 C C . ALA A 1 830 ? 34.749 53.940 -11.111 1.00 32.44 830 ALA A C 1
ATOM 6592 O O . ALA A 1 830 ? 34.524 54.254 -9.947 1.00 32.44 830 ALA A O 1
ATOM 6593 N N . ASP A 1 831 ? 34.912 54.847 -12.087 1.00 22.81 831 ASP A N 1
ATOM 6594 C CA . ASP A 1 831 ? 33.887 55.866 -12.370 1.00 22.81 831 ASP A CA 1
ATOM 6595 C C . ASP A 1 831 ? 34.117 56.616 -13.704 1.00 22.81 831 ASP A C 1
ATOM 6597 O O . ASP A 1 831 ? 35.248 56.893 -14.092 1.00 22.81 831 ASP A O 1
ATOM 6601 N N . ARG A 1 832 ? 32.995 57.030 -14.319 1.00 22.88 832 ARG A N 1
ATOM 6602 C CA . ARG A 1 832 ? 32.813 58.229 -15.174 1.00 22.88 832 ARG A CA 1
ATOM 6603 C C . ARG A 1 832 ? 33.500 58.320 -16.549 1.00 22.88 832 ARG A C 1
ATOM 6605 O O . ARG A 1 832 ? 34.666 58.664 -16.661 1.00 22.88 832 ARG A O 1
ATOM 6612 N N . LEU A 1 833 ? 32.690 58.264 -17.613 1.00 22.88 833 LEU A N 1
ATOM 6613 C CA . LEU A 1 833 ? 32.096 59.450 -18.273 1.00 22.88 833 LEU A CA 1
ATOM 6614 C C . LEU A 1 833 ? 31.516 59.057 -19.641 1.00 22.88 833 LEU A C 1
ATOM 6616 O O . LEU A 1 833 ? 32.241 58.782 -20.591 1.00 22.88 833 LEU A O 1
ATOM 6620 N N . VAL A 1 834 ? 30.186 59.087 -19.728 1.00 24.77 834 VAL A N 1
ATOM 6621 C CA . VAL A 1 834 ? 29.438 59.166 -20.986 1.00 24.77 834 VAL A CA 1
ATOM 6622 C C . VAL A 1 834 ? 29.019 60.622 -21.176 1.00 24.77 834 VAL A C 1
ATOM 6624 O O . VAL A 1 834 ? 28.359 61.196 -20.313 1.00 24.77 834 VAL A O 1
ATOM 6627 N N . LYS A 1 835 ? 29.420 61.184 -22.313 1.00 24.73 835 LYS A N 1
ATOM 6628 C CA . LYS A 1 835 ? 28.873 62.340 -23.041 1.00 24.73 835 LYS A CA 1
ATOM 6629 C C . LYS A 1 835 ? 29.261 62.075 -24.500 1.00 24.73 835 LYS A C 1
ATOM 6631 O O . LYS A 1 835 ? 30.391 61.660 -24.729 1.00 24.73 835 LYS A O 1
ATOM 6636 N N . ASP A 1 836 ? 28.450 62.201 -25.537 1.00 25.11 836 ASP A N 1
ATOM 6637 C CA . ASP A 1 836 ? 27.139 62.798 -25.798 1.00 25.11 836 ASP A CA 1
ATOM 6638 C C . ASP A 1 836 ? 26.615 62.157 -27.115 1.00 25.11 836 ASP A C 1
ATOM 6640 O O . ASP A 1 836 ? 27.346 61.377 -27.731 1.00 25.11 836 ASP A O 1
ATOM 6644 N N . ILE A 1 837 ? 25.438 62.608 -27.595 1.00 23.89 837 ILE A N 1
ATOM 6645 C CA . ILE A 1 837 ? 24.849 62.503 -28.967 1.00 23.89 837 ILE A CA 1
ATOM 6646 C C . ILE A 1 837 ? 23.645 61.513 -29.037 1.00 23.89 837 ILE A C 1
ATOM 6648 O O . ILE A 1 837 ? 23.693 60.458 -28.409 1.00 23.89 837 ILE A O 1
ATOM 6652 N N . PRO A 1 838 ? 22.492 61.873 -29.661 1.00 26.33 838 PRO A N 1
ATOM 6653 C CA . PRO A 1 838 ? 21.295 62.268 -28.922 1.00 26.33 838 PRO A CA 1
ATOM 6654 C C . PRO A 1 838 ? 20.055 61.431 -29.303 1.00 26.33 838 PRO A C 1
ATOM 6656 O O . PRO A 1 838 ? 20.087 60.541 -30.149 1.00 26.33 838 PRO A O 1
ATOM 6659 N N . ALA A 1 839 ? 18.952 61.743 -28.630 1.00 28.88 839 ALA A N 1
ATOM 6660 C CA . ALA A 1 839 ? 17.685 61.033 -28.632 1.00 28.88 839 ALA A CA 1
ATOM 6661 C C . ALA A 1 839 ? 17.009 60.858 -30.008 1.00 28.88 839 ALA A C 1
ATOM 6663 O O . ALA A 1 839 ? 16.854 61.808 -30.774 1.00 28.88 839 ALA A O 1
ATOM 6664 N N . GLN A 1 840 ? 16.473 59.654 -30.222 1.00 26.50 840 GLN A N 1
ATOM 6665 C CA . GLN A 1 840 ? 15.181 59.456 -30.874 1.00 26.50 840 GLN A CA 1
ATOM 6666 C C . GLN A 1 840 ? 14.250 58.769 -29.870 1.00 26.50 840 GLN A C 1
ATOM 6668 O O . GLN A 1 840 ? 14.603 57.748 -29.278 1.00 26.50 840 GLN A O 1
ATOM 6673 N N . ASP A 1 841 ? 13.103 59.406 -29.644 1.00 30.30 841 ASP A N 1
ATOM 6674 C CA . ASP A 1 841 ? 12.068 59.054 -28.677 1.00 30.30 841 ASP A CA 1
ATOM 6675 C C . ASP A 1 841 ? 11.564 57.614 -28.843 1.00 30.30 841 ASP A C 1
ATOM 6677 O O . ASP A 1 841 ? 10.768 57.304 -29.726 1.00 30.30 841 ASP A O 1
ATOM 6681 N N . PHE A 1 842 ? 11.958 56.752 -27.910 1.00 26.08 842 PHE A N 1
ATOM 6682 C CA . PHE A 1 842 ? 11.094 55.693 -27.406 1.00 26.08 842 PHE A CA 1
ATOM 6683 C C . PHE A 1 842 ? 10.867 56.000 -25.930 1.00 26.08 842 PHE A C 1
ATOM 6685 O O . PHE A 1 842 ? 11.805 55.962 -25.130 1.00 26.08 842 PHE A O 1
ATOM 6692 N N . GLN A 1 843 ? 9.630 56.346 -25.569 1.00 28.75 843 GLN A N 1
ATOM 6693 C CA . GLN A 1 843 ? 9.231 56.520 -24.178 1.00 28.75 843 GLN A CA 1
ATOM 6694 C C . GLN A 1 843 ? 9.600 55.259 -23.384 1.00 28.75 843 GLN A C 1
ATOM 6696 O O . GLN A 1 843 ? 8.969 54.212 -23.522 1.00 28.75 843 GLN A O 1
ATOM 6701 N N . LYS A 1 844 ? 10.623 55.365 -22.528 1.00 30.28 844 LYS A N 1
ATOM 6702 C CA . LYS A 1 844 ? 10.831 54.438 -21.415 1.00 30.28 844 LYS A CA 1
ATOM 6703 C C . LYS A 1 844 ? 9.582 54.511 -20.539 1.00 30.28 844 LYS A C 1
ATOM 6705 O O . LYS A 1 844 ? 9.417 55.480 -19.800 1.00 30.28 844 LYS A O 1
ATOM 6710 N N . LYS A 1 845 ? 8.704 53.508 -20.620 1.00 31.75 845 LYS A N 1
ATOM 6711 C CA . LYS A 1 845 ? 7.722 53.264 -19.559 1.00 31.75 845 LYS A CA 1
ATOM 6712 C C . LYS A 1 845 ? 8.508 53.086 -18.260 1.00 31.75 845 LYS A C 1
ATOM 6714 O O . LYS A 1 845 ? 9.434 52.281 -18.195 1.00 31.75 845 LYS A O 1
ATOM 6719 N N . ALA A 1 846 ? 8.210 53.929 -17.279 1.00 36.09 846 ALA A N 1
ATOM 6720 C CA . ALA A 1 846 ? 8.789 53.844 -15.952 1.00 36.09 846 ALA A CA 1
ATOM 6721 C C . ALA A 1 846 ? 8.404 52.492 -15.336 1.00 36.09 846 ALA A C 1
ATOM 6723 O O . ALA A 1 846 ? 7.219 52.180 -15.255 1.00 36.09 846 ALA A O 1
ATOM 6724 N N . VAL A 1 847 ? 9.410 51.712 -14.941 1.00 44.62 847 VAL A N 1
ATOM 6725 C CA . VAL A 1 847 ? 9.255 50.468 -14.174 1.00 44.62 847 VAL A CA 1
ATOM 6726 C C . VAL A 1 847 ? 8.481 50.794 -12.895 1.00 44.62 847 VAL A C 1
ATOM 6728 O O . VAL A 1 847 ? 8.844 51.738 -12.187 1.00 44.62 847 VAL A O 1
ATOM 6731 N N . ALA A 1 848 ? 7.380 50.083 -12.649 1.00 51.06 848 ALA A N 1
ATOM 6732 C CA . ALA A 1 848 ? 6.446 50.379 -11.567 1.00 51.06 848 ALA A CA 1
ATOM 6733 C C . ALA A 1 848 ? 7.025 49.959 -10.198 1.00 51.06 848 ALA A C 1
ATOM 6735 O O . ALA A 1 848 ? 7.329 48.785 -10.003 1.00 51.06 848 ALA A O 1
ATOM 6736 N N . PRO A 1 849 ? 7.140 50.875 -9.219 1.00 66.62 849 PRO A N 1
ATOM 6737 C CA . PRO A 1 849 ? 7.652 50.541 -7.894 1.00 66.62 849 PRO A CA 1
ATOM 6738 C C . PRO A 1 849 ? 6.859 49.464 -7.141 1.00 66.62 849 PRO A C 1
ATOM 6740 O O . PRO A 1 849 ? 5.643 49.386 -7.274 1.00 66.62 849 PRO A O 1
ATOM 6743 N N . LEU A 1 850 ? 7.487 48.723 -6.218 1.00 73.06 850 LEU A N 1
ATOM 6744 C CA . LEU A 1 850 ? 6.799 47.775 -5.307 1.00 73.06 850 LEU A CA 1
ATOM 6745 C C . LEU A 1 850 ? 5.568 48.372 -4.584 1.00 73.06 850 LEU A C 1
ATOM 6747 O O . LEU A 1 850 ? 4.604 47.666 -4.280 1.00 73.06 850 LEU A O 1
ATOM 6751 N N . TYR A 1 851 ? 5.577 49.682 -4.303 1.00 72.31 851 TYR A N 1
ATOM 6752 C CA . TYR A 1 851 ? 4.413 50.364 -3.726 1.00 72.31 851 TYR A CA 1
ATOM 6753 C C . TYR A 1 851 ? 3.246 50.495 -4.720 1.00 72.31 851 TYR A C 1
ATOM 6755 O O . TYR A 1 851 ? 2.099 50.493 -4.281 1.00 72.31 851 TYR A O 1
ATOM 6763 N N . VAL A 1 852 ? 3.527 50.577 -6.026 1.00 74.50 852 VAL A N 1
ATOM 6764 C CA . VAL A 1 852 ? 2.536 50.590 -7.112 1.00 74.50 852 VAL A CA 1
ATOM 6765 C C . VAL A 1 852 ? 1.889 49.220 -7.237 1.00 74.50 852 VAL A C 1
ATOM 6767 O O . VAL A 1 852 ? 0.674 49.154 -7.173 1.00 74.50 852 VAL A O 1
ATOM 6770 N N . ILE A 1 853 ? 2.660 48.126 -7.235 1.00 82.81 853 ILE A N 1
ATOM 6771 C CA . ILE A 1 853 ? 2.102 46.756 -7.228 1.00 82.81 853 ILE A CA 1
ATOM 6772 C C . ILE A 1 853 ? 1.150 46.555 -6.038 1.00 82.81 853 ILE A C 1
ATOM 6774 O O . ILE A 1 853 ? 0.050 46.027 -6.177 1.00 82.81 853 ILE A O 1
ATOM 6778 N N . SER A 1 854 ? 1.549 47.018 -4.850 1.00 82.19 854 SER A N 1
ATOM 6779 C CA . SER A 1 854 ? 0.717 46.953 -3.643 1.00 82.19 854 SER A CA 1
ATOM 6780 C C . SER A 1 854 ? -0.553 47.814 -3.741 1.00 82.19 854 SER A C 1
ATOM 6782 O O . SER A 1 854 ? -1.615 47.404 -3.268 1.00 82.19 854 SER A O 1
ATOM 6784 N N . ALA A 1 855 ? -0.462 49.008 -4.335 1.00 83.44 855 ALA A N 1
ATOM 6785 C CA . ALA A 1 855 ? -1.602 49.898 -4.543 1.00 83.44 855 ALA A CA 1
ATOM 6786 C C . ALA A 1 855 ? -2.564 49.354 -5.612 1.00 83.44 855 ALA A C 1
ATOM 6788 O O . ALA A 1 855 ? -3.772 49.336 -5.380 1.00 83.44 855 ALA A O 1
ATOM 6789 N N . ASP A 1 856 ? -2.032 48.845 -6.721 1.00 85.25 856 ASP A N 1
ATOM 6790 C CA . ASP A 1 856 ? -2.776 48.237 -7.822 1.00 85.25 856 ASP A CA 1
ATOM 6791 C C . ASP A 1 856 ? -3.484 46.964 -7.366 1.00 85.25 856 ASP A C 1
ATOM 6793 O O . ASP A 1 856 ? -4.657 46.780 -7.673 1.00 85.25 856 ASP A O 1
ATOM 6797 N N . LEU A 1 857 ? -2.836 46.131 -6.544 1.00 88.62 857 LEU A N 1
ATOM 6798 C CA . LEU A 1 857 ? -3.465 44.943 -5.968 1.00 88.62 857 LEU A CA 1
ATOM 6799 C C . LEU A 1 857 ? -4.640 45.311 -5.049 1.00 88.62 857 LEU A C 1
ATOM 6801 O O . LEU A 1 857 ? -5.708 44.709 -5.126 1.00 88.62 857 LEU A O 1
ATOM 6805 N N . LYS A 1 858 ? -4.481 46.336 -4.199 1.00 86.38 858 LYS A N 1
ATOM 6806 C CA . LYS A 1 858 ? -5.581 46.839 -3.355 1.00 86.38 858 LYS A CA 1
ATOM 6807 C C . LYS A 1 858 ? -6.712 47.434 -4.191 1.00 86.38 858 LYS A C 1
ATOM 6809 O O . LYS A 1 858 ? -7.880 47.212 -3.876 1.00 86.38 858 LYS A O 1
ATOM 6814 N N . SER A 1 859 ? -6.364 48.180 -5.239 1.00 86.94 859 SER A N 1
ATOM 6815 C CA . SER A 1 859 ? -7.317 48.740 -6.198 1.00 86.94 859 SER A CA 1
ATOM 6816 C C . SER A 1 859 ? -8.102 47.626 -6.892 1.00 86.94 859 SER A C 1
ATOM 6818 O O . SER A 1 859 ? -9.331 47.665 -6.903 1.00 86.94 859 SER A O 1
ATOM 6820 N N . PHE A 1 860 ? -7.410 46.587 -7.366 1.00 88.12 860 PHE A N 1
ATOM 6821 C CA . PHE A 1 860 ? -7.997 45.414 -8.005 1.00 88.12 860 PHE A CA 1
ATOM 6822 C C . PHE A 1 860 ? -8.995 44.715 -7.082 1.00 88.12 860 PHE A C 1
ATOM 6824 O O . PHE A 1 860 ? -10.149 44.536 -7.462 1.00 88.12 860 PHE A O 1
ATOM 6831 N N . VAL A 1 861 ? -8.590 44.387 -5.850 1.00 85.81 861 VAL A N 1
ATOM 6832 C CA . VAL A 1 861 ? -9.460 43.701 -4.882 1.00 85.81 861 VAL A CA 1
ATOM 6833 C C . VAL A 1 861 ? -10.686 44.556 -4.546 1.00 85.81 861 VAL A C 1
ATOM 6835 O O . VAL A 1 861 ? -11.808 44.059 -4.579 1.00 85.81 861 VAL A O 1
ATOM 6838 N N . SER A 1 862 ? -10.502 45.855 -4.290 1.00 84.00 862 SER A N 1
ATOM 6839 C CA . SER A 1 862 ? -11.610 46.786 -4.023 1.00 84.00 862 SER A CA 1
ATOM 6840 C C . SER A 1 862 ? -12.603 46.855 -5.192 1.00 84.00 862 SER A C 1
ATOM 6842 O O . SER A 1 862 ? -13.819 46.772 -5.008 1.00 84.00 862 SER A O 1
ATOM 6844 N N . LYS A 1 863 ? -12.083 46.940 -6.418 1.00 81.88 863 LYS A N 1
ATOM 6845 C CA . LYS A 1 863 ? -12.883 47.024 -7.638 1.00 81.88 863 LYS A CA 1
ATOM 6846 C C . LYS A 1 863 ? -13.615 45.716 -7.935 1.00 81.88 863 LYS A C 1
ATOM 6848 O O . LYS A 1 863 ? -14.807 45.750 -8.224 1.00 81.88 863 LYS A O 1
ATOM 6853 N N . ALA A 1 864 ? -12.958 44.572 -7.766 1.00 81.62 864 ALA A N 1
ATOM 6854 C CA . ALA A 1 864 ? -13.569 43.254 -7.900 1.00 81.62 864 ALA A CA 1
ATOM 6855 C C . ALA A 1 864 ? -14.716 43.039 -6.901 1.00 81.62 864 ALA A C 1
ATOM 6857 O O . ALA A 1 864 ? -15.786 42.561 -7.274 1.00 81.62 864 ALA A O 1
ATOM 6858 N N . LEU A 1 865 ? -14.534 43.468 -5.647 1.00 75.31 865 LEU A N 1
ATOM 6859 C CA . LEU A 1 865 ? -15.585 43.402 -4.629 1.00 75.31 865 LEU A CA 1
ATOM 6860 C C . LEU A 1 865 ? -16.798 44.277 -4.979 1.00 75.31 865 LEU A C 1
ATOM 6862 O O . LEU A 1 865 ? -17.924 43.895 -4.667 1.00 75.31 865 LEU A O 1
ATOM 6866 N N . SER A 1 866 ? -16.604 45.398 -5.682 1.00 71.50 866 SER A N 1
ATOM 6867 C CA . SER A 1 866 ? -17.716 46.236 -6.158 1.00 71.50 866 SER A CA 1
ATOM 6868 C C . SER A 1 866 ? -18.555 45.578 -7.267 1.00 71.50 866 SER A C 1
ATOM 6870 O O . SER A 1 866 ? -19.740 45.881 -7.401 1.00 71.50 866 SER A O 1
ATOM 6872 N N . TYR A 1 867 ? -17.977 44.628 -8.015 1.00 68.81 867 TYR A N 1
ATOM 6873 C CA . TYR A 1 867 ? -18.668 43.875 -9.070 1.00 68.81 867 TYR A CA 1
ATOM 6874 C C . TYR A 1 867 ? -19.451 42.657 -8.549 1.00 68.81 867 TYR A C 1
ATOM 6876 O O . TYR A 1 867 ? -20.342 42.163 -9.245 1.00 68.81 867 TYR A O 1
ATOM 6884 N N . ASN A 1 868 ? -19.150 42.187 -7.332 1.00 56.28 868 ASN A N 1
ATOM 6885 C CA . ASN A 1 868 ? -19.786 41.021 -6.702 1.00 56.28 868 ASN A CA 1
ATOM 6886 C C . ASN A 1 868 ? -21.151 41.321 -6.048 1.00 56.28 868 ASN A C 1
ATOM 6888 O O . ASN A 1 868 ? -21.788 40.410 -5.525 1.00 56.28 868 ASN A O 1
ATOM 6892 N N . ALA A 1 869 ? -21.628 42.571 -6.081 1.00 44.62 869 ALA A N 1
ATOM 6893 C CA . ALA A 1 869 ? -22.821 42.997 -5.343 1.00 44.62 869 ALA A CA 1
ATOM 6894 C C . ALA A 1 869 ? -24.171 42.820 -6.073 1.00 44.62 869 ALA A C 1
ATOM 6896 O O . ALA A 1 869 ? -25.206 43.132 -5.487 1.00 44.62 869 ALA A O 1
ATOM 6897 N N . SER A 1 870 ? -24.226 42.318 -7.312 1.00 46.62 870 SER A N 1
ATOM 6898 C CA . SER A 1 870 ? -25.503 41.899 -7.918 1.00 46.62 870 SER A CA 1
ATOM 6899 C C . SER A 1 870 ? -25.304 40.972 -9.120 1.00 46.62 870 SER A C 1
ATOM 6901 O O . SER A 1 870 ? -24.578 41.346 -10.047 1.00 46.62 870 SER A O 1
ATOM 6903 N N . PRO A 1 871 ? -25.978 39.804 -9.188 1.00 51.66 871 PRO A N 1
ATOM 6904 C CA . PRO A 1 871 ? -26.266 39.207 -10.488 1.00 51.66 871 PRO A CA 1
ATOM 6905 C C . PRO A 1 871 ? -27.009 40.267 -11.308 1.00 51.66 871 PRO A C 1
ATOM 6907 O O . PRO A 1 871 ? -27.880 40.947 -10.777 1.00 51.66 871 PRO A O 1
ATOM 6910 N N . LEU A 1 872 ? -26.635 40.466 -12.573 1.00 50.50 872 LEU A N 1
ATOM 6911 C CA . LEU A 1 872 ? -27.305 41.423 -13.457 1.00 50.50 872 LEU A CA 1
ATOM 6912 C C . LEU A 1 872 ? -28.754 40.970 -13.715 1.00 50.50 872 LEU A C 1
ATOM 6914 O O . LEU A 1 872 ? -29.068 40.392 -14.749 1.00 50.50 872 LEU A O 1
ATOM 6918 N N . THR A 1 873 ? -29.645 41.239 -12.770 1.00 52.41 873 THR A N 1
ATOM 6919 C CA . THR A 1 873 ? -31.090 41.266 -12.947 1.00 52.41 873 THR A CA 1
ATOM 6920 C C . THR A 1 873 ? -31.456 42.706 -13.269 1.00 52.41 873 THR A C 1
ATOM 6922 O O . THR A 1 873 ? -31.638 43.473 -12.337 1.00 52.41 873 THR A O 1
ATOM 6925 N N . GLU A 1 874 ? -31.458 43.093 -14.553 1.00 48.06 874 GLU A N 1
ATOM 6926 C CA . GLU A 1 874 ? -32.385 44.100 -15.119 1.00 48.06 874 GLU A CA 1
ATOM 6927 C C . GLU A 1 874 ? -32.079 44.480 -16.587 1.00 48.06 874 GLU A C 1
ATOM 6929 O O . GLU A 1 874 ? -30.944 44.783 -16.972 1.00 48.06 874 GLU A O 1
ATOM 6934 N N . GLU A 1 875 ? -33.161 44.447 -17.377 1.00 52.34 875 GLU A N 1
ATOM 6935 C CA . GLU A 1 875 ? -33.507 45.296 -18.533 1.00 52.34 875 GLU A CA 1
ATOM 6936 C C . GLU A 1 875 ? -32.426 45.602 -19.585 1.00 52.34 875 GLU A C 1
ATOM 6938 O O . GLU A 1 875 ? -32.215 46.746 -19.982 1.00 52.34 875 GLU A O 1
ATOM 6943 N N . ALA A 1 876 ? -31.771 44.575 -20.127 1.00 57.00 876 ALA A N 1
ATOM 6944 C CA . ALA A 1 876 ? -31.120 44.697 -21.431 1.00 57.00 876 ALA A CA 1
ATOM 6945 C C . ALA A 1 876 ? -32.044 44.135 -22.521 1.00 57.00 876 ALA A C 1
ATOM 6947 O O . ALA A 1 876 ? -32.610 43.053 -22.355 1.00 57.00 876 ALA A O 1
ATOM 6948 N N . VAL A 1 877 ? -32.201 44.861 -23.635 1.00 65.31 877 VAL A N 1
ATOM 6949 C CA . VAL A 1 877 ? -32.936 44.360 -24.807 1.00 65.31 877 VAL A CA 1
ATOM 6950 C C . VAL A 1 877 ? -32.255 43.061 -25.267 1.00 65.31 877 VAL A C 1
ATOM 6952 O O . VAL A 1 877 ? -31.053 43.097 -25.548 1.00 65.31 877 VAL A O 1
ATOM 6955 N N . PRO A 1 878 ? -32.966 41.915 -25.311 1.00 69.00 878 PRO A N 1
ATOM 6956 C CA . PRO A 1 878 ? -32.377 40.656 -25.749 1.00 69.00 878 PRO A CA 1
ATOM 6957 C C . PRO A 1 878 ? -31.803 40.798 -27.157 1.00 69.00 878 PRO A C 1
ATOM 6959 O O . PRO A 1 878 ? -32.433 41.420 -28.017 1.00 69.00 878 PRO A O 1
ATOM 6962 N N . LEU A 1 879 ? -30.629 40.207 -27.393 1.00 78.62 879 LEU A N 1
ATOM 6963 C CA . LEU A 1 879 ? -30.032 40.167 -28.729 1.00 78.62 879 LEU A CA 1
ATOM 6964 C C . LEU A 1 879 ? -31.038 39.571 -29.722 1.00 78.62 879 LEU A C 1
ATOM 6966 O O . LEU A 1 879 ? -31.784 38.646 -29.394 1.00 78.62 879 LEU A O 1
ATOM 6970 N N . SER A 1 880 ? -31.098 40.134 -30.925 1.00 72.62 880 SER A N 1
ATOM 6971 C CA . SER A 1 880 ? -32.251 39.959 -31.817 1.00 72.62 880 SER A CA 1
ATOM 6972 C C . SER A 1 880 ? -32.199 38.667 -32.642 1.00 72.62 880 SER A C 1
ATOM 6974 O O . SER A 1 880 ? -33.206 38.247 -33.219 1.00 72.62 880 SER A O 1
ATOM 6976 N N . GLY A 1 881 ? -31.046 37.985 -32.667 1.00 81.38 881 GLY A N 1
ATOM 6977 C CA . GLY A 1 881 ? -30.875 36.759 -33.435 1.00 81.38 881 GLY A CA 1
ATOM 6978 C C . GLY A 1 881 ? -29.573 36.000 -33.182 1.00 81.38 881 GLY A C 1
ATOM 6979 O O . GLY A 1 881 ? -28.690 36.424 -32.439 1.00 81.38 881 GLY A O 1
ATOM 6980 N N . TYR A 1 882 ? -29.462 34.848 -33.849 1.00 85.81 882 TYR A N 1
ATOM 6981 C CA . TYR A 1 882 ? -28.342 33.909 -33.737 1.00 85.81 882 TYR A CA 1
ATOM 6982 C C . TYR A 1 882 ? -26.966 34.559 -33.904 1.00 85.81 882 TYR A C 1
ATOM 6984 O O . TYR A 1 882 ? -26.064 34.244 -33.140 1.00 85.81 882 TYR A O 1
ATOM 6992 N N . GLN A 1 883 ? -26.791 35.439 -34.896 1.00 85.50 883 GLN A N 1
ATOM 6993 C CA . GLN A 1 883 ? -25.472 35.984 -35.237 1.00 85.50 883 GLN A CA 1
ATOM 6994 C C . GLN A 1 883 ? -24.866 36.787 -34.081 1.00 85.50 883 GLN A C 1
ATOM 6996 O O . GLN A 1 883 ? -23.701 36.592 -33.744 1.00 85.50 883 GLN A O 1
ATOM 7001 N N . GLU A 1 884 ? -25.668 37.630 -33.433 1.00 86.31 884 GLU A N 1
ATOM 7002 C CA . GLU A 1 884 ? -25.236 38.439 -32.291 1.00 86.31 884 GLU A CA 1
ATOM 7003 C C . GLU A 1 884 ? -24.953 37.562 -31.064 1.00 86.31 884 GLU A C 1
ATOM 7005 O O . GLU A 1 884 ? -23.931 37.729 -30.396 1.00 86.31 884 GLU A O 1
ATOM 7010 N N . ALA A 1 885 ? -25.815 36.573 -30.799 1.00 86.50 885 ALA A N 1
ATOM 7011 C CA . ALA A 1 885 ? -25.632 35.650 -29.682 1.00 86.50 885 ALA A CA 1
ATOM 7012 C C . ALA A 1 885 ? -24.410 34.736 -29.863 1.00 86.50 885 ALA A C 1
ATOM 7014 O O . ALA A 1 885 ? -23.667 34.491 -28.913 1.00 86.50 885 ALA A O 1
ATOM 7015 N N . HIS A 1 886 ? -24.167 34.274 -31.092 1.00 89.81 886 HIS A N 1
ATOM 7016 C CA . HIS A 1 886 ? -23.000 33.478 -31.456 1.00 89.81 886 HIS A CA 1
ATOM 7017 C C . HIS A 1 886 ? -21.705 34.284 -31.309 1.00 89.81 886 HIS A C 1
ATOM 7019 O O . HIS A 1 886 ? -20.747 33.794 -30.715 1.00 89.81 886 HIS A O 1
ATOM 7025 N N . ALA A 1 887 ? -21.689 35.535 -31.782 1.00 88.12 887 ALA A N 1
ATOM 7026 C CA . ALA A 1 887 ? -20.538 36.424 -31.637 1.00 88.12 887 ALA A CA 1
ATOM 7027 C C . ALA A 1 887 ? -20.212 36.700 -30.160 1.00 88.12 887 ALA A C 1
ATOM 7029 O O . ALA A 1 887 ? -19.050 36.614 -29.763 1.00 88.12 887 ALA A O 1
ATOM 7030 N N . SER A 1 888 ? -21.231 36.960 -29.331 1.00 88.56 888 SER A N 1
ATOM 7031 C CA . SER A 1 888 ? -21.029 37.132 -27.890 1.00 88.56 888 SER A CA 1
ATOM 7032 C C . SER A 1 888 ? -20.474 35.867 -27.236 1.00 88.56 888 SER A C 1
ATOM 7034 O O . SER A 1 888 ? -19.549 35.961 -26.438 1.00 88.56 888 SER A O 1
ATOM 7036 N N . LEU A 1 889 ? -21.001 34.687 -27.584 1.00 89.81 889 LEU A N 1
ATOM 7037 C CA . LEU A 1 889 ? -20.542 33.411 -27.034 1.00 89.81 889 LEU A CA 1
ATOM 7038 C C . LEU A 1 889 ? -19.090 33.093 -27.420 1.00 89.81 889 LEU A C 1
ATOM 7040 O O . LEU A 1 889 ? -18.342 32.584 -26.589 1.00 89.81 889 LEU A O 1
ATOM 7044 N N . LEU A 1 890 ? -18.677 33.380 -28.659 1.00 89.06 890 LEU A N 1
ATOM 7045 C CA . LEU A 1 890 ? -17.289 33.191 -29.092 1.00 89.06 890 LEU A CA 1
ATOM 7046 C C . LEU A 1 890 ? -16.330 34.086 -28.301 1.00 89.06 890 LEU A C 1
ATOM 7048 O O . LEU A 1 890 ? -15.359 33.576 -27.746 1.00 89.06 890 LEU A O 1
ATOM 7052 N N . ALA A 1 891 ? -16.654 35.376 -28.163 1.00 88.06 891 ALA A N 1
ATOM 7053 C CA . ALA A 1 891 ? -15.858 36.309 -27.366 1.00 88.06 891 ALA A CA 1
ATOM 7054 C C . ALA A 1 891 ? -15.772 35.888 -25.885 1.00 88.06 891 ALA A C 1
ATOM 7056 O O . ALA A 1 891 ? -14.735 36.054 -25.248 1.00 88.06 891 ALA A O 1
ATOM 7057 N N . SER A 1 892 ? -16.843 35.307 -25.329 1.00 89.12 892 SER A N 1
ATOM 7058 C CA . SER A 1 892 ? -16.826 34.754 -23.967 1.00 89.12 892 SER A CA 1
ATOM 7059 C C . SER A 1 892 ? -15.955 33.517 -23.834 1.00 89.12 892 SER A C 1
ATOM 7061 O O . SER A 1 892 ? -15.278 33.376 -22.825 1.00 89.12 892 SER A O 1
ATOM 7063 N N . LYS A 1 893 ? -15.954 32.621 -24.827 1.00 88.75 893 LYS A N 1
ATOM 7064 C CA . LYS A 1 893 ? -15.125 31.407 -24.805 1.00 88.75 893 LYS A CA 1
ATOM 7065 C C . LYS A 1 893 ? -13.630 31.717 -24.897 1.00 88.75 893 LYS A C 1
ATOM 7067 O O . LYS A 1 893 ? -12.840 31.034 -24.249 1.00 88.75 893 LYS A O 1
ATOM 7072 N N . GLU A 1 894 ? -13.257 32.734 -25.669 1.00 89.50 894 GLU A N 1
ATOM 7073 C CA . GLU A 1 894 ? -11.878 33.232 -25.747 1.00 89.50 894 GLU A CA 1
ATOM 7074 C C . GLU A 1 894 ? -11.421 33.765 -24.380 1.00 89.50 894 GLU A C 1
ATOM 7076 O O . GLU A 1 894 ? -10.483 33.227 -23.796 1.00 89.50 894 GLU A O 1
ATOM 7081 N N . LEU A 1 895 ? -12.185 34.688 -23.784 1.00 88.38 895 LEU A N 1
ATOM 7082 C CA . LEU A 1 895 ? -11.904 35.220 -22.442 1.00 88.38 895 LEU A CA 1
ATOM 7083 C C . LEU A 1 895 ? -11.934 34.153 -21.337 1.00 88.38 895 LEU A C 1
ATOM 7085 O O . LEU A 1 895 ? -11.157 34.218 -20.390 1.00 88.38 895 LEU A O 1
ATOM 7089 N N . LEU A 1 896 ? -12.813 33.153 -21.441 1.00 89.31 896 LEU A N 1
ATOM 7090 C CA . LEU A 1 896 ? -12.855 32.029 -20.502 1.00 89.31 896 LEU A CA 1
ATOM 7091 C C . LEU A 1 896 ? -11.575 31.185 -20.584 1.00 89.31 896 LEU A C 1
ATOM 7093 O O . LEU A 1 896 ? -11.139 30.629 -19.580 1.00 89.31 896 LEU A O 1
ATOM 7097 N N . THR A 1 897 ? -10.963 31.096 -21.767 1.00 87.25 897 THR A N 1
ATOM 7098 C CA . THR A 1 897 ? -9.679 30.409 -21.958 1.00 87.25 897 THR A CA 1
ATOM 7099 C C . THR A 1 897 ? -8.541 31.193 -21.303 1.00 87.25 897 THR A C 1
ATOM 7101 O O . THR A 1 897 ? -7.723 30.598 -20.605 1.00 87.25 897 THR A O 1
ATOM 7104 N N . GLU A 1 898 ? -8.529 32.521 -21.447 1.00 88.38 898 GLU A N 1
ATOM 7105 C CA . GLU A 1 898 ? -7.568 33.407 -20.771 1.00 88.38 898 GLU A CA 1
ATOM 7106 C C . GLU A 1 898 ? -7.704 33.335 -19.240 1.00 88.38 898 GLU A C 1
ATOM 7108 O O . GLU A 1 898 ? -6.713 33.124 -18.538 1.00 88.38 898 GLU A O 1
ATOM 7113 N N . LEU A 1 899 ? -8.934 33.403 -18.711 1.00 88.25 899 LEU A N 1
ATOM 7114 C CA . LEU A 1 899 ? -9.212 33.245 -17.277 1.00 88.25 899 LEU A CA 1
ATOM 7115 C C . LEU A 1 899 ? -8.730 31.899 -16.742 1.00 88.25 899 LEU A C 1
ATOM 7117 O O . LEU A 1 899 ? -8.041 31.857 -15.726 1.00 88.25 899 LEU A O 1
ATOM 7121 N N . ARG A 1 900 ? -9.036 30.805 -17.447 1.00 88.00 900 ARG A N 1
ATOM 7122 C CA . ARG A 1 900 ? -8.562 29.465 -17.078 1.00 88.00 900 ARG A CA 1
ATOM 7123 C C . ARG A 1 900 ? -7.050 29.383 -17.051 1.00 88.00 900 ARG A C 1
ATOM 7125 O O . ARG A 1 900 ? -6.496 28.765 -16.147 1.00 88.00 900 ARG A O 1
ATOM 7132 N N . SER A 1 901 ? -6.377 30.009 -18.014 1.00 86.50 901 SER A N 1
ATOM 7133 C CA . SER A 1 901 ? -4.916 30.070 -18.025 1.00 86.50 901 SER A CA 1
ATOM 7134 C C . SER A 1 901 ? -4.386 30.775 -16.775 1.00 86.50 901 SER A C 1
ATOM 7136 O O . SER A 1 901 ? -3.445 30.283 -16.159 1.00 86.50 901 SER A O 1
ATOM 7138 N N . LEU A 1 902 ? -4.999 31.886 -16.361 1.00 83.88 902 LEU A N 1
ATOM 7139 C CA . LEU A 1 902 ? -4.588 32.634 -15.168 1.00 83.88 902 LEU A CA 1
ATOM 7140 C C . LEU A 1 902 ? -4.894 31.893 -13.855 1.00 83.88 902 LEU A C 1
ATOM 7142 O O . LEU A 1 902 ? -4.088 31.956 -12.932 1.00 83.88 902 LEU A O 1
ATOM 7146 N N . VAL A 1 903 ? -6.021 31.177 -13.771 1.00 82.56 903 VAL A N 1
ATOM 7147 C CA . VAL A 1 903 ? -6.407 30.382 -12.588 1.00 82.56 903 VAL A CA 1
ATOM 7148 C C . VAL A 1 903 ? -5.572 29.102 -12.464 1.00 82.56 903 VAL A C 1
ATOM 7150 O O . VAL A 1 903 ? -5.148 28.754 -11.369 1.00 82.56 903 VAL A O 1
ATOM 7153 N N . SER A 1 904 ? -5.295 28.406 -13.571 1.00 77.06 904 SER A N 1
ATOM 7154 C CA . SER A 1 904 ? -4.581 27.115 -13.539 1.00 77.06 904 SER A CA 1
ATOM 7155 C C . SER A 1 904 ? -3.057 27.232 -13.461 1.00 77.06 904 SER A C 1
ATOM 7157 O O . SER A 1 904 ? -2.384 26.255 -13.126 1.00 77.06 904 SER A O 1
ATOM 7159 N N . THR A 1 905 ? -2.488 28.405 -13.758 1.00 75.44 905 THR A N 1
ATOM 7160 C CA . THR A 1 905 ? -1.036 28.615 -13.686 1.00 75.44 905 THR A CA 1
ATOM 7161 C C . THR A 1 905 ? -0.616 28.898 -12.244 1.00 75.44 905 THR A C 1
ATOM 7163 O O . THR A 1 905 ? -0.628 30.041 -11.789 1.00 75.44 905 THR A O 1
ATOM 7166 N N . LEU A 1 906 ? -0.211 27.849 -11.526 1.00 75.31 906 LEU A N 1
ATOM 7167 C CA . LEU A 1 906 ? 0.372 27.980 -10.191 1.00 75.31 906 LEU A CA 1
ATOM 7168 C C . LEU A 1 906 ? 1.768 28.629 -10.267 1.00 75.31 906 LEU A C 1
ATOM 7170 O O . LEU A 1 906 ? 2.611 28.171 -11.044 1.00 75.31 906 LEU A O 1
ATOM 7174 N N . PRO A 1 907 ? 2.060 29.656 -9.447 1.00 81.75 907 PRO A N 1
ATOM 7175 C CA . PRO A 1 907 ? 3.401 30.227 -9.356 1.00 81.75 907 PRO A CA 1
ATOM 7176 C C . PRO A 1 907 ? 4.440 29.188 -8.918 1.00 81.75 907 PRO A C 1
ATOM 7178 O O . PRO A 1 907 ? 4.298 28.587 -7.852 1.00 81.75 907 PRO A O 1
ATOM 7181 N N . THR A 1 908 ? 5.517 29.008 -9.687 1.00 83.50 908 THR A N 1
ATOM 7182 C CA . THR A 1 908 ? 6.625 28.122 -9.298 1.00 83.50 908 THR A CA 1
ATOM 7183 C C . THR A 1 908 ? 7.799 28.904 -8.721 1.00 83.50 908 THR A C 1
ATOM 7185 O O . THR A 1 908 ? 7.999 30.088 -8.993 1.00 83.50 908 THR A O 1
ATOM 7188 N N . SER A 1 909 ? 8.588 28.228 -7.886 1.00 87.06 909 SER A N 1
ATOM 7189 C CA . SER A 1 909 ? 9.784 28.804 -7.260 1.00 87.06 909 SER A CA 1
ATOM 7190 C C . SER A 1 909 ? 11.065 28.591 -8.070 1.00 87.06 909 SER A C 1
ATOM 7192 O O . SER A 1 909 ? 12.145 28.920 -7.583 1.00 87.06 909 SER A O 1
ATOM 7194 N N . ASP A 1 910 ? 10.958 28.014 -9.268 1.00 86.06 910 ASP A N 1
ATOM 7195 C CA . ASP A 1 910 ? 12.087 27.431 -10.002 1.00 86.06 910 ASP A CA 1
ATOM 7196 C C . ASP A 1 910 ? 13.165 28.474 -10.306 1.00 86.06 910 ASP A C 1
ATOM 7198 O O . ASP A 1 910 ? 14.307 28.300 -9.898 1.00 86.06 910 ASP A O 1
ATOM 7202 N N . GLU A 1 911 ? 12.796 29.633 -10.862 1.00 83.88 911 GLU A N 1
ATOM 7203 C CA . GLU A 1 911 ? 13.757 30.709 -11.155 1.00 83.88 911 GLU A CA 1
ATOM 7204 C C . GLU A 1 911 ? 14.491 31.220 -9.902 1.00 83.88 911 GLU A C 1
ATOM 7206 O O . GLU A 1 911 ? 15.678 31.558 -9.956 1.00 83.88 911 GLU A O 1
ATOM 7211 N N . ALA A 1 912 ? 13.794 31.273 -8.761 1.00 86.44 912 ALA A N 1
ATOM 7212 C CA . ALA A 1 912 ? 14.366 31.699 -7.486 1.00 86.44 912 ALA A CA 1
ATOM 7213 C C . ALA A 1 912 ? 15.290 30.626 -6.888 1.00 86.44 912 ALA A C 1
ATOM 7215 O O . ALA A 1 912 ? 16.305 30.961 -6.275 1.00 86.44 912 ALA A O 1
ATOM 7216 N N . ARG A 1 913 ? 14.957 29.343 -7.072 1.00 86.00 913 ARG A N 1
ATOM 7217 C CA . ARG A 1 913 ? 15.775 28.201 -6.644 1.00 86.00 913 ARG A CA 1
ATOM 7218 C C . ARG A 1 913 ? 17.027 28.056 -7.501 1.00 86.00 913 ARG A C 1
ATOM 7220 O O . ARG A 1 913 ? 18.105 27.908 -6.935 1.00 86.00 913 ARG A O 1
ATOM 7227 N N . ASP A 1 914 ? 16.909 28.204 -8.815 1.00 84.75 914 ASP A N 1
ATOM 7228 C CA . ASP A 1 914 ? 18.042 28.193 -9.743 1.00 84.75 914 ASP A CA 1
ATOM 7229 C C . ASP A 1 914 ? 19.011 29.339 -9.420 1.00 84.75 914 ASP A C 1
ATOM 7231 O O . ASP A 1 914 ? 20.212 29.132 -9.266 1.00 84.75 914 ASP A O 1
ATOM 7235 N N . ALA A 1 915 ? 18.485 30.552 -9.198 1.00 85.38 915 ALA A N 1
ATOM 7236 C CA . ALA A 1 915 ? 19.295 31.698 -8.779 1.00 85.38 915 ALA A CA 1
ATOM 7237 C C . ALA A 1 915 ? 20.015 31.471 -7.438 1.00 85.38 915 ALA A C 1
ATOM 7239 O O . ALA A 1 915 ? 21.125 31.969 -7.233 1.00 85.38 915 ALA A O 1
ATOM 7240 N N . LEU A 1 916 ? 19.374 30.755 -6.511 1.00 84.94 916 LEU A N 1
ATOM 7241 C CA . LEU A 1 916 ? 19.951 30.398 -5.220 1.00 84.94 916 LEU A CA 1
ATOM 7242 C C . LEU A 1 916 ? 21.049 29.335 -5.367 1.00 84.94 916 LEU A C 1
ATOM 7244 O O . LEU A 1 916 ? 22.089 29.449 -4.719 1.00 84.94 916 LEU A O 1
ATOM 7248 N N . GLN A 1 917 ? 20.845 28.340 -6.228 1.00 84.19 917 GLN A N 1
ATOM 7249 C CA . GLN A 1 917 ? 21.831 27.304 -6.526 1.00 84.19 917 GLN A CA 1
ATOM 7250 C C . GLN A 1 917 ? 23.077 27.895 -7.195 1.00 84.19 917 GLN A C 1
ATOM 7252 O O . GLN A 1 917 ? 24.186 27.645 -6.725 1.00 84.19 917 GLN A O 1
ATOM 7257 N N . ASP A 1 918 ? 22.894 28.758 -8.201 1.00 83.38 918 ASP A N 1
ATOM 7258 C CA . ASP A 1 918 ? 23.978 29.508 -8.850 1.00 83.38 918 ASP A CA 1
ATOM 7259 C C . ASP A 1 918 ? 24.819 30.276 -7.821 1.00 83.38 918 ASP A C 1
ATOM 7261 O O . ASP A 1 918 ? 26.050 30.287 -7.869 1.00 83.38 918 ASP A O 1
ATOM 7265 N N . PHE A 1 919 ? 24.151 30.911 -6.854 1.00 84.44 919 PHE A N 1
ATOM 7266 C CA . PHE A 1 919 ? 24.816 31.640 -5.783 1.00 84.44 919 PHE A CA 1
ATOM 7267 C C . PHE A 1 919 ? 25.648 30.723 -4.868 1.00 84.44 919 PHE A C 1
ATOM 7269 O O . PHE A 1 919 ? 26.790 31.062 -4.545 1.00 84.44 919 PHE A O 1
ATOM 7276 N N . TYR A 1 920 ? 25.112 29.572 -4.453 1.00 80.44 920 TYR A N 1
ATOM 7277 C CA . TYR A 1 920 ? 25.855 28.627 -3.616 1.00 80.44 920 TYR A CA 1
ATOM 7278 C C . TYR A 1 920 ? 27.054 28.021 -4.353 1.00 80.44 920 TYR A C 1
ATOM 7280 O O . TYR A 1 920 ? 28.128 27.911 -3.760 1.00 80.44 920 TYR A O 1
ATOM 7288 N N . GLU A 1 921 ? 26.909 27.688 -5.635 1.00 82.69 921 GLU A N 1
ATOM 7289 C CA . GLU A 1 921 ? 28.013 27.197 -6.463 1.00 82.69 921 GLU A CA 1
ATOM 7290 C C . GLU A 1 921 ? 29.121 28.244 -6.629 1.00 82.69 921 GLU A C 1
ATOM 7292 O O . GLU A 1 921 ? 30.305 27.924 -6.488 1.00 82.69 921 GLU A O 1
ATOM 7297 N N . ASP A 1 922 ? 28.767 29.515 -6.833 1.00 83.69 922 ASP A N 1
ATOM 7298 C CA . ASP A 1 922 ? 29.739 30.611 -6.876 1.00 83.69 922 ASP A CA 1
ATOM 7299 C C . ASP A 1 922 ? 30.537 30.731 -5.562 1.00 83.69 922 ASP A C 1
ATOM 7301 O O . ASP A 1 922 ? 31.762 30.910 -5.590 1.00 83.69 922 ASP A O 1
ATOM 7305 N N . GLU A 1 923 ? 29.880 30.587 -4.406 1.00 81.62 923 GLU A N 1
ATOM 7306 C CA . GLU A 1 923 ? 30.544 30.625 -3.096 1.00 81.62 923 GLU A CA 1
ATOM 7307 C C . GLU A 1 923 ? 31.430 29.394 -2.851 1.00 81.62 923 GLU A C 1
ATOM 7309 O O . GLU A 1 923 ? 32.550 29.541 -2.352 1.00 81.62 923 GLU A O 1
ATOM 7314 N N . VAL A 1 924 ? 30.997 28.195 -3.261 1.00 85.00 924 VAL A N 1
ATOM 7315 C CA . VAL A 1 924 ? 31.818 26.969 -3.214 1.00 85.00 924 VAL A CA 1
ATOM 7316 C C . VAL A 1 924 ? 33.062 27.136 -4.077 1.00 85.00 924 VAL A C 1
ATOM 7318 O O . VAL A 1 924 ? 34.180 26.916 -3.608 1.00 85.00 924 VAL A O 1
ATOM 7321 N N . MET A 1 925 ? 32.904 27.599 -5.316 1.00 86.75 925 MET A N 1
ATOM 7322 C CA . MET A 1 925 ? 34.020 27.831 -6.234 1.00 86.75 925 MET A CA 1
ATOM 7323 C C . MET A 1 925 ? 34.977 28.902 -5.710 1.00 86.75 925 MET A C 1
ATOM 7325 O O . MET A 1 925 ? 36.190 28.804 -5.922 1.00 86.75 925 MET A O 1
ATOM 7329 N N . ARG A 1 926 ? 34.466 29.931 -5.028 1.00 85.00 926 ARG A N 1
ATOM 7330 C CA . ARG A 1 926 ? 35.294 30.955 -4.387 1.00 85.00 926 ARG A CA 1
ATOM 7331 C C . ARG A 1 926 ? 36.085 30.376 -3.221 1.00 85.00 926 ARG A C 1
ATOM 7333 O O . ARG A 1 926 ? 37.293 30.563 -3.186 1.00 85.00 926 ARG A O 1
ATOM 7340 N N . ALA A 1 927 ? 35.445 29.631 -2.329 1.00 86.06 927 ALA A N 1
ATOM 7341 C CA . ALA A 1 927 ? 36.123 29.002 -1.203 1.00 86.06 927 ALA A CA 1
ATOM 7342 C C . ALA A 1 927 ? 37.163 27.961 -1.659 1.00 86.06 927 ALA A C 1
ATOM 7344 O O . ALA A 1 927 ? 38.284 27.959 -1.160 1.00 86.06 927 ALA A O 1
ATOM 7345 N N . LEU A 1 928 ? 36.859 27.153 -2.680 1.00 87.81 928 LEU A N 1
ATOM 7346 C CA . LEU A 1 928 ? 37.809 26.212 -3.288 1.00 87.81 928 LEU A CA 1
ATOM 7347 C C . LEU A 1 928 ? 39.004 26.899 -3.967 1.00 87.81 928 LEU A C 1
ATOM 7349 O O . LEU A 1 928 ? 40.055 26.280 -4.130 1.00 87.81 928 LEU A O 1
ATOM 7353 N N . ARG A 1 929 ? 38.867 28.161 -4.395 1.00 91.00 929 ARG A N 1
ATOM 7354 C CA . ARG A 1 929 ? 39.986 28.933 -4.958 1.00 91.00 929 ARG A CA 1
ATOM 7355 C C . ARG A 1 929 ? 41.037 29.253 -3.896 1.00 91.00 929 ARG A C 1
ATOM 7357 O O . ARG A 1 929 ? 42.217 29.267 -4.224 1.00 91.00 929 ARG A O 1
ATOM 7364 N N . GLU A 1 930 ? 40.604 29.487 -2.662 1.00 89.69 930 GLU A N 1
ATOM 7365 C CA . GLU A 1 930 ? 41.482 29.838 -1.540 1.00 89.69 930 GLU A CA 1
ATOM 7366 C C . GLU A 1 930 ? 42.201 28.618 -0.948 1.00 89.69 930 GLU A C 1
ATOM 7368 O O . GLU A 1 930 ? 43.122 28.771 -0.151 1.00 89.69 930 GLU A O 1
ATOM 7373 N N . ILE A 1 931 ? 41.802 27.400 -1.333 1.00 89.31 931 ILE A N 1
ATOM 7374 C CA . ILE A 1 931 ? 42.434 26.162 -0.875 1.00 89.31 931 ILE A CA 1
ATOM 7375 C C . ILE A 1 931 ? 43.559 25.776 -1.850 1.00 89.31 931 ILE A C 1
ATOM 7377 O O . ILE A 1 931 ? 43.271 25.469 -3.015 1.00 89.31 931 ILE A O 1
ATOM 7381 N N . PRO A 1 932 ? 44.828 25.752 -1.402 1.00 91.31 932 PRO A N 1
ATOM 7382 C CA . PRO A 1 932 ? 45.955 25.347 -2.237 1.00 91.31 932 PRO A CA 1
ATOM 7383 C C . PRO A 1 932 ? 45.867 23.870 -2.643 1.00 91.31 932 PRO A C 1
ATOM 7385 O O . PRO A 1 932 ? 45.371 23.032 -1.889 1.00 91.31 932 PRO A O 1
ATOM 7388 N N . VAL A 1 933 ? 46.393 23.521 -3.820 1.00 90.12 933 VAL A N 1
ATOM 7389 C CA . VAL A 1 933 ? 46.421 22.120 -4.297 1.00 90.12 933 VAL A CA 1
ATOM 7390 C C . VAL A 1 933 ? 47.231 21.199 -3.371 1.00 90.12 933 VAL A C 1
ATOM 7392 O O . VAL A 1 933 ? 47.012 19.991 -3.317 1.00 90.12 933 VAL A O 1
ATOM 7395 N N . GLU A 1 934 ? 48.150 21.769 -2.593 1.00 88.06 934 GLU A N 1
ATOM 7396 C CA . GLU A 1 934 ? 48.966 21.091 -1.591 1.00 88.06 934 GLU A CA 1
ATOM 7397 C C . GLU A 1 934 ? 48.144 20.455 -0.479 1.00 88.06 934 GLU A C 1
ATOM 7399 O O . GLU A 1 934 ? 48.593 19.473 0.114 1.00 88.06 934 GLU A O 1
ATOM 7404 N N . SER A 1 935 ? 46.932 20.949 -0.227 1.00 84.44 935 SER A N 1
ATOM 7405 C CA . SER A 1 935 ? 46.030 20.364 0.760 1.00 84.44 935 SER A CA 1
ATOM 7406 C C . SER A 1 935 ? 45.660 18.909 0.436 1.00 84.44 935 SER A C 1
ATOM 7408 O O . SER A 1 935 ? 45.403 18.140 1.358 1.00 84.44 935 SER A O 1
ATOM 7410 N N . LEU A 1 936 ? 45.762 18.478 -0.830 1.00 83.75 936 LEU A N 1
ATOM 7411 C CA . LEU A 1 936 ? 45.594 17.072 -1.234 1.00 83.75 936 LEU A CA 1
ATOM 7412 C C . LEU A 1 936 ? 46.629 16.125 -0.600 1.00 83.75 936 LEU A C 1
ATOM 7414 O O . LEU A 1 936 ? 46.381 14.924 -0.473 1.00 83.75 936 LEU A O 1
ATOM 7418 N N . SER A 1 937 ? 47.786 16.651 -0.178 1.00 76.44 937 SER A N 1
ATOM 7419 C CA . SER A 1 937 ? 48.836 15.871 0.495 1.00 76.44 937 SER A CA 1
ATOM 7420 C C . SER A 1 937 ? 48.454 15.423 1.907 1.00 76.44 937 SER A C 1
ATOM 7422 O O . SER A 1 937 ? 49.100 14.537 2.460 1.00 76.44 937 SER A O 1
ATOM 7424 N N . HIS A 1 938 ? 47.420 16.027 2.499 1.00 70.56 938 HIS A N 1
ATOM 7425 C CA . HIS A 1 938 ? 46.927 15.665 3.828 1.00 70.56 938 HIS A CA 1
ATOM 7426 C C . HIS A 1 938 ? 45.991 14.446 3.805 1.00 70.56 938 HIS A C 1
ATOM 7428 O O . HIS A 1 938 ? 45.669 13.904 4.864 1.00 70.56 938 HIS A O 1
ATOM 7434 N N . SER A 1 939 ? 45.592 13.976 2.618 1.00 62.31 939 SER A N 1
ATOM 7435 C CA . SER A 1 939 ? 44.802 12.754 2.474 1.00 62.31 939 SER A CA 1
ATOM 7436 C C . SER A 1 939 ? 45.655 11.504 2.732 1.00 62.31 939 SER A C 1
ATOM 7438 O O . SER A 1 939 ? 46.851 11.461 2.447 1.00 62.31 939 SER A O 1
ATOM 7440 N N . LYS A 1 940 ? 45.038 10.426 3.235 1.00 58.56 940 LYS A N 1
ATOM 7441 C CA . LYS A 1 940 ? 45.718 9.128 3.453 1.00 58.56 940 LYS A CA 1
ATOM 7442 C C . LYS A 1 940 ? 46.063 8.391 2.146 1.00 58.56 940 LYS A C 1
ATOM 7444 O O . LYS A 1 940 ? 46.606 7.287 2.187 1.00 58.56 940 LYS A O 1
ATOM 7449 N N . SER A 1 941 ? 45.727 8.968 0.993 1.00 59.91 941 SER A N 1
ATOM 7450 C CA . SER A 1 941 ? 45.911 8.380 -0.330 1.00 59.91 941 SER A CA 1
ATOM 7451 C C . SER A 1 941 ? 47.130 9.021 -1.002 1.00 59.91 941 SER A C 1
ATOM 7453 O O . SER A 1 941 ? 47.272 10.236 -0.992 1.00 59.91 941 SER A O 1
ATOM 7455 N N . GLY A 1 942 ? 48.063 8.227 -1.538 1.00 67.38 942 GLY A N 1
ATOM 7456 C CA . GLY A 1 942 ? 49.335 8.710 -2.107 1.00 67.38 942 GLY A CA 1
ATOM 7457 C C . GLY A 1 942 ? 49.183 9.551 -3.387 1.00 67.38 942 GLY A C 1
ATOM 7458 O O . GLY A 1 942 ? 49.565 9.110 -4.475 1.00 67.38 942 GLY A O 1
ATOM 7459 N N . ILE A 1 943 ? 48.605 10.747 -3.272 1.00 80.06 943 ILE A N 1
ATOM 7460 C CA . ILE A 1 943 ? 48.349 11.698 -4.356 1.00 80.06 943 ILE A CA 1
ATOM 7461 C C . ILE A 1 943 ? 49.659 12.372 -4.774 1.00 80.06 943 ILE A C 1
ATOM 7463 O O . ILE A 1 943 ? 50.426 12.869 -3.948 1.00 80.06 943 ILE A O 1
ATOM 7467 N N . ARG A 1 944 ? 49.924 12.414 -6.086 1.00 74.75 944 ARG A N 1
ATOM 7468 C CA . ARG A 1 944 ? 51.141 13.022 -6.646 1.00 74.75 944 ARG A CA 1
ATOM 7469 C C . ARG A 1 944 ? 50.972 14.531 -6.830 1.00 74.75 944 ARG A C 1
ATOM 7471 O O . ARG A 1 944 ? 50.932 15.035 -7.947 1.00 74.75 944 ARG A O 1
ATOM 7478 N N . VAL A 1 945 ? 50.907 15.257 -5.718 1.00 82.25 945 VAL A N 1
ATOM 7479 C CA . VAL A 1 945 ? 50.676 16.715 -5.690 1.00 82.25 945 VAL A CA 1
ATOM 7480 C C . VAL A 1 945 ? 51.692 17.498 -6.534 1.00 82.25 945 VAL A C 1
ATOM 7482 O O . VAL A 1 945 ? 51.310 18.433 -7.232 1.00 82.25 945 VAL A O 1
ATOM 7485 N N . ASN A 1 946 ? 52.968 17.096 -6.546 1.00 82.62 946 ASN A N 1
ATOM 7486 C CA . ASN A 1 946 ? 53.995 17.778 -7.348 1.00 82.62 946 ASN A CA 1
ATOM 7487 C C . ASN A 1 946 ? 53.686 17.727 -8.852 1.00 82.62 946 ASN A C 1
ATOM 7489 O O . ASN A 1 946 ? 53.844 18.727 -9.535 1.00 82.62 946 ASN A O 1
ATOM 7493 N N . THR A 1 947 ? 53.139 16.614 -9.350 1.00 83.25 947 THR A N 1
ATOM 7494 C CA . THR A 1 947 ? 52.747 16.469 -10.760 1.00 83.25 947 THR A CA 1
ATOM 7495 C C . THR A 1 947 ? 51.610 17.422 -11.145 1.00 83.25 947 THR A C 1
ATOM 7497 O O . THR A 1 947 ? 51.611 17.967 -12.249 1.00 83.25 947 THR A O 1
ATOM 7500 N N . LEU A 1 948 ? 50.665 17.674 -10.231 1.00 86.31 948 LEU A N 1
ATOM 7501 C CA . LEU A 1 948 ? 49.601 18.666 -10.429 1.00 86.31 948 LEU A CA 1
ATOM 7502 C C . LEU A 1 948 ? 50.165 20.094 -10.462 1.00 86.31 948 LEU A C 1
ATOM 7504 O O . LEU A 1 948 ? 49.809 20.876 -11.343 1.00 86.31 948 LEU A O 1
ATOM 7508 N N . LYS A 1 949 ? 51.091 20.416 -9.552 1.00 86.88 949 LYS A N 1
ATOM 7509 C CA . LYS A 1 949 ? 51.745 21.733 -9.493 1.00 86.88 949 LYS A CA 1
ATOM 7510 C C . LYS A 1 949 ? 52.594 22.024 -10.725 1.00 86.88 949 LYS A C 1
ATOM 7512 O O . LYS A 1 949 ? 52.464 23.097 -11.310 1.00 86.88 949 LYS A O 1
ATOM 7517 N N . ASP A 1 950 ? 53.410 21.060 -11.145 1.00 84.19 950 ASP A N 1
ATOM 7518 C CA . ASP A 1 950 ? 54.270 21.172 -12.329 1.00 84.19 950 ASP A CA 1
ATOM 7519 C C . ASP A 1 950 ? 53.443 21.345 -13.616 1.00 84.19 950 ASP A C 1
ATOM 7521 O O . ASP A 1 950 ? 53.905 21.944 -14.586 1.00 84.19 950 ASP A O 1
ATOM 7525 N N . SER A 1 951 ? 52.186 20.886 -13.596 1.00 83.12 951 SER A N 1
ATOM 7526 C CA . SER A 1 951 ? 51.213 21.035 -14.686 1.00 83.12 951 SER A CA 1
ATOM 7527 C C . SER A 1 951 ? 50.380 22.325 -14.605 1.00 83.12 951 SER A C 1
ATOM 7529 O O . SER A 1 951 ? 49.458 22.511 -15.396 1.00 83.12 951 SER A O 1
ATOM 7531 N N . GLY A 1 952 ? 50.697 23.232 -13.673 1.00 86.25 952 GLY A N 1
ATOM 7532 C CA . GLY A 1 952 ? 50.094 24.565 -13.579 1.00 86.25 952 GLY A CA 1
ATOM 7533 C C . GLY A 1 952 ? 48.835 24.668 -12.711 1.00 86.25 952 GLY A C 1
ATOM 7534 O O . GLY A 1 952 ? 48.215 25.733 -12.679 1.00 86.25 952 GLY A O 1
ATOM 7535 N N . TYR A 1 953 ? 48.460 23.610 -11.987 1.00 90.88 953 TYR A N 1
ATOM 7536 C CA . TYR A 1 953 ? 47.340 23.643 -11.046 1.00 90.88 953 TYR A CA 1
ATOM 7537 C C . TYR A 1 953 ? 47.811 24.124 -9.671 1.00 90.88 953 TYR A C 1
ATOM 7539 O O . TYR A 1 953 ? 48.715 23.540 -9.081 1.00 90.88 953 TYR A O 1
ATOM 7547 N N . THR A 1 954 ? 47.200 25.188 -9.151 1.00 90.69 954 THR A N 1
ATOM 7548 C CA . THR A 1 954 ? 47.624 25.855 -7.907 1.00 90.69 954 THR A CA 1
ATOM 7549 C C . THR A 1 954 ? 46.569 25.837 -6.805 1.00 90.69 954 THR A C 1
ATOM 7551 O O . THR A 1 954 ? 46.912 26.010 -5.640 1.00 90.69 954 THR A O 1
ATOM 7554 N N . ASN A 1 955 ? 45.295 25.614 -7.136 1.00 93.06 955 ASN A N 1
ATOM 7555 C CA . ASN A 1 955 ? 44.194 25.618 -6.168 1.00 93.06 955 ASN A CA 1
ATOM 7556 C C . ASN A 1 955 ? 43.137 24.552 -6.465 1.00 93.06 955 ASN A C 1
ATOM 7558 O O . ASN A 1 955 ? 42.971 24.107 -7.604 1.00 93.06 955 ASN A O 1
ATOM 7562 N N . MET A 1 956 ? 42.376 24.193 -5.432 1.00 91.12 956 MET A N 1
ATOM 7563 C CA . MET A 1 956 ? 41.377 23.128 -5.488 1.00 91.12 956 MET A CA 1
ATOM 7564 C C . MET A 1 956 ? 40.226 23.416 -6.444 1.00 91.12 956 MET A C 1
ATOM 7566 O O . MET A 1 956 ? 39.703 22.481 -7.038 1.00 91.12 956 MET A O 1
ATOM 7570 N N . ARG A 1 957 ? 39.876 24.682 -6.698 1.00 91.81 957 ARG A N 1
ATOM 7571 C CA . ARG A 1 957 ? 38.882 25.027 -7.730 1.00 91.81 957 ARG A CA 1
ATOM 7572 C C . ARG A 1 957 ? 39.313 24.564 -9.124 1.00 91.81 957 ARG A C 1
ATOM 7574 O O . ARG A 1 957 ? 38.470 24.148 -9.910 1.00 91.81 957 ARG A O 1
ATOM 7581 N N . GLN A 1 958 ? 40.598 24.675 -9.464 1.00 90.75 958 GLN A N 1
ATOM 7582 C CA . GLN A 1 958 ? 41.076 24.224 -10.774 1.00 90.75 958 GLN A CA 1
ATOM 7583 C C . GLN A 1 958 ? 41.044 22.698 -10.882 1.00 90.75 958 GLN A C 1
ATOM 7585 O O . GLN A 1 958 ? 40.680 22.190 -11.933 1.00 90.75 958 GLN A O 1
ATOM 7590 N N . ILE A 1 959 ? 41.366 21.993 -9.794 1.00 89.69 959 ILE A N 1
ATOM 7591 C CA . ILE A 1 959 ? 41.305 20.528 -9.729 1.00 89.69 959 ILE A CA 1
ATOM 7592 C C . ILE A 1 959 ? 39.861 20.026 -9.783 1.00 89.69 959 ILE A C 1
ATOM 7594 O O . ILE A 1 959 ? 39.558 19.131 -10.558 1.00 89.69 959 ILE A O 1
ATOM 7598 N N . TYR A 1 960 ? 38.958 20.635 -9.014 1.00 86.62 960 TYR A N 1
ATOM 7599 C CA . TYR A 1 960 ? 37.545 20.256 -8.937 1.00 86.62 960 TYR A CA 1
ATOM 7600 C C . TYR A 1 960 ? 36.794 20.429 -10.269 1.00 86.62 960 TYR A C 1
ATOM 7602 O O . TYR A 1 960 ? 35.795 19.766 -10.512 1.00 86.62 960 TYR A O 1
ATOM 7610 N N . ARG A 1 961 ? 37.282 21.305 -11.158 1.00 86.00 961 ARG A N 1
ATOM 7611 C CA . ARG A 1 961 ? 36.727 21.496 -12.509 1.00 86.00 961 ARG A CA 1
ATOM 7612 C C . ARG A 1 961 ? 37.166 20.440 -13.522 1.00 86.00 961 ARG A C 1
ATOM 7614 O O . ARG A 1 961 ? 36.649 20.449 -14.637 1.00 86.00 961 ARG A O 1
ATOM 7621 N N . LEU A 1 962 ? 38.134 19.595 -13.180 1.00 84.06 962 LEU A N 1
ATOM 7622 C CA . LEU A 1 962 ? 38.570 18.506 -14.042 1.00 84.06 962 LEU A CA 1
ATOM 7623 C C . LEU A 1 962 ? 37.715 17.274 -13.766 1.00 84.06 962 LEU A C 1
ATOM 7625 O O . LEU A 1 962 ? 37.558 16.856 -12.620 1.00 84.06 962 LEU A O 1
ATOM 7629 N N . ASP A 1 963 ? 37.207 16.666 -14.829 1.00 72.94 963 ASP A N 1
ATOM 7630 C CA . ASP A 1 963 ? 36.652 15.324 -14.751 1.00 72.94 963 ASP A CA 1
ATOM 7631 C C . ASP A 1 963 ? 37.779 14.274 -14.724 1.00 72.94 963 ASP A C 1
ATOM 7633 O O . ASP A 1 963 ? 38.973 14.575 -14.842 1.00 72.94 963 ASP A O 1
ATOM 7637 N N . TYR A 1 964 ? 37.400 13.008 -14.556 1.00 69.19 964 TYR A N 1
ATOM 7638 C CA . TYR A 1 964 ? 38.347 11.893 -14.521 1.00 69.19 964 TYR A CA 1
ATOM 7639 C C . TYR A 1 964 ? 39.271 11.857 -15.753 1.00 69.19 964 TYR A C 1
ATOM 7641 O O . TYR A 1 964 ? 40.469 11.593 -15.630 1.00 69.19 964 TYR A O 1
ATOM 7649 N N . HIS A 1 965 ? 38.743 12.183 -16.936 1.00 67.56 965 HIS A N 1
ATOM 7650 C CA . HIS A 1 965 ? 39.512 12.213 -18.179 1.00 67.56 965 HIS A CA 1
ATOM 7651 C C . HIS A 1 965 ? 40.470 13.411 -18.250 1.00 67.56 965 HIS A C 1
ATOM 7653 O O . HIS A 1 965 ? 41.607 13.256 -18.695 1.00 67.56 965 HIS A O 1
ATOM 7659 N N . GLY A 1 966 ? 40.063 14.577 -17.749 1.00 77.06 966 GLY A N 1
ATOM 7660 C CA . GLY A 1 966 ? 40.904 15.761 -17.605 1.00 77.06 966 GLY A CA 1
ATOM 7661 C C . GLY A 1 966 ? 42.057 15.549 -16.625 1.00 77.06 966 GLY A C 1
ATOM 7662 O O . GLY A 1 966 ? 43.164 16.022 -16.876 1.00 77.06 966 GLY A O 1
ATOM 7663 N N . LEU A 1 967 ? 41.840 14.778 -15.554 1.00 82.25 967 LEU A N 1
ATOM 7664 C CA . LEU A 1 967 ? 42.900 14.362 -14.628 1.00 82.25 967 LEU A CA 1
ATOM 7665 C C . LEU A 1 967 ? 43.858 13.343 -15.263 1.00 82.25 967 LEU A C 1
ATOM 7667 O O . LEU A 1 967 ? 45.070 13.448 -15.078 1.00 82.25 967 LEU A O 1
ATOM 7671 N N . LEU A 1 968 ? 43.339 12.388 -16.039 1.00 73.69 968 LEU A N 1
ATOM 7672 C CA . LEU A 1 968 ? 44.139 11.406 -16.783 1.00 73.69 968 LEU A CA 1
ATOM 7673 C C . LEU A 1 968 ? 44.992 12.021 -17.899 1.00 73.69 968 LEU A C 1
ATOM 7675 O O . LEU A 1 968 ? 46.037 11.473 -18.246 1.00 73.69 968 LEU A O 1
ATOM 7679 N N . ALA A 1 969 ? 44.566 13.153 -18.460 1.00 78.81 969 ALA A N 1
ATOM 7680 C CA . ALA A 1 969 ? 45.318 13.875 -19.483 1.00 78.81 969 ALA A CA 1
ATOM 7681 C C . ALA A 1 969 ? 46.589 14.558 -18.935 1.00 78.81 969 ALA A C 1
ATOM 7683 O O . ALA A 1 969 ? 47.424 15.029 -19.711 1.00 78.81 969 ALA A O 1
ATOM 7684 N N . ILE A 1 970 ? 46.760 14.617 -17.609 1.00 83.94 970 ILE A N 1
ATOM 7685 C CA . ILE A 1 970 ? 47.937 15.201 -16.964 1.00 83.94 970 ILE A CA 1
ATOM 7686 C C . ILE A 1 970 ? 49.076 14.176 -16.957 1.00 83.94 970 ILE A C 1
ATOM 7688 O O . ILE A 1 970 ? 49.011 13.132 -16.303 1.00 83.94 970 ILE A O 1
ATOM 7692 N N . ASN A 1 971 ? 50.164 14.499 -17.659 1.00 78.19 971 ASN A N 1
ATOM 7693 C CA . ASN A 1 971 ? 51.341 13.637 -17.752 1.00 78.19 971 ASN A CA 1
ATOM 7694 C C . ASN A 1 971 ? 51.875 13.246 -16.361 1.00 78.19 971 ASN A C 1
ATOM 7696 O O . ASN A 1 971 ? 52.288 14.096 -15.578 1.00 78.19 971 ASN A O 1
ATOM 7700 N N . GLY A 1 972 ? 51.907 11.940 -16.075 1.00 72.44 972 GLY A N 1
ATOM 7701 C CA . GLY A 1 972 ? 52.383 11.384 -14.800 1.00 72.44 972 GLY A CA 1
ATOM 7702 C C . GLY A 1 972 ? 51.283 11.015 -13.795 1.00 72.44 972 GLY A C 1
ATOM 7703 O O . GLY A 1 972 ? 51.602 10.430 -12.750 1.00 72.44 972 GLY A O 1
ATOM 7704 N N . ILE A 1 973 ? 50.014 11.287 -14.124 1.00 81.25 973 ILE A N 1
ATOM 7705 C CA . ILE A 1 973 ? 48.827 10.876 -13.364 1.00 81.25 973 ILE A CA 1
ATOM 7706 C C . ILE A 1 973 ? 48.204 9.642 -14.027 1.00 81.25 973 ILE A C 1
ATOM 7708 O O . ILE A 1 973 ? 47.691 9.697 -15.136 1.00 81.25 973 ILE A O 1
ATOM 7712 N N . GLY A 1 974 ? 48.277 8.497 -13.344 1.00 73.88 974 GLY A N 1
ATOM 7713 C CA . GLY A 1 974 ? 47.630 7.258 -13.791 1.00 73.88 974 GLY A CA 1
ATOM 7714 C C . GLY A 1 974 ? 46.194 7.110 -13.260 1.00 73.88 974 GLY A C 1
ATOM 7715 O O . GLY A 1 974 ? 45.831 7.824 -12.323 1.00 73.88 974 GLY A O 1
ATOM 7716 N N . PRO A 1 975 ? 45.419 6.126 -13.758 1.00 71.75 975 PRO A N 1
ATOM 7717 C CA . PRO A 1 975 ? 44.012 5.879 -13.394 1.00 71.75 975 PRO A CA 1
ATOM 7718 C C . PRO A 1 975 ? 43.723 5.930 -11.892 1.00 71.75 975 PRO A C 1
ATOM 7720 O O . PRO A 1 975 ? 42.892 6.704 -11.431 1.00 71.75 975 PRO A O 1
ATOM 7723 N N . LYS A 1 976 ? 44.524 5.205 -11.107 1.00 75.94 976 LYS A N 1
ATOM 7724 C CA . LYS A 1 976 ? 44.387 5.143 -9.648 1.00 75.94 976 LYS A CA 1
ATOM 7725 C C . LYS A 1 976 ? 44.704 6.469 -8.944 1.00 75.94 976 LYS A C 1
ATOM 7727 O O . LYS A 1 976 ? 44.188 6.737 -7.867 1.00 75.94 976 LYS A O 1
ATOM 7732 N N . ASN A 1 977 ? 45.586 7.296 -9.512 1.00 81.44 977 ASN A N 1
ATOM 7733 C CA . ASN A 1 977 ? 45.891 8.615 -8.949 1.00 81.44 977 ASN A CA 1
ATOM 7734 C C . ASN A 1 977 ? 44.800 9.628 -9.326 1.00 81.44 977 ASN A C 1
ATOM 7736 O O . ASN A 1 977 ? 44.404 10.408 -8.470 1.00 81.44 977 ASN A O 1
ATOM 7740 N N . ALA A 1 978 ? 44.270 9.555 -10.552 1.00 80.31 978 ALA A N 1
ATOM 7741 C CA . ALA A 1 978 ? 43.123 10.347 -10.992 1.00 80.31 978 ALA A CA 1
ATOM 7742 C C . ALA A 1 978 ? 41.869 10.050 -10.150 1.00 80.31 978 ALA A C 1
ATOM 7744 O O . ALA A 1 978 ? 41.223 10.986 -9.693 1.00 80.31 978 ALA A O 1
ATOM 7745 N N . GLU A 1 979 ? 41.585 8.776 -9.854 1.00 79.50 979 GLU A N 1
ATOM 7746 C CA . GLU A 1 979 ? 40.517 8.361 -8.927 1.00 79.50 979 GLU A CA 1
ATOM 7747 C C . GLU A 1 979 ? 40.684 8.982 -7.535 1.00 79.50 979 GLU A C 1
ATOM 7749 O O . GLU A 1 979 ? 39.751 9.584 -7.009 1.00 79.50 979 GLU A O 1
ATOM 7754 N N . ASN A 1 980 ? 41.884 8.891 -6.953 1.00 82.06 980 ASN A N 1
ATOM 7755 C CA . ASN A 1 980 ? 42.151 9.444 -5.624 1.00 82.06 980 ASN A CA 1
ATOM 7756 C C . ASN A 1 980 ? 42.043 10.977 -5.597 1.00 82.06 980 ASN A C 1
ATOM 7758 O O . ASN A 1 980 ? 41.473 11.531 -4.662 1.00 82.06 980 ASN A O 1
ATOM 7762 N N . ILE A 1 981 ? 42.563 11.667 -6.621 1.00 84.06 981 ILE A N 1
ATOM 7763 C CA . ILE A 1 981 ? 42.465 13.130 -6.740 1.00 84.06 981 ILE A CA 1
ATOM 7764 C C . ILE A 1 981 ? 41.005 13.556 -6.882 1.00 84.06 981 ILE A C 1
ATOM 7766 O O . ILE A 1 981 ? 40.579 14.498 -6.220 1.00 84.06 981 ILE A O 1
ATOM 7770 N N . PHE A 1 982 ? 40.236 12.852 -7.712 1.00 81.44 982 PHE A N 1
ATOM 7771 C CA . PHE A 1 982 ? 38.822 13.133 -7.926 1.00 81.44 982 PHE A CA 1
ATOM 7772 C C . PHE A 1 982 ? 38.002 12.929 -6.645 1.00 81.44 982 PHE A C 1
ATOM 7774 O O . PHE A 1 982 ? 37.206 13.794 -6.271 1.00 81.44 982 PHE A O 1
ATOM 7781 N N . ALA A 1 983 ? 38.232 11.817 -5.940 1.00 80.25 983 ALA A N 1
ATOM 7782 C CA . ALA A 1 983 ? 37.560 11.506 -4.683 1.00 80.25 983 ALA A CA 1
ATOM 7783 C C . ALA A 1 983 ? 37.879 12.536 -3.589 1.00 80.25 983 ALA A C 1
ATOM 7785 O O . ALA A 1 983 ? 36.965 13.036 -2.931 1.00 80.25 983 ALA A O 1
ATOM 7786 N N . GLU A 1 984 ? 39.152 12.906 -3.432 1.00 84.50 984 GLU A N 1
ATOM 7787 C CA . GLU A 1 984 ? 39.580 13.870 -2.417 1.00 84.50 984 GLU A CA 1
ATOM 7788 C C . GLU A 1 984 ? 39.111 15.295 -2.747 1.00 84.50 984 GLU A C 1
ATOM 7790 O O . GLU A 1 984 ? 38.581 15.989 -1.882 1.00 84.50 984 GLU A O 1
ATOM 7795 N N . ALA A 1 985 ? 39.206 15.727 -4.009 1.00 84.69 985 ALA A N 1
ATOM 7796 C CA . ALA A 1 985 ? 38.688 17.027 -4.435 1.00 84.69 985 ALA A CA 1
ATOM 7797 C C . ALA A 1 985 ? 37.173 17.141 -4.205 1.00 84.69 985 ALA A C 1
ATOM 7799 O O . ALA A 1 985 ? 36.689 18.177 -3.744 1.00 84.69 985 ALA A O 1
ATOM 7800 N N . SER A 1 986 ? 36.435 16.056 -4.459 1.00 81.00 986 SER A N 1
ATOM 7801 C CA . SER A 1 986 ? 34.996 15.969 -4.192 1.00 81.00 986 SER A CA 1
ATOM 7802 C C . SER A 1 986 ? 34.677 15.980 -2.695 1.00 81.00 986 SER A C 1
ATOM 7804 O O . SER A 1 986 ? 33.704 16.606 -2.273 1.00 81.00 986 SER A O 1
ATOM 7806 N N . HIS A 1 987 ? 35.496 15.318 -1.874 1.00 83.50 987 HIS A N 1
ATOM 7807 C CA . HIS A 1 987 ? 35.374 15.342 -0.416 1.00 83.50 987 HIS A CA 1
ATOM 7808 C C . HIS A 1 987 ? 35.588 16.758 0.138 1.00 83.50 987 HIS A C 1
ATOM 7810 O O . HIS A 1 987 ? 34.741 17.276 0.865 1.00 83.50 987 HIS A O 1
ATOM 7816 N N . MET A 1 988 ? 36.663 17.430 -0.280 1.00 83.44 988 MET A N 1
ATOM 7817 C CA . MET A 1 988 ? 36.968 18.798 0.143 1.00 83.44 988 MET A CA 1
ATOM 7818 C C . MET A 1 988 ? 35.892 19.800 -0.298 1.00 83.44 988 MET A C 1
ATOM 7820 O O . MET A 1 988 ? 35.519 20.678 0.481 1.00 83.44 988 MET A O 1
ATOM 7824 N N . ALA A 1 989 ? 35.344 19.660 -1.510 1.00 81.31 989 ALA A N 1
ATOM 7825 C CA . ALA A 1 989 ? 34.222 20.478 -1.974 1.00 81.31 989 ALA A CA 1
ATOM 7826 C C . ALA A 1 989 ? 32.982 20.314 -1.082 1.00 81.31 989 ALA A C 1
ATOM 7828 O O . ALA A 1 989 ? 32.343 21.305 -0.729 1.00 81.31 989 ALA A O 1
ATOM 7829 N N . ARG A 1 990 ? 32.693 19.087 -0.632 1.00 80.88 990 ARG A N 1
ATOM 7830 C CA . ARG A 1 990 ? 31.589 18.796 0.294 1.00 80.88 990 ARG A CA 1
ATOM 7831 C C . ARG A 1 990 ? 31.797 19.436 1.666 1.00 80.88 990 ARG A C 1
ATOM 7833 O O . ARG A 1 990 ? 30.871 20.031 2.212 1.00 80.88 990 ARG A O 1
ATOM 7840 N N . GLU A 1 991 ? 33.011 19.367 2.209 1.00 80.56 991 GLU A N 1
ATOM 7841 C CA . GLU A 1 991 ? 33.346 20.020 3.480 1.00 80.56 991 GLU A CA 1
ATOM 7842 C C . GLU A 1 991 ? 33.245 21.546 3.395 1.00 80.56 991 GLU A C 1
ATOM 7844 O O . GLU A 1 991 ? 32.734 22.192 4.312 1.00 80.56 991 GLU A O 1
ATOM 7849 N N . VAL A 1 992 ? 33.719 22.130 2.292 1.00 82.19 992 VAL A N 1
ATOM 7850 C CA . VAL A 1 992 ? 33.584 23.564 2.012 1.00 82.19 992 VAL A CA 1
ATOM 7851 C C . VAL A 1 992 ? 32.112 23.947 1.942 1.00 82.19 992 VAL A C 1
ATOM 7853 O O . VAL A 1 992 ? 31.688 24.888 2.613 1.00 82.19 992 VAL A O 1
ATOM 7856 N N . ARG A 1 993 ? 31.311 23.180 1.202 1.00 80.00 993 ARG A N 1
ATOM 7857 C CA . ARG A 1 993 ? 29.880 23.426 1.039 1.00 80.00 993 ARG A CA 1
ATOM 7858 C C . ARG A 1 993 ? 29.110 23.355 2.357 1.00 80.00 993 ARG A C 1
ATOM 7860 O O . ARG A 1 993 ? 28.221 24.176 2.577 1.00 80.00 993 ARG A O 1
ATOM 7867 N N . ALA A 1 994 ? 29.486 22.447 3.259 1.00 72.44 994 ALA A N 1
ATOM 7868 C CA . ALA A 1 994 ? 28.918 22.353 4.605 1.00 72.44 994 ALA A CA 1
ATOM 7869 C C . ALA A 1 994 ? 29.279 23.558 5.497 1.00 72.44 994 ALA A C 1
ATOM 7871 O O . ALA A 1 994 ? 28.490 23.955 6.353 1.00 72.44 994 ALA A O 1
ATOM 7872 N N . LYS A 1 995 ? 30.456 24.165 5.285 1.00 71.31 995 LYS A N 1
ATOM 7873 C CA . LYS A 1 995 ? 30.970 25.304 6.070 1.00 71.31 995 LYS A CA 1
ATOM 7874 C C . LYS A 1 995 ? 30.495 26.670 5.574 1.00 71.31 995 LYS A C 1
ATOM 7876 O O . LYS A 1 995 ? 30.556 27.633 6.337 1.00 71.31 995 LYS A O 1
ATOM 7881 N N . ILE A 1 996 ? 30.013 26.780 4.333 1.00 71.06 996 ILE A N 1
ATOM 7882 C CA . ILE A 1 996 ? 29.374 28.008 3.840 1.00 71.06 996 ILE A CA 1
ATOM 7883 C C . ILE A 1 996 ? 28.126 28.251 4.699 1.00 71.06 996 ILE A C 1
ATOM 7885 O O . ILE A 1 996 ? 27.167 27.483 4.663 1.00 71.06 996 ILE A O 1
ATOM 7889 N N . ALA A 1 997 ? 28.146 29.274 5.552 1.00 56.00 997 ALA A N 1
ATOM 7890 C CA . ALA A 1 997 ? 26.991 29.611 6.378 1.00 56.00 997 ALA A CA 1
ATOM 7891 C C . ALA A 1 997 ? 25.810 30.034 5.484 1.00 56.00 997 ALA A C 1
ATOM 7893 O O . ALA A 1 997 ? 26.013 30.673 4.455 1.00 56.00 997 ALA A O 1
ATOM 7894 N N . ALA A 1 998 ? 24.566 29.789 5.918 1.00 50.03 998 ALA A N 1
ATOM 7895 C CA . ALA A 1 998 ? 23.345 30.307 5.271 1.00 50.03 998 ALA A CA 1
ATOM 7896 C C . ALA A 1 998 ? 23.212 31.848 5.338 1.00 50.03 998 ALA A C 1
ATOM 7898 O O . ALA A 1 998 ? 22.146 32.408 5.102 1.00 50.03 998 ALA A O 1
ATOM 7899 N N . LYS A 1 999 ? 24.290 32.554 5.688 1.00 60.03 999 LYS A N 1
ATOM 7900 C CA . LYS A 1 999 ? 24.375 34.005 5.616 1.00 60.03 999 LYS A CA 1
ATOM 7901 C C . LYS A 1 999 ? 25.417 34.388 4.586 1.00 60.03 999 LYS A C 1
ATOM 7903 O O . LYS A 1 999 ? 26.607 34.209 4.839 1.00 60.03 999 LYS A O 1
ATOM 7908 N N . PRO A 1 1000 ? 24.989 35.041 3.509 1.00 49.34 1000 PRO A N 1
ATOM 7909 C CA . PRO A 1 1000 ? 25.906 35.744 2.656 1.00 49.34 1000 PRO A CA 1
ATOM 7910 C C . PRO A 1 1000 ? 25.565 37.217 2.554 1.00 49.34 1000 PRO A C 1
ATOM 7912 O O . PRO A 1 1000 ? 24.431 37.684 2.646 1.00 49.34 1000 PRO A O 1
ATOM 7915 N N . SER A 1 1001 ? 26.612 37.970 2.289 1.00 54.25 1001 SER A N 1
ATOM 7916 C CA . SER A 1 1001 ? 26.536 39.285 1.699 1.00 54.25 1001 SER A CA 1
ATOM 7917 C C . SER A 1 1001 ? 25.899 39.215 0.303 1.00 54.25 1001 SER A C 1
ATOM 7919 O O . SER A 1 1001 ? 26.595 39.413 -0.690 1.00 54.25 1001 SER A O 1
ATOM 7921 N N . PHE A 1 1002 ? 24.593 38.942 0.211 1.00 62.81 1002 PHE A N 1
ATOM 7922 C CA . PHE A 1 1002 ? 23.831 38.889 -1.043 1.00 62.81 1002 PHE A CA 1
ATOM 7923 C C . PHE A 1 1002 ? 24.036 40.156 -1.893 1.00 62.81 1002 PHE A C 1
ATOM 7925 O O . PHE A 1 1002 ? 24.052 40.101 -3.117 1.00 62.81 1002 PHE A O 1
ATOM 7932 N N . ALA A 1 1003 ? 24.304 41.299 -1.251 1.00 57.97 1003 ALA A N 1
ATOM 7933 C CA . ALA A 1 1003 ? 24.613 42.562 -1.918 1.00 57.97 1003 ALA A CA 1
ATOM 7934 C C . ALA A 1 1003 ? 26.004 42.646 -2.583 1.00 57.97 1003 ALA A C 1
ATOM 7936 O O . ALA A 1 1003 ? 26.248 43.597 -3.329 1.00 57.97 1003 ALA A O 1
ATOM 7937 N N . LYS A 1 1004 ? 26.930 41.710 -2.324 1.00 63.56 1004 LYS A N 1
ATOM 7938 C CA . LYS A 1 1004 ? 28.327 41.794 -2.795 1.00 63.56 1004 LYS A CA 1
ATOM 7939 C C . LYS A 1 1004 ? 28.608 41.012 -4.082 1.00 63.56 1004 LYS A C 1
ATOM 7941 O O . LYS A 1 1004 ? 29.579 41.347 -4.754 1.00 63.56 1004 LYS A O 1
ATOM 7946 N N . THR A 1 1005 ? 27.794 40.019 -4.449 1.00 77.19 1005 THR A N 1
ATOM 7947 C CA . THR A 1 1005 ? 28.022 39.183 -5.645 1.00 77.19 1005 THR A CA 1
ATOM 7948 C C . THR A 1 1005 ? 26.862 39.288 -6.643 1.00 77.19 1005 THR A C 1
ATOM 7950 O O . THR A 1 1005 ? 25.714 39.432 -6.225 1.00 77.19 1005 THR A O 1
ATOM 7953 N N . PRO A 1 1006 ? 27.113 39.223 -7.966 1.00 81.69 1006 PRO A N 1
ATOM 7954 C CA . PRO A 1 1006 ? 26.046 39.226 -8.971 1.00 81.69 1006 PRO A CA 1
ATOM 7955 C C . PRO A 1 1006 ? 25.012 38.106 -8.776 1.00 81.69 1006 PRO A C 1
ATOM 7957 O O . PRO A 1 1006 ? 23.815 38.374 -8.870 1.00 81.69 1006 PRO A O 1
ATOM 7960 N N . ALA A 1 1007 ? 25.456 36.889 -8.436 1.00 82.00 1007 ALA A N 1
ATOM 7961 C CA . ALA A 1 1007 ? 24.574 35.757 -8.154 1.00 82.00 1007 ALA A CA 1
ATOM 7962 C C . ALA A 1 1007 ? 23.724 35.983 -6.890 1.00 82.00 1007 ALA A C 1
ATOM 7964 O O . ALA A 1 1007 ? 22.522 35.737 -6.899 1.00 82.00 1007 ALA A O 1
ATOM 7965 N N . GLY A 1 1008 ? 24.299 36.574 -5.836 1.00 82.62 1008 GLY A N 1
ATOM 7966 C CA . GLY A 1 1008 ? 23.557 36.908 -4.616 1.00 82.62 1008 GLY A CA 1
ATOM 7967 C C . GLY A 1 1008 ? 22.485 37.976 -4.848 1.00 82.62 1008 GLY A C 1
ATOM 7968 O O . GLY A 1 1008 ? 21.371 37.864 -4.335 1.00 82.62 1008 GLY A O 1
ATOM 7969 N N . LYS A 1 1009 ? 22.782 38.978 -5.688 1.00 86.31 1009 LYS A N 1
ATOM 7970 C CA . LYS A 1 1009 ? 21.802 39.990 -6.109 1.00 86.31 1009 LYS A CA 1
ATOM 7971 C C . LYS A 1 1009 ? 20.661 39.369 -6.915 1.00 86.31 1009 LYS A C 1
ATOM 7973 O O . LYS A 1 1009 ? 19.504 39.736 -6.715 1.00 86.31 1009 LYS A O 1
ATOM 7978 N N . LYS A 1 1010 ? 20.983 38.422 -7.803 1.00 88.25 1010 LYS A N 1
ATOM 7979 C CA . LYS A 1 1010 ? 20.002 37.664 -8.590 1.00 88.25 1010 LYS A CA 1
ATOM 7980 C C . LYS A 1 1010 ? 19.088 36.834 -7.682 1.00 88.25 1010 LYS A C 1
ATOM 7982 O O . LYS A 1 1010 ? 17.878 36.949 -7.819 1.00 88.25 1010 LYS A O 1
ATOM 7987 N N . ALA A 1 1011 ? 19.642 36.102 -6.713 1.00 87.12 1011 ALA A N 1
ATOM 7988 C CA . ALA A 1 1011 ? 18.872 35.278 -5.777 1.00 87.12 1011 ALA A CA 1
ATOM 7989 C C . ALA A 1 1011 ? 17.854 36.093 -4.959 1.00 87.12 1011 ALA A C 1
ATOM 7991 O O . ALA A 1 1011 ? 16.681 35.731 -4.890 1.00 87.12 1011 ALA A O 1
ATOM 7992 N N . VAL A 1 1012 ? 18.267 37.236 -4.395 1.00 87.31 1012 VAL A N 1
ATOM 7993 C CA . VAL A 1 1012 ? 17.354 38.117 -3.638 1.00 87.31 1012 VAL A CA 1
ATOM 7994 C C . VAL A 1 1012 ? 16.258 38.692 -4.533 1.00 87.31 1012 VAL A C 1
ATOM 7996 O O . VAL A 1 1012 ? 15.095 38.738 -4.131 1.00 87.31 1012 VAL A O 1
ATOM 7999 N N . ARG A 1 1013 ? 16.610 39.114 -5.752 1.00 90.56 1013 ARG A N 1
ATOM 8000 C CA . ARG A 1 1013 ? 15.643 39.647 -6.713 1.00 90.56 1013 ARG A CA 1
ATOM 8001 C C . ARG A 1 1013 ? 14.631 38.588 -7.132 1.00 90.56 1013 ARG A C 1
ATOM 8003 O O . ARG A 1 1013 ? 13.436 38.839 -7.035 1.00 90.56 1013 ARG A O 1
ATOM 8010 N N . ASP A 1 1014 ? 15.088 37.425 -7.576 1.00 91.44 1014 ASP A N 1
ATOM 8011 C CA . ASP A 1 1014 ? 14.218 36.396 -8.144 1.00 91.44 1014 ASP A CA 1
ATOM 8012 C C . ASP A 1 1014 ? 13.319 35.775 -7.051 1.00 91.44 1014 ASP A C 1
ATOM 8014 O O . ASP A 1 1014 ? 12.137 35.534 -7.294 1.00 91.44 1014 ASP A O 1
ATOM 8018 N N . TYR A 1 1015 ? 13.796 35.665 -5.800 1.00 91.69 1015 TYR A N 1
ATOM 8019 C CA . TYR A 1 1015 ? 12.924 35.318 -4.671 1.00 91.69 1015 TYR A CA 1
ATOM 8020 C C . TYR A 1 1015 ? 11.899 36.417 -4.344 1.00 91.69 1015 TYR A C 1
ATOM 8022 O O . TYR A 1 1015 ? 10.731 36.107 -4.116 1.00 91.69 1015 TYR A O 1
ATOM 8030 N N . CYS A 1 1016 ? 12.279 37.702 -4.374 1.00 90.25 1016 CYS A N 1
ATOM 8031 C CA . CYS A 1 1016 ? 11.317 38.799 -4.207 1.00 90.25 1016 CYS A CA 1
ATOM 8032 C C . CYS A 1 1016 ? 10.214 38.745 -5.276 1.00 90.25 1016 CYS A C 1
ATOM 8034 O O . CYS A 1 1016 ? 9.042 38.954 -4.962 1.00 90.25 1016 CYS A O 1
ATOM 8036 N N . ARG A 1 1017 ? 10.567 38.436 -6.531 1.00 91.69 1017 ARG A N 1
ATOM 8037 C CA . ARG A 1 1017 ? 9.596 38.252 -7.620 1.00 91.69 1017 ARG A CA 1
ATOM 8038 C C . ARG A 1 1017 ? 8.631 37.125 -7.301 1.00 91.69 1017 ARG A C 1
ATOM 8040 O O . ARG A 1 1017 ? 7.431 37.366 -7.251 1.00 91.69 1017 ARG A O 1
ATOM 8047 N N . TYR A 1 1018 ? 9.154 35.942 -6.990 1.00 93.00 1018 TYR A N 1
ATOM 8048 C CA . TYR A 1 1018 ? 8.352 34.782 -6.606 1.00 93.00 1018 TYR A CA 1
ATOM 8049 C C . TYR A 1 1018 ? 7.406 35.085 -5.434 1.00 93.00 1018 TYR A C 1
ATOM 8051 O O . TYR A 1 1018 ? 6.198 34.867 -5.530 1.00 93.00 1018 TYR A O 1
ATOM 8059 N N . LYS A 1 1019 ? 7.931 35.678 -4.357 1.00 91.50 1019 LYS A N 1
ATOM 8060 C CA . LYS A 1 1019 ? 7.159 36.088 -3.178 1.00 91.50 1019 LYS A CA 1
ATOM 8061 C C . LYS A 1 1019 ? 5.974 36.985 -3.550 1.00 91.50 1019 LYS A C 1
ATOM 8063 O O . LYS A 1 1019 ? 4.864 36.784 -3.056 1.00 91.50 1019 LYS A O 1
ATOM 8068 N N . TRP A 1 1020 ? 6.191 37.978 -4.412 1.00 89.88 1020 TRP A N 1
ATOM 8069 C CA . TRP A 1 1020 ? 5.128 38.889 -4.833 1.00 89.88 1020 TRP A CA 1
ATOM 8070 C C . TRP A 1 1020 ? 4.143 38.249 -5.816 1.00 89.88 1020 TRP A C 1
ATOM 8072 O O . TRP A 1 1020 ? 2.949 38.511 -5.691 1.00 89.88 1020 TRP A O 1
ATOM 8082 N N . VAL A 1 1021 ? 4.593 37.356 -6.702 1.00 90.38 1021 VAL A N 1
ATOM 8083 C CA . VAL A 1 1021 ? 3.703 36.576 -7.580 1.00 90.38 1021 VAL A CA 1
ATOM 8084 C C . VAL A 1 1021 ? 2.756 35.701 -6.754 1.00 90.38 1021 VAL A C 1
ATOM 8086 O O . VAL A 1 1021 ? 1.553 35.726 -7.003 1.00 90.38 1021 VAL A O 1
ATOM 8089 N N . ILE A 1 1022 ? 3.254 34.995 -5.729 1.00 90.62 1022 ILE A N 1
ATOM 8090 C CA . ILE A 1 1022 ? 2.400 34.212 -4.815 1.00 90.62 1022 ILE A CA 1
ATOM 8091 C C . ILE A 1 1022 ? 1.397 35.115 -4.111 1.00 90.62 1022 ILE A C 1
ATOM 8093 O O . ILE A 1 1022 ? 0.213 34.800 -4.043 1.00 90.62 1022 ILE A O 1
ATOM 8097 N N . LYS A 1 1023 ? 1.865 36.247 -3.574 1.00 89.00 1023 LYS A N 1
ATOM 8098 C CA . LYS A 1 1023 ? 1.010 37.179 -2.840 1.00 89.00 1023 LYS A CA 1
ATOM 8099 C C . LYS A 1 1023 ? -0.122 37.719 -3.712 1.00 89.00 1023 LYS A C 1
ATOM 8101 O O . LYS A 1 1023 ? -1.247 37.842 -3.231 1.00 89.00 1023 LYS A O 1
ATOM 8106 N N . ILE A 1 1024 ? 0.171 38.045 -4.970 1.00 89.25 1024 ILE A N 1
ATOM 8107 C CA . ILE A 1 1024 ? -0.831 38.472 -5.950 1.00 89.25 1024 ILE A CA 1
ATOM 8108 C C . ILE A 1 1024 ? -1.788 37.323 -6.241 1.00 89.25 1024 ILE A C 1
ATOM 8110 O O . ILE A 1 1024 ? -2.987 37.511 -6.068 1.00 89.25 1024 ILE A O 1
ATOM 8114 N N . HIS A 1 1025 ? -1.273 36.139 -6.587 1.00 90.19 1025 HIS A N 1
ATOM 8115 C CA . HIS A 1 1025 ? -2.086 34.964 -6.900 1.00 90.19 1025 HIS A CA 1
ATOM 8116 C C . HIS A 1 1025 ? -3.064 34.631 -5.768 1.00 90.19 1025 HIS A C 1
ATOM 8118 O O . HIS A 1 1025 ? -4.269 34.671 -5.986 1.00 90.19 1025 HIS A O 1
ATOM 8124 N N . ALA A 1 1026 ? -2.578 34.488 -4.532 1.00 87.50 1026 ALA A N 1
ATOM 8125 C CA . ALA A 1 1026 ? -3.414 34.225 -3.358 1.00 87.50 1026 ALA A CA 1
ATOM 8126 C C . ALA A 1 1026 ? -4.480 35.311 -3.098 1.00 87.50 1026 ALA A C 1
ATOM 8128 O O . ALA A 1 1026 ? -5.509 35.042 -2.484 1.00 87.50 1026 ALA A O 1
ATOM 8129 N N . SER A 1 1027 ? -4.244 36.548 -3.548 1.00 87.50 1027 SER A N 1
ATOM 8130 C CA . SER A 1 1027 ? -5.180 37.664 -3.369 1.00 87.50 1027 SER A CA 1
ATOM 8131 C C . SER A 1 1027 ? -6.236 37.762 -4.475 1.00 87.50 1027 SER A C 1
ATOM 8133 O O . SER A 1 1027 ? -7.263 38.406 -4.259 1.00 87.50 1027 SER A O 1
ATOM 8135 N N . ILE A 1 1028 ? -5.993 37.180 -5.657 1.00 89.38 1028 ILE A N 1
ATOM 8136 C CA . ILE A 1 1028 ? -6.865 37.339 -6.835 1.00 89.38 1028 ILE A CA 1
ATOM 8137 C C . ILE A 1 1028 ? -7.464 36.027 -7.350 1.00 89.38 1028 ILE A C 1
ATOM 8139 O O . ILE A 1 1028 ? -8.482 36.079 -8.033 1.00 89.38 1028 ILE A O 1
ATOM 8143 N N . GLU A 1 1029 ? -6.900 34.867 -7.010 1.00 88.38 1029 GLU A N 1
ATOM 8144 C CA . GLU A 1 1029 ? -7.333 33.549 -7.500 1.00 88.38 1029 GLU A CA 1
ATOM 8145 C C . GLU A 1 1029 ? -8.827 33.310 -7.255 1.00 88.38 1029 GLU A C 1
ATOM 8147 O O . GLU A 1 1029 ? -9.567 33.041 -8.196 1.00 88.38 1029 GLU A O 1
ATOM 8152 N N . GLY A 1 1030 ? -9.310 33.517 -6.025 1.00 87.00 1030 GLY A N 1
ATOM 8153 C CA . GLY A 1 1030 ? -10.731 33.344 -5.704 1.00 87.00 1030 GLY A CA 1
ATOM 8154 C C . GLY A 1 1030 ? -11.660 34.297 -6.471 1.00 87.00 1030 GLY A C 1
ATOM 8155 O O . GLY A 1 1030 ? -12.795 33.939 -6.779 1.00 87.00 1030 GLY A O 1
ATOM 8156 N N . ILE A 1 1031 ? -11.178 35.495 -6.822 1.00 88.94 1031 ILE A N 1
ATOM 8157 C CA . ILE A 1 1031 ? -11.922 36.468 -7.635 1.00 88.94 1031 ILE A CA 1
ATOM 8158 C C . ILE A 1 1031 ? -12.004 35.980 -9.085 1.00 88.94 1031 ILE A C 1
ATOM 8160 O O . ILE A 1 1031 ? -13.084 35.984 -9.676 1.00 88.94 1031 ILE A O 1
ATOM 8164 N N . LEU A 1 1032 ? -10.875 35.547 -9.652 1.00 89.81 1032 LEU A N 1
ATOM 8165 C CA . LEU A 1 1032 ? -10.805 35.058 -11.027 1.00 89.81 1032 LEU A CA 1
ATOM 8166 C C . LEU A 1 1032 ? -11.573 33.742 -11.198 1.00 89.81 1032 LEU A C 1
ATOM 8168 O O . LEU A 1 1032 ? -12.301 33.605 -12.175 1.00 89.81 1032 LEU A O 1
ATOM 8172 N N . ALA A 1 1033 ? -11.500 32.827 -10.228 1.00 86.69 1033 ALA A N 1
ATOM 8173 C CA . ALA A 1 1033 ? -12.249 31.570 -10.228 1.00 86.69 1033 ALA A CA 1
ATOM 8174 C C . ALA A 1 1033 ? -13.769 31.798 -10.132 1.00 86.69 1033 ALA A C 1
ATOM 8176 O O . ALA A 1 1033 ? -14.552 31.124 -10.805 1.00 86.69 1033 ALA A O 1
ATOM 8177 N N . ALA A 1 1034 ? -14.208 32.779 -9.334 1.00 86.38 1034 ALA A N 1
ATOM 8178 C CA . ALA A 1 1034 ? -15.617 33.161 -9.271 1.00 86.38 1034 ALA A CA 1
ATOM 8179 C C . ALA A 1 1034 ? -16.114 33.751 -10.605 1.00 86.38 1034 ALA A C 1
ATOM 8181 O O . ALA A 1 1034 ? -17.210 33.410 -11.055 1.00 86.38 1034 ALA A O 1
ATOM 8182 N N . GLU A 1 1035 ? -15.305 34.592 -11.257 1.00 88.69 1035 GLU A N 1
ATOM 8183 C CA . GLU A 1 1035 ? -15.630 35.163 -12.570 1.00 88.69 1035 GLU A CA 1
ATOM 8184 C C . GLU A 1 1035 ? -15.594 34.098 -13.684 1.00 88.69 1035 GLU A C 1
ATOM 8186 O O . GLU A 1 1035 ? -16.473 34.091 -14.548 1.00 88.69 1035 GLU A O 1
ATOM 8191 N N . GLU A 1 1036 ? -14.646 33.151 -13.636 1.00 89.56 1036 GLU A N 1
ATOM 8192 C CA . GLU A 1 1036 ? -14.577 31.998 -14.543 1.00 89.56 1036 GLU A CA 1
ATOM 8193 C C . GLU A 1 1036 ? -15.853 31.157 -14.453 1.00 89.56 1036 GLU A C 1
ATOM 8195 O O . GLU A 1 1036 ? -16.483 30.866 -15.474 1.00 89.56 1036 GLU A O 1
ATOM 8200 N N . LYS A 1 1037 ? -16.272 30.808 -13.229 1.00 87.81 1037 LYS A N 1
ATOM 8201 C CA . LYS A 1 1037 ? -17.497 30.041 -12.988 1.00 87.81 1037 LYS A CA 1
ATOM 8202 C C . LYS A 1 1037 ? -18.722 30.766 -13.542 1.00 87.81 1037 LYS A C 1
ATOM 8204 O O . LYS A 1 1037 ? -19.512 30.166 -14.265 1.00 87.81 1037 LYS A O 1
ATOM 8209 N N . LEU A 1 1038 ? -18.842 32.066 -13.265 1.00 86.75 1038 LEU A N 1
ATOM 8210 C CA . LEU A 1 1038 ? -19.954 32.885 -13.744 1.00 86.75 1038 LEU A CA 1
ATOM 8211 C C . LEU A 1 1038 ? -20.026 32.918 -15.281 1.00 86.75 1038 LEU A C 1
ATOM 8213 O O . LEU A 1 1038 ? -21.101 32.727 -15.853 1.00 86.75 1038 LEU A O 1
ATOM 8217 N N . LEU A 1 1039 ? -18.897 33.133 -15.968 1.00 89.44 1039 LEU A N 1
ATOM 8218 C CA . LEU A 1 1039 ? -18.851 33.102 -17.435 1.00 89.44 1039 LEU A CA 1
ATOM 8219 C C . LEU A 1 1039 ? -19.142 31.706 -17.990 1.00 89.44 1039 LEU A C 1
ATOM 8221 O O . LEU A 1 1039 ? -19.826 31.592 -19.010 1.00 89.44 1039 LEU A O 1
ATOM 8225 N N . GLY A 1 1040 ? -18.650 30.657 -17.327 1.00 88.69 1040 GLY A N 1
ATOM 8226 C CA . GLY A 1 1040 ? -18.923 29.264 -17.667 1.00 88.69 1040 GLY A CA 1
ATOM 8227 C C . GLY A 1 1040 ? -20.417 28.941 -17.634 1.00 88.69 1040 GLY A C 1
ATOM 8228 O O . GLY A 1 1040 ? -20.944 28.403 -18.612 1.00 88.69 1040 GLY A O 1
ATOM 8229 N N . ASP A 1 1041 ? -21.110 29.352 -16.571 1.00 88.12 1041 ASP A N 1
ATOM 8230 C CA . ASP A 1 1041 ? -22.552 29.149 -16.398 1.00 88.12 1041 ASP A CA 1
ATOM 8231 C C . ASP A 1 1041 ? -23.354 29.842 -17.511 1.00 88.12 1041 ASP A C 1
ATOM 8233 O O . ASP A 1 1041 ? -24.218 29.232 -18.149 1.00 88.12 1041 ASP A O 1
ATOM 8237 N N . TYR A 1 1042 ? -23.030 31.099 -17.829 1.00 88.12 1042 TYR A N 1
ATOM 8238 C CA . TYR A 1 1042 ? -23.695 31.800 -18.928 1.00 88.12 1042 TYR A CA 1
ATOM 8239 C C . TYR A 1 1042 ? -23.358 31.210 -20.308 1.00 88.12 1042 TYR A C 1
ATOM 8241 O O . TYR A 1 1042 ? -24.246 31.113 -21.158 1.00 88.12 1042 TYR A O 1
ATOM 8249 N N . CYS A 1 1043 ? -22.114 30.773 -20.545 1.00 89.19 1043 CYS A N 1
ATOM 8250 C CA . CYS A 1 1043 ? -21.726 30.092 -21.786 1.00 89.19 1043 CYS A CA 1
ATOM 8251 C C . CYS A 1 1043 ? -22.481 28.771 -21.972 1.00 89.19 1043 CYS A C 1
ATOM 8253 O O . CYS A 1 1043 ? -22.858 28.433 -23.096 1.00 89.19 1043 CYS A O 1
ATOM 8255 N N . TYR A 1 1044 ? -22.725 28.042 -20.880 1.00 89.50 1044 TYR A N 1
ATOM 8256 C CA . TYR A 1 1044 ? -23.521 26.820 -20.884 1.00 89.50 1044 TYR A CA 1
ATOM 8257 C C . TYR A 1 1044 ? -24.979 27.100 -21.270 1.00 89.50 1044 TYR A C 1
ATOM 8259 O O . TYR A 1 1044 ? -25.525 26.438 -22.152 1.00 89.50 1044 TYR A O 1
ATOM 8267 N N . VAL A 1 1045 ? -25.600 28.135 -20.694 1.00 88.69 1045 VAL A N 1
ATOM 8268 C CA . VAL A 1 1045 ? -26.979 28.524 -21.047 1.00 88.69 1045 VAL A CA 1
ATOM 8269 C C . VAL A 1 1045 ? -27.070 29.061 -22.485 1.00 88.69 1045 VAL A C 1
ATOM 8271 O O . VAL A 1 1045 ? -28.040 28.778 -23.191 1.00 88.69 1045 VAL A O 1
ATOM 8274 N N . ALA A 1 1046 ? -26.046 29.775 -22.960 1.00 89.12 1046 ALA A N 1
ATOM 8275 C CA . ALA A 1 1046 ? -25.952 30.279 -24.332 1.00 89.12 1046 ALA A CA 1
ATOM 8276 C C . ALA A 1 1046 ? -25.533 29.210 -25.367 1.00 89.12 1046 ALA A C 1
ATOM 8278 O O . ALA A 1 1046 ? -25.524 29.498 -26.567 1.00 89.12 1046 ALA A O 1
ATOM 8279 N N . ALA A 1 1047 ? -25.248 27.967 -24.953 1.00 88.06 1047 ALA A N 1
ATOM 8280 C CA . ALA A 1 1047 ? -24.781 26.883 -25.823 1.00 88.06 1047 ALA A CA 1
ATOM 8281 C C . ALA A 1 1047 ? -25.620 26.630 -27.093 1.00 88.06 1047 ALA A C 1
ATOM 8283 O O . ALA A 1 1047 ? -25.004 26.322 -28.118 1.00 88.06 1047 ALA A O 1
ATOM 8284 N N . PRO A 1 1048 ? -26.961 26.815 -27.119 1.00 89.31 1048 PRO A N 1
ATOM 8285 C CA . PRO A 1 1048 ? -27.748 26.736 -28.353 1.00 89.31 1048 PRO A CA 1
ATOM 8286 C C . PRO A 1 1048 ? -27.231 27.633 -29.489 1.00 89.31 1048 PRO A C 1
ATOM 8288 O O . PRO A 1 1048 ? -27.383 27.287 -30.659 1.00 89.31 1048 PRO A O 1
ATOM 8291 N N . ALA A 1 1049 ? -26.588 28.761 -29.166 1.00 87.56 1049 ALA A N 1
ATOM 8292 C CA . ALA A 1 1049 ? -25.986 29.682 -30.129 1.00 87.56 1049 ALA A CA 1
ATOM 8293 C C . ALA A 1 1049 ? -24.553 29.294 -30.542 1.00 87.56 1049 ALA A C 1
ATOM 8295 O O . ALA A 1 1049 ? -23.894 30.062 -31.230 1.00 87.56 1049 ALA A O 1
ATOM 8296 N N . SER A 1 1050 ? -24.041 28.118 -30.165 1.00 85.69 1050 SER A N 1
ATOM 8297 C CA . SER A 1 1050 ? -22.670 27.675 -30.488 1.00 85.69 1050 SER A CA 1
ATOM 8298 C C . SER A 1 1050 ? -22.419 27.369 -31.966 1.00 85.69 1050 SER A C 1
ATOM 8300 O O . SER A 1 1050 ? -21.263 27.333 -32.375 1.00 85.69 1050 SER A O 1
ATOM 8302 N N . GLY A 1 1051 ? -23.466 27.192 -32.775 1.00 85.88 1051 GLY A N 1
ATOM 8303 C CA . GLY A 1 1051 ? -23.342 27.005 -34.219 1.00 85.88 1051 GLY A CA 1
ATOM 8304 C C . GLY A 1 1051 ? -24.687 27.054 -34.941 1.00 85.88 1051 GLY A C 1
ATOM 8305 O O . GLY A 1 1051 ? -25.733 26.801 -34.342 1.00 85.88 1051 GLY A O 1
ATOM 8306 N N . VAL A 1 1052 ? -24.656 27.353 -36.244 1.00 83.38 1052 VAL A N 1
ATOM 8307 C CA . VAL A 1 1052 ? -25.857 27.591 -37.072 1.00 83.38 1052 VAL A CA 1
ATOM 8308 C C . VAL A 1 1052 ? -26.799 26.386 -37.049 1.00 83.38 1052 VAL A C 1
ATOM 8310 O O . VAL A 1 1052 ? -28.007 26.540 -36.879 1.00 83.38 1052 VAL A O 1
ATOM 8313 N N . LEU A 1 1053 ? -26.244 25.176 -37.174 1.00 77.94 1053 LEU A N 1
ATOM 8314 C CA . LEU A 1 1053 ? -27.012 23.930 -37.143 1.00 77.94 1053 LEU A CA 1
ATOM 8315 C C . LEU A 1 1053 ? -27.639 23.705 -35.763 1.00 77.94 1053 LEU A C 1
ATOM 8317 O O . LEU A 1 1053 ? -28.836 23.455 -35.658 1.00 77.94 1053 LEU A O 1
ATOM 8321 N N . HIS A 1 1054 ? -26.860 23.863 -34.692 1.00 82.19 1054 HIS A N 1
ATOM 8322 C CA . HIS A 1 1054 ? -27.340 23.662 -33.325 1.00 82.19 1054 HIS A CA 1
ATOM 8323 C C . HIS A 1 1054 ? -28.457 24.657 -32.952 1.00 82.19 1054 HIS A C 1
ATOM 8325 O O . HIS A 1 1054 ? -29.464 24.283 -32.342 1.00 82.19 1054 HIS A O 1
ATOM 8331 N N . TRP A 1 1055 ? -28.351 25.900 -33.430 1.00 84.75 1055 TRP A N 1
ATOM 8332 C CA . TRP A 1 1055 ? -29.403 26.905 -33.314 1.00 84.75 1055 TRP A CA 1
ATOM 8333 C C . TRP A 1 1055 ? -30.661 26.531 -34.109 1.00 84.75 1055 TRP A C 1
ATOM 8335 O O . TRP A 1 1055 ? -31.778 26.622 -33.590 1.00 84.75 1055 TRP A O 1
ATOM 8345 N N . ALA A 1 1056 ? -30.513 26.077 -35.358 1.00 78.94 1056 ALA A N 1
ATOM 8346 C CA . ALA A 1 1056 ? -31.632 25.667 -36.207 1.00 78.94 1056 ALA A CA 1
ATOM 8347 C C . ALA A 1 1056 ? -32.416 24.487 -35.601 1.00 78.94 1056 ALA A C 1
ATOM 8349 O O . ALA A 1 1056 ? -33.644 24.548 -35.528 1.00 78.94 1056 ALA A O 1
ATOM 8350 N N . PHE A 1 1057 ? -31.713 23.481 -35.070 1.00 77.38 1057 PHE A N 1
ATOM 8351 C CA . PHE A 1 1057 ? -32.302 22.286 -34.451 1.00 77.38 1057 PHE A CA 1
ATOM 8352 C C . PHE A 1 1057 ? -32.766 22.482 -32.998 1.00 77.38 1057 PHE A C 1
ATOM 8354 O O . PHE A 1 1057 ? -33.402 21.596 -32.425 1.00 77.38 1057 PHE A O 1
ATOM 8361 N N . THR A 1 1058 ? -32.535 23.650 -32.390 1.00 82.19 1058 THR A N 1
ATOM 8362 C CA . THR A 1 1058 ? -33.140 23.984 -31.093 1.00 82.19 1058 THR A CA 1
ATOM 8363 C C . THR A 1 1058 ? -34.611 24.370 -31.299 1.00 82.19 1058 THR A C 1
ATOM 8365 O O . THR A 1 1058 ? -34.948 25.526 -31.562 1.00 82.19 1058 THR A O 1
ATOM 8368 N N . LEU A 1 1059 ? -35.505 23.381 -31.198 1.00 74.25 1059 LEU A N 1
ATOM 8369 C CA . LEU A 1 1059 ? -36.951 23.523 -31.450 1.00 74.25 1059 LEU A CA 1
ATOM 8370 C C . LEU A 1 1059 ? -37.717 24.223 -30.313 1.00 74.25 1059 LEU A C 1
ATOM 8372 O O . LEU A 1 1059 ? -38.831 24.704 -30.506 1.00 74.25 1059 LEU A O 1
ATOM 8376 N N . SER A 1 1060 ? -37.127 24.307 -29.118 1.00 83.00 1060 SER A N 1
ATOM 8377 C CA . SER A 1 1060 ? -37.745 24.981 -27.974 1.00 83.00 1060 SER A CA 1
ATOM 8378 C C . SER A 1 1060 ? -37.534 26.492 -28.052 1.00 83.00 1060 SER A C 1
ATOM 8380 O O . SER A 1 1060 ? -36.420 26.987 -27.871 1.00 83.00 1060 SER A O 1
ATOM 8382 N N . ARG A 1 1061 ? -38.630 27.235 -28.246 1.00 79.81 1061 ARG A N 1
ATOM 8383 C CA . ARG A 1 1061 ? -38.637 28.705 -28.202 1.00 79.81 1061 ARG A CA 1
ATOM 8384 C C . ARG A 1 1061 ? -38.097 29.244 -26.872 1.00 79.81 1061 ARG A C 1
ATOM 8386 O O . ARG A 1 1061 ? -37.259 30.136 -26.879 1.00 79.81 1061 ARG A O 1
ATOM 8393 N N . LYS A 1 1062 ? -38.467 28.607 -25.755 1.00 82.81 1062 LYS A N 1
ATOM 8394 C CA . LYS A 1 1062 ? -37.983 28.942 -24.406 1.00 82.81 1062 LYS A CA 1
ATOM 8395 C C . LYS A 1 1062 ? -36.460 28.801 -24.274 1.00 82.81 1062 LYS A C 1
ATOM 8397 O O . LYS A 1 1062 ? -35.826 29.636 -23.642 1.00 82.81 1062 LYS A O 1
ATOM 8402 N N . LYS A 1 1063 ? -35.857 27.771 -24.887 1.00 83.75 1063 LYS A N 1
ATOM 8403 C CA . LYS A 1 1063 ? -34.390 27.591 -24.887 1.00 83.75 1063 LYS A CA 1
ATOM 8404 C C . LYS A 1 1063 ? -33.676 28.630 -25.752 1.00 83.75 1063 LYS A C 1
ATOM 8406 O O . LYS A 1 1063 ? -32.614 29.099 -25.363 1.00 83.75 1063 LYS A O 1
ATOM 8411 N N . LYS A 1 1064 ? -34.255 29.009 -26.896 1.00 85.50 1064 LYS A N 1
ATOM 8412 C CA . LYS A 1 1064 ? -33.722 30.091 -27.741 1.00 85.50 1064 LYS A CA 1
ATOM 8413 C C . LYS A 1 1064 ? -33.781 31.442 -27.031 1.00 85.50 1064 LYS A C 1
ATOM 8415 O O . LYS A 1 1064 ? -32.790 32.157 -27.035 1.00 85.50 1064 LYS A O 1
ATOM 8420 N N . GLU A 1 1065 ? -34.894 31.757 -26.374 1.00 85.38 1065 GLU A N 1
ATOM 8421 C CA . GLU A 1 1065 ? -35.046 32.985 -25.581 1.00 85.38 1065 GLU A CA 1
ATOM 8422 C C . GLU A 1 1065 ? -34.056 33.028 -24.404 1.00 85.38 1065 GLU A C 1
ATOM 8424 O O . GLU A 1 1065 ? -33.376 34.035 -24.224 1.00 85.38 1065 GLU A O 1
ATOM 8429 N N . ALA A 1 1066 ? -33.881 31.917 -23.677 1.00 86.19 1066 ALA A N 1
ATOM 8430 C CA . ALA A 1 1066 ? -32.878 31.814 -22.614 1.00 86.19 1066 ALA A CA 1
ATOM 8431 C C . ALA A 1 1066 ? -31.438 31.980 -23.137 1.00 86.19 1066 ALA A C 1
ATOM 8433 O O . ALA A 1 1066 ? -30.627 32.649 -22.501 1.00 86.19 1066 ALA A O 1
ATOM 8434 N N . ALA A 1 1067 ? -31.122 31.424 -24.312 1.00 87.88 1067 ALA A N 1
ATOM 8435 C CA . ALA A 1 1067 ? -29.808 31.577 -24.931 1.00 87.88 1067 ALA A CA 1
ATOM 8436 C C . ALA A 1 1067 ? -29.533 33.024 -25.379 1.00 87.88 1067 ALA A C 1
ATOM 8438 O O . ALA A 1 1067 ? -28.416 33.503 -25.201 1.00 87.88 1067 ALA A O 1
ATOM 8439 N N . LEU A 1 1068 ? -30.536 33.738 -25.909 1.00 87.75 1068 LEU A N 1
ATOM 8440 C CA . LEU A 1 1068 ? -30.411 35.166 -26.239 1.00 87.75 1068 LEU A CA 1
ATOM 8441 C C . LEU A 1 1068 ? -30.196 36.007 -24.978 1.00 87.75 1068 LEU A C 1
ATOM 8443 O O . LEU A 1 1068 ? -29.314 36.856 -24.966 1.00 87.75 1068 LEU A O 1
ATOM 8447 N N . GLN A 1 1069 ? -30.945 35.737 -23.906 1.00 87.19 1069 GLN A N 1
ATOM 8448 C CA . GLN A 1 1069 ? -30.787 36.431 -22.624 1.00 87.19 1069 GLN A CA 1
ATOM 8449 C C . GLN A 1 1069 ? -29.406 36.189 -22.003 1.00 87.19 1069 GLN A C 1
ATOM 8451 O O . GLN A 1 1069 ? -28.749 37.139 -21.577 1.00 87.19 1069 GLN A O 1
ATOM 8456 N N . ALA A 1 1070 ? -28.936 34.938 -21.997 1.00 88.25 1070 ALA A N 1
ATOM 8457 C CA . ALA A 1 1070 ? -27.602 34.597 -21.513 1.00 88.25 1070 ALA A CA 1
ATOM 8458 C C . ALA A 1 1070 ? -26.503 35.247 -22.367 1.00 88.25 1070 ALA A C 1
ATOM 8460 O O . ALA A 1 1070 ? -25.550 35.787 -21.816 1.00 88.25 1070 ALA A O 1
ATOM 8461 N N . ALA A 1 1071 ? -26.653 35.278 -23.695 1.00 89.00 1071 ALA A N 1
ATOM 8462 C CA . ALA A 1 1071 ? -25.711 35.964 -24.576 1.00 89.00 1071 ALA A CA 1
ATOM 8463 C C . ALA A 1 1071 ? -25.699 37.490 -24.361 1.00 89.00 1071 ALA A C 1
ATOM 8465 O O . ALA A 1 1071 ? -24.632 38.095 -24.339 1.00 89.00 1071 ALA A O 1
ATOM 8466 N N . THR A 1 1072 ? -26.852 38.122 -24.119 1.00 88.00 1072 THR A N 1
ATOM 8467 C CA . THR A 1 1072 ? -26.916 39.544 -23.740 1.00 88.00 1072 THR A CA 1
ATOM 8468 C C . THR A 1 1072 ? -26.203 39.806 -22.408 1.00 88.00 1072 THR A C 1
ATOM 8470 O O . THR A 1 1072 ? -25.452 40.778 -22.285 1.00 88.00 1072 THR A O 1
ATOM 8473 N N . ALA A 1 1073 ? -26.396 38.931 -21.415 1.00 86.19 1073 ALA A N 1
ATOM 8474 C CA . ALA A 1 1073 ? -25.713 39.024 -20.127 1.00 86.19 1073 ALA A CA 1
ATOM 8475 C C . ALA A 1 1073 ? -24.190 38.856 -20.275 1.00 86.19 1073 ALA A C 1
ATOM 8477 O O . ALA A 1 1073 ? -23.437 39.648 -19.706 1.00 86.19 1073 ALA A O 1
ATOM 8478 N N . LEU A 1 1074 ? -23.744 37.898 -21.098 1.00 88.81 1074 LEU A N 1
ATOM 8479 C CA . LEU A 1 1074 ? -22.334 37.697 -21.445 1.00 88.81 1074 LEU A CA 1
ATOM 8480 C C . LEU A 1 1074 ? -21.722 38.949 -22.066 1.00 88.81 1074 LEU A C 1
ATOM 8482 O O . LEU A 1 1074 ? -20.699 39.426 -21.581 1.00 88.81 1074 LEU A O 1
ATOM 8486 N N . GLN A 1 1075 ? -22.356 39.512 -23.097 1.00 88.56 1075 GLN A N 1
ATOM 8487 C CA . GLN A 1 1075 ? -21.851 40.702 -23.778 1.00 88.56 1075 GLN A CA 1
ATOM 8488 C C . GLN A 1 1075 ? -21.669 41.866 -22.795 1.00 88.56 1075 GLN A C 1
ATOM 8490 O O . GLN A 1 1075 ? -20.612 42.495 -22.757 1.00 88.56 1075 GLN A O 1
ATOM 8495 N N . LYS A 1 1076 ? -22.667 42.111 -21.935 1.00 86.50 1076 LYS A N 1
ATOM 8496 C CA . LYS A 1 1076 ? -22.625 43.179 -20.927 1.00 86.50 1076 LYS A CA 1
ATOM 8497 C C . LYS A 1 1076 ? -21.551 42.930 -19.863 1.00 86.50 1076 LYS A C 1
ATOM 8499 O O . LYS A 1 1076 ? -20.866 43.878 -19.477 1.00 86.50 1076 LYS A O 1
ATOM 8504 N N . ARG A 1 1077 ? -21.398 41.689 -19.386 1.00 87.38 1077 ARG A N 1
ATOM 8505 C CA . ARG A 1 1077 ? -20.402 41.327 -18.363 1.00 87.38 1077 ARG A CA 1
ATOM 8506 C C . ARG A 1 1077 ? -18.976 41.423 -18.910 1.00 87.38 1077 ARG A C 1
ATOM 8508 O O . ARG A 1 1077 ? -18.122 42.011 -18.251 1.00 87.38 1077 ARG A O 1
ATOM 8515 N N . ILE A 1 1078 ? -18.746 40.970 -20.145 1.00 88.12 1078 ILE A N 1
ATOM 8516 C CA . ILE A 1 1078 ? -17.452 41.099 -20.829 1.00 88.12 1078 ILE A CA 1
ATOM 8517 C C . ILE A 1 1078 ? -17.044 42.562 -20.970 1.00 88.12 1078 ILE A C 1
ATOM 8519 O O . ILE A 1 1078 ? -15.923 42.920 -20.610 1.00 88.12 1078 ILE A O 1
ATOM 8523 N N . THR A 1 1079 ? -17.936 43.400 -21.507 1.00 84.44 1079 THR A N 1
ATOM 8524 C CA . THR A 1 1079 ? -17.617 44.798 -21.817 1.00 84.44 1079 THR A CA 1
ATOM 8525 C C . THR A 1 1079 ? -17.351 45.625 -20.564 1.00 84.44 1079 THR A C 1
ATOM 8527 O O . THR A 1 1079 ? -16.481 46.489 -20.598 1.00 84.44 1079 THR A O 1
ATOM 8530 N N . ASN A 1 1080 ? -18.073 45.365 -19.470 1.00 82.44 1080 ASN A N 1
ATOM 8531 C CA . ASN A 1 1080 ? -18.018 46.211 -18.276 1.00 82.44 1080 ASN A CA 1
ATOM 8532 C C . ASN A 1 1080 ? -17.138 45.662 -17.147 1.00 82.44 1080 ASN A C 1
ATOM 8534 O O . ASN A 1 1080 ? -16.833 46.408 -16.221 1.00 82.44 1080 ASN A O 1
ATOM 8538 N N . THR A 1 1081 ? -16.785 44.374 -17.163 1.00 85.75 1081 THR A N 1
ATOM 8539 C CA . THR A 1 1081 ? -16.175 43.725 -15.993 1.00 85.75 1081 THR A CA 1
ATOM 8540 C C . THR A 1 1081 ? -15.059 42.763 -16.376 1.00 85.75 1081 THR A C 1
ATOM 8542 O O . THR A 1 1081 ? -13.897 43.028 -16.078 1.00 85.75 1081 THR A O 1
ATOM 8545 N N . THR A 1 1082 ? -15.378 41.659 -17.054 1.00 88.12 1082 THR A N 1
ATOM 8546 C CA . THR A 1 1082 ? -14.453 40.522 -17.197 1.00 88.12 1082 THR A CA 1
ATOM 8547 C C . THR A 1 1082 ? -13.161 40.904 -17.916 1.00 88.12 1082 THR A C 1
ATOM 8549 O O . THR A 1 1082 ? -12.078 40.570 -17.445 1.00 88.12 1082 THR A O 1
ATOM 8552 N N . ARG A 1 1083 ? -13.248 41.660 -19.021 1.00 88.88 1083 ARG A N 1
ATOM 8553 C CA . ARG A 1 1083 ? -12.063 42.066 -19.794 1.00 88.88 1083 ARG A CA 1
ATOM 8554 C C . ARG A 1 1083 ? -11.121 42.951 -18.979 1.00 88.88 1083 ARG A C 1
ATOM 8556 O O . ARG A 1 1083 ? -9.908 42.840 -19.099 1.00 88.88 1083 ARG A O 1
ATOM 8563 N N . GLU A 1 1084 ? -11.679 43.820 -18.144 1.00 87.38 1084 GLU A N 1
ATOM 8564 C CA . GLU A 1 1084 ? -10.887 44.689 -17.281 1.00 87.38 1084 GLU A CA 1
ATOM 8565 C C . GLU A 1 1084 ? -10.220 43.905 -16.144 1.00 87.38 1084 GLU A C 1
ATOM 8567 O O . GLU A 1 1084 ? -9.057 44.161 -15.834 1.00 87.38 1084 GLU A O 1
ATOM 8572 N N . LEU A 1 1085 ? -10.923 42.929 -15.556 1.00 87.94 1085 LEU A N 1
ATOM 8573 C CA . LEU A 1 1085 ? -10.366 42.053 -14.523 1.00 87.94 1085 LEU A CA 1
ATOM 8574 C C . LEU A 1 1085 ? -9.196 41.224 -15.062 1.00 87.94 1085 LEU A C 1
ATOM 8576 O O . LEU A 1 1085 ? -8.129 41.235 -14.453 1.00 87.94 1085 LEU A O 1
ATOM 8580 N N . VAL A 1 1086 ? -9.370 40.574 -16.218 1.00 88.69 1086 VAL A N 1
ATOM 8581 C CA . VAL A 1 1086 ? -8.304 39.801 -16.881 1.00 88.69 1086 VAL A CA 1
ATOM 8582 C C . VAL A 1 1086 ? -7.103 40.697 -17.169 1.00 88.69 1086 VAL A C 1
ATOM 8584 O O . VAL A 1 1086 ? -6.003 40.417 -16.702 1.00 88.69 1086 VAL A O 1
ATOM 8587 N N . HIS A 1 1087 ? -7.327 41.839 -17.824 1.00 88.88 1087 HIS A N 1
ATOM 8588 C CA . HIS A 1 1087 ? -6.249 42.758 -18.181 1.00 88.88 1087 HIS A CA 1
ATOM 8589 C C . HIS A 1 1087 ? -5.483 43.287 -16.959 1.00 88.88 1087 HIS A C 1
ATOM 8591 O O . HIS A 1 1087 ? -4.257 43.380 -16.967 1.00 88.88 1087 HIS A O 1
ATOM 8597 N N . THR A 1 1088 ? -6.192 43.623 -15.879 1.00 87.19 1088 THR A N 1
ATOM 8598 C CA . THR A 1 1088 ? -5.549 44.133 -14.661 1.00 87.19 1088 THR A CA 1
ATOM 8599 C C . THR A 1 1088 ? -4.768 43.031 -13.938 1.00 87.19 1088 THR A C 1
ATOM 8601 O O . THR A 1 1088 ? -3.688 43.299 -13.413 1.00 87.19 1088 THR A O 1
ATOM 8604 N N . ALA A 1 1089 ? -5.266 41.790 -13.936 1.00 89.38 1089 ALA A N 1
ATOM 8605 C CA . ALA A 1 1089 ? -4.549 40.640 -13.385 1.00 89.38 1089 ALA A CA 1
ATOM 8606 C C . ALA A 1 1089 ? -3.254 40.344 -14.163 1.00 89.38 1089 ALA A C 1
ATOM 8608 O O . ALA A 1 1089 ? -2.203 40.149 -13.553 1.00 89.38 1089 ALA A O 1
ATOM 8609 N N . GLU A 1 1090 ? -3.292 40.391 -15.497 1.00 88.06 1090 GLU A N 1
ATOM 8610 C CA . GLU A 1 1090 ? -2.101 40.245 -16.344 1.00 88.06 1090 GLU A CA 1
ATOM 8611 C C . GLU A 1 1090 ? -1.057 41.330 -16.063 1.00 88.06 1090 GLU A C 1
ATOM 8613 O O . GLU A 1 1090 ? 0.129 41.029 -15.935 1.00 88.06 1090 GLU A O 1
ATOM 8618 N N . ILE A 1 1091 ? -1.491 42.587 -15.904 1.00 87.06 1091 ILE A N 1
ATOM 8619 C CA . ILE A 1 1091 ? -0.606 43.702 -15.539 1.00 87.06 1091 ILE A CA 1
ATOM 8620 C C . ILE A 1 1091 ? 0.055 43.457 -14.177 1.00 87.06 1091 ILE A C 1
ATOM 8622 O O . ILE A 1 1091 ? 1.260 43.667 -14.036 1.00 87.06 1091 ILE A O 1
ATOM 8626 N N . LEU A 1 1092 ? -0.704 42.987 -13.181 1.00 87.50 1092 LEU A N 1
ATOM 8627 C CA . LEU A 1 1092 ? -0.176 42.674 -11.850 1.00 87.50 1092 LEU A CA 1
ATOM 8628 C C . LEU A 1 1092 ? 0.923 41.602 -11.909 1.00 87.50 1092 LEU A C 1
ATOM 8630 O O . LEU A 1 1092 ? 1.979 41.779 -11.298 1.00 87.50 1092 LEU A O 1
ATOM 8634 N N . TYR A 1 1093 ? 0.717 40.532 -12.682 1.00 87.25 1093 TYR A N 1
ATOM 8635 C CA . TYR A 1 1093 ? 1.742 39.508 -12.899 1.00 87.25 1093 TYR A CA 1
ATOM 8636 C C . TYR A 1 1093 ? 2.944 40.032 -13.693 1.00 87.25 1093 TYR A C 1
ATOM 8638 O O . TYR A 1 1093 ? 4.089 39.750 -13.332 1.00 87.25 1093 TYR A O 1
ATOM 8646 N N . ALA A 1 1094 ? 2.712 40.839 -14.731 1.00 85.38 1094 ALA A N 1
ATOM 8647 C CA . ALA A 1 1094 ? 3.778 41.437 -15.526 1.00 85.38 1094 ALA A CA 1
ATOM 8648 C C . ALA A 1 1094 ? 4.678 42.341 -14.668 1.00 85.38 1094 ALA A C 1
ATOM 8650 O O . ALA A 1 1094 ? 5.903 42.215 -14.727 1.00 85.38 1094 ALA A O 1
ATOM 8651 N N . HIS A 1 1095 ? 4.100 43.175 -13.798 1.00 84.62 1095 HIS A N 1
ATOM 8652 C CA . HIS A 1 1095 ? 4.865 44.049 -12.906 1.00 84.62 1095 HIS A CA 1
ATOM 8653 C C . HIS A 1 1095 ? 5.777 43.276 -11.941 1.00 84.62 1095 HIS A C 1
ATOM 8655 O O . HIS A 1 1095 ? 6.868 43.750 -11.623 1.00 84.62 1095 HIS A O 1
ATOM 8661 N N . CYS A 1 1096 ? 5.402 42.065 -11.510 1.00 85.19 1096 CYS A N 1
ATOM 8662 C CA . CYS A 1 1096 ? 6.302 41.232 -10.711 1.00 85.19 1096 CYS A CA 1
ATOM 8663 C C . CYS A 1 1096 ? 7.587 40.871 -11.460 1.00 85.19 1096 CYS A C 1
ATOM 8665 O O . CYS A 1 1096 ? 8.657 40.862 -10.857 1.00 85.19 1096 CYS A O 1
ATOM 8667 N N . SER A 1 1097 ? 7.518 40.618 -12.769 1.00 82.69 1097 SER A N 1
ATOM 8668 C CA . SER A 1 1097 ? 8.705 40.304 -13.578 1.00 82.69 1097 SER A CA 1
ATOM 8669 C C . SER A 1 1097 ? 9.654 41.501 -13.754 1.00 82.69 1097 SER A C 1
ATOM 8671 O O . SER A 1 1097 ? 10.844 41.321 -14.033 1.00 82.69 1097 SER A O 1
ATOM 8673 N N . GLU A 1 1098 ? 9.163 42.722 -13.527 1.00 84.31 1098 GLU A N 1
ATOM 8674 C CA . GLU A 1 1098 ? 9.928 43.964 -13.664 1.00 84.31 1098 GLU A CA 1
ATOM 8675 C C . GLU A 1 1098 ? 10.631 44.406 -12.370 1.00 84.31 1098 GLU A C 1
ATOM 8677 O O . GLU A 1 1098 ? 11.482 45.294 -12.431 1.00 84.31 1098 GLU A O 1
ATOM 8682 N N . ILE A 1 1099 ? 10.363 43.759 -11.223 1.00 87.00 1099 ILE A N 1
ATOM 8683 C CA . ILE A 1 1099 ? 10.979 44.112 -9.929 1.00 87.00 1099 ILE A CA 1
ATOM 8684 C C . ILE A 1 1099 ? 12.510 44.131 -10.059 1.00 87.00 1099 ILE A C 1
ATOM 8686 O O . ILE A 1 1099 ? 13.138 43.130 -10.448 1.00 87.00 1099 ILE A O 1
ATOM 8690 N N . SER A 1 1100 ? 13.103 45.280 -9.732 1.00 87.19 1100 SER A N 1
ATOM 8691 C CA . SER A 1 1100 ? 14.549 45.513 -9.759 1.00 87.19 1100 SER A CA 1
ATOM 8692 C C . SER A 1 1100 ? 15.256 44.933 -8.530 1.00 87.19 1100 SER A C 1
ATOM 8694 O O . SER A 1 1100 ? 14.635 44.530 -7.542 1.00 87.19 1100 SER A O 1
ATOM 8696 N N . PHE A 1 1101 ? 16.590 44.882 -8.570 1.00 86.69 1101 PHE A N 1
ATOM 8697 C CA . PHE A 1 1101 ? 17.363 44.471 -7.399 1.00 86.69 1101 PHE A CA 1
ATOM 8698 C C . PHE A 1 1101 ? 17.230 45.488 -6.258 1.00 86.69 1101 PHE A C 1
ATOM 8700 O O . PHE A 1 1101 ? 17.098 45.089 -5.111 1.00 86.69 1101 PHE A O 1
ATOM 8707 N N . GLU A 1 1102 ? 17.241 46.787 -6.550 1.00 86.44 1102 GLU A N 1
ATOM 8708 C CA . GLU A 1 1102 ? 17.162 47.864 -5.557 1.00 86.44 1102 GLU A CA 1
ATOM 8709 C C . GLU A 1 1102 ? 15.858 47.793 -4.742 1.00 86.44 1102 GLU A C 1
ATOM 8711 O O . GLU A 1 1102 ? 15.839 48.011 -3.527 1.00 86.44 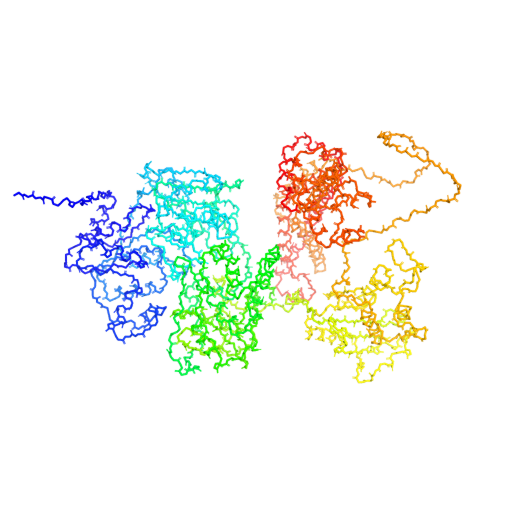1102 GLU A O 1
ATOM 8716 N N . GLU A 1 1103 ? 14.768 47.419 -5.406 1.00 84.12 1103 GLU A N 1
ATOM 8717 C CA . GLU A 1 1103 ? 13.453 47.204 -4.805 1.00 84.12 1103 GLU A CA 1
ATOM 8718 C C . GLU A 1 1103 ? 13.397 45.924 -3.987 1.00 84.12 1103 GLU A C 1
ATOM 8720 O O . GLU A 1 1103 ? 12.986 45.960 -2.827 1.00 84.12 1103 GLU A O 1
ATOM 8725 N N . ALA A 1 1104 ? 13.869 44.815 -4.557 1.00 88.44 1104 ALA A N 1
ATOM 8726 C CA . ALA A 1 1104 ? 13.980 43.548 -3.847 1.00 88.44 1104 ALA A CA 1
ATOM 8727 C C . ALA A 1 1104 ? 14.875 43.668 -2.607 1.00 88.44 1104 ALA A C 1
ATOM 8729 O O . ALA A 1 1104 ? 14.575 43.103 -1.560 1.00 88.44 1104 ALA A O 1
ATOM 8730 N N . TRP A 1 1105 ? 15.943 44.462 -2.692 1.00 86.31 1105 TRP A N 1
ATOM 8731 C CA . TRP A 1 1105 ? 16.823 44.766 -1.572 1.00 86.31 1105 TRP A CA 1
ATOM 8732 C C . TRP A 1 1105 ? 16.101 45.579 -0.500 1.00 86.31 1105 TRP A C 1
ATOM 8734 O O . TRP A 1 1105 ? 16.219 45.292 0.689 1.00 86.31 1105 TRP A O 1
ATOM 8744 N N . THR A 1 1106 ? 15.296 46.559 -0.907 1.00 85.50 1106 THR A N 1
ATOM 8745 C CA . THR A 1 1106 ? 14.463 47.324 0.025 1.00 85.50 1106 THR A CA 1
ATOM 8746 C C . THR A 1 1106 ? 13.424 46.428 0.718 1.00 85.50 1106 THR A C 1
ATOM 8748 O O . THR A 1 1106 ? 13.245 46.552 1.929 1.00 85.50 1106 THR A O 1
ATOM 8751 N N . ASP A 1 1107 ? 12.768 45.504 0.004 1.00 86.50 1107 ASP A N 1
ATOM 8752 C CA . ASP A 1 1107 ? 11.837 44.518 0.589 1.00 86.50 1107 ASP A CA 1
ATOM 8753 C C . ASP A 1 1107 ? 12.560 43.573 1.560 1.00 86.50 1107 ASP A C 1
ATOM 8755 O O . ASP A 1 1107 ? 12.151 43.443 2.714 1.00 86.50 1107 ASP A O 1
ATOM 8759 N N . TYR A 1 1108 ? 13.702 43.024 1.137 1.00 85.81 1108 TYR A N 1
ATOM 8760 C CA . TYR A 1 1108 ? 14.581 42.194 1.962 1.00 85.81 1108 TYR A CA 1
ATOM 8761 C C . TYR A 1 1108 ? 14.961 42.887 3.275 1.00 85.81 1108 TYR A C 1
ATOM 8763 O O . TYR A 1 1108 ? 14.836 42.296 4.342 1.00 85.81 1108 TYR A O 1
ATOM 8771 N N . THR A 1 1109 ? 15.376 44.160 3.236 1.00 82.25 1109 THR A N 1
ATOM 8772 C CA . THR A 1 1109 ? 15.775 44.887 4.458 1.00 82.25 1109 THR A CA 1
ATOM 8773 C C . THR A 1 1109 ? 14.631 45.116 5.445 1.00 82.25 1109 THR A C 1
ATOM 8775 O O . THR A 1 1109 ? 14.894 45.306 6.631 1.00 82.25 1109 THR A O 1
ATOM 8778 N N . LYS A 1 1110 ? 13.372 45.091 4.988 1.00 83.50 1110 LYS A N 1
ATOM 8779 C CA . LYS A 1 1110 ? 12.194 45.246 5.854 1.00 83.50 1110 LYS A CA 1
ATOM 8780 C C . LYS A 1 1110 ? 11.795 43.943 6.538 1.00 83.50 1110 LYS A C 1
ATOM 8782 O O . LYS A 1 1110 ? 11.309 43.989 7.663 1.00 83.50 1110 LYS A O 1
ATOM 8787 N N . VAL A 1 1111 ? 11.977 42.808 5.865 1.00 83.31 1111 VAL A N 1
ATOM 8788 C CA . VAL A 1 1111 ? 11.598 41.474 6.363 1.00 83.31 1111 VAL A CA 1
ATOM 8789 C C . VAL A 1 1111 ? 12.718 40.449 6.132 1.00 83.31 1111 VAL A C 1
ATOM 8791 O O . VAL A 1 1111 ? 12.528 39.445 5.442 1.00 83.31 1111 VAL A O 1
ATOM 8794 N N . PRO A 1 1112 ? 13.912 40.680 6.705 1.00 80.75 1112 PRO A N 1
ATOM 8795 C CA . PRO A 1 1112 ? 15.085 39.857 6.422 1.00 80.75 1112 PRO A CA 1
ATOM 8796 C C . PRO A 1 1112 ? 14.904 38.411 6.890 1.00 80.75 1112 PRO A C 1
ATOM 8798 O O . PRO A 1 1112 ? 15.396 37.494 6.240 1.00 80.75 1112 PRO A O 1
ATOM 8801 N N . ASP A 1 1113 ? 14.171 38.189 7.981 1.00 79.56 1113 ASP A N 1
ATOM 8802 C CA . ASP A 1 1113 ? 13.958 36.856 8.551 1.00 79.56 1113 ASP A CA 1
ATOM 8803 C C . ASP A 1 1113 ? 13.154 35.943 7.616 1.00 79.56 1113 ASP A C 1
ATOM 8805 O O . ASP A 1 1113 ? 13.471 34.765 7.493 1.00 79.56 1113 ASP A O 1
ATOM 8809 N N . GLU A 1 1114 ? 12.179 36.490 6.884 1.00 83.75 1114 GLU A N 1
ATOM 8810 C CA . GLU A 1 1114 ? 11.373 35.750 5.904 1.00 83.75 1114 GLU A CA 1
ATOM 8811 C C . GLU A 1 1114 ? 12.228 35.277 4.719 1.00 83.75 1114 GLU A C 1
ATOM 8813 O O . GLU A 1 1114 ? 12.177 34.112 4.320 1.00 83.75 1114 GLU A O 1
ATOM 8818 N N . TYR A 1 1115 ? 13.058 36.174 4.181 1.00 84.25 1115 TYR A N 1
ATOM 8819 C CA . TYR A 1 1115 ? 13.993 35.843 3.108 1.00 84.25 1115 TYR A CA 1
ATOM 8820 C C . TYR A 1 1115 ? 15.019 34.819 3.580 1.00 84.25 1115 TYR A C 1
ATOM 8822 O O . TYR A 1 1115 ? 15.240 33.810 2.917 1.00 84.25 1115 TYR A O 1
ATOM 8830 N N . ASN A 1 1116 ? 15.613 35.037 4.752 1.00 76.81 1116 ASN A N 1
ATOM 8831 C CA . ASN A 1 1116 ? 16.619 34.137 5.299 1.00 76.81 1116 ASN A CA 1
ATOM 8832 C C . ASN A 1 1116 ? 16.042 32.751 5.604 1.00 76.81 1116 ASN A C 1
ATOM 8834 O O . ASN A 1 1116 ? 16.701 31.751 5.318 1.00 76.81 1116 ASN A O 1
ATOM 8838 N N . ALA A 1 1117 ? 14.815 32.666 6.123 1.00 79.31 1117 ALA A N 1
ATOM 8839 C CA . ALA A 1 1117 ? 14.135 31.397 6.354 1.00 79.31 1117 ALA A CA 1
ATOM 8840 C C . ALA A 1 1117 ? 13.916 30.635 5.042 1.00 79.31 1117 ALA A C 1
ATOM 8842 O O . ALA A 1 1117 ? 14.242 29.449 4.960 1.00 79.31 1117 ALA A O 1
ATOM 8843 N N . TRP A 1 1118 ? 13.442 31.314 3.991 1.00 83.00 1118 TRP A N 1
ATOM 8844 C CA . TRP A 1 1118 ? 13.235 30.682 2.689 1.00 83.00 1118 TRP A CA 1
ATOM 8845 C C . TRP A 1 1118 ? 14.550 30.231 2.043 1.00 83.00 1118 TRP A C 1
ATOM 8847 O O . TRP A 1 1118 ? 14.646 29.094 1.587 1.00 83.00 1118 TRP A O 1
ATOM 8857 N N . LEU A 1 1119 ? 15.582 31.076 2.062 1.00 75.44 1119 LEU A N 1
ATOM 8858 C CA . LEU A 1 1119 ? 16.900 30.787 1.480 1.00 75.44 1119 LEU A CA 1
ATOM 8859 C C . LEU A 1 1119 ? 17.639 29.675 2.245 1.00 75.44 1119 LEU A C 1
ATOM 8861 O O . LEU A 1 1119 ? 18.386 28.902 1.647 1.00 75.44 1119 LEU A O 1
ATOM 8865 N N . THR A 1 1120 ? 17.411 29.562 3.558 1.00 71.94 1120 THR A N 1
ATOM 8866 C CA . THR A 1 1120 ? 17.958 28.475 4.388 1.00 71.94 1120 THR A CA 1
ATOM 8867 C C . THR A 1 1120 ? 17.219 27.165 4.129 1.00 71.94 1120 THR A C 1
ATOM 8869 O O . THR A 1 1120 ? 17.857 26.134 3.927 1.00 71.94 1120 THR A O 1
ATOM 8872 N N . LYS A 1 1121 ? 15.881 27.201 4.079 1.00 75.69 1121 LYS A N 1
ATOM 8873 C CA . LYS A 1 1121 ? 15.037 26.025 3.826 1.00 75.69 1121 LYS A CA 1
ATOM 8874 C C . LYS A 1 1121 ? 15.257 25.442 2.427 1.00 75.69 1121 LYS A C 1
ATOM 8876 O O . LYS A 1 1121 ? 15.290 24.228 2.269 1.00 75.69 1121 LYS A O 1
ATOM 8881 N N . ASN A 1 1122 ? 15.432 26.297 1.419 1.00 72.00 1122 ASN A N 1
ATOM 8882 C CA . ASN A 1 1122 ? 15.579 25.895 0.015 1.00 72.00 1122 ASN A CA 1
ATOM 8883 C C . ASN A 1 1122 ? 17.037 25.755 -0.432 1.00 72.00 1122 ASN A C 1
ATOM 8885 O O . ASN A 1 1122 ? 17.309 25.664 -1.623 1.00 72.00 1122 ASN A O 1
ATOM 8889 N N . ARG A 1 1123 ? 17.977 25.696 0.517 1.00 64.94 1123 ARG A N 1
ATOM 8890 C CA . ARG A 1 1123 ? 19.403 25.487 0.250 1.00 64.94 1123 ARG A CA 1
ATOM 8891 C C . ARG A 1 1123 ? 19.702 24.166 -0.482 1.00 64.94 1123 ARG A C 1
ATOM 8893 O O . ARG A 1 1123 ? 20.726 24.094 -1.140 1.00 64.94 1123 ARG A O 1
ATOM 8900 N N . THR A 1 1124 ? 18.799 23.181 -0.396 1.00 54.88 1124 THR A N 1
ATOM 8901 C CA . THR A 1 1124 ? 18.883 21.800 -0.924 1.00 54.88 1124 THR A CA 1
ATOM 8902 C C . THR A 1 1124 ? 20.173 21.030 -0.610 1.00 54.88 1124 THR A C 1
ATOM 8904 O O . THR A 1 1124 ? 21.292 21.504 -0.748 1.00 54.88 1124 THR A O 1
ATOM 8907 N N . GLN A 1 1125 ? 19.991 19.765 -0.230 1.00 44.66 1125 GLN A N 1
ATOM 8908 C CA . GLN A 1 1125 ? 21.038 18.770 0.032 1.00 44.66 1125 GLN A CA 1
ATOM 8909 C C . GLN A 1 1125 ? 21.719 18.216 -1.243 1.00 44.66 1125 GLN A C 1
ATOM 8911 O O . GLN A 1 1125 ? 22.524 17.300 -1.128 1.00 44.66 1125 GLN A O 1
ATOM 8916 N N . ASP A 1 1126 ? 21.428 18.786 -2.420 1.00 40.97 1126 ASP A N 1
ATOM 8917 C CA . ASP A 1 1126 ? 21.951 18.376 -3.739 1.00 40.97 1126 ASP A CA 1
ATOM 8918 C C . ASP A 1 1126 ? 22.732 19.501 -4.462 1.00 40.97 1126 ASP A C 1
ATOM 8920 O O . ASP A 1 1126 ? 23.057 19.352 -5.639 1.00 40.97 1126 ASP A O 1
ATOM 8924 N N . ALA A 1 1127 ? 23.052 20.623 -3.793 1.00 34.25 1127 ALA A N 1
ATOM 8925 C CA . ALA A 1 1127 ? 24.170 21.443 -4.265 1.00 34.25 1127 ALA A CA 1
ATOM 8926 C C . ALA A 1 1127 ? 25.426 20.623 -4.043 1.00 34.25 1127 ALA A C 1
ATOM 8928 O O . ALA A 1 1127 ? 25.682 20.236 -2.871 1.00 34.25 1127 ALA A O 1
#

Mean predicted aligned error: 20.0 Å

pLDDT: mean 84.02, std 17.0, range [22.58, 98.62]